Protein AF-D4LD02-F1 (afdb_monomer_lite)

Foldseek 3Di:
DLQAAEEEADFLDPPLCLLVCLVCVQLVVVVLVWAEEEEELAQVQVNVVVLPNVCLVPQPAAVLNLLVCLQVVNPDDLCPCFDAGPSNYTYRTHHNCSVVVLVVLVPGDVSLASLLVSCVNPSSVGNYYYYRHDSRPTSSNSNSLLNGLEYEYRGELQDDPLVRVLVVVVSNVVCCVPRNVNYYYQAYEYEAADPVDPSSVVSVVCCCVVPVVPGPHDPDHHYNDDPVVSVCVVDDDDDFPVVDDDDDPDDDLALCPVDDLVNAAAAQCVVQPADFDDLVVLLVLQLQLLVLLVVCVVVSHFDDRVNLSSLSSNQAQAQPLLLCDCPNVVNVVSVVSLVVSDDPVLSVVSNVCNHWRFDADLLVLVLLVVLCVQQPDQEWEEEELAQQLNPNRNSHDPSYVNHAYEAEHQNQSRQSSNCNNGVNHRYYNRHSLPDPQDFQHTQEYEYEFTDDPDDDDHSVCVVLVDHRQLVCLLVVLRRHHALGKYKYKAALCQQQPQDLSSVQSQVQFWDFLDKAKDAQCSRCRSRNGRTIMMTTMITTHPGGHRDDDQQSHWDAAPVRDIGGVRCNVCVLRQQADWDFDQDPVGTDTGGHHDPPDDPSVSSVSNSVSRDHHRPDPDPPPPDDPPQPKDFDDPPADAQAWDADPNFIWGHHPGITGTDDDPPLLSVLNVLVVQLLVLVVVLVVCLASVHDPVVNLVSLVVNVVSLVVSCVVPNQCPDPSNCVSGVSHPCSVVSNQQFDADPVRHGPDGDPSSPDRPHHDDDQQQADAALLLLQQSCCVPVVFRDQVSSCRRHVDDSVVSCVRCPLQKAQQLCVPPPPDPDDRIDGNLVLLFFQLLVQLVSLVVVCVVVVVRRVSVNVSSVVSAFDFDALVRDDDFQLDLLDDQVLLLVLVCVQQVQDPVQSVQWGWDADSSSSAIDIGSLCSRVVRCSQPPVLHDVQGTNSVLSRCRSVVHQDWDWDWDADPVRDTDTDTPPVNSVVNNVSSVVSRVSCVVPQCPDPVSSVVVSVSCCSVPVRGGHGFFFQPSHDDPPDDPVDDDDRLLRRQLRCVSNVPDGDDPDDPPNCVVVSVD

Secondary structure (DSSP, 8-state):
----EEEEE--SSTTSSHHHHHHHHHHHHHHTT--EEEEEESTT-HHHHHTT---GGG-SS-HHHHHHHHHHT----TTTTPEEPTTSEEEE---TTHHHHHHHHHHSTTTTSHHHHHHHHHGGG-SEEEEEE-SS-SHHHHHHHHH-SEEEEEEETT---HHHHHHHHHHHHHHHHHT-TT-EEEEEEEEEE-TT-HHHHHHHHHHHHHHTTTSPEEEEEEESS--HHHHHTT------GGGSPPPPSS--S-S-TTS-GGG--B--STTS------HHHHHHHHHHHHHHHHHHHHTTSPPPHHHHHHHHT---STT-GGGG-TT-GGGHHHHHHHHHHS-HHHHHHHHHGGGT--PPPHHHHHHHHHHHHHHT--SSEEEETT-TTTHHHHT--GGGTTSEEEEEES-HHHHHHHHHHBTTSEEEES-TTT--PPTT-EEEEEEEPPP-S-----TTTGGGT--HHHHHHHHHHHHEEEEEEEEEEEETHHHH-S-THHHHHHHHHEEEEEEEEEPTTTTHHHH-----EEEEEEEE-SS------GGGSEEE-TTS-EEEHHHHH-GGGB-EEEEEEEETTEEEEEEEEPTT--HHHHHHHHHHT---------------S---PEEPPGGG-SSEEEEETTEEEEEETTEEEE----HHHHHHHHHHHHHHHHHHHHHHHHHTT--HHHHHHHHHHHHHHHHHHHHHH--TTSHHHHHHHTTSTTHHHHHTTEEE-TTS-EEEE-GGGTS------------SSHHHHHHHHHHHHSS--HHHHHHHH---HHHHHHHTBTTEEE-TTTTSSS----SEEEHHHHTSEEHHHHHHHHHHHHHH-HHHHHHHHHHHHHTPPPPPPGGG----TT-TTS-HHHHHHHHHHHHT--HHHHTT-EEEE-TTT--EEEETTTS-TT-HIIIIISS-SSS-HHHHHHHHHTTPPP--EEEEE-TTS-EEEEE-HHHHHHHHHHHHHHHHHHHHHHTTSHHHHHHHHHHHHHHHS-EE------TT---TTS-TT----HHHHHHHHHHHHHSS----PPTTSSHHHHH-

InterPro domains:
  IPR003356 DNA methylase, adenine-specific [PF02384] (346-542)
  IPR025669 AAA domain [PF13614] (5-185)
  IPR027417 P-loop containing nucleoside triphosphate hydrolase [G3DSA:3.40.50.300] (2-255)
  IPR027417 P-loop containing nucleoside triphosphate hydrolase [SSF52540] (4-216)
  IPR027417 P-loop containing nucleoside triphosphate hydrolase [SSF52540] (951-1065)
  IPR029063 S-adenosyl-L-methionine-dependent methyltransferase superfamily [G3DSA:3.40.50.150] (352-550)
  IPR029063 S-adenosyl-L-methionine-dependent methyltransferase superfamily [SSF53335] (345-543)
  IPR052933 DNA Protection and Modification [PTHR41313] (292-597)
  IPR059481 Domain of unknown function DUF8437 [PF28554] (876-1014)
  IPR060541 Probable helicase, winged helix domain [PF28553] (766-815)

Radius of gyration: 38.38 Å; chains: 1; bounding box: 103×77×100 Å

Sequence (1068 aa):
MPNCKTIAICNQKGGTGKTTTTVNLGVGLARLGKKVLLVDADPQGDLTTCLGWRDNDSLTTTITDKLSGVIREDHTDPRSGILHHEENVDLLPANIELSAMEMMLVTAMSRETILRSYLSKVKDNYDYVLIDCMPSLGMVTLNALAAADSVIIPVQAQYLPAKGMTQLMQTIGKVRQYINPSLRIDGILLNIVDNRTNLAKSTADALRKNFGSVIKIYRSSIPIYLSEEELAQVEAPLTPVWEHPKKSRVQTFDIHPEIPMADRHTFDLASHEVEEVNKKERFHRNYAAITVLKKCQEENRFATPDEQIILSKYVGWGGIPEAFDERAGSWQTEFGMLKNILTPEEYASARESTLTAFYTPPTVINAVYKVMKQLGFREGNILEPSCGIGHFIGMLPEEMKESKIYGVELDTISAGIAQQLYQKSSIAAQGFEETNLPDSFFDAVVGNVPFGDFKVPDKRYDKHKFLIHDYFFAKSLDKLRPGGVMVLITSKGTMDKENSAVRKYIAQRADLLGAIRLPNNTFKGNAGTEVVSDILILQKRDRIVDIEPDWVQLGTDENGILMNRYFVEHPEMILGEMKMVSGRFGPEATCVPYEGADLAEQLSEAVSNIHGELTAYEVEDELAEEDNSIPADPTVRNFSYTVLDDKIYFRENSRMAPVEVSATAENRIKGMIRIRDSVRKLIELQTEDYPDSEIKAEQERLNALYDTFSKQYGLINSRANISAFSQDSSFSLLSALEVLGDEGQLERKADIFYKRTIKPHTPVTSVDTASEALAVSMGEKARVDMDYMCELTGKTEEEIFADLKGVIFLNPMHGYGNSTQAKYLMADEYLSGNVREKLVLARKSAELYPEDYTVNVEALERVQPKDLTASEIAVRLGATWLPTEIVEQFMFEFLGTPRYAQWNIKVHFSAYTGEWNIEGKSYDRSNVKAYSTYGTGRINAYKIIEETLNLKDVRIFDYVEDADGKKKAILNKKETAIAQAKQELIKQGFQDWVWSDPERRERLCRLYNDKFNSLRPREYDGSHIVFSGMNPEIELREHQRNAVAHILYGGNTLLAHAVGAGKSATRS

pLDDT: mean 82.48, std 13.87, range [26.94, 98.06]

Organism: Ruminococcus champanellensis (strain DSM 18848 / JCM 17042 / KCTC 15320 / 18P13) (NCBI:txid213810)

Structure (mmCIF, N/CA/C/O backbone):
data_AF-D4LD02-F1
#
_entry.id   AF-D4LD02-F1
#
loop_
_atom_site.group_PDB
_atom_site.id
_atom_site.type_symbol
_atom_site.label_atom_id
_atom_site.label_alt_id
_atom_site.label_comp_id
_atom_site.label_asym_id
_atom_site.label_entity_id
_atom_site.label_seq_id
_atom_site.pdbx_PDB_ins_code
_atom_site.Cartn_x
_atom_site.Cartn_y
_atom_site.Cartn_z
_atom_site.occupancy
_atom_site.B_iso_or_equiv
_atom_site.auth_seq_id
_atom_site.auth_comp_id
_atom_site.auth_asym_id
_atom_site.auth_atom_id
_atom_site.pdbx_PDB_model_num
ATOM 1 N N . MET A 1 1 ? -9.783 -20.993 -14.037 1.00 33.03 1 MET A N 1
ATOM 2 C CA . MET A 1 1 ? -8.491 -21.458 -13.483 1.00 33.03 1 MET A CA 1
ATOM 3 C C . MET A 1 1 ? -8.027 -20.406 -12.491 1.00 33.03 1 MET A C 1
ATOM 5 O O . MET A 1 1 ? -8.109 -19.235 -12.861 1.00 33.03 1 MET A O 1
ATOM 9 N N . PRO A 1 2 ? -7.641 -20.755 -11.254 1.00 44.22 2 PRO A N 1
ATOM 10 C CA . PRO A 1 2 ? -7.188 -19.750 -10.303 1.00 44.22 2 PRO A CA 1
ATOM 11 C C . PRO A 1 2 ? -5.862 -19.188 -10.824 1.00 44.22 2 PRO A C 1
ATOM 13 O O . PRO A 1 2 ? -4.896 -19.913 -11.042 1.00 44.22 2 PRO A O 1
ATOM 16 N N . ASN A 1 3 ? -5.867 -17.899 -11.152 1.00 71.19 3 ASN A N 1
ATOM 17 C CA . ASN A 1 3 ? -4.782 -17.227 -11.862 1.00 71.19 3 ASN A CA 1
ATOM 18 C C . ASN A 1 3 ? -3.792 -16.658 -10.829 1.00 71.19 3 ASN A C 1
ATOM 20 O O . ASN A 1 3 ? -3.597 -15.445 -10.766 1.00 71.19 3 ASN A O 1
ATOM 24 N N . CYS A 1 4 ? -3.247 -17.528 -9.966 1.00 90.88 4 CYS A N 1
ATOM 25 C CA . CYS A 1 4 ? -2.247 -17.140 -8.972 1.00 90.88 4 CYS A CA 1
ATOM 26 C C . CYS A 1 4 ? -1.053 -16.506 -9.687 1.00 90.88 4 CYS A C 1
ATOM 28 O O . CYS A 1 4 ? -0.433 -17.163 -10.525 1.00 90.88 4 CYS A O 1
ATOM 30 N N . LYS A 1 5 ? -0.724 -15.254 -9.352 1.00 94.62 5 LYS A N 1
ATOM 31 C CA . LYS A 1 5 ? 0.419 -14.545 -9.933 1.00 94.62 5 LYS A CA 1
ATOM 32 C C . LYS A 1 5 ? 1.631 -14.662 -9.014 1.00 94.62 5 LYS A C 1
ATOM 34 O O . LYS A 1 5 ? 1.637 -14.114 -7.912 1.00 94.62 5 LYS A O 1
ATOM 39 N N . THR A 1 6 ? 2.682 -15.326 -9.478 1.00 97.06 6 THR A N 1
ATOM 40 C CA . THR A 1 6 ? 3.950 -15.420 -8.749 1.00 97.06 6 THR A CA 1
ATOM 41 C C . THR A 1 6 ? 4.875 -14.271 -9.151 1.00 97.06 6 THR A C 1
ATOM 43 O O . THR A 1 6 ? 5.182 -14.089 -10.328 1.00 97.06 6 THR A O 1
ATOM 46 N N . ILE A 1 7 ? 5.333 -13.485 -8.181 1.00 97.56 7 ILE A N 1
ATOM 47 C CA . ILE A 1 7 ? 6.193 -12.319 -8.390 1.00 97.56 7 ILE A CA 1
ATOM 48 C C . ILE A 1 7 ? 7.491 -12.530 -7.616 1.00 97.56 7 ILE A C 1
ATOM 50 O O . ILE A 1 7 ? 7.470 -12.709 -6.402 1.00 97.56 7 ILE A O 1
ATOM 54 N N . ALA A 1 8 ? 8.628 -12.482 -8.307 1.00 96.94 8 ALA A N 1
ATOM 55 C CA . ALA A 1 8 ? 9.936 -12.480 -7.659 1.00 96.94 8 ALA A CA 1
ATOM 56 C C . ALA A 1 8 ? 10.405 -11.041 -7.410 1.00 96.94 8 ALA A C 1
ATOM 58 O O . ALA A 1 8 ? 10.409 -10.210 -8.326 1.00 96.94 8 ALA A O 1
ATOM 59 N N . ILE A 1 9 ? 10.833 -10.754 -6.182 1.00 95.94 9 ILE A N 1
ATOM 60 C CA . ILE A 1 9 ? 11.437 -9.478 -5.808 1.00 95.94 9 ILE A CA 1
ATOM 61 C C . ILE A 1 9 ? 12.947 -9.692 -5.825 1.00 95.94 9 ILE A C 1
ATOM 63 O O . ILE A 1 9 ? 13.521 -10.291 -4.919 1.00 95.94 9 ILE A O 1
ATOM 67 N N . CYS A 1 10 ? 13.598 -9.251 -6.902 1.00 91.50 10 CYS A N 1
ATOM 68 C CA . CYS A 1 10 ? 14.973 -9.643 -7.186 1.00 91.50 10 CYS A CA 1
ATOM 69 C C . CYS A 1 10 ? 15.865 -8.440 -7.483 1.00 91.50 10 CYS A C 1
ATOM 71 O O . CYS A 1 10 ? 15.564 -7.590 -8.322 1.00 91.50 10 CYS A O 1
ATOM 73 N N . ASN A 1 11 ? 17.013 -8.413 -6.814 1.00 86.38 11 ASN A N 1
ATOM 74 C CA . ASN A 1 11 ? 18.141 -7.557 -7.133 1.00 86.38 11 ASN A CA 1
ATOM 75 C C . ASN A 1 11 ? 19.421 -8.193 -6.575 1.00 86.38 11 ASN A C 1
ATOM 77 O O . ASN A 1 11 ? 19.474 -8.581 -5.408 1.00 86.38 11 ASN A O 1
ATOM 81 N N . GLN A 1 12 ? 20.459 -8.249 -7.409 1.00 77.25 12 GLN A N 1
ATOM 82 C CA . GLN A 1 12 ? 21.772 -8.799 -7.075 1.00 77.25 12 GLN A CA 1
ATOM 83 C C . GLN A 1 12 ? 22.472 -8.032 -5.939 1.00 77.25 12 GLN A C 1
ATOM 85 O O . GLN A 1 12 ? 23.359 -8.576 -5.295 1.00 77.25 12 GLN A O 1
ATOM 90 N N . LYS A 1 13 ? 22.104 -6.770 -5.679 1.00 75.44 13 LYS A N 1
ATOM 91 C CA . LYS A 1 13 ? 22.668 -5.991 -4.568 1.00 75.44 13 LYS A CA 1
ATOM 92 C C . LYS A 1 13 ? 21.853 -6.194 -3.281 1.00 75.44 13 LYS A C 1
ATOM 94 O O . LYS A 1 13 ? 20.620 -6.077 -3.278 1.00 75.44 13 LYS A O 1
ATOM 99 N N . GLY A 1 14 ? 22.553 -6.446 -2.174 1.00 74.12 14 GLY A N 1
ATOM 100 C CA . GLY A 1 14 ? 22.005 -6.372 -0.813 1.00 74.12 14 GLY A CA 1
ATOM 101 C C . GLY A 1 14 ? 21.532 -4.959 -0.451 1.00 74.12 14 GLY A C 1
ATOM 102 O O . GLY A 1 14 ? 21.944 -3.983 -1.078 1.00 74.12 14 GLY A O 1
ATOM 103 N N . GLY A 1 15 ? 20.619 -4.844 0.516 1.00 71.81 15 GLY A N 1
ATOM 104 C CA . GLY A 1 15 ? 20.139 -3.546 1.019 1.00 71.81 15 GLY A CA 1
ATOM 105 C C . GLY A 1 15 ? 19.261 -2.734 0.058 1.00 71.81 15 GLY A C 1
ATOM 106 O O . GLY A 1 15 ? 18.916 -1.598 0.343 1.00 71.81 15 GLY A O 1
ATOM 107 N N . THR A 1 16 ? 18.850 -3.289 -1.083 1.00 78.94 16 THR A N 1
ATOM 108 C CA . THR A 1 16 ? 18.005 -2.596 -2.078 1.00 78.94 16 THR A CA 1
ATOM 109 C C . THR A 1 16 ? 16.527 -2.483 -1.686 1.00 78.94 16 THR A C 1
ATOM 111 O O . THR A 1 16 ? 15.759 -1.826 -2.387 1.00 78.94 16 THR A O 1
ATOM 114 N N . GLY A 1 17 ? 16.139 -3.078 -0.552 1.00 84.75 17 GLY A N 1
ATOM 115 C CA . GLY A 1 17 ? 14.768 -3.138 -0.037 1.00 84.75 17 GLY A CA 1
ATOM 116 C C . GLY A 1 17 ? 13.920 -4.253 -0.634 1.00 84.75 17 GLY A C 1
ATOM 117 O O . GLY A 1 17 ? 12.726 -4.051 -0.819 1.00 84.75 17 GLY A O 1
ATOM 118 N N . LYS A 1 18 ? 14.519 -5.408 -0.960 1.00 91.31 18 LYS A N 1
ATOM 119 C CA . LYS A 1 18 ? 13.785 -6.593 -1.441 1.00 91.31 18 LYS A CA 1
ATOM 120 C C . LYS A 1 18 ? 12.797 -7.078 -0.387 1.00 91.31 18 LYS A C 1
ATOM 122 O O . LYS A 1 18 ? 11.604 -6.926 -0.604 1.00 91.31 18 LYS A O 1
ATOM 127 N N . THR A 1 19 ? 13.288 -7.451 0.790 1.00 91.12 19 THR A N 1
ATOM 128 C CA . THR A 1 19 ? 12.473 -7.880 1.931 1.00 91.12 19 THR A CA 1
ATOM 129 C C . THR A 1 19 ? 11.442 -6.834 2.333 1.00 91.12 19 THR A C 1
ATOM 131 O O . THR A 1 19 ? 10.260 -7.146 2.427 1.00 91.12 19 THR A O 1
ATOM 134 N N . THR A 1 20 ? 11.840 -5.562 2.453 1.00 88.50 20 THR A N 1
ATOM 135 C CA . THR A 1 20 ? 10.910 -4.455 2.734 1.00 88.50 20 THR A CA 1
ATOM 136 C C . THR A 1 20 ? 9.800 -4.368 1.689 1.00 88.50 20 THR A C 1
ATOM 138 O O . THR A 1 20 ? 8.635 -4.208 2.045 1.00 88.50 20 THR A O 1
ATOM 141 N N . THR A 1 21 ? 10.137 -4.504 0.403 1.00 90.56 21 THR A N 1
ATOM 142 C CA . THR A 1 21 ? 9.146 -4.524 -0.678 1.00 90.56 21 THR A CA 1
ATOM 143 C C . THR A 1 21 ? 8.267 -5.766 -0.574 1.00 90.56 21 THR A C 1
ATOM 145 O O . THR A 1 21 ? 7.059 -5.632 -0.695 1.00 90.56 21 THR A O 1
ATOM 148 N N . THR A 1 22 ? 8.827 -6.948 -0.315 1.00 95.31 22 THR A N 1
ATOM 149 C CA . THR A 1 22 ? 8.087 -8.213 -0.196 1.00 95.31 22 THR A CA 1
ATOM 150 C C . THR A 1 22 ? 7.081 -8.164 0.957 1.00 95.31 22 THR A C 1
ATOM 152 O O . THR A 1 22 ? 5.912 -8.468 0.735 1.00 95.31 22 THR A O 1
ATOM 155 N N . VAL A 1 23 ? 7.489 -7.709 2.149 1.00 90.75 23 VAL A N 1
ATOM 156 C CA . VAL A 1 23 ? 6.604 -7.559 3.318 1.00 90.75 23 VAL A CA 1
ATOM 157 C C . VAL A 1 23 ? 5.512 -6.539 3.032 1.00 90.75 23 VAL A C 1
ATOM 159 O O . VAL A 1 23 ? 4.335 -6.863 3.128 1.00 90.75 23 VAL A O 1
ATOM 162 N N . ASN A 1 24 ? 5.874 -5.316 2.637 1.00 90.94 24 ASN A N 1
ATOM 163 C CA . ASN A 1 24 ? 4.893 -4.238 2.490 1.00 90.94 24 ASN A CA 1
ATOM 164 C C . ASN A 1 24 ? 3.968 -4.447 1.288 1.00 90.94 24 ASN A C 1
ATOM 166 O O . ASN A 1 24 ? 2.785 -4.128 1.365 1.00 90.94 24 ASN A O 1
ATOM 170 N N . LEU A 1 25 ? 4.466 -5.018 0.188 1.00 92.38 25 LEU A N 1
ATOM 171 C CA . LEU A 1 25 ? 3.620 -5.418 -0.935 1.00 92.38 25 LEU A CA 1
ATOM 172 C C . LEU A 1 25 ? 2.727 -6.594 -0.541 1.00 92.38 25 LEU A C 1
ATOM 174 O O . LEU A 1 25 ? 1.561 -6.607 -0.912 1.00 92.38 25 LEU A O 1
ATOM 178 N N . GLY A 1 26 ? 3.252 -7.554 0.218 1.00 92.50 26 GLY A N 1
ATOM 179 C CA . GLY A 1 26 ? 2.519 -8.714 0.711 1.00 92.50 26 GLY A CA 1
ATOM 180 C C . GLY A 1 26 ? 1.372 -8.333 1.629 1.00 92.50 26 GLY A C 1
ATOM 181 O O . GLY A 1 26 ? 0.221 -8.629 1.327 1.00 92.50 26 GLY A O 1
ATOM 182 N N . VAL A 1 27 ? 1.685 -7.602 2.696 1.00 89.06 27 VAL A N 1
ATOM 183 C CA . VAL A 1 27 ? 0.716 -7.041 3.641 1.00 89.06 27 VAL A CA 1
ATOM 184 C C . VAL A 1 27 ? -0.209 -6.059 2.934 1.00 89.06 27 VAL A C 1
ATOM 186 O O . VAL A 1 27 ? -1.407 -6.086 3.167 1.00 89.06 27 VAL A O 1
ATOM 189 N N . GLY A 1 28 ? 0.288 -5.239 2.006 1.00 89.25 28 GLY A N 1
ATOM 190 C CA . GLY A 1 28 ? -0.548 -4.372 1.176 1.00 89.25 28 GLY A CA 1
ATOM 191 C C . GLY A 1 28 ? -1.574 -5.163 0.358 1.00 89.25 28 GLY A C 1
ATOM 192 O O . GLY A 1 28 ? -2.757 -4.838 0.382 1.00 89.25 28 GLY A O 1
ATOM 193 N N . LEU A 1 29 ? -1.156 -6.241 -0.310 1.00 87.94 29 LEU A N 1
ATOM 194 C CA . LEU A 1 29 ? -2.032 -7.134 -1.074 1.00 87.94 29 LEU A CA 1
ATOM 195 C C . LEU A 1 29 ? -3.006 -7.904 -0.166 1.00 87.94 29 LEU A C 1
ATOM 197 O O . LEU A 1 29 ? -4.183 -8.008 -0.506 1.00 87.94 29 LEU A O 1
ATOM 201 N N . ALA A 1 30 ? -2.559 -8.382 0.996 1.00 86.00 30 ALA A N 1
ATOM 202 C CA . ALA A 1 30 ? -3.411 -9.034 1.990 1.00 86.00 30 ALA A CA 1
ATOM 203 C C . ALA A 1 30 ? -4.441 -8.071 2.580 1.00 86.00 30 ALA A C 1
ATOM 205 O O . ALA A 1 30 ? -5.626 -8.390 2.663 1.00 86.00 30 ALA A O 1
ATOM 206 N N . ARG A 1 31 ? -4.028 -6.833 2.868 1.00 77.81 31 ARG A N 1
ATOM 207 C CA . ARG A 1 31 ? -4.921 -5.738 3.241 1.00 77.81 31 ARG A CA 1
ATOM 208 C C . ARG A 1 31 ? -5.928 -5.466 2.136 1.00 77.81 31 ARG A C 1
ATOM 210 O O . ARG A 1 31 ? -7.048 -5.127 2.482 1.00 77.81 31 ARG A O 1
ATOM 217 N N . LEU A 1 32 ? -5.584 -5.631 0.855 1.00 78.44 32 LEU A N 1
ATOM 218 C CA . LEU A 1 32 ? -6.510 -5.590 -0.291 1.00 78.44 32 LEU A CA 1
ATOM 219 C C . LEU A 1 32 ? -7.344 -6.885 -0.464 1.00 78.44 32 LEU A C 1
ATOM 221 O O . LEU A 1 32 ? -7.941 -7.107 -1.519 1.00 78.44 32 LEU A O 1
ATOM 225 N N . GLY A 1 33 ? -7.381 -7.755 0.549 1.00 84.62 33 GLY A N 1
ATOM 226 C CA . GLY A 1 33 ? -8.175 -8.984 0.580 1.00 84.62 33 GLY A CA 1
ATOM 227 C C . GLY A 1 33 ? -7.633 -10.121 -0.289 1.00 84.62 33 GLY A C 1
ATOM 228 O O . GLY A 1 33 ? -8.375 -11.055 -0.591 1.00 84.62 33 GLY A O 1
ATOM 229 N N . LYS A 1 34 ? -6.376 -10.047 -0.747 1.00 91.62 34 LYS A N 1
ATOM 230 C CA . LYS A 1 34 ? -5.741 -11.123 -1.520 1.00 91.62 34 LYS A CA 1
ATOM 231 C C . LYS A 1 34 ? -5.184 -12.193 -0.600 1.00 91.62 34 LYS A C 1
ATOM 233 O O . LYS A 1 34 ? -4.574 -11.878 0.413 1.00 91.62 34 LYS A O 1
ATOM 238 N N . LYS A 1 35 ? -5.321 -13.460 -0.990 1.00 94.44 35 LYS A N 1
ATOM 239 C CA . LYS A 1 35 ? -4.586 -14.547 -0.332 1.00 94.44 35 LYS A CA 1
ATOM 240 C C . LYS A 1 35 ? -3.151 -14.522 -0.826 1.00 94.44 35 LYS A C 1
ATOM 242 O O . LYS A 1 35 ? -2.900 -14.803 -2.000 1.00 94.44 35 LYS A O 1
ATOM 247 N N . VAL A 1 36 ? -2.221 -14.155 0.046 1.00 97.25 36 VAL A N 1
ATOM 248 C CA . VAL A 1 36 ? -0.817 -13.973 -0.323 1.00 97.25 36 VAL A CA 1
ATOM 249 C C . VAL A 1 36 ? 0.041 -15.007 0.384 1.00 97.25 36 VAL A C 1
ATOM 251 O O . VAL A 1 36 ? 0.000 -15.095 1.607 1.00 97.25 36 VAL A O 1
ATOM 254 N N . LEU A 1 37 ? 0.837 -15.745 -0.389 1.00 97.75 37 LEU A N 1
ATOM 255 C CA . LEU A 1 37 ? 1.945 -16.536 0.133 1.00 97.75 37 LEU A CA 1
ATOM 256 C C . LEU A 1 37 ? 3.245 -15.758 -0.047 1.00 97.75 37 LEU A C 1
ATOM 258 O O . LEU A 1 37 ? 3.652 -15.447 -1.167 1.00 97.75 37 LEU A O 1
ATOM 262 N N . LEU A 1 38 ? 3.911 -15.474 1.055 1.00 97.94 38 LEU A N 1
ATOM 263 C CA . LEU A 1 38 ? 5.258 -14.943 1.106 1.00 97.94 38 LEU A CA 1
ATOM 264 C C . LEU A 1 38 ? 6.221 -16.123 1.168 1.00 97.94 38 LEU A C 1
ATOM 266 O O . LEU A 1 38 ? 6.040 -17.045 1.955 1.00 97.94 38 LEU A O 1
ATOM 270 N N . VAL A 1 39 ? 7.215 -16.137 0.293 1.00 97.62 39 VAL A N 1
ATOM 271 C CA . VAL A 1 39 ? 8.221 -17.195 0.228 1.00 97.62 39 VAL A CA 1
ATOM 272 C C . VAL A 1 39 ? 9.560 -16.567 0.534 1.00 97.62 39 VAL A C 1
ATOM 274 O O . VAL A 1 39 ? 10.053 -15.748 -0.244 1.00 97.62 39 VAL A O 1
ATOM 277 N N . ASP A 1 40 ? 10.135 -16.968 1.659 1.00 96.19 40 ASP A N 1
ATOM 278 C CA . ASP A 1 40 ? 11.485 -16.582 2.022 1.00 96.19 40 ASP A CA 1
ATOM 279 C C . ASP A 1 40 ? 12.458 -17.483 1.256 1.00 96.19 40 ASP A C 1
ATOM 281 O O . ASP A 1 40 ? 12.496 -18.697 1.454 1.00 96.19 40 ASP A O 1
ATOM 285 N N . ALA A 1 41 ? 13.171 -16.913 0.287 1.00 94.12 41 ALA A N 1
ATOM 286 C CA . ALA A 1 41 ? 14.181 -17.612 -0.501 1.00 94.12 41 ALA A CA 1
ATOM 287 C C . ALA A 1 41 ? 15.569 -16.993 -0.271 1.00 94.12 41 ALA A C 1
ATOM 289 O O . ALA A 1 41 ? 16.400 -16.945 -1.186 1.00 94.12 41 ALA A O 1
ATOM 290 N N . ASP A 1 42 ? 15.812 -16.527 0.956 1.00 92.44 42 ASP A N 1
ATOM 291 C CA . ASP A 1 42 ? 17.113 -16.103 1.456 1.00 92.44 42 ASP A CA 1
ATOM 292 C C . ASP A 1 42 ? 17.482 -16.938 2.700 1.00 92.44 42 ASP A C 1
ATOM 294 O O . ASP A 1 42 ? 16.732 -16.951 3.674 1.00 92.44 42 ASP A O 1
ATOM 298 N N . PRO A 1 43 ? 18.630 -17.642 2.712 1.00 86.94 43 PRO A N 1
ATOM 299 C CA . PRO A 1 43 ? 19.114 -18.343 3.899 1.00 86.94 43 PRO A CA 1
ATOM 300 C C . PRO A 1 43 ? 19.265 -17.478 5.160 1.00 86.94 43 PRO A C 1
ATOM 302 O O . PRO A 1 43 ? 19.339 -18.036 6.252 1.00 86.94 43 PRO A O 1
ATOM 305 N N . GLN A 1 44 ? 19.339 -16.145 5.035 1.00 86.69 44 GLN A N 1
ATOM 306 C CA . GLN A 1 44 ? 19.317 -15.237 6.190 1.00 86.69 44 GLN A CA 1
ATOM 307 C C . GLN A 1 44 ? 17.952 -15.198 6.888 1.00 86.69 44 GLN A C 1
ATOM 309 O O . GLN A 1 44 ? 17.883 -14.896 8.076 1.00 86.69 44 GLN A O 1
ATOM 314 N N . GLY A 1 45 ? 16.868 -15.525 6.179 1.00 88.00 45 GLY A N 1
ATOM 315 C CA . GLY A 1 45 ? 15.536 -15.581 6.765 1.00 88.00 45 GLY A CA 1
ATOM 316 C C . GLY A 1 45 ? 14.982 -14.212 7.191 1.00 88.00 45 GLY A C 1
ATOM 317 O O . GLY A 1 45 ? 14.199 -14.132 8.146 1.00 88.00 45 GLY A O 1
ATOM 318 N N . ASP A 1 46 ? 15.422 -13.126 6.542 1.00 88.94 46 ASP A N 1
ATOM 319 C CA . ASP A 1 46 ? 15.039 -11.748 6.884 1.00 88.94 46 ASP A CA 1
ATOM 320 C C . ASP A 1 46 ? 13.520 -11.546 6.750 1.00 88.94 46 ASP A C 1
ATOM 322 O O . ASP A 1 46 ? 12.899 -10.932 7.619 1.00 88.94 46 ASP A O 1
ATOM 326 N N . LEU A 1 47 ? 12.891 -12.110 5.708 1.00 91.81 47 LEU A N 1
ATOM 327 C CA . LEU A 1 47 ? 11.438 -12.038 5.509 1.00 91.81 47 LEU A CA 1
ATOM 328 C C . LEU A 1 47 ? 10.686 -12.736 6.645 1.00 91.81 47 LEU A C 1
ATOM 330 O O . LEU A 1 47 ? 9.719 -12.188 7.175 1.00 91.81 47 LEU A O 1
ATOM 334 N N . THR A 1 48 ? 11.154 -13.922 7.030 1.00 91.00 48 THR A N 1
ATOM 335 C CA . THR A 1 48 ? 10.596 -14.708 8.135 1.00 91.00 48 THR A CA 1
ATOM 336 C C . THR A 1 48 ? 10.690 -13.948 9.458 1.00 91.00 48 THR A C 1
ATOM 338 O O . THR A 1 48 ? 9.703 -13.842 10.188 1.00 91.00 48 THR A O 1
ATOM 341 N N . THR A 1 49 ? 11.841 -13.323 9.710 1.00 87.25 49 THR A N 1
ATOM 342 C CA . THR A 1 49 ? 12.097 -12.528 10.917 1.00 87.25 49 THR A CA 1
ATOM 343 C C . THR A 1 49 ? 11.238 -11.262 10.961 1.00 87.25 49 THR A C 1
ATOM 345 O O . THR A 1 49 ? 10.677 -10.931 12.010 1.00 87.25 49 THR A O 1
ATOM 348 N N . CYS A 1 50 ? 11.099 -10.558 9.830 1.00 85.25 50 CYS A N 1
ATOM 349 C CA . CYS A 1 50 ? 10.280 -9.348 9.716 1.00 85.25 50 CYS A CA 1
ATOM 350 C C . CYS A 1 50 ? 8.797 -9.591 10.028 1.00 85.25 50 CYS A C 1
ATOM 352 O O . CYS A 1 50 ? 8.126 -8.671 10.484 1.00 85.25 50 CYS A O 1
ATOM 354 N N . LEU A 1 51 ? 8.294 -10.808 9.810 1.00 84.56 51 LEU A N 1
ATOM 355 C CA . LEU A 1 51 ? 6.917 -11.207 10.119 1.00 84.56 51 LEU A CA 1
ATOM 356 C C . LEU A 1 51 ? 6.775 -11.828 11.522 1.00 84.56 51 LEU A C 1
ATOM 358 O O . LEU A 1 51 ? 5.824 -12.542 11.802 1.00 84.56 51 LEU A O 1
ATOM 362 N N . GLY A 1 52 ? 7.728 -11.599 12.427 1.00 84.25 52 GLY A N 1
ATOM 363 C CA . GLY A 1 52 ? 7.575 -11.943 13.845 1.00 84.25 52 GLY A CA 1
ATOM 364 C C . GLY A 1 52 ? 8.063 -13.337 14.253 1.00 84.25 52 GLY A C 1
ATOM 365 O O . GLY A 1 52 ? 8.245 -13.577 15.449 1.00 84.25 52 GLY A O 1
ATOM 366 N N . TRP A 1 53 ? 8.393 -14.228 13.314 1.00 87.38 53 TRP A N 1
ATOM 367 C CA . TRP A 1 53 ? 9.064 -15.496 13.624 1.00 87.38 53 TRP A CA 1
ATOM 368 C C . TRP A 1 53 ? 10.573 -15.272 13.705 1.00 87.38 53 TRP A C 1
ATOM 370 O O . TRP A 1 53 ? 11.266 -15.402 12.715 1.00 87.38 53 TRP A O 1
ATOM 380 N N . ARG A 1 54 ? 11.088 -14.888 14.881 1.00 79.50 54 ARG A N 1
ATOM 381 C CA . ARG A 1 54 ? 12.501 -14.481 15.084 1.00 79.50 54 ARG A CA 1
ATOM 382 C C . ARG A 1 54 ? 13.473 -15.625 15.424 1.00 79.50 54 ARG A C 1
ATOM 384 O O . ARG A 1 54 ? 14.616 -15.368 15.806 1.00 79.50 54 ARG A O 1
ATOM 391 N N . ASP A 1 55 ? 13.011 -16.870 15.426 1.00 80.56 55 ASP A N 1
ATOM 392 C CA . ASP A 1 55 ? 13.811 -18.061 15.756 1.00 80.56 55 ASP A CA 1
ATOM 393 C C . ASP A 1 55 ? 13.683 -19.108 14.644 1.00 80.56 55 ASP A C 1
ATOM 395 O O . ASP A 1 55 ? 13.160 -20.198 14.839 1.00 80.56 55 ASP A O 1
ATOM 399 N N . ASN A 1 56 ? 14.101 -18.737 13.434 1.00 76.69 56 ASN A N 1
ATOM 400 C CA . ASN A 1 56 ? 13.842 -19.515 12.219 1.00 76.69 56 ASN A CA 1
ATOM 401 C C . ASN A 1 56 ? 14.461 -20.918 12.264 1.00 76.69 56 ASN A C 1
ATOM 403 O O . ASN A 1 56 ? 13.915 -21.847 11.678 1.00 76.69 56 ASN A O 1
ATOM 407 N N . ASP A 1 57 ? 15.583 -21.078 12.970 1.00 77.19 57 ASP A N 1
ATOM 408 C CA . ASP A 1 57 ? 16.288 -22.357 13.095 1.00 77.19 57 ASP A CA 1
ATOM 409 C C . ASP A 1 57 ? 15.525 -23.377 13.960 1.00 77.19 57 ASP A C 1
ATOM 411 O O . ASP A 1 57 ? 15.808 -24.571 13.878 1.00 77.19 57 ASP A O 1
ATOM 415 N N . SER A 1 58 ? 14.550 -22.948 14.776 1.00 76.75 58 SER A N 1
ATOM 416 C CA . SER A 1 58 ? 13.682 -23.865 15.532 1.00 76.75 58 SER A CA 1
ATOM 417 C C . SER A 1 58 ? 12.425 -24.287 14.768 1.00 76.75 58 SER A C 1
ATOM 419 O O . SER A 1 58 ? 11.677 -25.151 15.239 1.00 76.75 58 SER A O 1
ATOM 421 N N . LEU A 1 59 ? 12.196 -23.731 13.571 1.00 83.50 59 LEU A N 1
ATOM 422 C CA . LEU A 1 59 ? 11.094 -24.139 12.709 1.00 83.50 59 LEU A CA 1
ATOM 423 C C . LEU A 1 59 ? 11.360 -25.541 12.161 1.00 83.50 59 LEU A C 1
ATOM 425 O O . LEU A 1 59 ? 12.345 -25.801 11.479 1.00 83.50 59 LEU A O 1
ATOM 429 N N . THR A 1 60 ? 10.431 -26.451 12.439 1.00 79.06 60 THR A N 1
ATOM 430 C CA . THR A 1 60 ? 10.528 -27.870 12.070 1.00 79.06 60 THR A CA 1
ATOM 431 C C . THR A 1 60 ? 10.326 -28.137 10.581 1.00 79.06 60 THR A C 1
ATOM 433 O O . THR A 1 60 ? 10.552 -29.252 10.119 1.00 79.06 60 THR A O 1
ATOM 436 N N . THR A 1 61 ? 9.827 -27.164 9.820 1.00 87.50 61 THR A N 1
ATOM 437 C CA . THR A 1 61 ? 9.628 -27.282 8.375 1.00 87.50 61 THR A CA 1
ATOM 438 C C . THR A 1 61 ? 9.816 -25.920 7.722 1.00 87.50 61 THR A C 1
ATOM 440 O O . THR A 1 61 ? 9.120 -24.964 8.056 1.00 87.50 61 THR A O 1
ATOM 443 N N . THR A 1 62 ? 10.732 -25.854 6.762 1.00 93.62 62 THR A N 1
ATOM 444 C CA . THR A 1 62 ? 11.121 -24.652 6.016 1.00 93.62 62 THR A CA 1
ATOM 445 C C . THR A 1 62 ? 11.095 -24.905 4.508 1.00 93.62 62 THR A C 1
ATOM 447 O O . THR A 1 62 ? 10.845 -26.022 4.040 1.00 93.62 62 THR A O 1
ATOM 450 N N . ILE A 1 63 ? 11.388 -23.879 3.708 1.00 93.81 63 ILE A N 1
ATOM 451 C CA . ILE A 1 63 ? 11.585 -24.026 2.262 1.00 93.81 63 ILE A CA 1
ATOM 452 C C . ILE A 1 63 ? 12.635 -25.100 1.926 1.00 93.81 63 ILE A C 1
ATOM 454 O O . ILE A 1 63 ? 12.458 -25.834 0.954 1.00 93.81 63 ILE A O 1
ATOM 458 N N . THR A 1 64 ? 13.680 -25.262 2.744 1.00 92.50 64 THR A N 1
ATOM 459 C CA . THR A 1 64 ? 14.724 -26.284 2.563 1.00 92.50 64 THR A CA 1
ATOM 460 C C . THR A 1 64 ? 14.143 -27.694 2.592 1.00 92.50 64 THR A C 1
ATOM 462 O O . THR A 1 64 ? 14.438 -28.511 1.712 1.00 92.50 64 THR A O 1
ATOM 465 N N . ASP A 1 65 ? 13.258 -27.972 3.547 1.00 91.31 65 ASP A N 1
ATOM 466 C CA . ASP A 1 65 ? 12.584 -29.265 3.676 1.00 91.31 65 ASP A CA 1
ATOM 467 C C . ASP A 1 65 ? 11.666 -29.530 2.486 1.00 91.31 65 ASP A C 1
ATOM 469 O O . ASP A 1 65 ? 11.625 -30.636 1.943 1.00 91.31 65 ASP A O 1
ATOM 473 N N . LYS A 1 66 ? 10.969 -28.490 2.015 1.00 93.00 66 LYS A N 1
ATOM 474 C CA . LYS A 1 66 ? 10.079 -28.590 0.854 1.00 93.00 66 LYS A CA 1
ATOM 475 C C . LYS A 1 66 ? 10.832 -28.860 -0.440 1.00 93.00 66 LYS A C 1
ATOM 477 O O . LYS A 1 66 ? 10.407 -29.711 -1.223 1.00 93.00 66 LYS A O 1
ATOM 482 N N . LEU A 1 67 ? 11.960 -28.189 -0.659 1.00 92.81 67 LEU A N 1
ATOM 483 C CA . LEU A 1 67 ? 12.821 -28.447 -1.813 1.00 92.81 67 LEU A CA 1
ATOM 484 C C . LEU A 1 67 ? 13.447 -29.847 -1.732 1.00 92.81 67 LEU A C 1
ATOM 486 O O . LEU A 1 67 ? 13.435 -30.572 -2.727 1.00 92.81 67 LEU A O 1
ATOM 490 N N . SER A 1 68 ? 13.906 -30.266 -0.547 1.00 90.81 68 SER A N 1
ATOM 491 C CA . SER A 1 68 ? 14.423 -31.621 -0.305 1.00 90.81 68 SER A CA 1
ATOM 492 C C . SER A 1 68 ? 13.386 -32.694 -0.624 1.00 90.81 68 SER A C 1
ATOM 494 O O . SER A 1 68 ? 13.700 -33.658 -1.320 1.00 90.81 68 SER A O 1
ATOM 496 N N . GLY A 1 69 ? 12.145 -32.509 -0.166 1.00 89.06 69 GLY A N 1
ATOM 497 C CA . GLY A 1 69 ? 11.049 -33.442 -0.416 1.00 89.06 69 GLY A CA 1
ATOM 498 C C . GLY A 1 69 ? 10.703 -33.567 -1.900 1.00 89.06 69 GLY A C 1
ATOM 499 O O . GLY A 1 69 ? 10.422 -34.663 -2.371 1.00 89.06 69 GLY A O 1
ATOM 500 N N . VAL A 1 70 ? 10.796 -32.482 -2.681 1.00 89.81 70 VAL A N 1
ATOM 501 C CA . VAL A 1 70 ? 10.635 -32.564 -4.146 1.00 89.81 70 VAL A CA 1
ATOM 502 C C . VAL A 1 70 ? 11.774 -33.353 -4.795 1.00 89.81 70 VAL A C 1
ATOM 504 O O . VAL A 1 70 ? 11.508 -34.143 -5.694 1.00 89.81 70 VAL A O 1
ATOM 507 N N . ILE A 1 71 ? 13.019 -33.172 -4.342 1.00 88.94 71 ILE A N 1
ATOM 508 C CA . ILE A 1 71 ? 14.186 -33.898 -4.876 1.00 88.94 71 ILE A CA 1
ATOM 509 C C . ILE A 1 71 ? 14.124 -35.396 -4.532 1.00 88.94 71 ILE A C 1
ATOM 511 O O . ILE A 1 71 ? 14.547 -36.222 -5.337 1.00 88.94 71 ILE A O 1
ATOM 515 N N . ARG A 1 72 ? 13.615 -35.743 -3.344 1.00 88.00 72 ARG A N 1
ATOM 516 C CA . ARG A 1 72 ? 13.489 -37.126 -2.849 1.00 88.00 72 ARG A CA 1
ATOM 517 C C . ARG A 1 72 ? 12.190 -37.826 -3.257 1.00 88.00 72 ARG A C 1
ATOM 519 O O . ARG A 1 72 ? 12.065 -39.018 -3.013 1.00 88.00 72 ARG A O 1
ATOM 526 N N . GLU A 1 73 ? 11.264 -37.099 -3.882 1.00 83.94 73 GLU A N 1
ATOM 527 C CA . GLU A 1 73 ? 9.909 -37.560 -4.222 1.00 83.94 73 GLU A CA 1
ATOM 528 C C . GLU A 1 73 ? 9.054 -37.948 -2.995 1.00 83.94 73 GLU A C 1
ATOM 530 O O . GLU A 1 73 ? 8.198 -38.828 -3.062 1.00 83.94 73 GLU A O 1
ATOM 535 N N . ASP A 1 74 ? 9.234 -37.245 -1.872 1.00 80.62 74 ASP A N 1
ATOM 536 C CA . ASP A 1 74 ? 8.483 -37.486 -0.636 1.00 80.62 74 ASP A CA 1
ATOM 537 C C . ASP A 1 74 ? 7.002 -37.059 -0.765 1.00 80.62 74 ASP A C 1
ATOM 539 O O . ASP A 1 74 ? 6.668 -35.996 -1.303 1.00 80.62 74 ASP A O 1
ATOM 543 N N . HIS A 1 75 ? 6.088 -37.867 -0.212 1.00 74.81 75 HIS A N 1
ATOM 544 C CA . HIS A 1 75 ? 4.631 -37.641 -0.237 1.00 74.81 75 HIS A CA 1
ATOM 545 C C . HIS A 1 75 ? 4.093 -36.907 1.006 1.00 74.81 75 HIS A C 1
ATOM 547 O O . HIS A 1 75 ? 3.010 -37.216 1.504 1.00 74.81 75 HIS A O 1
ATOM 553 N N . THR A 1 76 ? 4.844 -35.945 1.542 1.00 76.81 76 THR A N 1
ATOM 554 C CA . THR A 1 76 ? 4.386 -35.120 2.670 1.00 76.81 76 THR A CA 1
ATOM 555 C C . THR A 1 76 ? 3.371 -34.063 2.218 1.00 76.81 76 THR A C 1
ATOM 557 O O . THR A 1 76 ? 3.343 -33.673 1.047 1.00 76.81 76 THR A O 1
ATOM 560 N N . ASP A 1 77 ? 2.514 -33.598 3.138 1.00 84.56 77 ASP A N 1
ATOM 561 C CA . ASP A 1 77 ? 1.546 -32.534 2.839 1.00 84.56 77 ASP A CA 1
ATOM 562 C C . ASP A 1 77 ? 2.286 -31.276 2.337 1.00 84.56 77 ASP A C 1
ATOM 564 O O . ASP A 1 77 ? 3.139 -30.728 3.051 1.00 84.56 77 ASP A O 1
ATOM 568 N N . PRO A 1 78 ? 1.993 -30.787 1.115 1.00 84.56 78 PRO A N 1
ATOM 569 C CA . PRO A 1 78 ? 2.654 -29.608 0.576 1.00 84.56 78 PRO A CA 1
ATOM 570 C C . PRO A 1 78 ? 2.369 -28.338 1.391 1.00 84.56 78 PRO A C 1
ATOM 572 O O . PRO A 1 78 ? 3.156 -27.405 1.296 1.00 84.56 78 PRO A O 1
ATOM 575 N N . ARG A 1 79 ? 1.310 -28.298 2.214 1.00 87.44 79 ARG A N 1
ATOM 576 C CA . ARG A 1 79 ? 0.976 -27.140 3.064 1.00 87.44 79 ARG A CA 1
ATOM 577 C C . ARG A 1 79 ? 1.608 -27.165 4.454 1.00 87.44 79 ARG A C 1
ATOM 579 O O . ARG A 1 79 ? 1.600 -26.139 5.128 1.00 87.44 79 ARG A O 1
ATOM 586 N N . SER A 1 80 ? 2.159 -28.295 4.903 1.00 87.12 80 SER A N 1
ATOM 587 C CA . SER A 1 80 ? 2.756 -28.355 6.243 1.00 87.12 80 SER A CA 1
ATOM 588 C C . SER A 1 80 ? 3.944 -27.393 6.357 1.00 87.12 80 SER A C 1
ATOM 590 O O . SER A 1 80 ? 4.742 -27.296 5.430 1.00 87.12 80 SER A O 1
ATOM 592 N N . GLY A 1 81 ? 4.068 -26.664 7.465 1.00 84.44 81 GLY A N 1
ATOM 593 C CA . GLY A 1 81 ? 5.144 -25.681 7.655 1.00 84.44 81 GLY A CA 1
ATOM 594 C C . GLY A 1 81 ? 4.924 -24.319 6.986 1.00 84.44 81 GLY A C 1
ATOM 595 O O . GLY A 1 81 ? 5.776 -23.450 7.128 1.00 84.44 81 GLY A O 1
ATOM 596 N N . ILE A 1 82 ? 3.799 -24.103 6.292 1.00 94.81 82 ILE A N 1
ATOM 597 C CA . ILE A 1 82 ? 3.356 -22.749 5.937 1.00 94.81 82 ILE A CA 1
ATOM 598 C C . ILE A 1 82 ? 2.740 -22.107 7.187 1.00 94.81 82 ILE A C 1
ATOM 600 O O . ILE A 1 82 ? 1.850 -22.685 7.811 1.00 94.81 82 ILE A O 1
ATOM 604 N N . LEU A 1 83 ? 3.235 -20.929 7.558 1.00 94.06 83 LEU A N 1
ATOM 605 C CA . LEU A 1 83 ? 2.857 -20.195 8.764 1.00 94.06 83 LEU A CA 1
ATOM 606 C C . LEU A 1 83 ? 1.863 -19.084 8.420 1.00 94.06 83 LEU A C 1
ATOM 608 O O . LEU A 1 83 ? 2.038 -18.402 7.417 1.00 94.06 83 LEU A O 1
ATOM 612 N N . HIS A 1 84 ? 0.845 -18.875 9.253 1.00 95.62 84 HIS A N 1
ATOM 613 C CA . HIS A 1 84 ? -0.138 -17.807 9.059 1.00 95.62 84 HIS A CA 1
ATOM 614 C C . HIS A 1 84 ? 0.183 -16.601 9.948 1.00 95.62 84 HIS A C 1
ATOM 616 O O . HIS A 1 84 ? 0.380 -16.768 11.152 1.00 95.62 84 HIS A O 1
ATOM 622 N N . HIS A 1 85 ? 0.234 -15.400 9.368 1.00 92.94 85 HIS A N 1
ATOM 623 C CA . HIS A 1 85 ? 0.511 -14.142 10.068 1.00 92.94 85 HIS A CA 1
ATOM 624 C C . HIS A 1 85 ? -0.776 -13.348 10.342 1.00 92.94 85 HIS A C 1
ATOM 626 O O . HIS A 1 85 ? -1.693 -13.349 9.523 1.00 92.94 85 HIS A O 1
ATOM 632 N N . GLU A 1 86 ? -0.811 -12.580 11.435 1.00 85.94 86 GLU A N 1
ATOM 633 C CA . GLU A 1 86 ? -1.972 -11.764 11.846 1.00 85.94 86 GLU A CA 1
ATOM 634 C C . GLU A 1 86 ? -2.373 -10.669 10.836 1.00 85.94 86 GLU A C 1
ATOM 636 O O . GLU A 1 86 ? -3.540 -10.299 10.738 1.00 85.94 86 GLU A O 1
ATOM 641 N N . GLU A 1 87 ? -1.433 -10.212 10.003 1.00 83.81 87 GLU A N 1
ATOM 642 C CA . GLU A 1 87 ? -1.687 -9.291 8.875 1.00 83.81 87 GLU A CA 1
ATOM 643 C C . GLU A 1 87 ? -2.296 -9.991 7.633 1.00 83.81 87 GLU A C 1
ATOM 645 O O . GLU A 1 87 ? -2.287 -9.433 6.534 1.00 83.81 87 GLU A O 1
ATOM 650 N N . ASN A 1 88 ? -2.834 -11.209 7.788 1.00 90.06 88 ASN A N 1
ATOM 651 C CA . ASN A 1 88 ? -3.482 -12.025 6.750 1.00 90.06 88 ASN A CA 1
ATOM 652 C C . ASN A 1 88 ? -2.574 -12.434 5.571 1.00 90.06 88 ASN A C 1
ATOM 654 O O . ASN A 1 88 ? -3.038 -12.577 4.435 1.00 90.06 88 ASN A O 1
ATOM 658 N N . VAL A 1 89 ? -1.284 -12.653 5.831 1.00 94.56 89 VAL A N 1
ATOM 659 C CA . VAL A 1 89 ? -0.334 -13.252 4.878 1.00 94.56 89 VAL A CA 1
ATOM 660 C C . VAL A 1 89 ? 0.095 -14.630 5.371 1.00 94.56 89 VAL A C 1
ATOM 662 O O . VAL A 1 89 ? 0.298 -14.823 6.567 1.00 94.56 89 VAL A O 1
ATOM 665 N N . ASP A 1 90 ? 0.268 -15.575 4.452 1.00 97.19 90 ASP A N 1
ATOM 666 C CA . ASP A 1 90 ? 0.924 -16.847 4.747 1.00 97.19 90 ASP A CA 1
ATOM 667 C C . ASP A 1 90 ? 2.413 -16.746 4.413 1.00 97.19 90 ASP A C 1
ATOM 669 O O . ASP A 1 90 ? 2.801 -16.019 3.500 1.00 97.19 90 ASP A O 1
ATOM 673 N N . LEU A 1 91 ? 3.251 -17.498 5.115 1.00 96.75 91 LEU A N 1
ATOM 674 C CA . LEU A 1 91 ? 4.698 -17.495 4.964 1.00 96.75 91 LEU A CA 1
ATOM 675 C C . LEU A 1 91 ? 5.226 -18.923 4.811 1.00 96.75 91 LEU A C 1
ATOM 677 O O . LEU A 1 91 ? 4.979 -19.778 5.657 1.00 96.75 91 LEU A O 1
ATOM 681 N N . LEU A 1 92 ? 6.018 -19.165 3.767 1.00 96.62 92 LEU A N 1
ATOM 682 C CA . LEU A 1 92 ? 6.951 -20.284 3.707 1.00 96.62 92 LEU A CA 1
ATOM 683 C C . LEU A 1 92 ? 8.319 -19.799 4.217 1.00 96.62 92 LEU A C 1
ATOM 685 O O . LEU A 1 92 ? 8.976 -19.036 3.501 1.00 96.62 92 LEU A O 1
ATOM 689 N N . PRO A 1 93 ? 8.736 -20.209 5.427 1.00 95.88 93 PRO A N 1
ATOM 690 C CA . PRO A 1 93 ? 9.911 -19.652 6.080 1.00 95.88 93 PRO A CA 1
ATOM 691 C C . PRO A 1 93 ? 11.219 -20.247 5.548 1.00 95.88 93 PRO A C 1
ATOM 693 O O . PRO A 1 93 ? 11.240 -21.361 5.011 1.00 95.88 93 PRO A O 1
ATOM 696 N N . ALA A 1 94 ? 12.322 -19.532 5.764 1.00 92.62 94 ALA A N 1
ATOM 697 C CA . ALA A 1 94 ? 13.681 -19.991 5.489 1.00 92.62 94 ALA A CA 1
ATOM 698 C C . ALA A 1 94 ? 14.566 -19.920 6.734 1.00 92.62 94 ALA A C 1
ATOM 700 O O . ALA A 1 94 ? 14.357 -19.101 7.630 1.00 92.62 94 ALA A O 1
ATOM 701 N N . ASN A 1 95 ? 15.576 -20.783 6.757 1.00 89.88 95 ASN A N 1
ATOM 702 C CA . ASN A 1 95 ? 16.612 -20.850 7.778 1.00 89.88 95 ASN A CA 1
ATOM 703 C C . ASN A 1 95 ? 17.992 -21.033 7.118 1.00 89.88 95 ASN A C 1
ATOM 705 O O . ASN A 1 95 ? 18.111 -21.155 5.890 1.00 89.88 95 ASN A O 1
ATOM 709 N N . ILE A 1 96 ? 19.040 -21.109 7.942 1.00 87.31 96 ILE A N 1
ATOM 710 C CA . ILE A 1 96 ? 20.426 -21.207 7.468 1.00 87.31 96 ILE A CA 1
ATOM 711 C C . ILE A 1 96 ? 20.693 -22.445 6.593 1.00 87.31 96 ILE A C 1
ATOM 713 O O . ILE A 1 96 ? 21.577 -22.414 5.727 1.00 87.31 96 ILE A O 1
ATOM 717 N N . GLU A 1 97 ? 19.905 -23.515 6.751 1.00 88.56 97 GLU A N 1
ATOM 718 C CA . GLU A 1 97 ? 20.039 -24.764 5.991 1.00 88.56 97 GLU A CA 1
ATOM 719 C C . GLU A 1 97 ? 19.796 -24.579 4.486 1.00 88.56 97 GLU A C 1
ATOM 721 O O . GLU A 1 97 ? 20.320 -25.349 3.674 1.00 88.56 97 GLU A O 1
ATOM 726 N N . LEU A 1 98 ? 19.095 -23.512 4.082 1.00 90.38 98 LEU A N 1
ATOM 727 C CA . LEU A 1 98 ? 18.902 -23.175 2.670 1.00 90.38 98 LEU A CA 1
ATOM 728 C C . LEU A 1 98 ? 20.241 -22.911 1.953 1.00 90.38 98 LEU A C 1
ATOM 730 O O . LEU A 1 98 ? 20.368 -23.176 0.756 1.00 90.38 98 LEU A O 1
ATOM 734 N N . SER A 1 99 ? 21.279 -22.487 2.687 1.00 86.19 99 SER A N 1
ATOM 735 C CA . SER A 1 99 ? 22.645 -22.349 2.154 1.00 86.19 99 SER A CA 1
ATOM 736 C C . SER A 1 99 ? 23.230 -23.697 1.718 1.00 86.19 99 SER A C 1
ATOM 738 O O . SER A 1 99 ? 23.923 -23.790 0.706 1.00 86.19 99 SER A O 1
ATOM 740 N N . ALA A 1 100 ? 22.944 -24.771 2.463 1.00 84.62 100 ALA A N 1
ATOM 741 C CA . ALA A 1 100 ? 23.375 -26.120 2.102 1.00 84.62 100 ALA A CA 1
ATOM 742 C C . ALA A 1 100 ? 22.554 -26.671 0.923 1.00 84.62 100 ALA A C 1
ATOM 744 O O . ALA A 1 100 ? 23.106 -27.330 0.035 1.00 84.62 100 ALA A O 1
ATOM 745 N N . MET A 1 101 ? 21.259 -26.338 0.865 1.00 87.00 101 MET A N 1
ATOM 746 C CA . MET A 1 101 ? 20.388 -26.673 -0.266 1.00 87.00 101 MET A CA 1
ATOM 747 C C . MET A 1 101 ? 20.897 -26.083 -1.584 1.00 87.00 101 MET A C 1
ATOM 749 O O . MET A 1 101 ? 20.789 -26.724 -2.628 1.00 87.00 101 MET A O 1
ATOM 753 N N . GLU A 1 102 ? 21.515 -24.902 -1.558 1.00 83.38 102 GLU A N 1
ATOM 754 C CA . GLU A 1 102 ? 22.087 -24.287 -2.755 1.00 83.38 102 GLU A CA 1
ATOM 755 C C . GLU A 1 102 ? 23.145 -25.176 -3.431 1.00 83.38 102 GLU A C 1
ATOM 757 O O . GLU A 1 102 ? 23.135 -25.319 -4.656 1.00 83.38 102 GLU A O 1
ATOM 762 N N . MET A 1 103 ? 23.993 -25.853 -2.647 1.00 81.81 103 MET A N 1
ATOM 763 C CA . MET A 1 103 ? 24.944 -26.837 -3.176 1.00 81.81 103 MET A CA 1
ATOM 764 C C . MET A 1 103 ? 24.248 -28.111 -3.665 1.00 81.81 103 MET A C 1
ATOM 766 O O . MET A 1 103 ? 24.613 -28.644 -4.714 1.00 81.81 103 MET A O 1
ATOM 770 N N . MET A 1 104 ? 23.225 -28.588 -2.951 1.00 83.44 104 MET A N 1
ATOM 771 C CA . MET A 1 104 ? 22.472 -29.782 -3.351 1.00 83.44 104 MET A CA 1
ATOM 772 C C . MET A 1 104 ? 21.749 -29.586 -4.689 1.00 83.44 104 MET A C 1
ATOM 774 O O . MET A 1 104 ? 21.818 -30.460 -5.560 1.00 83.44 104 MET A O 1
ATOM 778 N N . LEU A 1 105 ? 21.131 -28.417 -4.893 1.00 87.75 105 LEU A N 1
ATOM 779 C CA . LEU A 1 105 ? 20.450 -28.056 -6.136 1.00 87.75 105 LEU A CA 1
ATOM 780 C C . LEU A 1 105 ? 21.385 -28.156 -7.343 1.00 87.75 105 LEU A C 1
ATOM 782 O O . LEU A 1 105 ? 20.942 -28.578 -8.400 1.00 87.75 105 LEU A O 1
ATOM 786 N N . VAL A 1 106 ? 22.686 -27.870 -7.222 1.00 84.25 106 VAL A N 1
ATOM 787 C CA . VAL A 1 106 ? 23.626 -27.976 -8.360 1.00 84.25 106 VAL A CA 1
ATOM 788 C C . VAL A 1 106 ? 23.629 -29.376 -8.987 1.00 84.25 106 VAL A C 1
ATOM 790 O O . VAL A 1 106 ? 23.779 -29.498 -10.207 1.00 84.25 106 VAL A O 1
ATOM 793 N N . THR A 1 107 ? 23.436 -30.413 -8.171 1.00 80.75 107 THR A N 1
ATOM 794 C CA . THR A 1 107 ? 23.467 -31.826 -8.586 1.00 80.75 107 THR A CA 1
ATOM 795 C C . THR A 1 107 ? 22.087 -32.436 -8.842 1.00 80.75 107 THR A C 1
ATOM 797 O O . THR A 1 107 ? 22.003 -33.563 -9.328 1.00 80.75 107 THR A O 1
ATOM 800 N N . ALA A 1 108 ? 21.009 -31.710 -8.541 1.00 83.38 108 ALA A N 1
ATOM 801 C CA . ALA A 1 108 ? 19.648 -32.210 -8.674 1.00 83.38 108 ALA A CA 1
ATOM 802 C C . ALA A 1 108 ? 19.196 -32.298 -10.146 1.00 83.38 108 ALA A C 1
ATOM 804 O O . ALA A 1 108 ? 19.573 -31.490 -10.999 1.00 83.38 108 ALA A O 1
ATOM 805 N N . MET A 1 109 ? 18.334 -33.269 -10.448 1.00 80.81 109 MET A N 1
ATOM 806 C CA . MET A 1 109 ? 17.642 -33.330 -11.737 1.00 80.81 109 MET A CA 1
ATOM 807 C C . MET A 1 109 ? 16.621 -32.194 -11.831 1.00 80.81 109 MET A C 1
ATOM 809 O O . MET A 1 109 ? 15.935 -31.902 -10.858 1.00 80.81 109 MET A O 1
ATOM 813 N N . SER A 1 110 ? 16.525 -31.536 -12.991 1.00 85.06 110 SER A N 1
ATOM 814 C CA . SER A 1 110 ? 15.643 -30.369 -13.191 1.00 85.06 110 SER A CA 1
ATOM 815 C C . SER A 1 110 ? 15.850 -29.256 -12.150 1.00 85.06 110 SER A C 1
ATOM 817 O O . SER A 1 110 ? 14.906 -28.551 -11.774 1.00 85.06 110 SER A O 1
ATOM 819 N N . ARG A 1 111 ? 17.104 -29.100 -11.705 1.00 88.12 111 ARG A N 1
ATOM 820 C CA . ARG A 1 111 ? 17.551 -28.219 -10.619 1.00 88.12 111 ARG A CA 1
ATOM 821 C C . ARG A 1 111 ? 17.090 -26.777 -10.703 1.00 88.12 111 ARG A C 1
ATOM 823 O O . ARG A 1 111 ? 16.989 -26.131 -9.672 1.00 88.12 111 ARG A O 1
ATOM 830 N N . GLU A 1 112 ? 16.828 -26.258 -11.894 1.00 89.56 112 GLU A N 1
ATOM 831 C CA . GLU A 1 112 ? 16.367 -24.890 -12.118 1.00 89.56 112 GLU A CA 1
ATOM 832 C C . GLU A 1 112 ? 14.870 -24.699 -11.807 1.00 89.56 112 GLU A C 1
ATOM 834 O O . GLU A 1 112 ? 14.399 -23.568 -11.754 1.00 89.56 112 GLU A O 1
ATOM 839 N N . THR A 1 113 ? 14.107 -25.785 -11.638 1.00 92.25 113 THR A N 1
ATOM 840 C CA . THR A 1 113 ? 12.632 -25.770 -11.573 1.00 92.25 113 THR A CA 1
ATOM 841 C C . THR A 1 113 ? 12.046 -26.420 -10.319 1.00 92.25 113 THR A C 1
ATOM 843 O O . THR A 1 113 ? 10.828 -26.545 -10.211 1.00 92.25 113 THR A O 1
ATOM 846 N N . ILE A 1 114 ? 12.876 -26.797 -9.346 1.00 94.19 114 ILE A N 1
ATOM 847 C CA . ILE A 1 114 ? 12.441 -27.487 -8.122 1.00 94.19 114 ILE A CA 1
ATOM 848 C C . ILE A 1 114 ? 11.438 -26.636 -7.332 1.00 94.19 114 ILE A C 1
ATOM 850 O O . ILE A 1 114 ? 10.372 -27.133 -6.961 1.00 94.19 114 ILE A O 1
ATOM 854 N N . LEU A 1 115 ? 11.708 -25.337 -7.153 1.00 94.88 115 LEU A N 1
ATOM 855 C CA . LEU A 1 115 ? 10.774 -24.438 -6.460 1.00 94.88 115 LEU A CA 1
ATOM 856 C C . LEU A 1 115 ? 9.460 -24.266 -7.236 1.00 94.88 115 LEU A C 1
ATOM 858 O O . LEU A 1 115 ? 8.391 -24.236 -6.633 1.00 94.88 115 LEU A O 1
ATOM 862 N N . ARG A 1 116 ? 9.513 -24.218 -8.574 1.00 94.81 116 ARG A N 1
ATOM 863 C CA . ARG A 1 116 ? 8.311 -24.183 -9.426 1.00 94.81 116 ARG A CA 1
ATOM 864 C C . ARG A 1 116 ? 7.466 -25.443 -9.223 1.00 94.81 116 ARG A C 1
ATOM 866 O O . ARG A 1 116 ? 6.247 -25.339 -9.098 1.00 94.81 116 ARG A O 1
ATOM 873 N N . SER A 1 117 ? 8.101 -26.612 -9.171 1.00 92.62 117 SER A N 1
ATOM 874 C CA . SER A 1 117 ? 7.429 -27.890 -8.929 1.00 92.62 117 SER A CA 1
ATOM 875 C C . SER A 1 117 ? 6.768 -27.930 -7.552 1.00 92.62 117 SER A C 1
ATOM 877 O O . SER A 1 117 ? 5.618 -28.353 -7.453 1.00 92.62 117 SER A O 1
ATOM 879 N N . TYR A 1 118 ? 7.429 -27.427 -6.505 1.00 94.44 118 TYR A N 1
ATOM 880 C CA . TYR A 1 118 ? 6.807 -27.281 -5.186 1.00 94.44 118 TYR A CA 1
ATOM 881 C C . TYR A 1 118 ? 5.621 -26.305 -5.215 1.00 94.44 118 TYR A C 1
ATOM 883 O O . TYR A 1 118 ? 4.505 -26.684 -4.863 1.00 94.44 118 TYR A O 1
ATOM 891 N N . LEU A 1 119 ? 5.832 -25.074 -5.696 1.00 94.31 119 LEU A N 1
ATOM 892 C CA . LEU A 1 119 ? 4.802 -24.033 -5.702 1.00 94.31 119 LEU A CA 1
ATOM 893 C C . LEU A 1 119 ? 3.577 -24.435 -6.524 1.00 94.31 119 LEU A C 1
ATOM 895 O O . LEU A 1 119 ? 2.463 -24.078 -6.156 1.00 94.31 119 LEU A O 1
ATOM 899 N N . SER A 1 120 ? 3.743 -25.242 -7.576 1.00 92.00 120 SER A N 1
ATOM 900 C CA . SER A 1 120 ? 2.617 -25.781 -8.347 1.00 92.00 120 SER A CA 1
ATOM 901 C C . SER A 1 120 ? 1.616 -26.591 -7.512 1.00 92.00 120 SER A C 1
ATOM 903 O O . SER A 1 120 ? 0.452 -26.652 -7.889 1.00 92.00 120 SER A O 1
ATOM 905 N N . LYS A 1 121 ? 2.041 -27.150 -6.369 1.00 91.50 121 LYS A N 1
ATOM 906 C CA . LYS A 1 121 ? 1.191 -27.924 -5.452 1.00 91.50 121 LYS A CA 1
ATOM 907 C C . LYS A 1 121 ? 0.407 -27.055 -4.461 1.00 91.50 121 LYS A C 1
ATOM 909 O O . LYS A 1 121 ? -0.576 -27.531 -3.904 1.00 91.50 121 LYS A O 1
ATOM 914 N N . VAL A 1 122 ? 0.840 -25.814 -4.209 1.00 92.50 122 VAL A N 1
ATOM 915 C CA . VAL A 1 122 ? 0.233 -24.927 -3.190 1.00 92.50 122 VAL A CA 1
ATOM 916 C C . VAL A 1 122 ? -0.391 -23.660 -3.764 1.00 92.50 122 VAL A C 1
ATOM 918 O O . VAL A 1 122 ? -1.298 -23.108 -3.142 1.00 92.50 122 VAL A O 1
ATOM 921 N N . LYS A 1 123 ? 0.052 -23.211 -4.946 1.00 90.56 123 LYS A N 1
ATOM 922 C CA . LYS A 1 123 ? -0.311 -21.910 -5.527 1.00 90.56 123 LYS A CA 1
ATOM 923 C C . LYS A 1 123 ? -1.805 -21.731 -5.787 1.00 90.56 123 LYS A C 1
ATOM 925 O O . LYS A 1 123 ? -2.274 -20.605 -5.768 1.00 90.56 123 LYS A O 1
ATOM 930 N N . ASP A 1 124 ? -2.559 -22.812 -5.971 1.00 89.38 124 ASP A N 1
ATOM 931 C CA . ASP A 1 124 ? -4.005 -22.737 -6.219 1.00 89.38 124 ASP A CA 1
ATOM 932 C C . ASP A 1 124 ? -4.794 -22.211 -5.002 1.00 89.38 124 ASP A C 1
ATOM 934 O O . ASP A 1 124 ? -5.950 -21.816 -5.143 1.00 89.38 124 ASP A O 1
ATOM 938 N N . ASN A 1 125 ? -4.168 -22.158 -3.817 1.00 90.25 125 ASN A N 1
ATOM 939 C CA . ASN A 1 125 ? -4.747 -21.570 -2.604 1.00 90.25 125 ASN A CA 1
ATOM 940 C C . ASN A 1 125 ? -4.511 -20.055 -2.479 1.00 90.25 125 ASN A C 1
ATOM 942 O O . ASN A 1 125 ? -5.067 -19.432 -1.572 1.00 90.25 125 ASN A O 1
ATOM 946 N N . TYR A 1 126 ? -3.699 -19.471 -3.364 1.00 95.31 126 TYR A N 1
ATOM 947 C CA . TYR A 1 126 ? -3.231 -18.092 -3.274 1.00 95.31 126 TYR A CA 1
ATOM 948 C C . TYR A 1 126 ? -3.590 -17.293 -4.528 1.00 95.31 126 TYR A C 1
ATOM 950 O O . TYR A 1 126 ? -3.644 -17.816 -5.637 1.00 95.31 126 TYR A O 1
ATOM 958 N N . ASP A 1 127 ? -3.824 -15.995 -4.355 1.00 94.75 127 ASP A N 1
ATOM 959 C CA . ASP A 1 127 ? -3.939 -15.044 -5.464 1.00 94.75 127 ASP A CA 1
ATOM 960 C C . ASP A 1 127 ? -2.554 -14.560 -5.908 1.00 94.75 127 ASP A C 1
ATOM 962 O O . ASP A 1 127 ? -2.313 -14.326 -7.096 1.00 94.75 127 ASP A O 1
ATOM 966 N N . TYR A 1 128 ? -1.646 -14.400 -4.942 1.00 97.31 128 TYR A N 1
ATOM 967 C CA . TYR A 1 128 ? -0.281 -13.950 -5.167 1.00 97.31 128 TYR A CA 1
ATOM 968 C C . TYR A 1 128 ? 0.706 -14.804 -4.388 1.00 97.31 128 TYR A C 1
ATOM 970 O O . TYR A 1 128 ? 0.495 -15.105 -3.215 1.00 97.31 128 TYR A O 1
ATOM 978 N N . VAL A 1 129 ? 1.824 -15.122 -5.033 1.00 98.00 129 VAL A N 1
ATOM 979 C CA . VAL A 1 129 ? 3.011 -15.638 -4.349 1.00 98.00 129 VAL A CA 1
ATOM 980 C C . VAL A 1 129 ? 4.127 -14.621 -4.529 1.00 98.00 129 VAL A C 1
ATOM 982 O O . VAL A 1 129 ? 4.507 -14.342 -5.665 1.00 98.00 129 VAL A O 1
ATOM 985 N N . LEU A 1 130 ? 4.644 -14.057 -3.441 1.00 98.06 130 LEU A N 1
ATOM 986 C CA . LEU A 1 130 ? 5.775 -13.131 -3.472 1.00 98.06 130 LEU A CA 1
ATOM 987 C C . LEU A 1 130 ? 7.028 -13.856 -2.991 1.00 98.06 130 LEU A C 1
ATOM 989 O O . LEU A 1 130 ? 7.046 -14.363 -1.875 1.00 98.06 130 LEU A O 1
ATOM 993 N N . ILE A 1 131 ? 8.062 -13.909 -3.826 1.00 97.88 131 ILE A N 1
ATOM 994 C CA . ILE A 1 131 ? 9.319 -14.589 -3.496 1.00 97.88 131 ILE A CA 1
ATOM 995 C C . ILE A 1 131 ? 10.389 -13.544 -3.188 1.00 97.88 131 ILE A C 1
ATOM 997 O O . ILE A 1 131 ? 10.803 -12.805 -4.093 1.00 97.88 131 ILE A O 1
ATOM 1001 N N . ASP A 1 132 ? 10.847 -13.501 -1.937 1.00 96.50 132 ASP A N 1
ATOM 1002 C CA . ASP A 1 132 ? 11.970 -12.660 -1.523 1.00 96.50 132 ASP A CA 1
ATOM 1003 C C . ASP A 1 132 ? 13.284 -13.349 -1.878 1.00 96.50 132 ASP A C 1
ATOM 1005 O O . ASP A 1 132 ? 13.598 -14.420 -1.366 1.00 96.50 132 ASP A O 1
ATOM 1009 N N . CYS A 1 133 ? 14.022 -12.777 -2.827 1.00 92.81 133 CYS A N 1
ATOM 1010 C CA . CYS A 1 133 ? 15.224 -13.414 -3.354 1.00 92.81 133 CYS A CA 1
ATOM 1011 C C . CYS A 1 133 ? 16.475 -12.950 -2.605 1.00 92.81 133 CYS A C 1
ATOM 1013 O O . CYS A 1 133 ? 16.671 -11.747 -2.416 1.00 92.81 133 CYS A O 1
ATOM 1015 N N . MET A 1 134 ? 17.394 -13.882 -2.345 1.00 88.81 134 MET A N 1
ATOM 1016 C CA . MET A 1 134 ? 18.742 -13.582 -1.857 1.00 88.81 134 MET A CA 1
ATOM 1017 C C . MET A 1 134 ? 19.477 -12.548 -2.741 1.00 88.81 134 MET A C 1
ATOM 1019 O O . MET A 1 134 ? 19.297 -12.539 -3.967 1.00 88.81 134 MET A O 1
ATOM 1023 N N . PRO A 1 135 ? 20.354 -11.680 -2.186 1.00 81.06 135 PRO A N 1
ATOM 1024 C CA . PRO A 1 135 ? 21.225 -10.776 -2.950 1.00 81.06 135 PRO A CA 1
ATOM 1025 C C . PRO A 1 135 ? 22.375 -11.507 -3.672 1.00 81.06 135 PRO A C 1
ATOM 1027 O O . PRO A 1 135 ? 23.535 -11.102 -3.620 1.00 81.06 135 PRO A O 1
ATOM 1030 N N . SER A 1 136 ? 22.066 -12.603 -4.356 1.00 79.94 136 SER A N 1
ATOM 1031 C CA . SER A 1 136 ? 22.997 -13.396 -5.149 1.00 79.94 136 SER A CA 1
ATOM 1032 C C . SER A 1 136 ? 22.286 -13.931 -6.397 1.00 79.94 136 SER A C 1
ATOM 1034 O O . SER A 1 136 ? 21.059 -13.979 -6.479 1.00 79.94 136 SER A O 1
ATOM 1036 N N . LEU A 1 137 ? 23.063 -14.324 -7.405 1.00 71.88 137 LEU A N 1
ATOM 1037 C CA . LEU A 1 137 ? 22.566 -14.969 -8.629 1.00 71.88 137 LEU A CA 1
ATOM 1038 C C . LEU A 1 137 ? 22.800 -16.486 -8.588 1.00 71.88 137 LEU A C 1
ATOM 1040 O O . LEU A 1 137 ? 23.173 -17.093 -9.592 1.00 71.88 137 LEU A O 1
ATOM 1044 N N . GLY A 1 138 ? 22.645 -17.074 -7.404 1.00 82.25 138 GLY A N 1
ATOM 1045 C CA . GLY A 1 138 ? 22.829 -18.498 -7.176 1.00 82.25 138 GLY A CA 1
ATOM 1046 C C . GLY A 1 138 ? 21.623 -19.356 -7.580 1.00 82.25 138 GLY A C 1
ATOM 1047 O O . GLY A 1 138 ? 20.677 -18.886 -8.227 1.00 82.25 138 GLY A O 1
ATOM 1048 N N . MET A 1 139 ? 21.664 -20.646 -7.236 1.00 87.81 139 MET A N 1
ATOM 1049 C CA . MET A 1 139 ? 20.665 -21.624 -7.692 1.00 87.81 139 MET A CA 1
ATOM 1050 C C . MET A 1 139 ? 19.280 -21.374 -7.091 1.00 87.81 139 MET A C 1
ATOM 1052 O O . MET A 1 139 ? 18.275 -21.645 -7.754 1.00 87.81 139 MET A O 1
ATOM 1056 N N . VAL A 1 140 ? 19.211 -20.822 -5.879 1.00 90.44 140 VAL A N 1
ATOM 1057 C CA . VAL A 1 140 ? 17.944 -20.489 -5.210 1.00 90.44 140 VAL A CA 1
ATOM 1058 C C . VAL A 1 140 ? 17.244 -19.327 -5.928 1.00 90.44 140 VAL A C 1
ATOM 1060 O O . VAL A 1 140 ? 16.083 -19.452 -6.320 1.00 90.44 140 VAL A O 1
ATOM 1063 N N . THR A 1 141 ? 17.967 -18.244 -6.232 1.00 91.00 141 THR A N 1
ATOM 1064 C CA . THR A 1 141 ? 17.443 -17.106 -7.013 1.00 91.00 141 THR A CA 1
ATOM 1065 C C . THR A 1 141 ? 17.010 -17.529 -8.416 1.00 91.00 141 THR A C 1
ATOM 1067 O O . THR A 1 141 ? 15.983 -17.079 -8.926 1.00 91.00 141 THR A O 1
ATOM 1070 N N . LEU A 1 142 ? 17.758 -18.429 -9.057 1.00 91.19 142 LEU A N 1
ATOM 1071 C CA . LEU A 1 142 ? 17.392 -18.950 -10.371 1.00 91.19 142 LEU A CA 1
ATOM 1072 C C . LEU A 1 142 ? 16.095 -19.777 -10.318 1.00 91.19 142 LEU A C 1
ATOM 1074 O O . LEU A 1 142 ? 15.248 -19.621 -11.197 1.00 91.19 142 LEU A O 1
ATOM 1078 N N . ASN A 1 143 ? 15.897 -20.572 -9.262 1.00 93.19 143 ASN A N 1
ATOM 1079 C CA . ASN A 1 143 ? 14.638 -21.273 -8.995 1.00 93.19 143 ASN A CA 1
ATOM 1080 C C . ASN A 1 143 ? 13.467 -20.307 -8.761 1.00 93.19 143 ASN A C 1
ATOM 1082 O O . ASN A 1 143 ? 12.375 -20.540 -9.279 1.00 93.19 143 ASN A O 1
ATOM 1086 N N . ALA A 1 144 ? 13.688 -19.207 -8.035 1.00 94.88 144 ALA A N 1
ATOM 1087 C CA . ALA A 1 144 ? 12.683 -18.163 -7.829 1.00 94.88 144 ALA A CA 1
ATOM 1088 C C . ALA A 1 144 ? 12.252 -17.512 -9.154 1.00 94.88 144 ALA A C 1
ATOM 1090 O O . ALA A 1 144 ? 11.060 -17.419 -9.449 1.00 94.88 144 ALA A O 1
ATOM 1091 N N . LEU A 1 145 ? 13.211 -17.138 -10.010 1.00 94.50 145 LEU A N 1
ATOM 1092 C CA . LEU A 1 145 ? 12.932 -16.574 -11.337 1.00 94.50 145 LEU A CA 1
ATOM 1093 C C . LEU A 1 145 ? 12.290 -17.593 -12.291 1.00 94.50 145 LEU A C 1
ATOM 1095 O O . LEU A 1 145 ? 11.469 -17.234 -13.140 1.00 94.50 145 LEU A O 1
ATOM 1099 N N . ALA A 1 146 ? 12.645 -18.871 -12.164 1.00 94.00 146 ALA A N 1
ATOM 1100 C CA . ALA A 1 146 ? 11.980 -19.937 -12.891 1.00 94.00 146 ALA A CA 1
ATOM 1101 C C . ALA A 1 146 ? 10.533 -20.105 -12.415 1.00 94.00 146 ALA A C 1
ATOM 1103 O O . ALA A 1 146 ? 9.657 -20.321 -13.239 1.00 94.00 146 ALA A O 1
ATOM 1104 N N . ALA A 1 147 ? 10.238 -19.975 -11.123 1.00 94.62 147 ALA A N 1
ATOM 1105 C CA . ALA A 1 147 ? 8.879 -20.094 -10.602 1.00 94.62 147 ALA A CA 1
ATOM 1106 C C . ALA A 1 147 ? 7.986 -18.870 -10.880 1.00 94.62 147 ALA A C 1
ATOM 1108 O O . ALA A 1 147 ? 6.772 -19.033 -10.960 1.00 94.62 147 ALA A O 1
ATOM 1109 N N . ALA A 1 148 ? 8.563 -17.679 -11.054 1.00 96.50 148 ALA A N 1
ATOM 1110 C CA . ALA A 1 148 ? 7.816 -16.429 -11.178 1.00 96.50 148 ALA A CA 1
ATOM 1111 C C . ALA A 1 148 ? 7.158 -16.188 -12.552 1.00 96.50 148 ALA A C 1
ATOM 1113 O O . ALA A 1 148 ? 7.693 -16.548 -13.598 1.00 96.50 148 ALA A O 1
ATOM 1114 N N . ASP A 1 149 ? 6.024 -15.490 -12.559 1.00 95.31 149 ASP A N 1
ATOM 1115 C CA . ASP A 1 149 ? 5.397 -14.921 -13.758 1.00 95.31 149 ASP A CA 1
ATOM 1116 C C . ASP A 1 149 ? 5.996 -13.551 -14.094 1.00 95.31 149 ASP A C 1
ATOM 1118 O O . ASP A 1 149 ? 6.179 -13.197 -15.266 1.00 95.31 149 ASP A O 1
ATOM 1122 N N . SER A 1 150 ? 6.328 -12.771 -13.061 1.00 95.31 150 SER A N 1
ATOM 1123 C CA . SER A 1 150 ? 6.955 -11.464 -13.217 1.00 95.31 150 SER A CA 1
ATOM 1124 C C . SER A 1 150 ? 8.016 -11.145 -12.165 1.00 95.31 150 SER A C 1
ATOM 1126 O O . SER A 1 150 ? 8.102 -11.777 -11.115 1.00 95.31 150 SER A O 1
ATOM 1128 N N . VAL A 1 151 ? 8.850 -10.148 -12.470 1.00 94.88 151 VAL A N 1
ATOM 1129 C CA . VAL A 1 151 ? 9.913 -9.650 -11.589 1.00 94.88 151 VAL A CA 1
ATOM 1130 C C . VAL A 1 151 ? 9.700 -8.172 -11.281 1.00 94.88 151 VAL A C 1
ATOM 1132 O O . VAL A 1 151 ? 9.503 -7.367 -12.199 1.00 94.88 151 VAL A O 1
ATOM 1135 N N . ILE A 1 152 ? 9.795 -7.815 -9.999 1.00 94.62 152 ILE A N 1
ATOM 1136 C CA . ILE A 1 152 ? 9.939 -6.433 -9.525 1.00 94.62 152 ILE A CA 1
ATOM 1137 C C . ILE A 1 152 ? 11.396 -6.220 -9.115 1.00 94.62 152 ILE A C 1
ATOM 1139 O O . ILE A 1 152 ? 11.988 -7.067 -8.444 1.00 94.62 152 ILE A O 1
ATOM 1143 N N . ILE A 1 153 ? 11.969 -5.085 -9.525 1.00 91.50 153 ILE A N 1
ATOM 1144 C CA . ILE A 1 153 ? 13.377 -4.750 -9.279 1.00 91.50 153 ILE A CA 1
ATOM 1145 C C . ILE A 1 153 ? 13.452 -3.497 -8.391 1.00 91.50 153 ILE A C 1
ATOM 1147 O O . ILE A 1 153 ? 13.342 -2.382 -8.912 1.00 91.50 153 ILE A O 1
ATOM 1151 N N . PRO A 1 154 ? 13.634 -3.641 -7.065 1.00 88.56 154 PRO A N 1
ATOM 1152 C CA . PRO A 1 154 ? 13.885 -2.512 -6.170 1.00 88.56 154 PRO A CA 1
ATOM 1153 C C . PRO A 1 154 ? 15.276 -1.921 -6.423 1.00 88.56 154 PRO A C 1
ATOM 1155 O O . PRO A 1 154 ? 16.254 -2.665 -6.483 1.00 88.56 154 PRO A O 1
ATOM 1158 N N . VAL A 1 155 ? 15.398 -0.601 -6.573 1.00 83.00 155 VAL A N 1
ATOM 1159 C CA . VAL A 1 155 ? 16.665 0.103 -6.848 1.00 83.00 155 VAL A CA 1
ATOM 1160 C C . VAL A 1 155 ? 16.795 1.315 -5.931 1.00 83.00 155 VAL A C 1
ATOM 1162 O O . VAL A 1 155 ? 15.882 2.129 -5.859 1.00 83.00 155 VAL A O 1
ATOM 1165 N N . GLN A 1 156 ? 17.943 1.471 -5.268 1.00 75.06 156 GLN A N 1
ATOM 1166 C CA . GLN A 1 156 ? 18.228 2.649 -4.443 1.00 75.06 156 GLN A CA 1
ATOM 1167 C C . GLN A 1 156 ? 18.568 3.879 -5.296 1.00 75.06 156 GLN A C 1
ATOM 1169 O O . GLN A 1 156 ? 19.420 3.798 -6.182 1.00 75.06 156 GLN A O 1
ATOM 1174 N N . ALA A 1 157 ? 17.978 5.036 -4.982 1.00 60.75 157 ALA A N 1
ATOM 1175 C CA . ALA A 1 157 ? 18.217 6.290 -5.713 1.00 60.75 157 ALA A CA 1
ATOM 1176 C C . ALA A 1 157 ? 19.588 6.949 -5.456 1.00 60.75 157 ALA A C 1
ATOM 1178 O O . ALA A 1 157 ? 19.944 7.897 -6.149 1.00 60.75 157 ALA A O 1
ATOM 1179 N N . GLN A 1 158 ? 20.372 6.446 -4.501 1.00 57.06 158 GLN A N 1
ATOM 1180 C CA . GLN A 1 158 ? 21.705 6.970 -4.170 1.00 57.06 158 GLN A CA 1
ATOM 1181 C C . GLN A 1 158 ? 22.848 6.270 -4.925 1.00 57.06 158 GLN A C 1
ATOM 1183 O O . GLN A 1 158 ? 24.010 6.643 -4.783 1.00 57.06 158 GLN A O 1
ATOM 1188 N N . TYR A 1 159 ? 22.553 5.226 -5.709 1.00 50.69 159 TYR A N 1
ATOM 1189 C CA . TYR A 1 159 ? 23.589 4.369 -6.278 1.00 50.69 159 TYR A CA 1
ATOM 1190 C C . TYR A 1 159 ? 23.206 3.851 -7.663 1.00 50.69 159 TYR A C 1
ATOM 1192 O O . TYR A 1 159 ? 22.347 2.980 -7.800 1.00 50.69 159 TYR A O 1
ATOM 1200 N N . LEU A 1 160 ? 23.911 4.328 -8.692 1.00 51.31 160 LEU A N 1
ATOM 1201 C CA . LEU A 1 160 ? 23.795 3.812 -10.053 1.00 51.31 160 LEU A CA 1
ATOM 1202 C C . LEU A 1 160 ? 25.140 3.293 -10.581 1.00 51.31 160 LEU A C 1
ATOM 1204 O O . LEU A 1 160 ? 25.874 4.025 -11.240 1.00 51.31 160 LEU A O 1
ATOM 1208 N N . PRO A 1 161 ? 25.459 2.001 -10.433 1.00 51.41 161 PRO A N 1
ATOM 1209 C CA . PRO A 1 161 ? 26.284 1.315 -11.399 1.00 51.41 161 PRO A CA 1
ATOM 1210 C C . PRO A 1 161 ? 25.314 0.685 -12.382 1.00 51.41 161 PRO A C 1
ATOM 1212 O O . PRO A 1 161 ? 24.705 -0.349 -12.097 1.00 51.41 161 PRO A O 1
ATOM 1215 N N . ALA A 1 162 ? 25.216 1.264 -13.576 1.00 53.88 162 ALA A N 1
ATOM 1216 C CA . ALA A 1 162 ? 24.557 0.647 -14.727 1.00 53.88 162 ALA A CA 1
ATOM 1217 C C . ALA A 1 162 ? 24.918 -0.853 -14.884 1.00 53.88 162 ALA A C 1
ATOM 1219 O O . ALA A 1 162 ? 24.103 -1.650 -15.344 1.00 53.88 162 ALA A O 1
ATOM 1220 N N . LYS A 1 163 ? 26.101 -1.264 -14.404 1.00 56.97 163 LYS A N 1
ATOM 1221 C CA . LYS A 1 163 ? 26.597 -2.645 -14.345 1.00 56.97 163 LYS A CA 1
ATOM 1222 C C . LYS A 1 163 ? 25.714 -3.627 -13.558 1.00 56.97 163 LYS A C 1
ATOM 1224 O O . LYS A 1 163 ? 25.460 -4.713 -14.070 1.00 56.97 163 LYS A O 1
ATOM 1229 N N . GLY A 1 164 ? 25.245 -3.279 -12.354 1.00 62.31 164 GLY A N 1
ATOM 1230 C CA . GLY A 1 164 ? 24.441 -4.192 -11.517 1.00 62.31 164 GLY A CA 1
ATOM 1231 C C . GLY A 1 164 ? 23.058 -4.452 -12.118 1.00 62.31 164 GLY A C 1
ATOM 1232 O O . GLY A 1 164 ? 22.604 -5.590 -12.205 1.00 62.31 164 GLY A O 1
ATOM 1233 N N . MET A 1 165 ? 22.444 -3.397 -12.660 1.00 71.94 165 MET A N 1
ATOM 1234 C CA . MET A 1 165 ? 21.196 -3.507 -13.414 1.00 71.94 165 MET A CA 1
ATOM 1235 C C . MET A 1 165 ? 21.391 -4.319 -14.701 1.00 71.94 165 MET A C 1
ATOM 1237 O O . MET A 1 165 ? 20.589 -5.191 -15.013 1.00 71.94 165 MET A O 1
ATOM 1241 N N . THR A 1 166 ? 22.489 -4.093 -15.427 1.00 70.31 166 THR A N 1
ATOM 1242 C CA . THR A 1 166 ? 22.792 -4.832 -16.663 1.00 70.31 166 THR A CA 1
ATOM 1243 C C . THR A 1 166 ? 22.992 -6.328 -16.400 1.00 70.31 166 THR A C 1
ATOM 1245 O O . THR A 1 166 ? 22.468 -7.146 -17.151 1.00 70.31 166 THR A O 1
ATOM 1248 N N . GLN A 1 167 ? 23.687 -6.713 -15.323 1.00 68.88 167 GLN A N 1
ATOM 1249 C CA . GLN A 1 167 ? 23.876 -8.123 -14.949 1.00 68.88 167 GLN A CA 1
ATOM 1250 C C . GLN A 1 167 ? 22.562 -8.811 -14.562 1.00 68.88 167 GLN A C 1
ATOM 1252 O O . GLN A 1 167 ? 22.296 -9.935 -15.002 1.00 68.88 167 GLN A O 1
ATOM 1257 N N . LEU A 1 168 ? 21.704 -8.124 -13.804 1.00 77.94 168 LEU A N 1
ATOM 1258 C CA . LEU A 1 168 ? 20.368 -8.617 -13.482 1.00 77.94 168 LEU A CA 1
ATOM 1259 C C . LEU A 1 168 ? 19.521 -8.793 -14.752 1.00 77.94 168 LEU A C 1
ATOM 1261 O O . LEU A 1 168 ? 18.943 -9.855 -14.966 1.00 77.94 168 LEU A O 1
ATOM 1265 N N . MET A 1 169 ? 19.521 -7.798 -15.643 1.00 82.31 169 MET A N 1
ATOM 1266 C CA . MET A 1 169 ? 18.803 -7.844 -16.921 1.00 82.31 169 MET A CA 1
ATOM 1267 C C . MET A 1 169 ? 19.296 -8.967 -17.835 1.00 82.31 169 MET A C 1
ATOM 1269 O O . MET A 1 169 ? 18.487 -9.663 -18.447 1.00 82.31 169 MET A O 1
ATOM 1273 N N . GLN A 1 170 ? 20.611 -9.187 -17.910 1.00 80.75 170 GLN A N 1
ATOM 1274 C CA . GLN A 1 170 ? 21.191 -10.309 -18.649 1.00 80.75 170 GLN A CA 1
ATOM 1275 C C . GLN A 1 170 ? 20.753 -11.652 -18.064 1.00 80.75 170 GLN A C 1
ATOM 1277 O O . GLN A 1 170 ? 20.457 -12.579 -18.817 1.00 80.75 170 GLN A O 1
ATOM 1282 N N . THR A 1 171 ? 20.681 -11.763 -16.737 1.00 79.62 171 THR A N 1
ATOM 1283 C CA . THR A 1 171 ? 20.244 -12.998 -16.078 1.00 79.62 171 THR A CA 1
ATOM 1284 C C . THR A 1 171 ? 18.762 -13.255 -16.314 1.00 79.62 171 THR A C 1
ATOM 1286 O O . THR A 1 171 ? 18.415 -14.333 -16.790 1.00 79.62 171 THR A O 1
ATOM 1289 N N . ILE A 1 172 ? 17.894 -12.264 -16.091 1.00 87.44 172 ILE A N 1
ATOM 1290 C CA . ILE A 1 172 ? 16.460 -12.368 -16.399 1.00 87.44 172 ILE A CA 1
ATOM 1291 C C . ILE A 1 172 ? 16.266 -12.705 -17.883 1.00 87.44 172 ILE A C 1
ATOM 1293 O O . ILE A 1 172 ? 15.451 -13.560 -18.218 1.00 87.44 172 ILE A O 1
ATOM 1297 N N . GLY A 1 173 ? 17.061 -12.107 -18.777 1.00 84.31 173 GLY A N 1
ATOM 1298 C CA . GLY A 1 173 ? 17.067 -12.424 -20.204 1.00 84.31 173 GLY A CA 1
ATOM 1299 C C . GLY A 1 173 ? 17.425 -13.883 -20.501 1.00 84.31 173 GLY A C 1
ATOM 1300 O O . GLY A 1 173 ? 16.732 -14.529 -21.284 1.00 84.31 173 GLY A O 1
ATOM 1301 N N . LYS A 1 174 ? 18.457 -14.435 -19.847 1.00 84.06 174 LYS A N 1
ATOM 1302 C CA . LYS A 1 174 ? 18.841 -15.853 -19.975 1.00 84.06 174 LYS A CA 1
ATOM 1303 C C . LYS A 1 174 ? 17.771 -16.788 -19.414 1.00 84.06 174 LYS A C 1
ATOM 1305 O O . LYS A 1 174 ? 17.412 -17.752 -20.083 1.00 84.06 174 LYS A O 1
ATOM 1310 N N . VAL A 1 175 ? 17.226 -16.490 -18.234 1.00 88.88 175 VAL A N 1
ATOM 1311 C CA . VAL A 1 175 ? 16.125 -17.269 -17.644 1.00 88.88 175 VAL A CA 1
ATOM 1312 C C . VAL A 1 175 ? 14.924 -17.249 -18.584 1.00 88.88 175 VAL A C 1
ATOM 1314 O O . VAL A 1 175 ? 14.397 -18.306 -18.913 1.00 88.88 175 VAL A O 1
ATOM 1317 N N . ARG A 1 176 ? 14.550 -16.079 -19.112 1.00 90.19 176 ARG A N 1
ATOM 1318 C CA . ARG A 1 176 ? 13.461 -15.949 -20.084 1.00 90.19 176 ARG A CA 1
ATOM 1319 C C . ARG A 1 176 ? 13.727 -16.733 -21.369 1.00 90.19 176 ARG A C 1
ATOM 1321 O O . ARG A 1 176 ? 12.823 -17.351 -21.908 1.00 90.19 176 ARG A O 1
ATOM 1328 N N . GLN A 1 177 ? 14.958 -16.736 -21.867 1.00 86.62 177 GLN A N 1
ATOM 1329 C CA . GLN A 1 177 ? 15.292 -17.430 -23.109 1.00 86.62 177 GLN A CA 1
ATOM 1330 C C . GLN A 1 177 ? 15.297 -18.959 -22.968 1.00 86.62 177 GLN A C 1
ATOM 1332 O O . GLN A 1 177 ? 14.872 -19.643 -23.896 1.00 86.62 177 GLN A O 1
ATOM 1337 N N . TYR A 1 178 ? 15.804 -19.489 -21.851 1.00 85.50 178 TYR A N 1
ATOM 1338 C CA . TYR A 1 178 ? 16.135 -20.914 -21.737 1.00 85.50 178 TYR A CA 1
ATOM 1339 C C . TYR A 1 178 ? 15.289 -21.694 -20.721 1.00 85.50 178 TYR A C 1
ATOM 1341 O O . TYR A 1 178 ? 15.242 -22.915 -20.817 1.00 85.50 178 TYR A O 1
ATOM 1349 N N . ILE A 1 179 ? 14.632 -21.030 -19.763 1.00 89.44 179 ILE A N 1
ATOM 1350 C CA . ILE A 1 179 ? 13.974 -21.691 -18.618 1.00 89.44 179 ILE A CA 1
ATOM 1351 C C . ILE A 1 179 ? 12.496 -21.290 -18.508 1.00 89.44 179 ILE A C 1
ATOM 1353 O O . ILE A 1 179 ? 11.621 -22.147 -18.409 1.00 89.44 179 ILE A O 1
ATOM 1357 N N . ASN A 1 180 ? 12.197 -19.989 -18.543 1.00 93.62 180 ASN A N 1
ATOM 1358 C CA . ASN A 1 180 ? 10.864 -19.441 -18.304 1.00 93.62 180 ASN A CA 1
ATOM 1359 C C . ASN A 1 180 ? 10.471 -18.358 -19.337 1.00 93.62 180 ASN A C 1
ATOM 1361 O O . ASN A 1 180 ? 10.521 -17.165 -19.028 1.00 93.62 180 ASN A O 1
ATOM 1365 N N . PRO A 1 181 ? 10.046 -18.740 -20.560 1.00 91.81 181 PRO A N 1
ATOM 1366 C CA . PRO A 1 181 ? 9.706 -17.797 -21.637 1.00 91.81 181 PRO A CA 1
ATOM 1367 C C . PRO A 1 181 ? 8.609 -16.777 -21.319 1.00 91.81 181 PRO A C 1
ATOM 1369 O O . PRO A 1 181 ? 8.583 -15.698 -21.922 1.00 91.81 181 PRO A O 1
ATOM 1372 N N . SER A 1 182 ? 7.722 -17.093 -20.373 1.00 90.38 182 SER A N 1
ATOM 1373 C CA . SER A 1 182 ? 6.640 -16.213 -19.927 1.00 90.38 182 SER A CA 1
ATOM 1374 C C . SER A 1 182 ? 7.076 -15.152 -18.917 1.00 90.38 182 SER A C 1
ATOM 1376 O O . SER A 1 182 ? 6.289 -14.239 -18.684 1.00 90.38 182 SER A O 1
ATOM 1378 N N . LEU A 1 183 ? 8.300 -15.222 -18.370 1.00 93.56 183 LEU A N 1
ATOM 1379 C CA . LEU A 1 183 ? 8.807 -14.272 -17.377 1.00 93.56 183 LEU A CA 1
ATOM 1380 C C . LEU A 1 183 ? 8.834 -12.843 -17.936 1.00 93.56 183 LEU A C 1
ATOM 1382 O O . LEU A 1 183 ? 9.441 -12.574 -18.981 1.00 93.56 183 LEU A O 1
ATOM 1386 N N . ARG A 1 184 ? 8.201 -11.909 -17.222 1.00 92.25 184 ARG A N 1
ATOM 1387 C CA . ARG A 1 184 ? 8.170 -10.480 -17.577 1.00 92.25 184 ARG A CA 1
ATOM 1388 C C . ARG A 1 184 ? 8.768 -9.618 -16.475 1.00 92.25 184 ARG A C 1
ATOM 1390 O O . ARG A 1 184 ? 8.793 -9.996 -15.313 1.00 92.25 184 ARG A O 1
ATOM 1397 N N . ILE A 1 185 ? 9.232 -8.430 -16.841 1.00 92.25 185 ILE A N 1
ATOM 1398 C CA . ILE A 1 185 ? 9.645 -7.419 -15.866 1.00 92.25 185 ILE A CA 1
ATOM 1399 C C . ILE A 1 185 ? 8.448 -6.495 -15.661 1.00 92.25 185 ILE A C 1
ATOM 1401 O O . ILE A 1 185 ? 8.044 -5.814 -16.602 1.00 92.25 185 ILE A O 1
ATOM 1405 N N . ASP A 1 186 ? 7.871 -6.502 -14.458 1.00 88.50 186 ASP A N 1
ATOM 1406 C CA . ASP A 1 186 ? 6.707 -5.669 -14.128 1.00 88.50 186 ASP A CA 1
ATOM 1407 C C . ASP A 1 186 ? 7.113 -4.201 -13.957 1.00 88.50 186 ASP A C 1
ATOM 1409 O O . ASP A 1 186 ? 6.398 -3.297 -14.397 1.00 88.50 186 ASP A O 1
ATOM 1413 N N . GLY A 1 187 ? 8.278 -3.961 -13.353 1.00 89.00 187 GLY A N 1
ATOM 1414 C CA . GLY A 1 187 ? 8.871 -2.634 -13.305 1.00 89.00 187 GLY A CA 1
ATOM 1415 C C . GLY A 1 187 ? 9.989 -2.468 -12.283 1.00 89.00 187 GLY A C 1
ATOM 1416 O O . GLY A 1 187 ? 10.263 -3.349 -11.465 1.00 89.00 187 GLY A O 1
ATOM 1417 N N . ILE A 1 188 ? 10.625 -1.302 -12.350 1.00 88.62 188 ILE A N 1
ATOM 1418 C CA . ILE A 1 188 ? 11.655 -0.843 -11.418 1.00 88.62 188 ILE A CA 1
ATOM 1419 C C . ILE A 1 188 ? 10.990 0.016 -10.346 1.00 88.62 188 ILE A C 1
ATOM 1421 O O . ILE A 1 188 ? 10.308 0.994 -10.672 1.00 88.62 188 ILE A O 1
ATOM 1425 N N . LEU A 1 189 ? 11.197 -0.343 -9.080 1.00 88.00 189 LEU A N 1
ATOM 1426 C CA . LEU A 1 189 ? 10.722 0.410 -7.922 1.00 88.00 189 LEU A CA 1
ATOM 1427 C C . LEU A 1 189 ? 11.884 1.210 -7.336 1.00 88.00 189 LEU A C 1
ATOM 1429 O O . LEU A 1 189 ? 12.881 0.630 -6.910 1.00 88.00 189 LEU A O 1
ATOM 1433 N N . LEU A 1 190 ? 11.762 2.536 -7.324 1.00 84.69 190 LEU A N 1
ATOM 1434 C CA . LEU A 1 190 ? 12.755 3.397 -6.688 1.00 84.69 190 LEU A CA 1
ATOM 1435 C C . LEU A 1 190 ? 12.558 3.359 -5.174 1.00 84.69 190 LEU A C 1
ATOM 1437 O O . LEU A 1 190 ? 11.471 3.653 -4.677 1.00 84.69 190 LEU A O 1
ATOM 1441 N N . ASN A 1 191 ? 13.616 3.000 -4.464 1.00 73.38 191 ASN A N 1
ATOM 1442 C CA . ASN A 1 191 ? 13.651 2.886 -3.018 1.00 73.38 191 ASN A CA 1
ATOM 1443 C C . ASN A 1 191 ? 14.657 3.883 -2.426 1.00 73.38 191 ASN A C 1
ATOM 1445 O O . ASN A 1 191 ? 15.648 4.218 -3.083 1.00 73.38 191 ASN A O 1
ATOM 1449 N N . ILE A 1 192 ? 14.420 4.326 -1.190 1.00 65.69 192 ILE A N 1
ATOM 1450 C CA . ILE A 1 192 ? 15.289 5.249 -0.449 1.00 65.69 192 ILE A CA 1
ATOM 1451 C C . ILE A 1 192 ? 15.524 6.525 -1.292 1.00 65.69 192 ILE A C 1
ATOM 1453 O O . ILE A 1 192 ? 16.645 6.863 -1.676 1.00 65.69 192 ILE A O 1
ATOM 1457 N N . VAL A 1 193 ? 14.431 7.201 -1.673 1.00 60.53 193 VAL A N 1
ATOM 1458 C CA . VAL A 1 193 ? 14.463 8.432 -2.483 1.00 60.53 193 VAL A CA 1
ATOM 1459 C C . VAL A 1 193 ? 14.435 9.666 -1.592 1.00 60.53 193 VAL A C 1
ATOM 1461 O O . VAL A 1 193 ? 13.432 9.956 -0.946 1.00 60.53 193 VAL A O 1
ATOM 1464 N N . ASP A 1 194 ? 15.529 10.424 -1.579 1.00 66.31 194 ASP A N 1
ATOM 1465 C CA . ASP A 1 194 ? 15.552 11.746 -0.957 1.00 66.31 194 ASP A CA 1
ATOM 1466 C C . ASP A 1 194 ? 15.225 12.821 -1.998 1.00 66.31 194 ASP A C 1
ATOM 1468 O O . ASP A 1 194 ? 16.100 13.294 -2.730 1.00 66.31 194 ASP A O 1
ATOM 1472 N N . ASN A 1 195 ? 13.956 13.231 -2.045 1.00 58.31 195 ASN A N 1
ATOM 1473 C CA . ASN A 1 195 ? 13.461 14.262 -2.962 1.00 58.31 195 ASN A CA 1
ATOM 1474 C C . ASN A 1 195 ? 14.075 15.658 -2.724 1.00 58.31 195 ASN A C 1
ATOM 1476 O O . ASN A 1 195 ? 13.848 16.566 -3.530 1.00 58.31 195 ASN A O 1
ATOM 1480 N N . ARG A 1 196 ? 14.866 15.857 -1.664 1.00 57.88 196 ARG A N 1
ATOM 1481 C CA . ARG A 1 196 ? 15.577 17.112 -1.382 1.00 57.88 196 ARG A CA 1
ATOM 1482 C C . ARG A 1 196 ? 16.952 17.152 -2.052 1.00 57.88 196 ARG A C 1
ATOM 1484 O O . ARG A 1 196 ? 17.480 18.234 -2.293 1.00 57.88 196 ARG A O 1
ATOM 1491 N N . THR A 1 197 ? 17.510 16.003 -2.446 1.00 59.03 197 THR A N 1
ATOM 1492 C CA . THR A 1 197 ? 18.843 15.942 -3.064 1.00 59.03 197 THR A CA 1
ATOM 1493 C C . THR A 1 197 ? 18.791 15.993 -4.591 1.00 59.03 197 THR A C 1
ATOM 1495 O O . THR A 1 197 ? 18.050 15.266 -5.256 1.00 59.03 197 THR A O 1
ATOM 1498 N N . ASN A 1 198 ? 19.668 16.808 -5.185 1.00 60.09 198 ASN A N 1
ATOM 1499 C CA . ASN A 1 198 ? 19.876 16.813 -6.637 1.00 60.09 198 ASN A CA 1
ATOM 1500 C C . ASN A 1 198 ? 20.402 15.456 -7.152 1.00 60.09 198 ASN A C 1
ATOM 1502 O O . ASN A 1 198 ? 20.156 15.101 -8.305 1.00 60.09 198 ASN A O 1
ATOM 1506 N N . LEU A 1 199 ? 21.094 14.674 -6.312 1.00 57.44 199 LEU A N 1
ATOM 1507 C CA . LEU A 1 199 ? 21.614 13.348 -6.666 1.00 57.44 199 LEU A CA 1
ATOM 1508 C C . LEU A 1 199 ? 20.498 12.308 -6.853 1.00 57.44 199 LEU A C 1
ATOM 1510 O O . LEU A 1 199 ? 20.511 11.585 -7.847 1.00 57.44 199 LEU A O 1
ATOM 1514 N N . ALA A 1 200 ? 19.505 12.255 -5.960 1.00 60.78 200 ALA A N 1
ATOM 1515 C CA . ALA A 1 200 ? 18.371 11.346 -6.120 1.00 60.78 200 ALA A CA 1
ATOM 1516 C C . ALA A 1 200 ? 17.500 11.735 -7.325 1.00 60.78 200 ALA A C 1
ATOM 1518 O O . ALA A 1 200 ? 17.111 10.860 -8.098 1.00 60.78 200 ALA A O 1
ATOM 1519 N N . LYS A 1 201 ? 17.267 13.042 -7.544 1.00 67.56 201 LYS A N 1
ATOM 1520 C CA . LYS A 1 201 ? 16.550 13.550 -8.730 1.00 67.56 201 LYS A CA 1
ATOM 1521 C C . LYS A 1 201 ? 17.276 13.193 -10.023 1.00 67.56 201 LYS A C 1
ATOM 1523 O O . LYS A 1 201 ? 16.698 12.547 -10.886 1.00 67.56 201 LYS A O 1
ATOM 1528 N N . SER A 1 202 ? 18.566 13.514 -10.121 1.00 65.44 202 SER A N 1
ATOM 1529 C CA . SER A 1 202 ? 19.382 13.183 -11.298 1.00 65.44 202 SER A CA 1
ATOM 1530 C C . SER A 1 202 ? 19.514 11.678 -11.537 1.00 65.44 202 SER A C 1
ATOM 1532 O O . SER A 1 202 ? 19.508 11.255 -12.690 1.00 65.44 202 SER A O 1
ATOM 1534 N N . THR A 1 203 ? 19.572 10.852 -10.488 1.00 65.00 203 THR A N 1
ATOM 1535 C CA . THR A 1 203 ? 19.618 9.386 -10.615 1.00 65.00 203 THR A CA 1
ATOM 1536 C C . THR A 1 203 ? 18.274 8.815 -11.065 1.00 65.00 203 THR A C 1
ATOM 1538 O O . THR A 1 203 ? 18.235 7.970 -11.962 1.00 65.00 203 THR A O 1
ATOM 1541 N N . ALA A 1 204 ? 17.165 9.301 -10.501 1.00 67.94 204 ALA A N 1
ATOM 1542 C CA . ALA A 1 204 ? 15.816 8.939 -10.926 1.00 67.94 204 ALA A CA 1
ATOM 1543 C C . ALA A 1 204 ? 15.547 9.380 -12.374 1.00 67.94 204 ALA A C 1
ATOM 1545 O O . ALA A 1 204 ? 15.019 8.598 -13.166 1.00 67.94 204 ALA A O 1
ATOM 1546 N N . ASP A 1 205 ? 15.976 10.584 -12.751 1.00 72.94 205 ASP A N 1
ATOM 1547 C CA . ASP A 1 205 ? 15.864 11.116 -14.109 1.00 72.94 205 ASP A CA 1
ATOM 1548 C C . ASP A 1 205 ? 16.770 10.366 -15.086 1.00 72.94 205 ASP A C 1
ATOM 1550 O O . ASP A 1 205 ? 16.344 10.052 -16.195 1.00 72.94 205 ASP A O 1
ATOM 1554 N N . ALA A 1 206 ? 17.987 9.990 -14.683 1.00 70.00 206 ALA A N 1
ATOM 1555 C CA . ALA A 1 206 ? 18.872 9.150 -15.485 1.00 70.00 206 ALA A CA 1
ATOM 1556 C C . ALA A 1 206 ? 18.285 7.746 -15.697 1.00 70.00 206 ALA A C 1
ATOM 1558 O O . ALA A 1 206 ? 18.340 7.228 -16.812 1.00 70.00 206 ALA A O 1
ATOM 1559 N N . LEU A 1 207 ? 17.678 7.136 -14.672 1.00 72.06 207 LEU A N 1
ATOM 1560 C CA . LEU A 1 207 ? 16.957 5.864 -14.802 1.00 72.06 207 LEU A CA 1
ATOM 1561 C C . LEU A 1 207 ? 15.764 5.999 -15.750 1.00 72.06 207 LEU A C 1
ATOM 1563 O O . LEU A 1 207 ? 15.619 5.193 -16.669 1.00 72.06 207 LEU A O 1
ATOM 1567 N N . ARG A 1 208 ? 14.949 7.044 -15.578 1.00 76.31 208 ARG A N 1
ATOM 1568 C CA . ARG A 1 208 ? 13.799 7.337 -16.445 1.00 76.31 208 ARG A CA 1
ATOM 1569 C C . ARG A 1 208 ? 14.220 7.592 -17.888 1.00 76.31 208 ARG A C 1
ATOM 1571 O O . ARG A 1 208 ? 13.600 7.048 -18.796 1.00 76.31 208 ARG A O 1
ATOM 1578 N N . LYS A 1 209 ? 15.308 8.328 -18.106 1.00 73.75 209 LYS A N 1
ATOM 1579 C CA . LYS A 1 209 ? 15.854 8.622 -19.435 1.00 73.75 209 LYS A CA 1
ATOM 1580 C C . LYS A 1 209 ? 16.457 7.390 -20.113 1.00 73.75 209 LYS A C 1
ATOM 1582 O O . LYS A 1 209 ? 16.229 7.190 -21.300 1.00 73.75 209 LYS A O 1
ATOM 1587 N N . ASN A 1 210 ? 17.213 6.572 -19.377 1.00 70.12 210 ASN A N 1
ATOM 1588 C CA . ASN A 1 210 ? 17.960 5.446 -19.951 1.00 70.12 210 ASN A CA 1
ATOM 1589 C C . ASN A 1 210 ? 17.119 4.169 -20.086 1.00 70.12 210 ASN A C 1
ATOM 1591 O O . ASN A 1 210 ? 17.328 3.403 -21.023 1.00 70.12 210 ASN A O 1
ATOM 1595 N N . PHE A 1 211 ? 16.182 3.928 -19.163 1.00 71.81 211 PHE A N 1
ATOM 1596 C CA . PHE A 1 211 ? 15.406 2.684 -19.105 1.00 71.81 211 PHE A CA 1
ATOM 1597 C C . PHE A 1 211 ? 13.898 2.886 -19.245 1.00 71.81 211 PHE A C 1
ATOM 1599 O O . PHE A 1 211 ? 13.219 1.930 -19.603 1.00 71.81 211 PHE A O 1
ATOM 1606 N N . GLY A 1 212 ? 13.360 4.092 -19.024 1.00 71.00 212 GLY A N 1
ATOM 1607 C CA . GLY A 1 212 ? 11.911 4.344 -19.026 1.00 71.00 212 GLY A CA 1
ATOM 1608 C C . GLY A 1 212 ? 11.207 4.096 -20.365 1.00 71.00 212 GLY A C 1
ATOM 1609 O O . GLY A 1 212 ? 9.990 3.934 -20.384 1.00 71.00 212 GLY A O 1
ATOM 1610 N N . SER A 1 213 ? 11.952 4.020 -21.473 1.00 73.00 213 SER A N 1
ATOM 1611 C CA . SER A 1 213 ? 11.434 3.634 -22.795 1.00 73.00 213 SER A CA 1
ATOM 1612 C C . SER A 1 213 ? 11.321 2.117 -22.999 1.00 73.00 213 SER A C 1
ATOM 1614 O O . SER A 1 213 ? 10.584 1.678 -23.879 1.00 73.00 213 SER A O 1
ATOM 1616 N N . VAL A 1 214 ? 12.037 1.312 -22.205 1.00 69.31 214 VAL A N 1
ATOM 1617 C CA . VAL A 1 214 ? 12.142 -0.153 -22.363 1.00 69.31 214 VAL A CA 1
ATOM 1618 C C . VAL A 1 214 ? 11.524 -0.899 -21.179 1.00 69.31 214 VAL A C 1
ATOM 1620 O O . VAL A 1 214 ? 10.962 -1.980 -21.346 1.00 69.31 214 VAL A O 1
ATOM 1623 N N . ILE A 1 215 ? 11.625 -0.334 -19.976 1.00 80.62 215 ILE A N 1
ATOM 1624 C CA . ILE A 1 215 ? 11.177 -0.924 -18.717 1.00 80.62 215 ILE A CA 1
ATOM 1625 C C . ILE A 1 215 ? 10.352 0.115 -17.967 1.00 80.62 215 ILE A C 1
ATOM 1627 O O . ILE A 1 215 ? 10.772 1.257 -17.778 1.00 80.62 215 ILE A O 1
ATOM 1631 N N . LYS A 1 216 ? 9.178 -0.298 -17.488 1.00 85.00 216 LYS A N 1
ATOM 1632 C CA . LYS A 1 216 ? 8.330 0.542 -16.646 1.00 85.00 216 LYS A CA 1
ATOM 1633 C C . LYS A 1 216 ? 9.069 0.892 -15.352 1.00 85.00 216 LYS A C 1
ATOM 1635 O O . LYS A 1 216 ? 9.498 0.006 -14.621 1.00 85.00 216 LYS A O 1
ATOM 1640 N N . ILE A 1 217 ? 9.169 2.178 -15.044 1.00 85.38 217 ILE A N 1
ATOM 1641 C CA . ILE A 1 217 ? 9.584 2.664 -13.724 1.00 85.38 217 ILE A CA 1
ATOM 1642 C C . ILE A 1 217 ? 8.314 3.107 -13.004 1.00 85.38 217 ILE A C 1
ATOM 1644 O O . ILE A 1 217 ? 7.508 3.847 -13.575 1.00 85.38 217 ILE A O 1
ATOM 1648 N N . TYR A 1 218 ? 8.093 2.611 -11.787 1.00 83.69 218 TYR A N 1
ATOM 1649 C CA . TYR A 1 218 ? 6.920 2.998 -11.008 1.00 83.69 218 TYR A CA 1
ATOM 1650 C C . TYR A 1 218 ? 6.944 4.508 -10.725 1.00 83.69 218 TYR A C 1
ATOM 1652 O O . TYR A 1 218 ? 8.002 5.100 -10.512 1.00 83.69 218 TYR A O 1
ATOM 1660 N N . ARG A 1 219 ? 5.766 5.148 -10.786 1.00 74.62 219 ARG A N 1
ATOM 1661 C CA . ARG A 1 219 ? 5.629 6.581 -10.472 1.00 74.62 219 ARG A CA 1
ATOM 1662 C C . ARG A 1 219 ? 5.915 6.834 -8.995 1.00 74.62 219 ARG A C 1
ATOM 1664 O O . ARG A 1 219 ? 6.617 7.787 -8.678 1.00 74.62 219 ARG A O 1
ATOM 1671 N N . SER A 1 220 ? 5.397 5.954 -8.142 1.00 73.31 220 SER A N 1
ATOM 1672 C CA . SER A 1 220 ? 5.635 5.949 -6.705 1.00 73.31 220 SER A CA 1
ATOM 1673 C C . SER A 1 220 ? 7.061 5.501 -6.391 1.00 73.31 220 SER A C 1
ATOM 1675 O O . SER A 1 220 ? 7.581 4.563 -7.002 1.00 73.31 220 SER A O 1
ATOM 1677 N N . SER A 1 221 ? 7.667 6.164 -5.415 1.00 77.50 221 SER A N 1
ATOM 1678 C CA . SER A 1 221 ? 8.972 5.836 -4.850 1.00 77.50 221 SER A CA 1
ATOM 1679 C C . SER A 1 221 ? 8.864 5.713 -3.338 1.00 77.50 221 SER A C 1
ATOM 1681 O O . SER A 1 221 ? 8.058 6.417 -2.740 1.00 77.50 221 SER A O 1
ATOM 1683 N N . ILE A 1 222 ? 9.695 4.875 -2.724 1.00 77.75 222 ILE A N 1
ATOM 1684 C CA . ILE A 1 222 ? 9.785 4.781 -1.263 1.00 77.75 222 ILE A CA 1
ATOM 1685 C C . ILE A 1 222 ? 10.769 5.869 -0.783 1.00 77.75 222 ILE A C 1
ATOM 1687 O O . ILE A 1 222 ? 11.940 5.811 -1.180 1.00 77.75 222 ILE A O 1
ATOM 1691 N N . PRO A 1 223 ? 10.333 6.890 -0.018 1.00 71.19 223 PRO A N 1
ATOM 1692 C CA . PRO A 1 223 ? 11.203 7.979 0.433 1.00 71.19 223 PRO A CA 1
ATOM 1693 C C . PRO A 1 223 ? 12.143 7.555 1.580 1.00 71.19 223 PRO A C 1
ATOM 1695 O O . PRO A 1 223 ? 11.907 6.540 2.227 1.00 71.19 223 PRO A O 1
ATOM 1698 N N . ILE A 1 224 ? 13.226 8.316 1.815 1.00 58.84 224 ILE A N 1
ATOM 1699 C CA . ILE A 1 224 ? 14.141 8.103 2.969 1.00 58.84 224 ILE A CA 1
ATOM 1700 C C . ILE A 1 224 ? 13.545 8.645 4.267 1.00 58.84 224 ILE A C 1
ATOM 1702 O O . ILE A 1 224 ? 13.669 8.021 5.314 1.00 58.84 224 ILE A O 1
ATOM 1706 N N . TYR A 1 225 ? 12.915 9.814 4.174 1.00 51.31 225 TYR A N 1
ATOM 1707 C CA . TYR A 1 225 ? 12.279 10.527 5.271 1.00 51.31 225 TYR A CA 1
ATOM 1708 C C . TYR A 1 225 ? 10.895 10.960 4.805 1.00 51.31 225 TYR A C 1
ATOM 1710 O O . TYR A 1 225 ? 10.745 11.397 3.660 1.00 51.31 225 TYR A O 1
ATOM 1718 N N . LEU A 1 226 ? 9.913 10.868 5.691 1.00 47.50 226 LEU A N 1
ATOM 1719 C CA . LEU A 1 226 ? 8.672 11.625 5.562 1.00 47.50 226 LEU A CA 1
ATOM 1720 C C . LEU A 1 226 ? 8.992 13.100 5.894 1.00 47.50 226 LEU A C 1
ATOM 1722 O O . LEU A 1 226 ? 9.905 13.377 6.677 1.00 47.50 226 LEU A O 1
ATOM 1726 N N . SER A 1 227 ? 8.353 14.068 5.235 1.00 44.25 227 SER A N 1
ATOM 1727 C CA . SER A 1 227 ? 8.476 15.489 5.608 1.00 44.25 227 SER A CA 1
ATOM 1728 C C . SER A 1 227 ? 7.927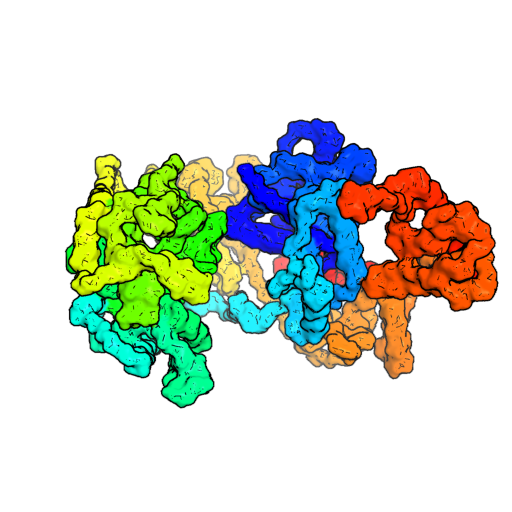 15.742 7.016 1.00 44.25 227 SER A C 1
ATOM 1730 O O . SER A 1 227 ? 7.174 14.922 7.510 1.00 44.25 227 SER A O 1
ATOM 1732 N N . GLU A 1 228 ? 8.261 16.859 7.674 1.00 40.69 228 GLU A N 1
ATOM 1733 C CA . GLU A 1 228 ? 7.615 17.222 8.953 1.00 40.69 228 GLU A CA 1
ATOM 1734 C C . GLU A 1 228 ? 6.095 17.377 8.810 1.00 40.69 228 GLU A C 1
ATOM 1736 O O . GLU A 1 228 ? 5.384 17.128 9.765 1.00 40.69 228 GLU A O 1
ATOM 1741 N N . GLU A 1 229 ? 5.577 17.714 7.625 1.00 40.81 229 GLU A N 1
ATOM 1742 C CA . GLU A 1 229 ? 4.134 17.745 7.339 1.00 40.81 229 GLU A CA 1
ATOM 1743 C C . GLU A 1 229 ? 3.549 16.330 7.168 1.00 40.81 229 GLU A C 1
ATOM 1745 O O . GLU A 1 229 ? 2.448 16.059 7.639 1.00 40.81 229 GLU A O 1
ATOM 1750 N N . GLU A 1 230 ? 4.292 15.404 6.553 1.00 40.16 230 GLU A N 1
ATOM 1751 C CA . GLU A 1 230 ? 3.922 13.984 6.428 1.00 40.16 230 GLU A CA 1
ATOM 1752 C C . GLU A 1 230 ? 4.122 13.217 7.751 1.00 40.16 230 GLU A C 1
ATOM 1754 O O . GLU A 1 230 ? 3.393 12.269 8.023 1.00 40.16 230 GLU A O 1
ATOM 1759 N N . LEU A 1 231 ? 5.071 13.639 8.593 1.00 36.56 231 LEU A N 1
ATOM 1760 C CA . LEU A 1 231 ? 5.276 13.190 9.971 1.00 36.56 231 LEU A CA 1
ATOM 1761 C C . LEU A 1 231 ? 4.250 13.821 10.902 1.00 36.56 231 LEU A C 1
ATOM 1763 O O . LEU A 1 231 ? 3.743 13.106 11.735 1.00 36.56 231 LEU A O 1
ATOM 1767 N N . ALA A 1 232 ? 3.853 15.084 10.744 1.00 38.06 232 ALA A N 1
ATOM 1768 C CA . ALA A 1 232 ? 2.790 15.708 11.542 1.00 38.06 232 ALA A CA 1
ATOM 1769 C C . ALA A 1 232 ? 1.400 15.137 11.220 1.00 38.06 232 ALA A C 1
ATOM 1771 O O . ALA A 1 232 ? 0.515 15.132 12.073 1.00 38.06 232 ALA A O 1
ATOM 1772 N N . GLN A 1 233 ? 1.210 14.596 10.011 1.00 41.59 233 GLN A N 1
ATOM 1773 C CA . GLN A 1 233 ? 0.053 13.755 9.687 1.00 41.59 233 GLN A CA 1
ATOM 1774 C C . GLN A 1 233 ? 0.097 12.375 10.375 1.00 41.59 233 GLN A C 1
ATOM 1776 O O . GLN A 1 233 ? -0.923 11.688 10.412 1.00 41.59 233 GLN A O 1
ATOM 1781 N N . VAL A 1 234 ? 1.243 11.971 10.937 1.00 42.31 234 VAL A N 1
ATOM 1782 C CA . VAL A 1 234 ? 1.475 10.666 11.587 1.00 42.31 234 VAL A CA 1
ATOM 1783 C C . VAL A 1 234 ? 1.767 10.792 13.100 1.00 42.31 234 VAL A C 1
ATOM 1785 O O . VAL A 1 234 ? 1.464 9.877 13.859 1.00 42.31 234 VAL A O 1
ATOM 1788 N N . GLU A 1 235 ? 2.269 11.931 13.568 1.00 38.09 235 GLU A N 1
ATOM 1789 C CA . GLU A 1 235 ? 2.753 12.217 14.918 1.00 38.09 235 GLU A CA 1
ATOM 1790 C C . GLU A 1 235 ? 2.283 13.621 15.333 1.00 38.09 235 GLU A C 1
ATOM 1792 O O . GLU A 1 235 ? 2.942 14.632 15.093 1.00 38.09 235 GLU A O 1
ATOM 1797 N N . ALA A 1 236 ? 1.117 13.694 15.976 1.00 30.30 236 ALA A N 1
ATOM 1798 C CA . ALA A 1 236 ? 0.757 14.860 16.780 1.00 30.30 236 ALA A CA 1
ATOM 1799 C C . ALA A 1 236 ? 1.406 14.744 18.181 1.00 30.30 236 ALA A C 1
ATOM 1801 O O . ALA A 1 236 ? 1.525 13.625 18.692 1.00 30.30 236 ALA A O 1
ATOM 1802 N N . PRO A 1 237 ? 1.800 15.858 18.835 1.00 37.00 237 PRO A N 1
ATOM 1803 C CA . PRO A 1 237 ? 2.477 15.825 20.132 1.00 37.00 237 PRO A CA 1
ATOM 1804 C C . PRO A 1 237 ? 1.580 15.234 21.227 1.00 37.00 237 PRO A C 1
ATOM 1806 O O . PRO A 1 237 ? 0.433 15.648 21.393 1.00 37.00 237 PRO A O 1
ATOM 1809 N N . LEU A 1 238 ? 2.123 14.293 22.003 1.00 34.94 238 LEU A N 1
ATOM 1810 C CA . LEU A 1 238 ? 1.468 13.718 23.177 1.00 34.94 238 LEU A CA 1
ATOM 1811 C C . LEU A 1 238 ? 1.526 14.710 24.348 1.00 34.94 238 LEU A C 1
ATOM 1813 O O . LEU A 1 238 ? 2.517 14.778 25.072 1.00 34.94 238 LEU A O 1
ATOM 1817 N N . THR A 1 239 ? 0.447 15.459 24.560 1.00 38.41 239 THR A N 1
ATOM 1818 C CA . THR A 1 239 ? 0.084 15.936 25.900 1.00 38.41 239 THR A CA 1
ATOM 1819 C C . THR A 1 239 ? -0.475 14.767 26.726 1.00 38.41 239 THR A C 1
ATOM 1821 O O . THR A 1 239 ? -1.097 13.866 26.153 1.00 38.41 239 THR A O 1
ATOM 1824 N N . PRO A 1 240 ? -0.256 14.729 28.056 1.00 38.34 240 PRO A N 1
ATOM 1825 C CA . PRO A 1 240 ? -0.669 13.602 28.886 1.00 38.34 240 PRO A CA 1
ATOM 1826 C C . PRO A 1 240 ? -2.171 13.305 28.786 1.00 38.34 240 PRO A C 1
ATOM 1828 O O . PRO A 1 240 ? -3.016 14.194 28.893 1.00 38.34 240 PRO A O 1
ATOM 1831 N N . VAL A 1 241 ? -2.495 12.024 28.591 1.00 38.41 241 VAL A N 1
ATOM 1832 C CA . VAL A 1 241 ? -3.827 11.510 28.218 1.00 38.41 241 VAL A CA 1
ATOM 1833 C C . VAL A 1 241 ? -4.933 11.881 29.220 1.00 38.41 241 VAL A C 1
ATOM 1835 O O . VAL A 1 241 ? -6.101 11.970 28.839 1.00 38.41 241 VAL A O 1
ATOM 1838 N N . TRP A 1 242 ? -4.592 12.171 30.478 1.00 43.47 242 TRP A N 1
ATOM 1839 C CA . TRP A 1 242 ? -5.559 12.522 31.522 1.00 43.47 242 TRP A CA 1
ATOM 1840 C C . TRP A 1 242 ? -6.154 13.938 31.402 1.00 43.47 242 TRP A C 1
ATOM 1842 O O . TRP A 1 242 ? -7.162 14.216 32.051 1.00 43.47 242 TRP A O 1
ATOM 1852 N N . GLU A 1 243 ? -5.584 14.833 30.584 1.00 44.22 243 GLU A N 1
ATOM 1853 C CA . GLU A 1 243 ? -6.098 16.206 30.403 1.00 44.22 243 GLU A CA 1
ATOM 1854 C C . GLU A 1 243 ? -7.193 16.337 29.326 1.00 44.22 243 GLU A C 1
ATOM 1856 O O . GLU A 1 243 ? -7.782 17.408 29.167 1.00 44.22 243 GLU A O 1
ATOM 1861 N N . HIS A 1 244 ? -7.546 15.255 28.622 1.00 40.62 244 HIS A N 1
ATOM 1862 C CA . HIS A 1 244 ? -8.623 15.267 27.631 1.00 40.62 244 HIS A CA 1
ATOM 1863 C C . HIS A 1 244 ? -9.827 14.411 28.064 1.00 40.62 244 HIS A C 1
ATOM 1865 O O . HIS A 1 244 ? -9.693 13.198 28.239 1.00 40.62 244 HIS A O 1
ATOM 1871 N N . PRO A 1 245 ? -11.051 14.974 28.143 1.00 33.94 245 PRO A N 1
ATOM 1872 C CA . PRO A 1 245 ? -12.251 14.149 28.133 1.00 33.94 245 PRO A CA 1
ATOM 1873 C C . PRO A 1 245 ? -12.320 13.403 26.789 1.00 33.94 245 PRO A C 1
ATOM 1875 O O . PRO A 1 245 ? -12.339 14.023 25.724 1.00 33.94 245 PRO A O 1
ATOM 1878 N N . LYS A 1 246 ? -12.308 12.062 26.833 1.00 35.88 246 LYS A N 1
ATOM 1879 C CA . LYS A 1 246 ? -12.283 11.184 25.647 1.00 35.88 246 LYS A CA 1
ATOM 1880 C C . LYS A 1 246 ? -13.424 11.543 24.672 1.00 35.88 246 LYS A C 1
ATOM 1882 O O . LYS A 1 246 ? -14.595 11.367 25.001 1.00 35.88 246 LYS A O 1
ATOM 1887 N N . LYS A 1 247 ? -13.087 11.976 23.446 1.00 30.84 247 LYS A N 1
ATOM 1888 C CA . LYS A 1 247 ? -14.025 12.007 22.305 1.00 30.84 247 LYS A CA 1
ATOM 1889 C C . LYS A 1 247 ? -14.292 10.572 21.835 1.00 30.84 247 LYS A C 1
ATOM 1891 O O . LYS A 1 247 ? -13.357 9.794 21.646 1.00 30.84 247 LYS A O 1
ATOM 1896 N N . SER A 1 248 ? -15.564 10.216 21.661 1.00 26.94 248 SER A N 1
ATOM 1897 C CA . SER A 1 248 ? -15.983 8.882 21.215 1.00 26.94 248 SER A CA 1
ATOM 1898 C C . SER A 1 248 ? -15.477 8.582 19.792 1.00 26.94 248 SER A C 1
ATOM 1900 O O . SER A 1 248 ? -15.500 9.457 18.929 1.00 26.94 248 SER A O 1
ATOM 1902 N N . ARG A 1 249 ? -15.028 7.346 19.526 1.00 30.91 249 ARG A N 1
ATOM 1903 C CA . ARG A 1 249 ? -14.550 6.879 18.203 1.00 30.91 249 ARG A CA 1
ATOM 1904 C C . ARG A 1 249 ? -15.684 6.502 17.228 1.00 30.91 249 ARG A C 1
ATOM 1906 O O . ARG A 1 249 ? -15.507 5.650 16.364 1.00 30.91 249 ARG A O 1
ATOM 1913 N N . VAL A 1 250 ? -16.835 7.156 17.345 1.00 31.84 250 VAL A N 1
ATOM 1914 C CA . VAL A 1 250 ? -17.896 7.169 16.332 1.00 31.84 250 VAL A CA 1
ATOM 1915 C C . VAL A 1 250 ? -18.232 8.642 16.116 1.00 31.84 250 VAL A C 1
ATOM 1917 O O . VAL A 1 250 ? -18.684 9.297 17.053 1.00 31.84 250 VAL A O 1
ATOM 1920 N N . GLN A 1 251 ? -17.974 9.195 14.924 1.00 35.28 251 GLN A N 1
ATOM 1921 C CA . GLN A 1 251 ? -18.602 10.468 14.570 1.00 35.28 251 GLN A CA 1
ATOM 1922 C C . GLN A 1 251 ? -20.104 10.203 14.541 1.00 35.28 251 GLN A C 1
ATOM 1924 O O . GLN A 1 251 ? -20.595 9.413 13.736 1.00 35.28 251 GLN A O 1
ATOM 1929 N N . THR A 1 252 ? -20.821 10.797 15.486 1.00 38.19 252 THR A N 1
ATOM 1930 C CA . THR A 1 252 ? -22.273 10.862 15.446 1.00 38.19 252 THR A CA 1
ATOM 1931 C C . THR A 1 252 ? -22.665 11.523 14.127 1.00 38.19 252 THR A C 1
ATOM 1933 O O . THR A 1 252 ? -22.135 12.579 13.796 1.00 38.19 252 THR A O 1
ATOM 1936 N N . PHE A 1 253 ? -23.613 10.936 13.389 1.00 51.91 253 PHE A N 1
ATOM 1937 C CA . PHE A 1 253 ? -24.238 11.529 12.189 1.00 51.91 253 PHE A CA 1
ATOM 1938 C C . PHE A 1 253 ? -25.016 12.826 12.485 1.00 51.91 253 PHE A C 1
ATOM 1940 O O . PHE A 1 253 ? -25.755 13.326 11.642 1.00 51.91 253 PHE A O 1
ATOM 1947 N N . ASP A 1 254 ? -24.884 13.335 13.705 1.00 55.44 254 ASP A N 1
ATOM 1948 C CA . ASP A 1 254 ? -25.627 14.441 14.253 1.00 55.44 254 ASP A CA 1
ATOM 1949 C C . ASP A 1 254 ? -24.654 15.581 14.547 1.00 55.44 254 ASP A C 1
ATOM 1951 O O . ASP A 1 254 ? -23.742 15.439 15.363 1.00 55.44 254 ASP A O 1
ATOM 1955 N N . ILE A 1 255 ? -24.824 16.676 13.812 1.00 52.69 255 ILE A N 1
ATOM 1956 C CA . ILE A 1 255 ? -23.922 17.836 13.784 1.00 52.69 255 ILE A CA 1
ATOM 1957 C C . ILE A 1 255 ? -24.190 18.739 14.993 1.00 52.69 255 ILE A C 1
ATOM 1959 O O . ILE A 1 255 ? -23.295 19.451 15.434 1.00 52.69 255 ILE A O 1
ATOM 1963 N N . HIS A 1 256 ? -25.405 18.645 15.549 1.00 62.38 256 HIS A N 1
ATOM 1964 C CA . HIS A 1 256 ? -25.866 19.367 16.732 1.00 62.38 256 HIS A CA 1
ATOM 1965 C C . HIS A 1 256 ? -26.769 18.464 17.593 1.00 62.38 256 HIS A C 1
ATOM 1967 O O . HIS A 1 256 ? -27.985 18.691 17.665 1.00 62.38 256 HIS A O 1
ATOM 1973 N N . PRO A 1 257 ? -26.220 17.417 18.241 1.00 59.81 257 PRO A N 1
ATOM 1974 C CA . PRO A 1 257 ? -26.996 16.514 19.096 1.00 59.81 257 PRO A CA 1
ATOM 1975 C C . PRO A 1 257 ? -27.666 17.228 20.280 1.00 59.81 257 PRO A C 1
ATOM 1977 O O . PRO A 1 257 ? -28.623 16.715 20.857 1.00 59.81 257 PRO A O 1
ATOM 1980 N N . GLU A 1 258 ? -27.189 18.422 20.631 1.00 61.81 258 GLU A N 1
ATOM 1981 C CA . GLU A 1 258 ? -27.772 19.310 21.631 1.00 61.81 258 GLU A CA 1
ATOM 1982 C C . GLU A 1 258 ? -29.111 19.938 21.213 1.00 61.81 258 GLU A C 1
ATOM 1984 O O . GLU A 1 258 ? -29.872 20.353 22.087 1.00 61.81 258 GLU A O 1
ATOM 1989 N N . ILE A 1 259 ? -29.418 20.007 19.910 1.00 68.44 259 ILE A N 1
ATOM 1990 C CA . ILE A 1 259 ? -30.671 20.577 19.399 1.00 68.44 259 ILE A CA 1
ATOM 1991 C C . ILE A 1 259 ? -31.714 19.455 19.265 1.00 68.44 259 ILE A C 1
ATOM 1993 O O . ILE A 1 259 ? -31.518 18.536 18.454 1.00 68.44 259 ILE A O 1
ATOM 1997 N N . PRO A 1 260 ? -32.839 19.515 20.008 1.00 74.38 260 PRO A N 1
ATOM 1998 C CA . PRO A 1 260 ? -33.889 18.506 19.944 1.00 74.38 260 PRO A CA 1
ATOM 1999 C C . PRO A 1 260 ? -34.425 18.311 18.525 1.00 74.38 260 PRO A C 1
ATOM 2001 O O . PRO A 1 260 ? -34.615 19.264 17.776 1.00 74.38 260 PRO A O 1
ATOM 2004 N N . MET A 1 261 ? -34.759 17.069 18.167 1.00 75.19 261 MET A N 1
ATOM 2005 C CA . MET A 1 261 ? -35.261 16.717 16.830 1.00 75.19 261 MET A CA 1
ATOM 2006 C C . MET A 1 261 ? -36.561 17.454 16.438 1.00 75.19 261 MET A C 1
ATOM 2008 O O . MET A 1 261 ? -36.848 17.612 15.251 1.00 75.19 261 MET A O 1
ATOM 2012 N N . ALA A 1 262 ? -37.326 17.931 17.427 1.00 74.25 262 ALA A N 1
ATOM 2013 C CA . ALA A 1 262 ? -38.530 18.740 17.234 1.00 74.25 262 ALA A CA 1
ATOM 2014 C C . ALA A 1 262 ? -38.237 20.154 16.695 1.00 74.25 262 ALA A C 1
ATOM 2016 O O . ALA A 1 262 ? -39.058 20.692 15.957 1.00 74.25 262 ALA A O 1
ATOM 2017 N N . ASP A 1 263 ? -37.063 20.711 17.009 1.00 76.81 263 ASP A N 1
ATOM 2018 C CA . ASP A 1 263 ? -36.660 22.079 16.651 1.00 76.81 263 ASP A CA 1
ATOM 2019 C C . ASP A 1 263 ? -35.869 22.135 15.331 1.00 76.81 263 ASP A C 1
ATOM 2021 O O . ASP A 1 263 ? -35.384 23.188 14.923 1.00 76.81 263 ASP A O 1
ATOM 2025 N N . ARG A 1 264 ? -35.719 20.990 14.654 1.00 85.88 264 ARG A N 1
ATOM 2026 C CA . ARG A 1 264 ? -34.983 20.862 13.392 1.00 85.88 264 ARG A CA 1
ATOM 2027 C C . ARG A 1 264 ? -35.899 21.043 12.190 1.00 85.88 264 ARG A C 1
ATOM 2029 O O . ARG A 1 264 ? -37.039 20.570 12.182 1.00 85.88 264 ARG A O 1
ATOM 2036 N N . HIS A 1 265 ? -35.364 21.642 11.132 1.00 86.00 265 HIS A N 1
ATOM 2037 C CA . HIS A 1 265 ? -36.085 21.908 9.891 1.00 86.00 265 HIS A CA 1
ATOM 2038 C C . HIS A 1 265 ? -35.593 21.020 8.745 1.00 86.00 265 HIS A C 1
ATOM 2040 O O . HIS A 1 265 ? -34.415 20.687 8.629 1.00 86.00 265 HIS A O 1
ATOM 2046 N N . THR A 1 266 ? -36.516 20.613 7.882 1.00 86.81 266 THR A N 1
ATOM 2047 C CA . THR A 1 266 ? -36.228 19.869 6.652 1.00 86.81 266 THR A CA 1
ATOM 2048 C C . THR A 1 266 ? -36.779 20.699 5.510 1.00 86.81 266 THR A C 1
ATOM 2050 O O . THR A 1 266 ? -37.960 21.041 5.526 1.00 86.81 266 THR A O 1
ATOM 2053 N N . PHE A 1 267 ? -35.906 21.096 4.590 1.00 88.69 267 PHE A N 1
ATOM 2054 C CA . PHE A 1 267 ? -36.267 21.930 3.457 1.00 88.69 267 PHE A CA 1
ATOM 2055 C C . PHE A 1 267 ? -37.158 21.147 2.491 1.00 88.69 267 PHE A C 1
ATOM 2057 O O . PHE A 1 267 ? -36.862 20.001 2.164 1.00 88.69 267 PHE A O 1
ATOM 2064 N N . ASP A 1 268 ? -38.240 21.767 2.034 1.00 83.19 268 ASP A N 1
ATOM 2065 C CA . ASP A 1 268 ? -39.127 21.191 1.029 1.00 83.19 268 ASP A CA 1
ATOM 2066 C C . ASP A 1 268 ? -38.746 21.746 -0.346 1.00 83.19 268 ASP A C 1
ATOM 2068 O O . ASP A 1 268 ? -39.063 22.891 -0.688 1.00 83.19 268 ASP A O 1
ATOM 2072 N N . LEU A 1 269 ? -38.027 20.930 -1.121 1.00 83.56 269 LEU A N 1
ATOM 2073 C CA . LEU A 1 269 ? -37.576 21.311 -2.457 1.00 83.56 269 LEU A CA 1
ATOM 2074 C C . LEU A 1 269 ? -38.742 21.341 -3.454 1.00 83.56 269 LEU A C 1
ATOM 2076 O O . LEU A 1 269 ? -38.706 22.130 -4.397 1.00 83.56 269 LEU A O 1
ATOM 2080 N N . ALA A 1 270 ? -39.792 20.543 -3.235 1.00 74.62 270 ALA A N 1
ATOM 2081 C CA . ALA A 1 270 ? -40.931 20.455 -4.146 1.00 74.62 270 ALA A CA 1
ATOM 2082 C C . ALA A 1 270 ? -41.736 21.765 -4.203 1.00 74.62 270 ALA A C 1
ATOM 2084 O O . ALA A 1 270 ? -42.326 22.085 -5.234 1.00 74.62 270 ALA A O 1
ATOM 2085 N N . SER A 1 271 ? -41.739 22.547 -3.120 1.00 75.19 271 SER A N 1
ATOM 2086 C CA . SER A 1 271 ? -42.384 23.866 -3.066 1.00 75.19 271 SER A CA 1
ATOM 2087 C C . SER A 1 271 ? -41.467 25.038 -3.443 1.00 75.19 271 SER A C 1
ATOM 2089 O O . SER A 1 271 ? -41.948 26.168 -3.552 1.00 75.19 271 SER A O 1
ATOM 2091 N N . HIS A 1 272 ? -40.173 24.791 -3.677 1.00 76.50 272 HIS A N 1
ATOM 2092 C CA . HIS A 1 272 ? -39.153 25.819 -3.915 1.00 76.50 272 HIS A CA 1
ATOM 2093 C C . HIS A 1 272 ? -38.207 25.437 -5.068 1.00 76.50 272 HIS A C 1
ATOM 2095 O O . HIS A 1 272 ? -36.987 25.389 -4.898 1.00 76.50 272 HIS A O 1
ATOM 2101 N N . GLU A 1 273 ? -38.762 25.174 -6.255 1.00 68.31 273 GLU A N 1
ATOM 2102 C CA . GLU A 1 273 ? -37.957 24.829 -7.433 1.00 68.31 273 GLU A CA 1
ATOM 2103 C C . GLU A 1 273 ? -36.943 25.929 -7.797 1.00 68.31 273 GLU A C 1
ATOM 2105 O O . GLU A 1 273 ? -37.234 27.130 -7.800 1.00 68.31 273 GLU A O 1
ATOM 2110 N N . VAL A 1 274 ? -35.720 25.508 -8.128 1.00 73.56 274 VAL A N 1
ATOM 2111 C CA . VAL A 1 274 ? -34.623 26.412 -8.484 1.00 73.56 274 VAL A CA 1
ATOM 2112 C C . VAL A 1 274 ? -34.718 26.791 -9.962 1.00 73.56 274 VAL A C 1
ATOM 2114 O O . VAL A 1 274 ? -34.527 25.955 -10.839 1.00 73.56 274 VAL A O 1
ATOM 2117 N N . GLU A 1 275 ? -34.956 28.073 -10.243 1.00 73.44 275 GLU A N 1
ATOM 2118 C CA . GLU A 1 275 ? -35.003 28.599 -11.614 1.00 73.44 275 GLU A CA 1
ATOM 2119 C C . GLU A 1 275 ? -33.638 28.554 -12.322 1.00 73.44 275 GLU A C 1
ATOM 2121 O O . GLU A 1 275 ? -32.606 28.907 -11.730 1.00 73.44 275 GLU A O 1
ATOM 2126 N N . GLU A 1 276 ? -33.651 28.240 -13.622 1.00 71.44 276 GLU A N 1
ATOM 2127 C CA . GLU A 1 276 ? -32.487 28.350 -14.504 1.00 71.44 276 GLU A CA 1
ATOM 2128 C C . GLU A 1 276 ? -32.029 29.804 -14.666 1.00 71.44 276 GLU A C 1
ATOM 2130 O O . GLU A 1 276 ? -32.808 30.714 -14.952 1.00 71.44 276 GLU A O 1
ATOM 2135 N N . VAL A 1 277 ? -30.721 30.026 -14.530 1.00 80.81 277 VAL A N 1
ATOM 2136 C CA . VAL A 1 277 ? -30.112 31.357 -14.624 1.00 80.81 277 VAL A CA 1
ATOM 2137 C C . VAL A 1 277 ? -28.832 31.354 -15.447 1.00 80.81 277 VAL A C 1
ATOM 2139 O O . VAL A 1 277 ? -28.198 30.324 -15.678 1.00 80.81 277 VAL A O 1
ATOM 2142 N N . ASN A 1 278 ? -28.416 32.544 -15.886 1.00 83.88 278 ASN A N 1
ATOM 2143 C CA . ASN A 1 278 ? -27.163 32.712 -16.617 1.00 83.88 278 ASN A CA 1
ATOM 2144 C C . ASN A 1 278 ? -25.934 32.334 -15.758 1.00 83.88 278 ASN A C 1
ATOM 2146 O O . ASN A 1 278 ? -25.988 32.304 -14.527 1.00 83.88 278 ASN A O 1
ATOM 2150 N N . LYS A 1 279 ? -24.786 32.097 -16.413 1.00 84.94 279 LYS A N 1
ATOM 2151 C CA . LYS A 1 279 ? -23.551 31.639 -15.749 1.00 84.94 279 LYS A CA 1
ATOM 2152 C C . LYS A 1 279 ? -23.102 32.525 -14.576 1.00 84.94 279 LYS A C 1
ATOM 2154 O O . LYS A 1 279 ? -22.642 31.985 -13.575 1.00 84.94 279 LYS A O 1
ATOM 2159 N N . LYS A 1 280 ? -23.202 33.855 -14.692 1.00 85.44 280 LYS A N 1
ATOM 2160 C CA . LYS A 1 280 ? -22.758 34.777 -13.631 1.00 85.44 280 LYS A CA 1
ATOM 2161 C C . LYS A 1 280 ? -23.714 34.770 -12.448 1.00 85.44 280 LYS A C 1
ATOM 2163 O O . LYS A 1 280 ? -23.263 34.717 -11.313 1.00 85.44 280 LYS A O 1
ATOM 2168 N N . GLU A 1 281 ? -25.015 34.770 -12.694 1.00 87.69 281 GLU A N 1
ATOM 2169 C CA . GLU A 1 281 ? -26.012 34.667 -11.626 1.00 87.69 281 GLU A CA 1
ATOM 2170 C C . GLU A 1 281 ? -25.887 33.328 -10.882 1.00 87.69 281 GLU A C 1
ATOM 2172 O O . GLU A 1 281 ? -25.888 33.293 -9.654 1.00 87.69 281 GLU A O 1
ATOM 2177 N N . ARG A 1 282 ? -25.645 32.231 -11.611 1.00 85.81 282 ARG A N 1
ATOM 2178 C CA . ARG A 1 282 ? -25.356 30.915 -11.022 1.00 85.81 282 ARG A CA 1
ATOM 2179 C C . ARG A 1 282 ? -24.134 30.939 -10.099 1.00 85.81 282 ARG A C 1
ATOM 2181 O O . ARG A 1 282 ? -24.186 30.390 -9.003 1.00 85.81 282 ARG A O 1
ATOM 2188 N N . PHE A 1 283 ? -23.057 31.613 -10.511 1.00 90.31 283 PHE A N 1
ATOM 2189 C CA . PHE A 1 283 ? -21.877 31.813 -9.666 1.00 90.31 283 PHE A CA 1
ATOM 2190 C C . PHE A 1 283 ? -22.230 32.535 -8.357 1.00 90.31 283 PHE A C 1
ATOM 2192 O O . PHE A 1 283 ? -21.845 32.078 -7.283 1.00 90.31 283 PHE A O 1
ATOM 2199 N N . HIS A 1 284 ? -22.989 33.633 -8.433 1.00 90.81 284 HIS A N 1
ATOM 2200 C CA . HIS A 1 284 ? -23.358 34.416 -7.250 1.00 90.81 284 HIS A CA 1
ATOM 2201 C C . HIS A 1 284 ? -24.272 33.629 -6.301 1.00 90.81 284 HIS A C 1
ATOM 2203 O O . HIS A 1 284 ? -24.091 33.716 -5.087 1.00 90.81 284 HIS A O 1
ATOM 2209 N N . ARG A 1 285 ? -25.191 32.808 -6.831 1.00 91.44 285 ARG A N 1
ATOM 2210 C CA . ARG A 1 285 ? -26.017 31.885 -6.032 1.00 91.44 285 ARG A CA 1
ATOM 2211 C C . ARG A 1 285 ? -25.167 30.850 -5.291 1.00 91.44 285 ARG A C 1
ATOM 2213 O O . ARG A 1 285 ? -25.323 30.706 -4.081 1.00 91.44 285 ARG A O 1
ATOM 2220 N N . ASN A 1 286 ? -24.220 30.203 -5.976 1.00 91.62 286 ASN A N 1
ATOM 2221 C CA . ASN A 1 286 ? -23.313 29.246 -5.334 1.00 91.62 286 ASN A CA 1
ATOM 2222 C C . ASN A 1 286 ? -22.446 29.910 -4.255 1.00 91.62 286 ASN A C 1
ATOM 2224 O O . ASN A 1 286 ? -22.294 29.374 -3.160 1.00 91.62 286 ASN A O 1
ATOM 2228 N N . TYR A 1 287 ? -21.900 31.092 -4.552 1.00 93.25 287 TYR A N 1
ATOM 2229 C CA . TYR A 1 287 ? -21.082 31.849 -3.609 1.00 93.25 287 TYR A CA 1
ATOM 2230 C C . TYR A 1 287 ? -21.877 32.261 -2.360 1.00 93.25 287 TYR A C 1
ATOM 2232 O O . TYR A 1 287 ? -21.382 32.131 -1.238 1.00 93.25 287 TYR A O 1
ATOM 2240 N N . ALA A 1 288 ? -23.124 32.712 -2.532 1.00 94.50 288 ALA A N 1
ATOM 2241 C CA . ALA A 1 288 ? -24.013 33.044 -1.421 1.00 94.50 288 ALA A CA 1
ATOM 2242 C C . ALA A 1 288 ? -24.316 31.821 -0.541 1.00 94.50 288 ALA A C 1
ATOM 2244 O O . ALA A 1 288 ? -24.225 31.926 0.681 1.00 94.50 288 ALA A O 1
ATOM 2245 N N . ALA A 1 289 ? -24.599 30.660 -1.141 1.00 94.38 289 ALA A N 1
ATOM 2246 C CA . ALA A 1 289 ? -24.827 29.416 -0.404 1.00 94.38 289 ALA A CA 1
ATOM 2247 C C . ALA A 1 289 ? -23.595 28.996 0.418 1.00 94.38 289 ALA A C 1
ATOM 2249 O O . ALA A 1 289 ? -23.723 28.701 1.603 1.00 94.38 289 ALA A O 1
ATOM 2250 N N . ILE A 1 290 ? -22.392 29.056 -0.164 1.00 94.75 290 ILE A N 1
ATOM 2251 C CA . ILE A 1 290 ? -21.140 28.752 0.553 1.00 94.75 290 ILE A CA 1
ATOM 2252 C C . ILE A 1 290 ? -20.907 29.738 1.697 1.00 94.75 290 ILE A C 1
ATOM 2254 O O . ILE A 1 290 ? -20.507 29.337 2.785 1.00 94.75 290 ILE A O 1
ATOM 2258 N N . THR A 1 291 ? -21.194 31.022 1.479 1.00 95.31 291 THR A N 1
ATOM 2259 C CA . THR A 1 291 ? -21.060 32.053 2.518 1.00 95.31 291 THR A CA 1
ATOM 2260 C C . THR A 1 291 ? -21.981 31.765 3.702 1.00 95.31 291 THR A C 1
ATOM 2262 O O . THR A 1 291 ? -21.547 31.842 4.850 1.00 95.31 291 THR A O 1
ATOM 2265 N N . VAL A 1 292 ? -23.235 31.389 3.435 1.00 95.81 292 VAL A N 1
ATOM 2266 C CA . VAL A 1 292 ? -24.190 30.988 4.477 1.00 95.81 292 VAL A CA 1
ATOM 2267 C C . VAL A 1 292 ? -23.724 29.716 5.185 1.00 95.81 292 VAL A C 1
ATOM 2269 O O . VAL A 1 292 ? -23.721 29.691 6.411 1.00 95.81 292 VAL A O 1
ATOM 2272 N N . LEU A 1 293 ? -23.259 28.698 4.451 1.00 94.94 293 LEU A N 1
ATOM 2273 C CA . LEU A 1 293 ? -22.735 27.464 5.043 1.00 94.94 293 LEU A CA 1
ATOM 2274 C C . LEU A 1 293 ? -21.571 27.750 5.999 1.00 94.94 293 LEU A C 1
ATOM 2276 O O . LEU A 1 293 ? -21.603 27.310 7.147 1.00 94.94 293 LEU A O 1
ATOM 2280 N N . LYS A 1 294 ? -20.565 28.508 5.543 1.00 93.19 294 LYS A N 1
ATOM 2281 C CA . LYS A 1 294 ? -19.391 28.873 6.349 1.00 93.19 294 LYS A CA 1
ATOM 2282 C C . LYS A 1 294 ? -19.799 29.650 7.596 1.00 93.19 294 LYS A C 1
ATOM 2284 O O . LYS A 1 294 ? -19.293 29.363 8.674 1.00 93.19 294 LYS A O 1
ATOM 2289 N N . LYS A 1 295 ? -20.764 30.566 7.469 1.00 93.25 295 LYS A N 1
ATOM 2290 C CA . LYS A 1 295 ? -21.323 31.304 8.605 1.00 93.25 295 LYS A CA 1
ATOM 2291 C C . LYS A 1 295 ? -22.007 30.373 9.613 1.00 93.25 295 LYS A C 1
ATOM 2293 O O . LYS A 1 295 ? -21.739 30.480 10.802 1.00 93.25 295 LYS A O 1
ATOM 2298 N N . CYS A 1 296 ? -22.852 29.443 9.166 1.00 90.88 296 CYS A N 1
ATOM 2299 C CA . CYS A 1 296 ? -23.502 28.468 10.052 1.00 90.88 296 CYS A CA 1
ATOM 2300 C C . CYS A 1 296 ? -22.485 27.556 10.759 1.00 90.88 296 CYS A C 1
ATOM 2302 O O . CYS A 1 296 ? -22.658 27.254 11.938 1.00 90.88 296 CYS A O 1
ATOM 2304 N N . GLN A 1 297 ? -21.418 27.151 10.061 1.00 87.94 297 GLN A N 1
ATOM 2305 C CA . GLN A 1 297 ? -20.321 26.357 10.625 1.00 87.94 297 GLN A CA 1
ATOM 2306 C C . GLN A 1 297 ? -19.510 27.147 11.664 1.00 87.94 297 GLN A C 1
ATOM 2308 O O . GLN A 1 297 ? -19.213 26.617 12.730 1.00 87.94 297 GLN A O 1
ATOM 2313 N N . GLU A 1 298 ? -19.185 28.413 11.385 1.00 88.44 298 GLU A N 1
ATOM 2314 C CA . GLU A 1 298 ? -18.473 29.302 12.315 1.00 88.44 298 GLU A CA 1
ATOM 2315 C C . GLU A 1 298 ? -19.310 29.606 13.567 1.00 88.44 298 GLU A C 1
ATOM 2317 O O . GLU A 1 298 ? -18.802 29.580 14.685 1.00 88.44 298 GLU A O 1
ATOM 2322 N N . GLU A 1 299 ? -20.612 29.838 13.389 1.00 88.12 299 GLU A N 1
ATOM 2323 C CA . GLU A 1 299 ? -21.565 30.088 14.475 1.00 88.12 299 GLU A CA 1
ATOM 2324 C C . GLU A 1 299 ? -22.011 28.796 15.193 1.00 88.12 299 GLU A C 1
ATOM 2326 O O . GLU A 1 299 ? -22.761 28.876 16.166 1.00 88.12 299 GLU A O 1
ATOM 2331 N N . ASN A 1 300 ? -21.557 27.623 14.728 1.00 84.69 300 ASN A N 1
ATOM 2332 C CA . ASN A 1 300 ? -21.910 26.292 15.227 1.00 84.69 300 ASN A CA 1
ATOM 2333 C C . ASN A 1 300 ? -23.425 26.125 15.460 1.00 84.69 300 ASN A C 1
ATOM 2335 O O . ASN A 1 300 ? -23.863 25.780 16.561 1.00 84.69 300 ASN A O 1
ATOM 2339 N N . ARG A 1 301 ? -24.228 26.395 14.423 1.00 89.88 301 ARG A N 1
ATOM 2340 C CA . ARG A 1 301 ? -25.694 26.280 14.467 1.00 89.88 301 ARG A CA 1
ATOM 2341 C C . ARG A 1 301 ? -26.291 25.749 13.166 1.00 89.88 301 ARG A C 1
ATOM 2343 O O . ARG A 1 301 ? -25.686 25.827 12.096 1.00 89.88 301 ARG A O 1
ATOM 2350 N N . PHE A 1 302 ? -27.553 25.338 13.247 1.00 90.12 302 PHE A N 1
ATOM 2351 C CA . PHE A 1 302 ? -28.376 25.066 12.075 1.00 90.12 302 PHE A CA 1
ATOM 2352 C C . PHE A 1 302 ? -28.791 26.344 11.322 1.00 90.12 302 PHE A C 1
ATOM 2354 O O . PHE A 1 302 ? -28.984 27.418 11.908 1.00 90.12 302 PHE A O 1
ATOM 2361 N N . ALA A 1 303 ? -28.942 26.213 10.005 1.00 92.25 303 ALA A N 1
ATOM 2362 C CA . ALA A 1 303 ? -29.496 27.233 9.128 1.00 92.25 303 ALA A CA 1
ATOM 2363 C C . ALA A 1 303 ? -30.978 27.477 9.445 1.00 92.25 303 ALA A C 1
ATOM 2365 O O . ALA A 1 303 ? -31.754 26.545 9.673 1.00 92.25 303 ALA A O 1
ATOM 2366 N N . THR A 1 304 ? -31.372 28.747 9.435 1.00 92.19 304 THR A N 1
ATOM 2367 C CA . THR A 1 304 ? -32.780 29.158 9.535 1.00 92.19 304 THR A CA 1
ATOM 2368 C C . THR A 1 304 ? -33.541 28.841 8.239 1.00 92.19 304 T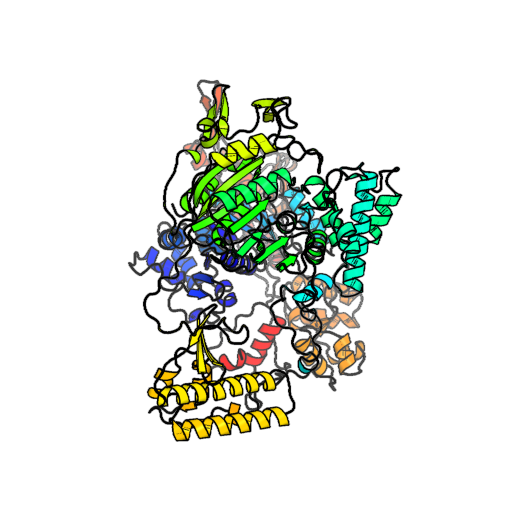HR A C 1
ATOM 2370 O O . THR A 1 304 ? -32.904 28.687 7.195 1.00 92.19 304 THR A O 1
ATOM 2373 N N . PRO A 1 305 ? -34.889 28.795 8.242 1.00 90.69 305 PRO A N 1
ATOM 2374 C CA . PRO A 1 305 ? -35.666 28.562 7.019 1.00 90.69 305 PRO A CA 1
ATOM 2375 C C . PRO A 1 305 ? -35.329 29.525 5.864 1.00 90.69 305 PRO A C 1
ATOM 2377 O O . PRO A 1 305 ? -35.219 29.099 4.717 1.00 90.69 305 PRO A O 1
ATOM 2380 N N . ASP A 1 306 ? -35.069 30.803 6.157 1.00 91.00 306 ASP A N 1
ATOM 2381 C CA . ASP A 1 306 ? -34.663 31.789 5.142 1.00 91.00 306 ASP A CA 1
ATOM 2382 C C . ASP A 1 306 ? -33.259 31.501 4.579 1.00 91.00 306 ASP A C 1
ATOM 2384 O O . ASP A 1 306 ? -33.004 31.653 3.382 1.00 91.00 306 ASP A O 1
ATOM 2388 N N . GLU A 1 307 ? -32.332 31.048 5.427 1.00 93.88 307 GLU A N 1
ATOM 2389 C CA . GLU A 1 307 ? -30.992 30.624 5.011 1.00 93.88 307 GLU A CA 1
ATOM 2390 C C . GLU A 1 307 ? -31.033 29.313 4.209 1.00 93.88 307 GLU A C 1
ATOM 2392 O O . GLU A 1 307 ? -30.272 29.172 3.250 1.00 93.88 307 GLU A O 1
ATOM 2397 N N . GLN A 1 308 ? -31.957 28.392 4.516 1.00 93.88 308 GLN A N 1
ATOM 2398 C CA . GLN A 1 308 ? -32.187 27.176 3.726 1.00 93.88 308 GLN A CA 1
ATOM 2399 C C . GLN A 1 308 ? -32.608 27.507 2.285 1.00 93.88 308 GLN A C 1
ATOM 2401 O O . GLN A 1 308 ? -32.119 26.877 1.348 1.00 93.88 308 GLN A O 1
ATOM 2406 N N . ILE A 1 309 ? -33.406 28.561 2.068 1.00 91.31 309 ILE A N 1
ATOM 2407 C CA . ILE A 1 309 ? -33.744 29.034 0.712 1.00 91.31 309 ILE A CA 1
ATOM 2408 C C . ILE A 1 309 ? -32.485 29.476 -0.049 1.00 91.31 309 ILE A C 1
ATOM 2410 O O . ILE A 1 309 ? -32.370 29.226 -1.249 1.00 91.31 309 ILE A O 1
ATOM 2414 N N . ILE A 1 310 ? -31.519 30.120 0.612 1.00 93.00 310 ILE A N 1
ATOM 2415 C CA . ILE A 1 310 ? -30.254 30.522 -0.028 1.00 93.00 310 ILE A CA 1
ATOM 2416 C C . ILE A 1 310 ? -29.401 29.289 -0.348 1.00 93.00 310 ILE A C 1
ATOM 2418 O O . ILE A 1 310 ? -28.884 29.179 -1.458 1.00 93.00 310 ILE A O 1
ATOM 2422 N N . LEU A 1 311 ? -29.292 28.357 0.600 1.00 93.00 311 LEU A N 1
ATOM 2423 C CA . LEU A 1 311 ? -28.531 27.114 0.463 1.00 93.00 311 LEU A CA 1
ATOM 2424 C C . LEU A 1 311 ? -29.065 26.221 -0.670 1.00 93.00 311 LEU A C 1
ATOM 2426 O O . LEU A 1 311 ? -28.276 25.693 -1.449 1.00 93.00 311 LEU A O 1
ATOM 2430 N N . SER A 1 312 ? -30.391 26.130 -0.823 1.00 90.44 312 SER A N 1
ATOM 2431 C CA . SER A 1 312 ? -31.055 25.328 -1.866 1.00 90.44 312 SER A CA 1
ATOM 2432 C C . SER A 1 312 ? -30.711 25.759 -3.296 1.00 90.44 312 SER A C 1
ATOM 2434 O O . SER A 1 312 ? -30.816 24.970 -4.228 1.00 90.44 312 SER A O 1
ATOM 2436 N N . LYS A 1 313 ? -30.255 27.005 -3.486 1.00 88.81 313 LYS A N 1
ATOM 2437 C CA . LYS A 1 313 ? -29.888 27.557 -4.800 1.00 88.81 313 LYS A CA 1
ATOM 2438 C C . LYS A 1 313 ? -28.493 27.140 -5.268 1.00 88.81 313 LYS A C 1
ATOM 2440 O O . LYS A 1 313 ? -28.087 27.551 -6.359 1.00 88.81 313 LYS A O 1
ATOM 2445 N N . TYR A 1 314 ? -27.747 26.381 -4.464 1.00 89.31 314 TYR A N 1
ATOM 2446 C CA . TYR A 1 314 ? -26.459 25.830 -4.867 1.00 89.31 314 TYR A CA 1
ATOM 2447 C C . TYR A 1 314 ? -26.653 24.728 -5.910 1.00 89.31 314 TYR A C 1
ATOM 2449 O O . TYR A 1 314 ? -27.243 23.692 -5.636 1.00 89.31 314 TYR A O 1
ATOM 2457 N N . VAL A 1 315 ? -26.110 24.933 -7.107 1.00 81.94 315 VAL A N 1
ATOM 2458 C CA . VAL A 1 315 ? -26.234 23.983 -8.231 1.00 81.94 315 VAL A CA 1
ATOM 2459 C C . VAL A 1 315 ? -24.873 23.491 -8.727 1.00 81.94 315 VAL A C 1
ATOM 2461 O O . VAL A 1 315 ? -24.758 22.934 -9.819 1.00 81.94 315 VAL A O 1
ATOM 2464 N N . GLY A 1 316 ? -23.824 23.670 -7.917 1.00 83.94 316 GLY A N 1
ATOM 2465 C CA . GLY A 1 316 ? -22.461 23.241 -8.234 1.00 83.94 316 GLY A CA 1
ATOM 2466 C C . GLY A 1 316 ? -21.812 24.023 -9.382 1.00 83.94 316 GLY A C 1
ATOM 2467 O O . GLY A 1 316 ? -22.362 24.987 -9.918 1.00 83.94 316 GLY A O 1
ATOM 2468 N N . TRP A 1 317 ? -20.596 23.627 -9.758 1.00 84.00 317 TRP A N 1
ATOM 2469 C CA . TRP A 1 317 ? -19.724 24.414 -10.646 1.00 84.00 317 TRP A CA 1
ATOM 2470 C C . TRP A 1 317 ? -19.781 24.011 -12.128 1.00 84.00 317 TRP A C 1
ATOM 2472 O O . TRP A 1 317 ? -19.035 24.550 -12.954 1.00 84.00 317 TRP A O 1
ATOM 2482 N N . GLY A 1 318 ? -20.673 23.080 -12.481 1.00 74.69 318 GLY A N 1
ATOM 2483 C CA . GLY A 1 318 ? -20.808 22.519 -13.825 1.00 74.69 318 GLY A CA 1
ATOM 2484 C C . GLY A 1 318 ? -20.957 23.592 -14.909 1.00 74.69 318 GLY A C 1
ATOM 2485 O O . GLY A 1 318 ? -21.863 24.425 -14.874 1.00 74.69 318 GLY A O 1
ATOM 2486 N N . GLY A 1 319 ? -20.060 23.612 -15.899 1.00 71.12 319 GLY A N 1
ATOM 2487 C CA . GLY A 1 319 ? -20.134 24.557 -17.023 1.00 71.12 319 GLY A CA 1
ATOM 2488 C C . GLY A 1 319 ? -19.769 26.020 -16.701 1.00 71.12 319 GLY A C 1
ATOM 2489 O O . GLY A 1 319 ? -20.065 26.900 -17.519 1.00 71.12 319 GLY A O 1
ATOM 2490 N N . ILE A 1 320 ? -19.129 26.290 -15.551 1.00 81.88 320 ILE A N 1
ATOM 2491 C CA . ILE A 1 320 ? -18.445 27.566 -15.243 1.00 81.88 320 ILE A CA 1
ATOM 2492 C C . ILE A 1 320 ? -16.926 27.370 -14.999 1.00 81.88 320 ILE A C 1
ATOM 2494 O O . ILE A 1 320 ? -16.406 27.818 -13.974 1.00 81.88 320 ILE A O 1
ATOM 2498 N N . PRO A 1 321 ? -16.161 26.708 -15.894 1.00 81.44 321 PRO A N 1
ATOM 2499 C CA . PRO A 1 321 ? -14.707 26.605 -15.723 1.00 81.44 321 PRO A CA 1
ATOM 2500 C C . PRO A 1 321 ? -14.017 27.980 -15.694 1.00 81.44 321 PRO A C 1
ATOM 2502 O O . PRO A 1 321 ? -12.943 28.114 -15.114 1.00 81.44 321 PRO A O 1
ATOM 2505 N N . GLU A 1 322 ? -14.642 29.010 -16.278 1.00 85.06 322 GLU A N 1
ATOM 2506 C CA . GLU A 1 322 ? -14.121 30.377 -16.327 1.00 85.06 322 GLU A CA 1
ATOM 2507 C C . GLU A 1 322 ? -13.949 31.003 -14.931 1.00 85.06 322 GLU A C 1
ATOM 2509 O O . GLU A 1 322 ? -13.057 31.825 -14.746 1.00 85.06 322 GLU A O 1
ATOM 2514 N N . ALA A 1 323 ? -14.738 30.579 -13.935 1.00 84.50 323 ALA A N 1
ATOM 2515 C CA . ALA A 1 323 ? -14.613 31.048 -12.551 1.00 84.50 323 ALA A CA 1
ATOM 2516 C C . ALA A 1 323 ? -13.325 30.561 -11.851 1.00 84.50 323 ALA A C 1
ATOM 2518 O O . ALA A 1 323 ? -12.945 31.104 -10.816 1.00 84.50 323 ALA A O 1
ATOM 2519 N N . PHE A 1 324 ? -12.638 29.563 -12.421 1.00 87.25 324 PHE A N 1
ATOM 2520 C CA . PHE A 1 324 ? -11.400 28.974 -11.895 1.00 87.25 324 PHE A CA 1
ATOM 2521 C C . PHE A 1 324 ? -10.165 29.316 -12.748 1.00 87.25 324 PHE A C 1
ATOM 2523 O O . PHE A 1 324 ? -9.073 28.811 -12.477 1.00 87.25 324 PHE A O 1
ATOM 2530 N N . ASP A 1 325 ? -10.312 30.154 -13.781 1.00 83.19 325 ASP A N 1
ATOM 2531 C CA . ASP A 1 325 ? -9.222 30.558 -14.673 1.00 83.19 325 ASP A CA 1
ATOM 2532 C C . ASP A 1 325 ? -8.790 32.009 -14.414 1.00 83.19 325 ASP A C 1
ATOM 2534 O O . ASP A 1 325 ? -9.481 32.963 -14.766 1.00 83.19 325 ASP A O 1
ATOM 2538 N N . GLU A 1 326 ? -7.587 32.184 -13.864 1.00 79.62 326 GLU A N 1
ATOM 2539 C CA . GLU A 1 326 ? -6.970 33.494 -13.602 1.00 79.62 326 GLU A CA 1
ATOM 2540 C C . GLU A 1 326 ? -6.802 34.347 -14.879 1.00 79.62 326 GLU A C 1
ATOM 2542 O O . GLU A 1 326 ? -6.737 35.579 -14.824 1.00 79.62 326 GLU A O 1
ATOM 2547 N N . ARG A 1 327 ? -6.746 33.705 -16.055 1.00 79.62 327 ARG A N 1
ATOM 2548 C CA . ARG A 1 327 ? -6.563 34.368 -17.355 1.00 79.62 327 ARG A CA 1
ATOM 2549 C C . ARG A 1 327 ? -7.882 34.818 -17.986 1.00 79.62 327 ARG A C 1
ATOM 2551 O O . ARG A 1 327 ? -7.854 35.557 -18.973 1.00 79.62 327 ARG A O 1
ATOM 2558 N N . ALA A 1 328 ? -9.028 34.416 -17.435 1.00 81.56 328 ALA A N 1
ATOM 2559 C CA . ALA A 1 328 ? -10.340 34.816 -17.925 1.00 81.56 328 ALA A CA 1
ATOM 2560 C C . ALA A 1 328 ? -10.665 36.254 -17.479 1.00 81.56 328 ALA A C 1
ATOM 2562 O O . ALA A 1 328 ? -11.286 36.490 -16.447 1.00 81.56 328 ALA A O 1
ATOM 2563 N N . GLY A 1 329 ? -10.253 37.242 -18.283 1.00 76.19 329 GLY A N 1
ATOM 2564 C CA . GLY A 1 329 ? -10.346 38.669 -17.937 1.00 76.19 329 GLY A CA 1
ATOM 2565 C C . GLY A 1 329 ? -11.737 39.162 -17.498 1.00 76.19 329 GLY A C 1
ATOM 2566 O O . GLY A 1 329 ? -11.825 40.043 -16.651 1.00 76.19 329 GLY A O 1
ATOM 2567 N N . SER A 1 330 ? -12.830 38.584 -18.011 1.00 83.88 330 SER A N 1
ATOM 2568 C CA . SER A 1 330 ? -14.214 38.940 -17.638 1.00 83.88 330 SER A CA 1
ATOM 2569 C C . SER A 1 330 ? -14.745 38.258 -16.361 1.00 83.88 330 SER A C 1
ATOM 2571 O O . SER A 1 330 ? -15.890 38.524 -15.978 1.00 83.88 330 SER A O 1
ATOM 2573 N N . TRP A 1 331 ? -13.925 37.412 -15.722 1.00 88.81 331 TRP A N 1
ATOM 2574 C CA . TRP A 1 331 ? -14.223 36.601 -14.528 1.00 88.81 331 TRP A CA 1
ATOM 2575 C C . TRP A 1 331 ? -13.210 36.798 -13.382 1.00 88.81 331 TRP A C 1
ATOM 2577 O O . TRP A 1 331 ? -13.237 36.069 -12.393 1.00 88.81 331 TRP A O 1
ATOM 2587 N N . GLN A 1 332 ? -12.301 37.779 -13.483 1.00 85.62 332 GLN A N 1
ATOM 2588 C CA . GLN A 1 332 ? -11.254 38.000 -12.472 1.00 85.62 332 GLN A CA 1
ATOM 2589 C C . GLN A 1 332 ? -11.807 38.304 -11.073 1.00 85.62 332 GLN A C 1
ATOM 2591 O O . GLN A 1 332 ? -11.217 37.889 -10.075 1.00 85.62 332 GLN A O 1
ATOM 2596 N N . THR A 1 333 ? -12.934 39.017 -10.988 1.00 86.19 333 THR A N 1
ATOM 2597 C CA . THR A 1 333 ? -13.594 39.315 -9.711 1.00 86.19 333 THR A CA 1
ATOM 2598 C C . THR A 1 333 ? -14.119 38.034 -9.068 1.00 86.19 333 THR A C 1
ATOM 2600 O O . THR A 1 333 ? -13.805 37.755 -7.914 1.00 86.19 333 THR A O 1
ATOM 2603 N N . GLU A 1 334 ? -14.851 37.225 -9.832 1.00 90.06 334 GLU A N 1
ATOM 2604 C CA . GLU A 1 334 ? -15.408 35.941 -9.410 1.00 90.06 334 GLU A CA 1
ATOM 2605 C C . GLU A 1 334 ? -14.306 34.939 -9.005 1.00 90.06 334 GLU A C 1
ATOM 2607 O O . GLU A 1 334 ? -14.403 34.292 -7.961 1.00 90.06 334 GLU A O 1
ATOM 2612 N N . PHE A 1 335 ? -13.200 34.881 -9.754 1.00 88.25 335 PHE A N 1
ATOM 2613 C CA . PHE A 1 335 ? -12.025 34.077 -9.400 1.00 88.25 335 PHE A CA 1
ATOM 2614 C C . PHE A 1 335 ? -11.438 34.473 -8.035 1.00 88.25 335 PHE A C 1
ATOM 2616 O O . PHE A 1 335 ? -11.157 33.612 -7.196 1.00 88.25 335 PHE A O 1
ATOM 2623 N N . GLY A 1 336 ? -11.278 35.779 -7.789 1.00 85.56 336 GLY A N 1
ATOM 2624 C CA . GLY A 1 336 ? -10.776 36.297 -6.514 1.00 85.56 336 GLY A CA 1
ATOM 2625 C C . GLY A 1 336 ? -11.706 35.985 -5.339 1.00 85.56 336 GLY A C 1
ATOM 2626 O O . GLY A 1 336 ? -11.233 35.618 -4.266 1.00 85.56 336 GLY A O 1
ATOM 2627 N N . MET A 1 337 ? -13.023 36.071 -5.548 1.00 89.12 337 MET A N 1
ATOM 2628 C CA . MET A 1 337 ? -14.026 35.711 -4.540 1.00 89.12 337 MET A CA 1
ATOM 2629 C C . MET A 1 337 ? -13.908 34.238 -4.127 1.00 89.12 337 MET A C 1
ATOM 2631 O O . MET A 1 337 ? -13.844 33.947 -2.933 1.00 89.12 337 MET A O 1
ATOM 2635 N N . LEU A 1 338 ? -13.805 33.313 -5.090 1.00 87.88 338 LEU A N 1
ATOM 2636 C CA . LEU A 1 338 ? -13.677 31.881 -4.797 1.00 87.88 338 LEU A CA 1
ATOM 2637 C C . LEU A 1 338 ? -12.399 31.532 -4.041 1.00 87.88 338 LEU A C 1
ATOM 2639 O O . LEU A 1 338 ? -12.440 30.773 -3.076 1.00 87.88 338 LEU A O 1
ATOM 2643 N N . LYS A 1 339 ? -11.267 32.096 -4.472 1.00 85.94 339 LYS A N 1
ATOM 2644 C CA . LYS A 1 339 ? -9.962 31.822 -3.860 1.00 85.94 339 LYS A CA 1
ATOM 2645 C C . LYS A 1 339 ? -9.891 32.282 -2.399 1.00 85.94 339 LYS A C 1
ATOM 2647 O O . LYS A 1 339 ? -9.101 31.743 -1.635 1.00 85.94 339 LYS A O 1
ATOM 2652 N N . ASN A 1 340 ? -10.690 33.283 -2.028 1.00 88.50 340 ASN A N 1
ATOM 2653 C CA . ASN A 1 340 ? -10.711 33.824 -0.673 1.00 88.50 340 ASN A CA 1
ATOM 2654 C C . ASN A 1 340 ? -11.634 33.048 0.278 1.00 88.50 340 ASN A C 1
ATOM 2656 O O . ASN A 1 340 ? -11.358 33.026 1.473 1.00 88.50 340 ASN A O 1
ATOM 2660 N N . ILE A 1 341 ? -12.732 32.464 -0.220 1.00 89.44 341 ILE A N 1
ATOM 2661 C CA . ILE A 1 341 ? -13.738 31.800 0.629 1.00 89.44 341 ILE A CA 1
ATOM 2662 C C . ILE A 1 341 ? -13.498 30.292 0.807 1.00 89.44 341 ILE A C 1
ATOM 2664 O O . ILE A 1 341 ? -13.912 29.727 1.818 1.00 89.44 341 ILE A O 1
ATOM 2668 N N . LEU A 1 342 ? -12.853 29.640 -0.165 1.00 90.50 342 LEU A N 1
ATOM 2669 C CA . LEU A 1 342 ? -12.595 28.198 -0.152 1.00 90.50 342 LEU A CA 1
ATOM 2670 C C . LEU A 1 342 ? -11.192 27.884 0.369 1.00 90.50 342 LEU A C 1
ATOM 2672 O O . LEU A 1 342 ? -10.232 28.589 0.047 1.00 90.50 342 LEU A O 1
ATOM 2676 N N . THR A 1 343 ? -11.052 26.785 1.114 1.00 88.06 343 THR A N 1
ATOM 2677 C CA . THR A 1 343 ? -9.722 26.232 1.424 1.00 88.06 343 THR A CA 1
ATOM 2678 C C . THR A 1 343 ? -9.060 25.665 0.157 1.00 88.06 343 THR A C 1
ATOM 2680 O O . THR A 1 343 ? -9.743 25.445 -0.847 1.00 88.06 343 THR A O 1
ATOM 2683 N N . PRO A 1 344 ? -7.738 25.401 0.152 1.00 85.38 344 PRO A N 1
ATOM 2684 C CA . PRO A 1 344 ? -7.069 24.783 -0.995 1.00 85.38 344 PRO A CA 1
ATOM 2685 C C . PRO A 1 344 ? -7.705 23.457 -1.449 1.00 85.38 344 PRO A C 1
ATOM 2687 O O . PRO A 1 344 ? -7.814 23.215 -2.652 1.00 85.38 344 PRO A O 1
ATOM 2690 N N . GLU A 1 345 ? -8.161 22.629 -0.508 1.00 82.06 345 GLU A N 1
ATOM 2691 C CA . GLU A 1 345 ? -8.813 21.339 -0.762 1.00 82.06 345 GLU A CA 1
ATOM 2692 C C . GLU A 1 345 ? -10.216 21.528 -1.350 1.00 82.06 345 GLU A C 1
ATOM 2694 O O . GLU A 1 345 ? -10.541 20.939 -2.381 1.00 82.06 345 GLU A O 1
ATOM 2699 N N . GLU A 1 346 ? -11.028 22.405 -0.750 1.00 85.81 346 GLU A N 1
ATOM 2700 C CA . GLU A 1 346 ? -12.366 22.744 -1.254 1.00 85.81 346 GLU A CA 1
ATOM 2701 C C . GLU A 1 346 ? -12.289 23.384 -2.644 1.00 85.81 346 GLU A C 1
ATOM 2703 O O . GLU A 1 346 ? -13.107 23.098 -3.515 1.00 85.81 346 GLU A O 1
ATOM 2708 N N . TYR A 1 347 ? -11.276 24.220 -2.883 1.00 87.31 347 TYR A N 1
ATOM 2709 C CA . TYR A 1 347 ? -11.027 24.836 -4.180 1.00 87.31 347 TYR A CA 1
ATOM 2710 C C . TYR A 1 347 ? -10.655 23.792 -5.241 1.00 87.31 347 TYR A C 1
ATOM 2712 O O . TYR A 1 347 ? -11.126 23.875 -6.378 1.00 87.31 347 TYR A O 1
ATOM 2720 N N . ALA A 1 348 ? -9.826 22.803 -4.889 1.00 83.12 348 ALA A N 1
ATOM 2721 C CA . ALA A 1 348 ? -9.485 21.699 -5.782 1.00 83.12 348 ALA A CA 1
ATOM 2722 C C . ALA A 1 348 ? -10.723 20.851 -6.125 1.00 83.12 348 ALA A C 1
ATOM 2724 O O . ALA A 1 348 ? -10.984 20.642 -7.312 1.00 83.12 348 ALA A O 1
ATOM 2725 N N . SER A 1 349 ? -11.526 20.468 -5.122 1.00 82.56 349 SER A N 1
ATOM 2726 C CA . SER A 1 349 ? -12.795 19.738 -5.310 1.00 82.56 349 SER A CA 1
ATOM 2727 C C . SER A 1 349 ? -13.769 20.515 -6.203 1.00 82.56 349 SER A C 1
ATOM 2729 O O . SER A 1 349 ? -14.237 20.022 -7.234 1.00 82.56 349 SER A O 1
ATOM 2731 N N . ALA A 1 350 ? -13.996 21.794 -5.885 1.00 83.81 350 ALA A N 1
ATOM 2732 C CA . ALA A 1 350 ? -14.861 22.683 -6.651 1.00 83.81 350 ALA A CA 1
ATOM 2733 C C . ALA A 1 350 ? -14.409 22.799 -8.116 1.00 83.81 350 ALA A C 1
ATOM 2735 O O . ALA A 1 350 ? -15.235 22.722 -9.031 1.00 83.81 350 ALA A O 1
ATOM 2736 N N . ARG A 1 351 ? -13.098 22.908 -8.361 1.00 83.44 351 ARG A N 1
ATOM 2737 C CA . ARG A 1 351 ? -12.530 22.969 -9.712 1.00 83.44 351 ARG A CA 1
ATOM 2738 C C . ARG A 1 351 ? -12.710 21.659 -10.479 1.00 83.44 351 ARG A C 1
ATOM 2740 O O . ARG A 1 351 ? -13.060 21.706 -11.658 1.00 83.44 351 ARG A O 1
ATOM 2747 N N . GLU A 1 352 ? -12.483 20.508 -9.850 1.00 78.38 352 GLU A N 1
ATOM 2748 C CA . GLU A 1 352 ? -12.689 19.195 -10.479 1.00 78.38 352 GLU A CA 1
ATOM 2749 C C . GLU A 1 352 ? -14.166 18.959 -10.828 1.00 78.38 352 GLU A C 1
ATOM 2751 O O . GLU A 1 352 ? -14.476 18.474 -11.920 1.00 78.38 352 GLU A O 1
ATOM 2756 N N . SER A 1 353 ? -15.082 19.424 -9.974 1.00 74.31 353 SER A N 1
ATOM 2757 C CA . SER A 1 353 ? -16.532 19.303 -10.173 1.00 74.31 353 SER A CA 1
ATOM 2758 C C . SER A 1 353 ? -17.085 20.105 -11.367 1.00 74.31 353 SER A C 1
ATOM 2760 O O . SER A 1 353 ? -18.208 19.858 -11.812 1.00 74.31 353 SER A O 1
ATOM 2762 N N . THR A 1 354 ? -16.304 21.027 -11.955 1.00 68.75 354 THR A N 1
ATOM 2763 C CA . THR A 1 354 ? -16.717 21.816 -13.139 1.00 68.75 354 THR A CA 1
ATOM 2764 C C . THR A 1 354 ? -17.059 20.957 -14.359 1.00 68.75 354 THR A C 1
ATOM 2766 O O . THR A 1 354 ? -17.803 21.407 -15.239 1.00 68.75 354 THR A O 1
ATOM 2769 N N . LEU A 1 355 ? -16.526 19.731 -14.412 1.00 59.06 355 LEU A N 1
ATOM 2770 C CA . LEU A 1 355 ? -16.730 18.767 -15.492 1.00 59.06 355 LEU A CA 1
ATOM 2771 C C . LEU A 1 355 ? -17.826 17.730 -15.192 1.00 59.06 355 LEU A C 1
ATOM 2773 O O . LEU A 1 355 ? -18.271 17.066 -16.128 1.00 59.06 355 LEU A O 1
ATOM 2777 N N . THR A 1 356 ? -18.239 17.567 -13.929 1.00 56.59 356 THR A N 1
ATOM 2778 C CA . THR A 1 356 ? -18.985 16.379 -13.463 1.00 56.59 356 THR A CA 1
ATOM 2779 C C . THR A 1 356 ? -20.187 16.658 -12.551 1.00 56.59 356 THR A C 1
ATOM 2781 O O . THR A 1 356 ? -20.951 15.732 -12.289 1.00 56.59 356 THR A O 1
ATOM 2784 N N . ALA A 1 357 ? -20.397 17.889 -12.068 1.00 56.16 357 ALA A N 1
ATOM 2785 C CA . ALA A 1 357 ? -21.528 18.214 -11.195 1.00 56.16 357 ALA A CA 1
ATOM 2786 C C . ALA A 1 357 ? -22.850 18.302 -11.984 1.00 56.16 357 ALA A C 1
ATOM 2788 O O . ALA A 1 357 ? -23.100 19.290 -12.680 1.00 56.16 357 ALA A O 1
ATOM 2789 N N . PHE A 1 358 ? -23.702 17.277 -11.857 1.00 65.69 358 PHE A N 1
ATOM 2790 C CA . PHE A 1 358 ? -25.017 17.194 -12.501 1.00 65.69 358 PHE A CA 1
ATOM 2791 C C . PHE A 1 358 ? -26.099 16.858 -11.470 1.00 65.69 358 PHE A C 1
ATOM 2793 O O . PHE A 1 358 ? -26.068 15.790 -10.864 1.00 65.69 358 PHE A O 1
ATOM 2800 N N . TYR A 1 359 ? -27.082 17.744 -11.301 1.00 73.81 359 TYR A N 1
ATOM 2801 C CA . TYR A 1 359 ? -28.227 17.497 -10.424 1.00 73.81 359 TYR A CA 1
ATOM 2802 C C . TYR A 1 359 ? -29.399 16.890 -11.191 1.00 73.81 359 TYR A C 1
ATOM 2804 O O . TYR A 1 359 ? -29.710 17.302 -12.311 1.00 73.81 359 TYR A O 1
ATOM 2812 N N . THR A 1 360 ? -30.067 15.923 -10.567 1.00 84.81 360 THR A N 1
ATOM 2813 C CA . THR A 1 360 ? -31.229 15.245 -11.146 1.00 84.81 360 THR A CA 1
ATOM 2814 C C . THR A 1 360 ? -32.441 16.183 -11.194 1.00 84.81 360 THR A C 1
ATOM 2816 O O . THR A 1 360 ? -32.760 16.792 -10.168 1.00 84.81 360 THR A O 1
ATOM 2819 N N . PRO A 1 361 ? -33.134 16.310 -12.344 1.00 83.69 361 PRO A N 1
ATOM 2820 C CA . PRO A 1 361 ? -34.356 17.104 -12.447 1.00 83.69 361 PRO A CA 1
ATOM 2821 C C . PRO A 1 361 ? -35.486 16.571 -11.544 1.00 83.69 361 PRO A C 1
ATOM 2823 O O . PRO A 1 361 ? -35.640 15.348 -11.442 1.00 83.69 361 PRO A O 1
ATOM 2826 N N . PRO A 1 362 ? -36.337 17.446 -10.967 1.00 86.69 362 PRO A N 1
ATOM 2827 C CA . PRO A 1 362 ? -37.481 17.038 -10.142 1.00 86.69 362 PRO A CA 1
ATOM 2828 C C . PRO A 1 362 ? -38.414 16.030 -10.824 1.00 86.69 362 PRO A C 1
ATOM 2830 O O . PRO A 1 362 ? -38.876 15.083 -10.192 1.00 86.69 362 PRO A O 1
ATOM 2833 N N . THR A 1 363 ? -38.637 16.171 -12.135 1.00 88.62 363 THR A N 1
ATOM 2834 C CA . THR A 1 363 ? -39.463 15.251 -12.938 1.00 88.62 363 THR A CA 1
ATOM 2835 C C . THR A 1 363 ? -38.950 13.810 -12.905 1.00 88.62 363 THR A C 1
ATOM 2837 O O . THR A 1 363 ? -39.743 12.875 -12.794 1.00 88.62 363 THR A O 1
ATOM 2840 N N . VAL A 1 364 ? -37.629 13.620 -12.929 1.00 91.12 364 VAL A N 1
ATOM 2841 C CA . VAL A 1 364 ? -36.991 12.299 -12.857 1.00 91.12 364 VAL A CA 1
ATOM 2842 C C . VAL A 1 364 ? -37.057 11.740 -11.432 1.00 91.12 364 VAL A C 1
ATOM 2844 O O . VAL A 1 364 ? -37.371 10.565 -11.256 1.00 91.12 364 VAL A O 1
ATOM 2847 N N . ILE A 1 365 ? -36.828 12.571 -10.408 1.00 92.25 365 ILE A N 1
ATOM 2848 C CA . ILE A 1 365 ? -36.923 12.156 -8.995 1.00 92.25 365 ILE A CA 1
ATOM 2849 C C . ILE A 1 365 ? -38.354 11.712 -8.652 1.00 92.25 365 ILE A C 1
ATOM 2851 O O . ILE A 1 365 ? -38.553 10.661 -8.043 1.00 92.25 365 ILE A O 1
ATOM 2855 N N . ASN A 1 366 ? -39.358 12.455 -9.120 1.00 91.62 366 ASN A N 1
ATOM 2856 C CA . ASN A 1 366 ? -40.766 12.094 -8.962 1.00 91.62 366 ASN A CA 1
ATOM 2857 C C . ASN A 1 366 ? -41.087 10.741 -9.608 1.00 91.62 366 ASN A C 1
ATOM 2859 O O . ASN A 1 366 ? -41.824 9.946 -9.026 1.00 91.62 366 ASN A O 1
ATOM 2863 N N . ALA A 1 367 ? -40.512 10.440 -10.777 1.00 92.38 367 ALA A N 1
ATOM 2864 C CA . ALA A 1 367 ? -40.665 9.130 -11.405 1.00 92.38 367 ALA A CA 1
ATOM 2865 C C . ALA A 1 367 ? -40.036 8.008 -10.560 1.00 92.38 367 ALA A C 1
ATOM 2867 O O . ALA A 1 367 ? -40.662 6.963 -10.392 1.00 92.38 367 ALA A O 1
ATOM 2868 N N . VAL A 1 368 ? -38.861 8.234 -9.957 1.00 94.75 368 VAL A N 1
ATOM 2869 C CA . VAL A 1 368 ? -38.219 7.275 -9.036 1.00 94.75 368 VAL A CA 1
ATOM 2870 C C . VAL A 1 368 ? -39.111 6.973 -7.828 1.00 94.75 368 VAL A C 1
ATOM 2872 O O . VAL A 1 368 ? -39.374 5.806 -7.533 1.00 94.75 368 VAL A O 1
ATOM 2875 N N . TYR A 1 369 ? -39.658 7.993 -7.166 1.00 93.81 369 TYR A N 1
ATOM 2876 C CA . TYR A 1 369 ? -40.572 7.765 -6.042 1.00 93.81 369 TYR A CA 1
ATOM 2877 C C . TYR A 1 369 ? -41.919 7.169 -6.470 1.00 93.81 369 TYR A C 1
ATOM 2879 O O . TYR A 1 369 ? -42.514 6.388 -5.723 1.00 93.81 369 TYR A O 1
ATOM 2887 N N . LYS A 1 370 ? -42.386 7.456 -7.692 1.00 92.50 370 LYS A N 1
ATOM 2888 C CA . LYS A 1 370 ? -43.568 6.803 -8.272 1.00 92.50 370 LYS A CA 1
ATOM 2889 C C . LYS A 1 370 ? -43.344 5.299 -8.457 1.00 92.50 370 LYS A C 1
ATOM 2891 O O . LYS A 1 370 ? -44.237 4.528 -8.113 1.00 92.50 370 LYS A O 1
ATOM 2896 N N . VAL A 1 371 ? -42.156 4.881 -8.911 1.00 92.38 371 VAL A N 1
ATOM 2897 C CA . VAL A 1 371 ? -41.758 3.461 -8.958 1.00 92.38 371 VAL A CA 1
ATOM 2898 C C . VAL A 1 371 ? -41.808 2.853 -7.561 1.00 92.38 371 VAL A C 1
ATOM 2900 O O . VAL A 1 371 ? -42.461 1.833 -7.367 1.00 92.38 371 VAL A O 1
ATOM 2903 N N . MET A 1 372 ? -41.169 3.483 -6.571 1.00 91.75 372 MET A N 1
ATOM 2904 C CA . MET A 1 372 ? -41.153 2.965 -5.197 1.00 91.75 372 MET A CA 1
ATOM 2905 C C . MET A 1 372 ? -42.566 2.777 -4.636 1.00 91.75 372 MET A C 1
ATOM 2907 O O . MET A 1 372 ? -42.871 1.738 -4.049 1.00 91.75 372 MET A O 1
ATOM 2911 N N . LYS A 1 373 ? -43.450 3.751 -4.877 1.00 90.31 373 LYS A N 1
ATOM 2912 C CA . LYS A 1 373 ? -44.862 3.683 -4.489 1.00 90.31 373 LYS A CA 1
ATOM 2913 C C . LYS A 1 373 ? -45.594 2.536 -5.186 1.00 90.31 373 LYS A C 1
ATOM 2915 O O . LYS A 1 373 ? -46.356 1.830 -4.533 1.00 90.31 373 LYS A O 1
ATOM 2920 N N . GLN A 1 374 ? -45.378 2.353 -6.489 1.00 88.94 374 GLN A N 1
ATOM 2921 C CA . GLN A 1 374 ? -45.999 1.282 -7.274 1.00 88.94 374 GLN A CA 1
ATOM 2922 C C . GLN A 1 374 ? -45.548 -0.108 -6.817 1.00 88.94 374 GLN A C 1
ATOM 2924 O O . GLN A 1 374 ? -46.358 -1.027 -6.801 1.00 88.94 374 GLN A O 1
ATOM 2929 N N . LEU A 1 375 ? -44.292 -0.238 -6.387 1.00 89.44 375 LEU A N 1
ATOM 2930 C CA . LEU A 1 375 ? -43.761 -1.476 -5.817 1.00 89.44 375 LEU A CA 1
ATOM 2931 C C . LEU A 1 375 ? -44.276 -1.747 -4.395 1.00 89.44 375 LEU A C 1
ATOM 2933 O O . LEU A 1 375 ? -44.161 -2.871 -3.925 1.00 89.44 375 LEU A O 1
ATOM 2937 N N . GLY A 1 376 ? -44.873 -0.759 -3.720 1.00 87.12 376 GLY A N 1
ATOM 2938 C CA . GLY A 1 376 ? -45.470 -0.914 -2.389 1.00 87.12 376 GLY A CA 1
ATOM 2939 C C . GLY A 1 376 ? -44.634 -0.357 -1.234 1.00 87.12 376 GLY A C 1
ATOM 2940 O O . GLY A 1 376 ? -44.995 -0.567 -0.078 1.00 87.12 376 GLY A O 1
ATOM 2941 N N . PHE A 1 377 ? -43.551 0.380 -1.504 1.00 88.31 377 PHE A N 1
ATOM 2942 C CA . PHE A 1 377 ? -42.767 1.031 -0.451 1.00 88.31 377 PHE A CA 1
ATOM 2943 C C . PHE A 1 377 ? -43.576 2.147 0.229 1.00 88.31 377 PHE A C 1
ATOM 2945 O O . PHE A 1 377 ? -44.178 2.989 -0.445 1.00 88.31 377 PHE A O 1
ATOM 2952 N N . ARG A 1 378 ? -43.580 2.166 1.566 1.00 83.69 378 ARG A N 1
ATOM 2953 C CA . ARG A 1 378 ? -44.291 3.165 2.386 1.00 83.69 378 ARG A CA 1
ATOM 2954 C C . ARG A 1 378 ? -43.386 3.801 3.433 1.00 83.69 378 ARG A C 1
ATOM 2956 O O . ARG A 1 378 ? -43.372 5.016 3.546 1.00 83.69 378 ARG A O 1
ATOM 2963 N N . GLU A 1 379 ? -42.608 2.997 4.144 1.00 84.88 379 GLU A N 1
ATOM 2964 C CA . GLU A 1 379 ? -41.662 3.442 5.168 1.00 84.88 379 GLU A CA 1
ATOM 2965 C C . GLU A 1 379 ? -40.442 2.510 5.214 1.00 84.88 379 GLU A C 1
ATOM 2967 O O . GLU A 1 379 ? -40.504 1.378 4.726 1.00 84.88 379 GLU A O 1
ATOM 2972 N N . GLY A 1 380 ? -39.332 2.985 5.783 1.00 83.81 380 GLY A N 1
ATOM 2973 C CA . GLY A 1 380 ? -38.108 2.200 5.965 1.00 83.81 380 GLY A CA 1
ATOM 2974 C C . GLY A 1 380 ? -36.832 3.042 5.960 1.00 83.81 380 GLY A C 1
ATOM 2975 O O . GLY A 1 380 ? -36.871 4.273 6.000 1.00 83.81 380 GLY A O 1
ATOM 2976 N N . ASN A 1 381 ? -35.684 2.372 5.902 1.00 86.69 381 ASN A N 1
ATOM 2977 C CA . ASN A 1 381 ? -34.369 2.988 5.760 1.00 86.69 381 ASN A CA 1
ATOM 2978 C C . ASN A 1 381 ? -34.019 3.153 4.273 1.00 86.69 381 ASN A C 1
ATOM 2980 O O . ASN A 1 381 ? -33.913 2.163 3.541 1.00 86.69 381 ASN A O 1
ATOM 2984 N N . ILE A 1 382 ? -33.781 4.392 3.844 1.00 92.44 382 ILE A N 1
ATOM 2985 C CA . ILE A 1 382 ? -33.417 4.748 2.467 1.00 92.44 382 ILE A CA 1
ATOM 2986 C C . ILE A 1 382 ? -31.958 5.210 2.430 1.00 92.44 382 ILE A C 1
ATOM 2988 O O . ILE A 1 382 ? -31.568 6.096 3.189 1.00 92.44 382 ILE A O 1
ATOM 2992 N N . LEU A 1 383 ? -31.158 4.633 1.533 1.00 93.75 383 LEU A N 1
ATOM 2993 C CA . LEU A 1 383 ? -29.787 5.073 1.259 1.00 93.75 383 LEU A CA 1
ATOM 2994 C C . LEU A 1 383 ? -29.717 5.882 -0.040 1.00 93.75 383 LEU A C 1
ATOM 2996 O O . LEU A 1 383 ? -30.143 5.400 -1.090 1.00 93.75 383 LEU A O 1
ATOM 3000 N N . GLU A 1 384 ? -29.085 7.051 0.024 1.00 94.44 384 GLU A N 1
ATOM 3001 C CA . GLU A 1 384 ? -28.658 7.844 -1.129 1.00 94.44 384 GLU A CA 1
ATOM 3002 C C . GLU A 1 384 ? -27.116 7.929 -1.157 1.00 94.44 384 GLU A C 1
ATOM 3004 O O . GLU A 1 384 ? -26.522 8.688 -0.390 1.00 94.44 384 GLU A O 1
ATOM 3009 N N . PRO A 1 385 ? -26.427 7.128 -1.996 1.00 91.12 385 PRO A N 1
ATOM 3010 C CA . PRO A 1 385 ? -24.974 6.934 -1.906 1.00 91.12 385 PRO A CA 1
ATOM 3011 C C . PRO A 1 385 ? -24.123 8.086 -2.482 1.00 91.12 385 PRO A C 1
ATOM 3013 O O . PRO A 1 385 ? -22.913 8.088 -2.273 1.00 91.12 385 PRO A O 1
ATOM 3016 N N . SER A 1 386 ? -24.730 9.018 -3.226 1.00 90.94 386 SER A N 1
ATOM 3017 C CA . SER A 1 386 ? -24.113 10.251 -3.750 1.00 90.94 386 SER A CA 1
ATOM 3018 C C . SER A 1 386 ? -25.172 11.352 -3.745 1.00 90.94 386 SER A C 1
ATOM 3020 O O . SER A 1 386 ? -25.805 11.620 -4.766 1.00 90.94 386 SER A O 1
ATOM 3022 N N . CYS A 1 387 ? -25.460 11.909 -2.570 1.00 89.75 387 CYS A N 1
ATOM 3023 C CA . CYS A 1 387 ? -26.645 12.747 -2.403 1.00 89.75 387 CYS A CA 1
ATOM 3024 C C . CYS A 1 387 ? -26.495 14.177 -2.939 1.00 89.75 387 CYS A C 1
ATOM 3026 O O . CYS A 1 387 ? -27.496 14.869 -3.129 1.00 89.75 387 CYS A O 1
ATOM 3028 N N . GLY A 1 388 ? -25.276 14.659 -3.199 1.00 89.12 388 GLY A N 1
ATOM 3029 C CA . GLY A 1 388 ? -25.025 16.071 -3.479 1.00 89.12 388 GLY A CA 1
ATOM 3030 C C . GLY A 1 388 ? -25.586 16.939 -2.352 1.00 89.12 388 GLY A C 1
ATOM 3031 O O . GLY A 1 388 ? -25.427 16.614 -1.176 1.00 89.12 388 GLY A O 1
ATOM 3032 N N . ILE A 1 389 ? -26.323 17.997 -2.705 1.00 90.50 389 ILE A N 1
ATOM 3033 C CA . ILE A 1 389 ? -27.090 18.794 -1.736 1.00 90.50 389 ILE A CA 1
ATOM 3034 C C . ILE A 1 389 ? -28.411 18.147 -1.285 1.00 90.50 389 ILE A C 1
ATOM 3036 O O . ILE A 1 389 ? -29.170 18.812 -0.596 1.00 90.50 389 ILE A O 1
ATOM 3040 N N . GLY A 1 390 ? -28.695 16.896 -1.675 1.00 90.25 390 GLY A N 1
ATOM 3041 C CA . GLY A 1 390 ? -29.800 16.038 -1.221 1.00 90.25 390 GLY A CA 1
ATOM 3042 C C . GLY A 1 390 ? -31.145 16.237 -1.932 1.00 90.25 390 GLY A C 1
ATOM 3043 O O . GLY A 1 390 ? -32.185 16.253 -1.284 1.00 90.25 390 GLY A O 1
ATOM 3044 N N . HIS A 1 391 ? -31.174 16.396 -3.261 1.00 90.12 391 HIS A N 1
ATOM 3045 C CA . HIS A 1 391 ? -32.439 16.593 -3.995 1.00 90.12 391 HIS A CA 1
ATOM 3046 C C . HIS A 1 391 ? -33.441 15.439 -3.820 1.00 90.12 391 HIS A C 1
ATOM 3048 O O . HIS A 1 391 ? -34.641 15.696 -3.759 1.00 90.12 391 HIS A O 1
ATOM 3054 N N . PHE A 1 392 ? -32.988 14.181 -3.726 1.00 91.44 392 PHE A N 1
ATOM 3055 C CA . PHE A 1 392 ? -33.904 13.067 -3.457 1.00 91.44 392 PHE A CA 1
ATOM 3056 C C . PHE A 1 392 ? -34.508 13.180 -2.056 1.00 91.44 392 PHE A C 1
ATOM 3058 O O . PHE A 1 392 ? -35.699 12.924 -1.899 1.00 91.44 392 PHE A O 1
ATOM 3065 N N . ILE A 1 393 ? -33.730 13.625 -1.066 1.00 91.00 393 ILE A N 1
ATOM 3066 C CA . ILE A 1 393 ? -34.196 13.864 0.307 1.00 91.00 393 ILE A CA 1
ATOM 3067 C C . ILE A 1 393 ? -35.293 14.937 0.332 1.00 91.00 393 ILE A C 1
ATOM 3069 O O . ILE A 1 393 ? -36.350 14.723 0.917 1.00 91.00 393 ILE A O 1
ATOM 3073 N N . GLY A 1 394 ? -35.074 16.065 -0.350 1.00 88.88 394 GLY A N 1
ATOM 3074 C CA . GLY A 1 394 ? -36.021 17.189 -0.374 1.00 88.88 394 GLY A CA 1
ATOM 3075 C C . GLY A 1 394 ? -37.264 16.989 -1.234 1.00 88.88 394 GLY A C 1
ATOM 3076 O O . GLY A 1 394 ? -38.194 17.781 -1.130 1.00 88.88 394 GLY A O 1
ATOM 3077 N N . MET A 1 395 ? -37.284 15.955 -2.076 1.00 89.88 395 MET A N 1
ATOM 3078 C CA . MET A 1 395 ? -38.420 15.579 -2.928 1.00 89.88 395 MET A CA 1
ATOM 3079 C C . MET A 1 395 ? -39.150 14.332 -2.409 1.00 89.88 395 MET A C 1
ATOM 3081 O O . MET A 1 395 ? -39.957 13.743 -3.132 1.00 89.88 395 MET A O 1
ATOM 3085 N N . LEU A 1 396 ? -38.846 13.888 -1.185 1.00 90.00 396 LEU A N 1
ATOM 3086 C CA . LEU A 1 396 ? -39.499 12.738 -0.572 1.00 90.00 396 LEU A CA 1
ATOM 3087 C C . LEU A 1 396 ? -41.014 13.004 -0.435 1.00 90.00 396 LEU A C 1
ATOM 3089 O O . LEU A 1 396 ? -41.402 13.984 0.203 1.00 90.00 396 LEU A O 1
ATOM 3093 N N . PRO A 1 397 ? -41.894 12.149 -0.990 1.00 89.44 397 PRO A N 1
ATOM 3094 C CA . PRO A 1 397 ? -43.335 12.360 -0.892 1.00 89.44 397 PRO A CA 1
ATOM 3095 C C . PRO A 1 397 ? -43.845 12.276 0.553 1.00 89.44 397 PRO A C 1
ATOM 3097 O O . PRO A 1 397 ? -43.366 11.459 1.336 1.00 89.44 397 PRO A O 1
ATOM 3100 N N . GLU A 1 398 ? -44.912 13.016 0.872 1.00 84.56 398 GLU A N 1
ATOM 3101 C CA . GLU A 1 398 ? -45.578 12.987 2.192 1.00 84.56 398 GLU A CA 1
ATOM 3102 C C . GLU A 1 398 ? -45.950 11.573 2.669 1.00 84.56 398 GLU A C 1
ATOM 3104 O O . GLU A 1 398 ? -45.900 11.278 3.859 1.00 84.56 398 GLU A O 1
ATOM 3109 N N . GLU A 1 399 ? -46.295 10.678 1.741 1.00 85.56 399 GLU A N 1
ATOM 3110 C CA . GLU A 1 399 ? -46.636 9.280 2.034 1.00 85.56 399 GLU A CA 1
ATOM 3111 C C . GLU A 1 399 ? -45.445 8.454 2.550 1.00 85.56 399 GLU A C 1
ATOM 3113 O O . GLU A 1 399 ? -45.667 7.384 3.105 1.00 85.56 399 GLU A O 1
ATOM 3118 N N . MET A 1 400 ? -44.209 8.928 2.344 1.00 88.69 400 MET A N 1
ATOM 3119 C CA . MET A 1 400 ? -42.958 8.253 2.707 1.00 88.69 400 MET A CA 1
ATOM 3120 C C . MET A 1 400 ? -42.143 9.013 3.761 1.00 88.69 400 MET A C 1
ATOM 3122 O O . MET A 1 400 ? -41.032 8.593 4.083 1.00 88.69 400 MET A O 1
ATOM 3126 N N . LYS A 1 401 ? -42.668 10.109 4.321 1.00 83.69 401 LYS A N 1
ATOM 3127 C CA . LYS A 1 401 ? -41.926 11.016 5.217 1.00 83.69 401 LYS A CA 1
ATOM 3128 C C . LYS A 1 401 ? -41.424 10.401 6.524 1.00 83.69 401 LYS A C 1
ATOM 3130 O O . LYS A 1 401 ? -40.494 10.932 7.119 1.00 83.69 401 LYS A O 1
ATOM 3135 N N . GLU A 1 402 ? -42.037 9.303 6.965 1.00 81.88 402 GLU A N 1
ATOM 3136 C CA . GLU A 1 402 ? -41.616 8.560 8.162 1.00 81.88 402 GLU A CA 1
ATOM 3137 C C . GLU A 1 402 ? -40.370 7.690 7.894 1.00 81.88 402 GLU A C 1
ATOM 3139 O O . GLU A 1 402 ? -39.812 7.077 8.806 1.00 81.88 402 GLU A O 1
ATOM 3144 N N . SER A 1 403 ? -39.897 7.646 6.643 1.00 85.44 403 SER A N 1
ATOM 3145 C CA . SER A 1 403 ? -38.667 6.950 6.268 1.00 85.44 403 SER A CA 1
ATOM 3146 C C . SER A 1 403 ? -37.428 7.647 6.828 1.00 85.44 403 SER A C 1
ATOM 3148 O O . SER A 1 403 ? -37.325 8.874 6.847 1.00 85.44 403 SER A O 1
ATOM 3150 N N . LYS A 1 404 ? -36.428 6.855 7.219 1.00 84.88 404 LYS A N 1
ATOM 3151 C CA . LYS A 1 404 ? -35.122 7.364 7.649 1.00 84.88 404 LYS A CA 1
ATOM 3152 C C . LYS A 1 404 ? -34.178 7.414 6.461 1.00 84.88 404 LYS A C 1
ATOM 3154 O O . LYS A 1 404 ? -33.869 6.377 5.876 1.00 84.88 404 LYS A O 1
ATOM 3159 N N . ILE A 1 405 ? -33.703 8.610 6.126 1.00 87.62 405 ILE A N 1
ATOM 3160 C CA . ILE A 1 405 ? -32.805 8.817 4.989 1.00 87.62 405 ILE A CA 1
ATOM 3161 C C . ILE A 1 405 ? -31.356 8.946 5.454 1.00 87.62 405 ILE A C 1
ATOM 3163 O O . ILE A 1 405 ? -31.033 9.698 6.381 1.00 87.62 405 ILE A O 1
ATOM 3167 N N . TYR A 1 406 ? -30.492 8.217 4.755 1.00 89.31 406 TYR A N 1
ATOM 3168 C CA . TYR A 1 406 ? -29.053 8.202 4.937 1.00 89.31 406 TYR A CA 1
ATOM 3169 C C . TYR A 1 406 ? -28.384 8.672 3.647 1.00 89.31 406 TYR A C 1
ATOM 3171 O O . TYR A 1 406 ? -28.457 7.989 2.627 1.00 89.31 406 TYR A O 1
ATOM 3179 N N . GLY A 1 407 ? -27.745 9.838 3.692 1.00 89.69 407 GLY A N 1
ATOM 3180 C CA . GLY A 1 407 ? -27.013 10.420 2.571 1.00 89.69 407 GLY A CA 1
ATOM 3181 C C . GLY A 1 407 ? -25.507 10.221 2.716 1.00 89.69 407 GLY A C 1
ATOM 3182 O O . GLY A 1 407 ? -24.961 10.291 3.819 1.00 89.69 407 GLY A O 1
ATOM 3183 N N . VAL A 1 408 ? -24.824 9.996 1.602 1.00 90.62 408 VAL A N 1
ATOM 3184 C CA . VAL A 1 408 ? -23.361 10.004 1.521 1.00 90.62 408 VAL A CA 1
ATOM 3185 C C . VAL A 1 408 ? -22.958 10.947 0.401 1.00 90.62 408 VAL A C 1
ATOM 3187 O O . VAL A 1 408 ? -23.496 10.853 -0.699 1.00 90.62 408 VAL A O 1
ATOM 3190 N N . GLU A 1 409 ? -22.014 11.843 0.667 1.00 89.81 409 GLU A N 1
ATOM 3191 C CA . GLU A 1 409 ? -21.460 12.733 -0.347 1.00 89.81 409 GLU A CA 1
ATOM 3192 C C . GLU A 1 409 ? -19.973 12.994 -0.083 1.00 89.81 409 GLU A C 1
ATOM 3194 O O . GLU A 1 409 ? -19.564 13.228 1.055 1.00 89.81 409 GLU A O 1
ATOM 3199 N N . LEU A 1 410 ? -19.167 12.934 -1.147 1.00 87.56 410 LEU A N 1
ATOM 3200 C CA . LEU A 1 410 ? -17.717 13.115 -1.092 1.00 87.56 410 LEU A CA 1
ATOM 3201 C C . LEU A 1 410 ? -17.348 14.599 -0.982 1.00 87.56 410 LEU A C 1
ATOM 3203 O O . LEU A 1 410 ? -16.413 14.947 -0.262 1.00 87.56 410 LEU A O 1
ATOM 3207 N N . ASP A 1 411 ? -18.065 15.475 -1.693 1.00 87.69 411 ASP A N 1
ATOM 3208 C CA . ASP A 1 411 ? -17.804 16.914 -1.661 1.00 87.69 411 ASP A CA 1
ATOM 3209 C C . ASP A 1 411 ? -18.296 17.532 -0.344 1.00 87.69 411 ASP A C 1
ATOM 3211 O O . ASP A 1 411 ? -19.496 17.601 -0.073 1.00 87.69 411 ASP A O 1
ATOM 3215 N N . THR A 1 412 ? -17.364 18.019 0.477 1.00 88.94 412 THR A N 1
ATOM 3216 C CA . THR A 1 412 ? -17.652 18.531 1.828 1.00 88.94 412 THR A CA 1
ATOM 3217 C C . THR A 1 412 ? -18.583 19.742 1.829 1.00 88.94 412 THR A C 1
ATOM 3219 O O . THR A 1 412 ? -19.386 19.891 2.751 1.00 88.94 412 THR A O 1
ATOM 3222 N N . ILE A 1 413 ? -18.524 20.591 0.796 1.00 91.25 413 ILE A N 1
ATOM 3223 C CA . ILE A 1 413 ? -19.431 21.733 0.636 1.00 91.25 413 ILE A CA 1
ATOM 3224 C C . ILE A 1 413 ? -20.851 21.238 0.357 1.00 91.25 413 ILE A C 1
ATOM 3226 O O . ILE A 1 413 ? -21.782 21.637 1.053 1.00 91.25 413 ILE A O 1
ATOM 3230 N N . SER A 1 414 ? -21.023 20.349 -0.621 1.00 90.50 414 SER A N 1
ATOM 3231 C CA . SER A 1 414 ? -22.332 19.800 -0.988 1.00 90.50 414 SER A CA 1
ATOM 3232 C C . SER A 1 414 ? -22.949 19.001 0.164 1.00 90.50 414 SER A C 1
ATOM 3234 O O . SER A 1 414 ? -24.113 19.220 0.500 1.00 90.50 414 SER A O 1
ATOM 3236 N N . ALA A 1 415 ? -22.151 18.168 0.840 1.00 90.06 415 ALA A N 1
ATOM 3237 C CA . ALA A 1 415 ? -22.561 17.432 2.033 1.00 90.06 415 ALA A CA 1
ATOM 3238 C C . ALA A 1 415 ? -22.975 18.376 3.175 1.00 90.06 415 ALA A C 1
ATOM 3240 O O . ALA A 1 415 ? -24.027 18.187 3.782 1.00 90.06 415 ALA A O 1
ATOM 3241 N N . GLY A 1 416 ? -22.189 19.427 3.436 1.00 90.56 416 GLY A N 1
ATOM 3242 C CA . GLY A 1 416 ? -22.501 20.439 4.445 1.00 90.56 416 GLY A CA 1
ATOM 3243 C C . GLY A 1 416 ? -23.783 21.215 4.133 1.00 90.56 416 GLY A C 1
ATOM 3244 O O . GLY A 1 416 ? -24.580 21.483 5.030 1.00 90.56 416 GLY A O 1
ATOM 3245 N N . ILE A 1 417 ? -24.035 21.536 2.862 1.00 93.50 417 ILE A N 1
ATOM 3246 C CA . ILE A 1 417 ? -25.300 22.146 2.431 1.00 93.50 417 ILE A CA 1
ATOM 3247 C C . ILE A 1 417 ? -26.464 21.173 2.656 1.00 93.50 417 ILE A C 1
ATOM 3249 O O . ILE A 1 417 ? -27.466 21.568 3.252 1.00 93.50 417 ILE A O 1
ATOM 3253 N N . ALA A 1 418 ? -26.332 19.905 2.253 1.00 92.25 418 ALA A N 1
ATOM 3254 C CA . ALA A 1 418 ? -27.367 18.887 2.453 1.00 92.25 418 ALA A CA 1
ATOM 3255 C C . ALA A 1 418 ? -27.716 18.713 3.939 1.00 92.25 418 ALA A C 1
ATOM 3257 O O . ALA A 1 418 ? -28.885 18.660 4.313 1.00 92.25 418 ALA A O 1
ATOM 3258 N N . GLN A 1 419 ? -26.699 18.691 4.798 1.00 91.81 419 GLN A N 1
ATOM 3259 C CA . GLN A 1 419 ? -26.833 18.639 6.251 1.00 91.81 419 GLN A CA 1
ATOM 3260 C C . GLN A 1 419 ? -27.635 19.819 6.828 1.00 91.81 419 GLN A C 1
ATOM 3262 O O . GLN A 1 419 ? -28.437 19.643 7.745 1.00 91.81 419 GLN A O 1
ATOM 3267 N N . GLN A 1 420 ? -27.445 21.020 6.278 1.00 93.06 420 GLN A N 1
ATOM 3268 C CA . GLN A 1 420 ? -28.165 22.223 6.700 1.00 93.06 420 GLN A CA 1
ATOM 3269 C C . GLN A 1 420 ? -29.593 22.295 6.137 1.00 93.06 420 GLN A C 1
ATOM 3271 O O . GLN A 1 420 ? -30.490 22.821 6.803 1.00 93.06 420 GLN A O 1
ATOM 3276 N N . LEU A 1 421 ? -29.823 21.755 4.937 1.00 92.69 421 LEU A N 1
ATOM 3277 C CA . LEU A 1 421 ? -31.148 21.650 4.320 1.00 92.69 421 LEU A CA 1
ATOM 3278 C C . LEU A 1 421 ? -32.008 20.572 4.995 1.00 92.69 421 LEU A C 1
ATOM 3280 O O . LEU A 1 421 ? -33.187 20.802 5.257 1.00 92.69 421 LEU A O 1
ATOM 3284 N N . TYR A 1 422 ? -31.430 19.420 5.336 1.00 91.44 422 TYR A N 1
ATOM 3285 C CA . TYR A 1 422 ? -32.158 18.252 5.839 1.00 91.44 422 TYR A CA 1
ATOM 3286 C C . TYR A 1 422 ? -31.687 17.851 7.234 1.00 91.44 422 TYR A C 1
ATOM 3288 O O . TYR A 1 422 ? -31.187 16.752 7.456 1.00 91.44 422 TYR A O 1
ATOM 3296 N N . GLN A 1 423 ? -31.920 18.728 8.209 1.00 89.56 423 GLN A N 1
ATOM 3297 C CA . GLN A 1 423 ? -31.380 18.633 9.577 1.00 89.56 423 GLN A CA 1
ATOM 3298 C C . GLN A 1 423 ? -31.882 17.410 10.375 1.00 89.56 423 GLN A C 1
ATOM 3300 O O . GLN A 1 423 ? -31.371 17.105 11.454 1.00 89.56 423 GLN A O 1
ATOM 3305 N N . LYS A 1 424 ? -32.906 16.713 9.863 1.00 84.81 424 LYS A N 1
ATOM 3306 C CA . LYS A 1 424 ? -33.455 15.464 10.421 1.00 84.81 424 LYS A CA 1
ATOM 3307 C C . LYS A 1 424 ? -32.878 14.195 9.775 1.00 84.81 424 LYS A C 1
ATOM 3309 O O . LYS A 1 424 ? -33.163 13.101 10.252 1.00 84.81 424 LYS A O 1
ATOM 3314 N N . SER A 1 425 ? -32.102 14.325 8.698 1.00 84.25 425 SER A N 1
ATOM 3315 C CA . SER A 1 425 ? -31.500 13.205 7.963 1.00 84.25 425 SER A CA 1
ATOM 3316 C C . SER A 1 425 ? -30.059 12.956 8.405 1.00 84.25 425 SER A C 1
ATOM 3318 O O . SER A 1 425 ? -29.382 13.858 8.892 1.00 84.25 425 SER A O 1
ATOM 3320 N N . SER A 1 426 ? -29.571 11.727 8.220 1.00 83.81 426 SER A N 1
ATOM 3321 C CA . SER A 1 426 ? -28.183 11.361 8.537 1.00 83.81 426 SER A CA 1
ATOM 3322 C C . SER A 1 426 ? -27.317 11.477 7.286 1.00 83.81 426 SER A C 1
ATOM 3324 O O . SER A 1 426 ? -27.414 10.633 6.403 1.00 83.81 426 SER A O 1
ATOM 3326 N N . ILE A 1 427 ? -26.474 12.507 7.189 1.00 84.69 427 ILE A N 1
ATOM 3327 C CA . ILE A 1 427 ? -25.661 12.764 5.987 1.00 84.69 427 ILE A CA 1
ATOM 3328 C C . ILE A 1 427 ? -24.173 12.728 6.339 1.00 84.69 427 ILE A C 1
ATOM 3330 O O . ILE A 1 427 ? -23.721 13.464 7.216 1.00 84.69 427 ILE A O 1
ATOM 3334 N N . ALA A 1 428 ? -23.411 11.883 5.644 1.00 82.69 428 ALA A N 1
ATOM 3335 C CA . ALA A 1 428 ? -21.972 11.722 5.827 1.00 82.69 428 ALA A CA 1
ATOM 3336 C C . ALA A 1 428 ? -21.178 12.467 4.740 1.00 82.69 428 ALA A C 1
ATOM 3338 O O . ALA A 1 428 ? -21.377 12.218 3.553 1.00 82.69 428 ALA A O 1
ATOM 3339 N N . ALA A 1 429 ? -20.250 13.331 5.161 1.00 83.81 429 ALA A N 1
ATOM 3340 C CA . ALA A 1 429 ? -19.325 14.063 4.291 1.00 83.81 429 ALA A CA 1
ATOM 3341 C C . ALA A 1 429 ? -18.023 13.263 4.082 1.00 83.81 429 ALA A C 1
ATOM 3343 O O . ALA A 1 429 ? -16.992 13.577 4.676 1.00 83.81 429 ALA A O 1
ATOM 3344 N N . GLN A 1 430 ? -18.097 12.171 3.319 1.00 83.81 430 GLN A N 1
ATOM 3345 C CA . GLN A 1 430 ? -16.974 11.272 3.029 1.00 83.81 430 GLN A CA 1
ATOM 3346 C C . GLN A 1 430 ? -17.236 10.446 1.760 1.00 83.81 430 GLN A C 1
ATOM 3348 O O . GLN A 1 430 ? -18.383 10.282 1.341 1.00 83.81 430 GLN A O 1
ATOM 3353 N N . GLY A 1 431 ? -16.184 9.867 1.174 1.00 84.19 431 GLY A N 1
ATOM 3354 C CA . GLY A 1 431 ? -16.311 8.987 0.008 1.00 84.19 431 GLY A CA 1
ATOM 3355 C C . GLY A 1 431 ? -17.125 7.728 0.308 1.00 84.19 431 GLY A C 1
ATOM 3356 O O . GLY A 1 431 ? -16.997 7.130 1.381 1.00 84.19 431 GLY A O 1
ATOM 3357 N N . PHE A 1 432 ? -17.958 7.284 -0.642 1.00 87.69 432 PHE A N 1
ATOM 3358 C CA . PHE A 1 432 ? -18.792 6.091 -0.455 1.00 87.69 432 PHE A CA 1
ATOM 3359 C C . PHE A 1 432 ? -17.949 4.842 -0.172 1.00 87.69 432 PHE A C 1
ATOM 3361 O O . PHE A 1 432 ? -18.385 3.970 0.579 1.00 87.69 432 PHE A O 1
ATOM 3368 N N . GLU A 1 433 ? -16.717 4.772 -0.676 1.00 83.69 433 GLU A N 1
ATOM 3369 C CA . GLU A 1 433 ? -15.707 3.750 -0.393 1.00 83.69 433 GLU A CA 1
ATOM 3370 C C . GLU A 1 433 ? -15.261 3.676 1.063 1.00 83.69 433 GLU A C 1
ATOM 3372 O O . GLU A 1 433 ? -15.069 2.570 1.569 1.00 83.69 433 GLU A O 1
ATOM 3377 N N . GLU A 1 434 ? -15.229 4.803 1.766 1.00 79.50 434 GLU A N 1
ATOM 3378 C CA . GLU A 1 434 ? -14.806 4.890 3.167 1.00 79.50 434 GLU A CA 1
ATOM 3379 C C . GLU A 1 434 ? -15.971 4.693 4.146 1.00 79.50 434 GLU A C 1
ATOM 3381 O O . GLU A 1 434 ? -15.767 4.496 5.345 1.00 79.50 434 GLU A O 1
ATOM 3386 N N . THR A 1 435 ? -17.212 4.678 3.644 1.00 72.94 435 THR A N 1
ATOM 3387 C CA . THR A 1 435 ? -18.386 4.488 4.498 1.00 72.94 435 THR A CA 1
ATOM 3388 C C . THR A 1 435 ? -18.431 3.096 5.127 1.00 72.94 435 THR A C 1
ATOM 3390 O O . THR A 1 435 ? -18.453 2.063 4.448 1.00 72.94 435 THR A O 1
ATOM 3393 N N . ASN A 1 436 ? -18.543 3.069 6.456 1.00 64.44 436 ASN A N 1
ATOM 3394 C CA . ASN A 1 436 ? -18.768 1.850 7.228 1.00 64.44 436 ASN A CA 1
ATOM 3395 C C . ASN A 1 436 ? -20.263 1.630 7.517 1.00 64.44 436 ASN A C 1
ATOM 3397 O O . ASN A 1 436 ? -20.677 1.496 8.667 1.00 64.44 436 ASN A O 1
ATOM 3401 N N . LEU A 1 437 ? -21.090 1.650 6.468 1.00 70.88 437 LEU A N 1
ATOM 3402 C CA . LEU A 1 437 ? -22.516 1.336 6.587 1.00 70.88 437 LEU A CA 1
ATOM 3403 C C . LEU A 1 437 ? -22.723 -0.185 6.709 1.00 70.88 437 LEU A C 1
ATOM 3405 O O . LEU A 1 437 ? -22.048 -0.936 5.993 1.00 70.88 437 LEU A O 1
ATOM 3409 N N . PRO A 1 438 ? -23.651 -0.661 7.556 1.00 61.88 438 PRO A N 1
ATOM 3410 C CA . PRO A 1 438 ? -23.951 -2.086 7.679 1.00 61.88 438 PRO A CA 1
ATOM 3411 C C . PRO A 1 438 ? -24.509 -2.667 6.370 1.00 61.88 438 PRO A C 1
ATOM 3413 O O . PRO A 1 438 ? -25.230 -2.002 5.626 1.00 61.88 438 PRO A O 1
ATOM 3416 N N . ASP A 1 439 ? -24.156 -3.917 6.078 1.00 75.75 439 ASP A N 1
ATOM 3417 C CA . ASP A 1 439 ? -24.748 -4.662 4.964 1.00 75.75 439 ASP A CA 1
ATOM 3418 C C . ASP A 1 439 ? -26.171 -5.111 5.307 1.00 75.75 439 ASP A C 1
ATOM 3420 O O . ASP A 1 439 ? -26.472 -5.399 6.463 1.00 75.75 439 ASP A O 1
ATOM 3424 N N . SER A 1 440 ? -27.021 -5.246 4.286 1.00 78.06 440 SER A N 1
ATOM 3425 C CA . SER A 1 440 ? -28.413 -5.709 4.427 1.00 78.06 440 SER A CA 1
ATOM 3426 C C . SER A 1 440 ? -29.255 -4.923 5.442 1.00 78.06 440 SER A C 1
ATOM 3428 O O . SER A 1 440 ? -30.107 -5.491 6.118 1.00 78.06 440 SER A O 1
ATOM 3430 N N . PHE A 1 441 ? -29.010 -3.618 5.543 1.00 77.75 441 PHE A N 1
ATOM 3431 C CA . PHE A 1 441 ? -29.673 -2.725 6.497 1.00 77.75 441 PHE A CA 1
ATOM 3432 C C . PHE A 1 441 ? -30.754 -1.844 5.861 1.00 77.75 441 PHE A C 1
ATOM 3434 O O . PHE A 1 441 ? -31.704 -1.452 6.535 1.00 77.75 441 PHE A O 1
ATOM 3441 N N . PHE A 1 442 ? -30.610 -1.519 4.575 1.00 86.50 442 PHE A N 1
ATOM 3442 C CA . PHE A 1 442 ? -31.502 -0.583 3.893 1.00 86.50 442 PHE A CA 1
ATOM 3443 C C . PHE A 1 442 ? -32.638 -1.306 3.180 1.00 86.50 442 PHE A C 1
ATOM 3445 O O . PHE A 1 442 ? -32.421 -2.337 2.540 1.00 86.50 442 PHE A O 1
ATOM 3452 N N . ASP A 1 443 ? -33.834 -0.733 3.261 1.00 88.38 443 ASP A N 1
ATOM 3453 C CA . ASP A 1 443 ? -35.041 -1.210 2.586 1.00 88.38 443 ASP A CA 1
ATOM 3454 C C . ASP A 1 443 ? -35.099 -0.728 1.137 1.00 88.38 443 ASP A C 1
ATOM 3456 O O . ASP A 1 443 ? -35.575 -1.450 0.255 1.00 88.38 443 ASP A O 1
ATOM 3460 N N . ALA A 1 444 ? -34.575 0.478 0.899 1.00 93.50 444 ALA A N 1
ATOM 3461 C CA . ALA A 1 444 ? -34.470 1.064 -0.421 1.00 93.50 444 ALA A CA 1
ATOM 3462 C C . ALA A 1 444 ? -33.135 1.785 -0.642 1.00 93.50 444 ALA A C 1
ATOM 3464 O O . ALA A 1 444 ? -32.537 2.344 0.278 1.00 93.50 444 ALA A O 1
ATOM 3465 N N . VAL A 1 445 ? -32.687 1.806 -1.894 1.00 96.31 445 VAL A N 1
ATOM 3466 C CA . VAL A 1 445 ? -31.592 2.665 -2.356 1.00 96.31 445 VAL A CA 1
ATOM 3467 C C . VAL A 1 445 ? -32.117 3.518 -3.504 1.00 96.31 445 VAL A C 1
ATOM 3469 O O . VAL A 1 445 ? -32.623 2.974 -4.487 1.00 96.31 445 VAL A O 1
ATOM 3472 N N . VAL A 1 446 ? -31.948 4.834 -3.412 1.00 96.12 446 VAL A N 1
ATOM 3473 C CA . VAL A 1 446 ? -32.290 5.784 -4.480 1.00 96.12 446 VAL A CA 1
ATOM 3474 C C . VAL A 1 446 ? -31.125 6.712 -4.770 1.00 96.12 446 VAL A C 1
ATOM 3476 O O . VAL A 1 446 ? -30.223 6.853 -3.951 1.00 96.12 446 VAL A O 1
ATOM 3479 N N . GLY A 1 447 ? -31.122 7.343 -5.939 1.00 93.56 447 GLY A N 1
ATOM 3480 C CA . GLY A 1 447 ? -30.154 8.392 -6.239 1.00 93.56 447 GLY A CA 1
ATOM 3481 C C . GLY A 1 447 ? -29.629 8.370 -7.664 1.00 93.56 447 GLY A C 1
ATOM 3482 O O . GLY A 1 447 ? -29.976 7.522 -8.491 1.00 93.56 447 GLY A O 1
ATOM 3483 N N . ASN A 1 448 ? -28.748 9.325 -7.937 1.00 91.19 448 ASN A N 1
ATOM 3484 C CA . ASN A 1 448 ? -27.982 9.399 -9.171 1.00 91.19 448 ASN A CA 1
ATOM 3485 C C . ASN A 1 448 ? -26.531 9.023 -8.881 1.00 91.19 448 ASN A C 1
ATOM 3487 O O . ASN A 1 448 ? -25.904 9.630 -8.019 1.00 91.19 448 ASN A O 1
ATOM 3491 N N . VAL A 1 449 ? -26.001 8.008 -9.565 1.00 90.12 449 VAL A N 1
ATOM 3492 C CA . VAL A 1 449 ? -24.610 7.597 -9.339 1.00 90.12 449 VAL A CA 1
ATOM 3493 C C . VAL A 1 449 ? -23.657 8.459 -10.171 1.00 90.12 449 VAL A C 1
ATOM 3495 O O . VAL A 1 449 ? -23.998 8.833 -11.292 1.00 90.12 449 VAL A O 1
ATOM 3498 N N . PRO A 1 450 ? -22.437 8.741 -9.692 1.00 86.19 450 PRO A N 1
ATOM 3499 C CA . PRO A 1 450 ? -21.472 9.525 -10.454 1.00 86.19 450 PRO A CA 1
ATOM 3500 C C . PRO A 1 450 ? -21.092 8.858 -11.788 1.00 86.19 450 PRO A C 1
ATOM 3502 O O . PRO A 1 450 ? -20.856 7.647 -11.866 1.00 86.19 450 PRO A O 1
ATOM 3505 N N . PHE A 1 451 ? -21.008 9.659 -12.858 1.00 82.75 451 PHE A N 1
ATOM 3506 C CA . PHE A 1 451 ? -20.639 9.197 -14.202 1.00 82.75 451 PHE A CA 1
ATOM 3507 C C . PHE A 1 451 ? -19.140 9.395 -14.448 1.00 82.75 451 PHE A C 1
ATOM 3509 O O . PHE A 1 451 ? -18.591 10.467 -14.206 1.00 82.75 451 PHE A O 1
ATOM 3516 N N . GLY A 1 452 ? -18.468 8.371 -14.974 1.00 75.44 452 GLY A N 1
ATOM 3517 C CA . GLY A 1 452 ? -17.053 8.466 -15.320 1.00 75.44 452 GLY A CA 1
ATOM 3518 C C . GLY A 1 452 ? -16.415 7.140 -15.722 1.00 75.44 452 GLY A C 1
ATOM 3519 O O . GLY A 1 452 ? -16.909 6.061 -15.392 1.00 75.44 452 GLY A O 1
ATOM 3520 N N . ASP A 1 453 ? -15.272 7.245 -16.399 1.00 77.81 453 ASP A N 1
ATOM 3521 C CA . ASP A 1 453 ? -14.438 6.114 -16.830 1.00 77.81 453 ASP A CA 1
ATOM 3522 C C . ASP A 1 453 ? -13.219 5.920 -15.915 1.00 77.81 453 ASP A C 1
ATOM 3524 O O . ASP A 1 453 ? -12.109 5.599 -16.347 1.00 77.81 453 ASP A O 1
ATOM 3528 N N . PHE A 1 454 ? -13.419 6.128 -14.617 1.00 82.00 454 PHE A N 1
ATOM 3529 C CA . PHE A 1 454 ? -12.418 5.892 -13.582 1.00 82.00 454 PHE A CA 1
ATOM 3530 C C . PHE A 1 454 ? -12.941 4.887 -12.555 1.00 82.00 454 PHE A C 1
ATOM 3532 O O . PHE A 1 454 ? -14.111 4.507 -12.572 1.00 82.00 454 PHE A O 1
ATOM 3539 N N . LYS A 1 455 ? -12.046 4.393 -11.702 1.00 84.62 455 LYS A N 1
ATOM 3540 C CA . LYS A 1 455 ? -12.344 3.352 -10.713 1.00 84.62 455 LYS A CA 1
ATOM 3541 C C . LYS A 1 455 ? -12.144 3.905 -9.320 1.00 84.62 455 LYS A C 1
ATOM 3543 O O . LYS A 1 455 ? -11.214 4.681 -9.113 1.00 84.62 455 LYS A O 1
ATOM 3548 N N . VAL A 1 456 ? -12.971 3.441 -8.396 1.00 82.50 456 VAL A N 1
ATOM 3549 C CA . VAL A 1 456 ? -12.829 3.736 -6.972 1.00 82.50 456 VAL A CA 1
ATOM 3550 C C . VAL A 1 456 ? -12.068 2.591 -6.312 1.00 82.50 456 VAL A C 1
ATOM 3552 O O . VAL A 1 456 ? -12.419 1.434 -6.562 1.00 82.50 456 VAL A O 1
ATOM 3555 N N . PRO A 1 457 ? -11.018 2.875 -5.525 1.00 77.44 457 PRO A N 1
ATOM 3556 C CA . PRO A 1 457 ? -10.317 1.854 -4.764 1.00 77.44 457 PRO A CA 1
ATOM 3557 C C . PRO A 1 457 ? -11.177 1.408 -3.573 1.00 77.44 457 PRO A C 1
ATOM 3559 O O . PRO A 1 457 ? -11.203 2.055 -2.533 1.00 77.44 457 PRO A O 1
ATOM 3562 N N . ASP A 1 458 ? -11.858 0.272 -3.713 1.00 81.00 458 ASP A N 1
ATOM 3563 C CA . ASP A 1 458 ? -12.576 -0.387 -2.619 1.00 81.00 458 ASP A CA 1
ATOM 3564 C C . ASP A 1 458 ? -12.276 -1.886 -2.674 1.00 81.00 458 ASP A C 1
ATOM 3566 O O . ASP A 1 458 ? -12.716 -2.620 -3.566 1.00 81.00 458 ASP A O 1
ATOM 3570 N N . LYS A 1 459 ? -11.534 -2.347 -1.667 1.00 77.31 459 LYS A N 1
ATOM 3571 C CA . LYS A 1 459 ? -10.964 -3.697 -1.554 1.00 77.31 459 LYS A CA 1
ATOM 3572 C C . LYS A 1 459 ? -11.977 -4.810 -1.805 1.00 77.31 459 LYS A C 1
ATOM 3574 O O . LYS A 1 459 ? -11.636 -5.844 -2.383 1.00 77.31 459 LYS A O 1
ATOM 3579 N N . ARG A 1 460 ? -13.231 -4.607 -1.389 1.00 78.19 460 ARG A N 1
ATOM 3580 C CA . ARG A 1 460 ? -14.309 -5.593 -1.547 1.00 78.19 460 ARG A CA 1
ATOM 3581 C C . ARG A 1 460 ? -14.713 -5.780 -3.015 1.00 78.19 460 ARG A C 1
ATOM 3583 O O . ARG A 1 460 ? -15.067 -6.895 -3.410 1.00 78.19 460 ARG A O 1
ATOM 3590 N N . TYR A 1 461 ? -14.597 -4.732 -3.831 1.00 82.44 461 TYR A N 1
ATOM 3591 C CA . TYR A 1 461 ? -15.074 -4.691 -5.217 1.00 82.44 461 TYR A CA 1
ATOM 3592 C C . TYR A 1 461 ? -13.947 -4.610 -6.264 1.00 82.44 461 TYR A C 1
ATOM 3594 O O . TYR A 1 461 ? -14.186 -4.933 -7.430 1.00 82.44 461 TYR A O 1
ATOM 3602 N N . ASP A 1 462 ? -12.704 -4.302 -5.869 1.00 80.88 462 ASP A N 1
ATOM 3603 C CA . ASP A 1 462 ? -11.528 -4.148 -6.747 1.00 80.88 462 ASP A CA 1
ATOM 3604 C C . ASP A 1 462 ? -11.312 -5.324 -7.714 1.00 80.88 462 ASP A C 1
ATOM 3606 O O . ASP A 1 462 ? -10.899 -5.150 -8.868 1.00 80.88 462 ASP A O 1
ATOM 3610 N N . LYS A 1 463 ? -11.632 -6.550 -7.274 1.00 81.81 463 LYS A N 1
ATOM 3611 C CA . LYS A 1 463 ? -11.530 -7.771 -8.095 1.00 81.81 463 LYS A CA 1
ATOM 3612 C C . LYS A 1 463 ? -12.391 -7.718 -9.362 1.00 81.81 463 LYS A C 1
ATOM 3614 O O . LYS A 1 463 ? -12.020 -8.325 -10.366 1.00 81.81 463 LYS A O 1
ATOM 3619 N N . HIS A 1 464 ? -13.501 -6.983 -9.329 1.00 80.00 464 HIS A N 1
ATOM 3620 C CA . HIS A 1 464 ? -14.420 -6.835 -10.452 1.00 80.00 464 HIS A CA 1
ATOM 3621 C C . HIS A 1 464 ? -14.006 -5.727 -11.420 1.00 80.00 464 HIS A C 1
ATOM 3623 O O . HIS A 1 464 ? -14.488 -5.700 -12.551 1.00 80.00 464 HIS A O 1
ATOM 3629 N N . LYS A 1 465 ? -13.068 -4.853 -11.016 1.00 83.94 465 LYS A N 1
ATOM 3630 C CA . LYS A 1 465 ? -12.569 -3.736 -11.833 1.00 83.94 465 LYS A CA 1
ATOM 3631 C C . LYS A 1 465 ? -13.690 -2.809 -12.326 1.00 83.94 465 LYS A C 1
ATOM 3633 O O . LYS A 1 465 ? -13.572 -2.273 -13.432 1.00 83.94 465 LYS A O 1
ATOM 3638 N N . PHE A 1 466 ? -14.735 -2.645 -11.519 1.00 86.56 466 PHE A N 1
ATOM 3639 C CA . PHE A 1 466 ? -15.876 -1.783 -11.806 1.00 86.56 466 PHE A CA 1
ATOM 3640 C C . PHE A 1 466 ? -15.437 -0.342 -12.070 1.00 86.56 466 PHE A C 1
ATOM 3642 O O . PHE A 1 466 ? -14.498 0.152 -11.443 1.00 86.56 466 PHE A O 1
ATOM 3649 N N . LEU A 1 467 ? -16.091 0.306 -13.036 1.00 88.56 467 LEU A N 1
ATOM 3650 C CA . LEU A 1 467 ? -16.040 1.763 -13.153 1.00 88.56 467 LEU A CA 1
ATOM 3651 C C . LEU A 1 467 ? -16.864 2.386 -12.018 1.00 88.56 467 LEU A C 1
ATOM 3653 O O . LEU A 1 467 ? -17.634 1.685 -11.368 1.00 88.56 467 LEU A O 1
ATOM 3657 N N . ILE A 1 468 ? -16.710 3.686 -11.784 1.00 88.56 468 ILE A N 1
ATOM 3658 C CA . ILE A 1 468 ? -17.389 4.430 -10.713 1.00 88.56 468 ILE A CA 1
ATOM 3659 C C . ILE A 1 468 ? -18.894 4.115 -10.626 1.00 88.56 468 ILE A C 1
ATOM 3661 O O . ILE A 1 468 ? -19.368 3.702 -9.574 1.00 88.56 468 ILE A O 1
ATOM 3665 N N . HIS A 1 469 ? -19.632 4.182 -11.734 1.00 87.00 469 HIS A N 1
ATOM 3666 C CA . HIS A 1 469 ? -21.065 3.877 -11.748 1.00 87.00 469 HIS A CA 1
ATOM 3667 C C . HIS A 1 469 ? -21.354 2.398 -11.438 1.00 87.00 469 HIS A C 1
ATOM 3669 O O . HIS A 1 469 ? -22.205 2.107 -10.605 1.00 87.00 469 HIS A O 1
ATOM 3675 N N . ASP A 1 470 ? -20.603 1.461 -12.030 1.00 90.69 470 ASP A N 1
ATOM 3676 C CA . ASP A 1 470 ? -20.736 0.018 -11.769 1.00 90.69 470 ASP A CA 1
ATOM 3677 C C . ASP A 1 470 ? -20.479 -0.313 -10.280 1.00 90.69 470 ASP A C 1
ATOM 3679 O O . ASP A 1 470 ? -21.133 -1.174 -9.686 1.00 90.69 470 ASP A O 1
ATOM 3683 N N . TYR A 1 471 ? -19.516 0.384 -9.669 1.00 93.56 471 TYR A N 1
ATOM 3684 C CA . TYR A 1 471 ? -19.122 0.222 -8.273 1.00 93.56 471 TYR A CA 1
ATOM 3685 C C . TYR A 1 471 ? -20.241 0.655 -7.320 1.00 93.56 471 TYR A C 1
ATOM 3687 O O . TYR A 1 471 ? -20.555 -0.082 -6.383 1.00 93.56 471 TYR A O 1
ATOM 3695 N N . PHE A 1 472 ? -20.888 1.791 -7.592 1.00 93.19 472 PHE A N 1
ATOM 3696 C CA . PHE A 1 472 ? -22.011 2.274 -6.786 1.00 93.19 472 PHE A CA 1
ATOM 3697 C C . PHE A 1 472 ? -23.181 1.286 -6.803 1.00 93.19 472 PHE A C 1
ATOM 3699 O O . PHE A 1 472 ? -23.748 1.013 -5.750 1.00 93.19 472 PHE A O 1
ATOM 3706 N N . PHE A 1 473 ? -23.489 0.662 -7.946 1.00 92.31 473 PHE A N 1
ATOM 3707 C CA . PHE A 1 473 ? -24.492 -0.411 -8.009 1.00 92.31 473 PHE A CA 1
ATOM 3708 C C . PHE A 1 473 ? -24.089 -1.618 -7.165 1.00 92.31 473 PHE A C 1
ATOM 3710 O O . PHE A 1 473 ? -24.886 -2.126 -6.376 1.00 92.31 473 PHE A O 1
ATOM 3717 N N . ALA A 1 474 ? -22.847 -2.081 -7.315 1.00 91.56 474 ALA A N 1
ATOM 3718 C CA . ALA A 1 474 ? -22.374 -3.257 -6.602 1.00 91.56 474 ALA A CA 1
ATOM 3719 C C . ALA A 1 474 ? -22.380 -3.056 -5.082 1.00 91.56 474 ALA A C 1
ATOM 3721 O O . ALA A 1 474 ? -22.826 -3.946 -4.357 1.00 91.56 474 ALA A O 1
ATOM 3722 N N . LYS A 1 475 ? -21.923 -1.891 -4.606 1.00 93.44 475 LYS A N 1
ATOM 3723 C CA . LYS A 1 475 ? -21.888 -1.585 -3.176 1.00 93.44 475 LYS A CA 1
ATOM 3724 C C . LYS A 1 475 ? -23.270 -1.331 -2.604 1.00 93.44 475 LYS A C 1
ATOM 3726 O O . LYS A 1 475 ? -23.583 -1.892 -1.559 1.00 93.44 475 LYS A O 1
ATOM 3731 N N . SER A 1 476 ? -24.120 -0.584 -3.299 1.00 94.44 476 SER A N 1
ATOM 3732 C CA . SER A 1 476 ? -25.499 -0.351 -2.866 1.00 94.44 476 SER A CA 1
ATOM 3733 C C . SER A 1 476 ? -26.320 -1.638 -2.764 1.00 94.44 476 SER A C 1
ATOM 3735 O O . SER A 1 476 ? -27.048 -1.812 -1.789 1.00 94.44 476 SER A O 1
ATOM 3737 N N . LEU A 1 477 ? -26.144 -2.592 -3.688 1.00 92.94 477 LEU A N 1
ATOM 3738 C CA . LEU A 1 477 ? -26.776 -3.915 -3.588 1.00 92.94 477 LEU A CA 1
ATOM 3739 C C . LEU A 1 477 ? -26.345 -4.682 -2.334 1.00 92.94 477 LEU A C 1
ATOM 3741 O O . LEU A 1 477 ? -27.152 -5.385 -1.730 1.00 92.94 477 LEU A O 1
ATOM 3745 N N . ASP A 1 478 ? -25.092 -4.557 -1.905 1.00 88.69 478 ASP A N 1
ATOM 3746 C CA . ASP A 1 478 ? -24.623 -5.210 -0.681 1.00 88.69 478 ASP A CA 1
ATOM 3747 C C . ASP A 1 478 ? -25.229 -4.556 0.582 1.00 88.69 478 ASP A C 1
ATOM 3749 O O . ASP A 1 478 ? -25.486 -5.249 1.571 1.00 88.69 478 ASP A O 1
ATOM 3753 N N . LYS A 1 479 ? -25.539 -3.252 0.529 1.00 88.44 479 LYS A N 1
ATOM 3754 C CA . LYS A 1 479 ? -26.191 -2.499 1.620 1.00 88.44 479 LYS A CA 1
ATOM 3755 C C . LYS A 1 479 ? -27.697 -2.741 1.722 1.00 88.44 479 LYS A C 1
ATOM 3757 O O . LYS A 1 479 ? -28.244 -2.719 2.823 1.00 88.44 479 LYS A O 1
ATOM 3762 N N . LEU A 1 480 ? -28.347 -3.016 0.600 1.00 89.56 480 LEU A N 1
ATOM 3763 C CA . LEU A 1 480 ? -29.772 -3.322 0.530 1.00 89.56 480 LEU A CA 1
ATOM 3764 C C . LEU A 1 480 ? -30.077 -4.674 1.193 1.00 89.56 480 LEU A C 1
ATOM 3766 O O . LEU A 1 480 ? -29.279 -5.602 1.084 1.00 89.56 480 LEU A O 1
ATOM 3770 N N . ARG A 1 481 ? -31.202 -4.829 1.887 1.00 86.19 481 ARG A N 1
ATOM 3771 C CA . ARG A 1 481 ? -31.638 -6.133 2.422 1.00 86.19 481 ARG A CA 1
ATOM 3772 C C . ARG A 1 481 ? -32.239 -7.030 1.324 1.00 86.19 481 ARG A C 1
ATOM 3774 O O . ARG A 1 481 ? -32.690 -6.500 0.307 1.00 86.19 481 ARG A O 1
ATOM 3781 N N . PRO A 1 482 ? -32.271 -8.366 1.490 1.00 86.75 482 PRO A N 1
ATOM 3782 C CA . PRO A 1 482 ? -33.096 -9.245 0.656 1.00 86.75 482 PRO A CA 1
ATOM 3783 C C . PRO A 1 482 ? -34.527 -8.727 0.471 1.00 86.75 482 PRO A C 1
ATOM 3785 O O . PRO A 1 482 ? -35.148 -8.290 1.434 1.00 86.75 482 PRO A O 1
ATOM 3788 N N . GLY A 1 483 ? -35.035 -8.741 -0.760 1.00 86.12 483 GLY A N 1
ATOM 3789 C CA . GLY A 1 483 ? -36.350 -8.200 -1.123 1.00 86.12 483 GLY A CA 1
ATOM 3790 C C . GLY A 1 483 ? -36.415 -6.671 -1.229 1.00 86.12 483 GLY A C 1
ATOM 3791 O O . GLY A 1 483 ? -37.371 -6.148 -1.802 1.00 86.12 483 GLY A O 1
ATOM 3792 N N . GLY A 1 484 ? -35.399 -5.953 -0.734 1.00 90.38 484 GLY A N 1
ATOM 3793 C CA . GLY A 1 484 ? -35.290 -4.503 -0.863 1.00 90.38 484 GLY A CA 1
ATOM 3794 C C . GLY A 1 484 ? -35.118 -4.059 -2.316 1.00 90.38 484 GLY A C 1
ATOM 3795 O O . GLY A 1 484 ? -34.664 -4.827 -3.174 1.00 90.38 484 GLY A O 1
ATOM 3796 N N . VAL A 1 485 ? -35.463 -2.799 -2.586 1.00 93.62 485 VAL A N 1
ATOM 3797 C CA . VAL A 1 485 ? -35.506 -2.236 -3.944 1.00 93.62 485 VAL A CA 1
ATOM 3798 C C . VAL A 1 485 ? -34.451 -1.151 -4.138 1.00 93.62 485 VAL A C 1
ATOM 3800 O O . VAL A 1 485 ? -34.261 -0.274 -3.304 1.00 93.62 485 VAL A O 1
ATOM 3803 N N . MET A 1 486 ? -33.772 -1.186 -5.277 1.00 95.62 486 MET A N 1
ATOM 3804 C CA . MET A 1 486 ? -32.810 -0.178 -5.698 1.00 95.62 486 MET A CA 1
ATOM 3805 C C . MET A 1 486 ? -33.298 0.496 -6.978 1.00 95.62 486 MET A C 1
ATOM 3807 O O . MET A 1 486 ? -33.519 -0.180 -7.981 1.00 95.62 486 MET A O 1
ATOM 3811 N N . VAL A 1 487 ? -33.434 1.821 -6.944 1.00 96.56 487 VAL A N 1
ATOM 3812 C CA . VAL A 1 487 ? -33.791 2.654 -8.097 1.00 96.56 487 VAL A CA 1
ATOM 3813 C C . VAL A 1 487 ? -32.702 3.701 -8.304 1.00 96.56 487 VAL A C 1
ATOM 3815 O O . VAL A 1 487 ? -32.694 4.747 -7.659 1.00 96.56 487 VAL A O 1
ATOM 3818 N N . LEU A 1 488 ? -31.753 3.407 -9.192 1.00 95.75 488 LEU A N 1
ATOM 3819 C CA . LEU A 1 488 ? -30.579 4.252 -9.421 1.00 95.75 488 LEU A CA 1
ATOM 3820 C C . LEU A 1 488 ? -30.510 4.746 -10.862 1.00 95.75 488 LEU A C 1
ATOM 3822 O O . LEU A 1 488 ? -30.744 3.992 -11.807 1.00 95.75 488 LEU A O 1
ATOM 3826 N N . ILE A 1 489 ? -30.125 6.009 -11.020 1.00 94.19 489 ILE A N 1
ATOM 3827 C CA . ILE A 1 489 ? -29.856 6.630 -12.319 1.00 94.19 489 ILE A CA 1
ATOM 3828 C C . ILE A 1 489 ? -28.382 6.431 -12.652 1.00 94.19 489 ILE A C 1
ATOM 3830 O O . ILE A 1 489 ? -27.516 6.676 -11.815 1.00 94.19 489 ILE A O 1
ATOM 3834 N N . THR A 1 490 ? -28.091 5.979 -13.869 1.00 91.31 490 THR A N 1
ATOM 3835 C CA . THR A 1 490 ? -26.739 5.692 -14.353 1.00 91.31 490 THR A CA 1
ATOM 3836 C C . THR A 1 490 ? -26.568 6.103 -15.812 1.00 91.31 490 THR A C 1
ATOM 3838 O O . THR A 1 490 ? -27.544 6.358 -16.508 1.00 91.31 490 THR A O 1
ATOM 3841 N N . SER A 1 491 ? -25.337 6.172 -16.316 1.00 87.88 491 SER A N 1
ATOM 3842 C CA . SER A 1 491 ? -25.112 6.384 -17.753 1.00 87.88 491 SER A CA 1
ATOM 3843 C C . SER A 1 491 ? -25.545 5.153 -18.562 1.00 87.88 491 SER A C 1
ATOM 3845 O O . SER A 1 491 ? -25.455 4.031 -18.051 1.00 87.88 491 SER A O 1
ATOM 3847 N N . LYS A 1 492 ? -25.869 5.313 -19.857 1.00 87.69 492 LYS A N 1
ATOM 3848 C CA . LYS A 1 492 ? -26.120 4.159 -20.756 1.00 87.69 492 LYS A CA 1
ATOM 3849 C C . LYS A 1 492 ? -24.999 3.107 -20.745 1.00 87.69 492 LYS A C 1
ATOM 3851 O O . LYS A 1 492 ? -25.219 1.947 -21.083 1.00 87.69 492 LYS A O 1
ATOM 3856 N N . GLY A 1 493 ? -23.784 3.503 -20.344 1.00 85.38 493 GLY A N 1
ATOM 3857 C CA . GLY A 1 493 ? -22.594 2.657 -20.284 1.00 85.38 493 GLY A CA 1
ATOM 3858 C C . GLY A 1 493 ? -22.717 1.445 -19.359 1.00 85.38 493 GLY A C 1
ATOM 3859 O O . GLY A 1 493 ? -22.020 0.462 -19.595 1.00 85.38 493 GLY A O 1
ATOM 3860 N N . THR A 1 494 ? -23.615 1.459 -18.370 1.00 88.62 494 THR A N 1
ATOM 3861 C CA . THR A 1 494 ? -23.878 0.295 -17.501 1.00 88.62 494 THR A CA 1
ATOM 3862 C C . THR A 1 494 ? -24.599 -0.816 -18.277 1.00 88.62 494 THR A C 1
ATOM 3864 O O . THR A 1 494 ? -24.193 -1.985 -18.257 1.00 88.62 494 THR A O 1
ATOM 3867 N N . MET A 1 495 ? -25.642 -0.453 -19.032 1.00 92.62 495 MET A N 1
ATOM 3868 C CA . MET A 1 495 ? -26.475 -1.403 -19.777 1.00 92.62 495 MET A CA 1
ATOM 3869 C C . MET A 1 495 ? -25.895 -1.762 -21.148 1.00 92.62 495 MET A C 1
ATOM 3871 O O . MET A 1 495 ? -25.911 -2.936 -21.519 1.00 92.62 495 MET A O 1
ATOM 3875 N N . ASP A 1 496 ? -25.308 -0.799 -21.862 1.00 91.56 496 ASP A N 1
ATOM 3876 C CA . ASP A 1 496 ? -24.851 -0.970 -23.251 1.00 91.56 496 ASP A CA 1
ATOM 3877 C C . ASP A 1 496 ? -23.385 -1.409 -23.377 1.00 91.56 496 ASP A C 1
ATOM 3879 O O . ASP A 1 496 ? -22.882 -1.612 -24.481 1.00 91.56 496 ASP A O 1
ATOM 3883 N N . LYS A 1 497 ? -22.669 -1.588 -22.259 1.00 88.94 497 LYS A N 1
ATOM 3884 C CA . LYS A 1 497 ? -21.270 -2.049 -22.272 1.00 88.94 497 LYS A CA 1
ATOM 3885 C C . LYS A 1 497 ? -21.116 -3.353 -23.054 1.00 88.94 497 LYS A C 1
ATOM 3887 O O . LYS A 1 497 ? -21.812 -4.321 -22.747 1.00 88.94 497 LYS A O 1
ATOM 3892 N N . GLU A 1 498 ? -20.125 -3.444 -23.942 1.00 86.06 498 GLU A N 1
ATOM 3893 C CA . GLU A 1 498 ? -19.792 -4.712 -24.620 1.00 86.06 498 GLU A CA 1
ATOM 3894 C C . GLU A 1 498 ? -19.471 -5.829 -23.617 1.00 86.06 498 GLU A C 1
ATOM 3896 O O . GLU A 1 498 ? -19.893 -6.974 -23.771 1.00 86.06 498 GLU A O 1
ATOM 3901 N N . ASN A 1 499 ? -18.755 -5.489 -22.543 1.00 88.00 499 ASN A N 1
ATOM 3902 C CA . ASN A 1 499 ? -18.447 -6.433 -21.480 1.00 88.00 499 ASN A CA 1
ATOM 3903 C C . ASN A 1 499 ? -19.642 -6.598 -20.528 1.00 88.00 499 ASN A C 1
ATOM 3905 O O . ASN A 1 499 ? -19.962 -5.694 -19.757 1.00 88.00 499 ASN A O 1
ATOM 3909 N N . SER A 1 500 ? -20.235 -7.791 -20.515 1.00 90.19 500 SER A N 1
ATOM 3910 C CA . SER A 1 500 ? -21.395 -8.125 -19.686 1.00 90.19 500 SER A CA 1
ATOM 3911 C C . SER A 1 500 ? -21.083 -8.377 -18.203 1.00 90.19 500 SER A C 1
ATOM 3913 O O . SER A 1 500 ? -21.984 -8.752 -17.462 1.00 90.19 500 SER A O 1
ATOM 3915 N N . ALA A 1 501 ? -19.832 -8.251 -17.741 1.00 89.00 501 ALA A N 1
ATOM 3916 C CA . ALA A 1 501 ? -19.424 -8.672 -16.395 1.00 89.00 501 ALA A CA 1
ATOM 3917 C C . ALA A 1 501 ? -20.202 -7.982 -15.262 1.00 89.00 501 ALA A C 1
ATOM 3919 O O . ALA A 1 501 ? -20.584 -8.649 -14.302 1.00 89.00 501 ALA A O 1
ATOM 3920 N N . VAL A 1 502 ? -20.465 -6.674 -15.373 1.00 89.00 502 VAL A N 1
ATOM 3921 C CA . VAL A 1 502 ? -21.273 -5.950 -14.375 1.00 89.00 502 VAL A CA 1
ATOM 3922 C C . VAL A 1 502 ? -22.737 -6.380 -14.423 1.00 89.00 502 VAL A C 1
ATOM 3924 O O . VAL A 1 502 ? -23.326 -6.650 -13.381 1.00 89.00 502 VAL A O 1
ATOM 3927 N N . ARG A 1 503 ? -23.301 -6.561 -15.624 1.00 93.44 503 ARG A N 1
ATOM 3928 C CA . ARG A 1 503 ? -24.677 -7.044 -15.785 1.00 93.44 503 ARG A CA 1
ATOM 3929 C C . ARG A 1 503 ? -24.843 -8.447 -15.220 1.00 93.44 503 ARG A C 1
ATOM 3931 O O . ARG A 1 503 ? -25.795 -8.674 -14.495 1.00 93.44 503 ARG A O 1
ATOM 3938 N N . LYS A 1 504 ? -23.875 -9.346 -15.435 1.00 91.62 504 LYS A N 1
ATOM 3939 C CA . LYS A 1 504 ? -23.827 -10.663 -14.775 1.00 91.62 504 LYS A CA 1
ATOM 3940 C C . LYS A 1 504 ? -23.761 -10.528 -13.256 1.00 91.62 504 LYS A C 1
ATOM 3942 O O . LYS A 1 504 ? -24.507 -11.192 -12.551 1.00 91.62 504 LYS A O 1
ATOM 3947 N N . TYR A 1 505 ? -22.904 -9.647 -12.742 1.00 92.19 505 TYR A N 1
ATOM 3948 C CA . TYR A 1 505 ? -22.774 -9.431 -11.300 1.00 92.19 505 TYR A CA 1
ATOM 3949 C C . TYR A 1 505 ? -24.092 -8.985 -10.649 1.00 92.19 505 TYR A C 1
ATOM 3951 O O . TYR A 1 505 ? -24.457 -9.517 -9.596 1.00 92.19 505 TYR A O 1
ATOM 3959 N N . ILE A 1 506 ? -24.789 -8.036 -11.284 1.00 93.25 506 ILE A N 1
ATOM 3960 C CA . ILE A 1 506 ? -26.104 -7.543 -10.861 1.00 93.25 506 ILE A CA 1
ATOM 3961 C C . ILE A 1 506 ? -27.142 -8.658 -11.011 1.00 93.25 506 ILE A C 1
ATOM 3963 O O . ILE A 1 506 ? -27.803 -8.999 -10.037 1.00 93.25 506 ILE A O 1
ATOM 3967 N N . ALA A 1 507 ? -27.215 -9.293 -12.183 1.00 92.81 507 ALA A N 1
ATOM 3968 C CA . ALA A 1 507 ? -28.177 -10.343 -12.502 1.00 92.81 507 ALA A CA 1
ATOM 3969 C C . ALA A 1 507 ? -28.065 -11.575 -11.610 1.00 92.81 507 ALA A C 1
ATOM 3971 O O . ALA A 1 507 ? -29.033 -12.314 -11.522 1.00 92.81 507 ALA A O 1
ATOM 3972 N N . GLN A 1 508 ? -26.925 -11.816 -10.958 1.00 91.56 508 GLN A N 1
ATOM 3973 C CA . GLN A 1 508 ? -26.766 -12.892 -9.978 1.00 91.56 508 GLN A CA 1
ATOM 3974 C C . GLN A 1 508 ? -27.332 -12.537 -8.592 1.00 91.56 508 GLN A C 1
ATOM 3976 O O . GLN A 1 508 ? -27.655 -13.433 -7.814 1.00 91.56 508 GLN A O 1
ATOM 3981 N N . ARG A 1 509 ? -27.445 -11.245 -8.264 1.00 93.75 509 ARG A N 1
ATOM 3982 C CA . ARG A 1 509 ? -27.816 -10.727 -6.931 1.00 93.75 509 ARG A CA 1
ATOM 3983 C C . ARG A 1 509 ? -29.183 -10.064 -6.882 1.00 93.75 509 ARG A C 1
ATOM 3985 O O . ARG A 1 509 ? -29.742 -9.945 -5.798 1.00 93.75 509 ARG A O 1
ATOM 3992 N N . ALA A 1 510 ? -29.686 -9.604 -8.015 1.00 94.25 510 ALA A N 1
ATOM 3993 C CA . ALA A 1 510 ? -30.928 -8.867 -8.103 1.00 94.25 510 ALA A CA 1
ATOM 3994 C C . ALA A 1 510 ? -31.695 -9.227 -9.374 1.00 94.25 510 ALA A C 1
ATOM 3996 O O . ALA A 1 510 ? -31.104 -9.547 -10.411 1.00 94.25 510 ALA A O 1
ATOM 3997 N N . ASP A 1 511 ? -33.014 -9.145 -9.272 1.00 93.12 511 ASP A N 1
ATOM 3998 C CA . ASP A 1 511 ? -33.932 -9.184 -10.399 1.00 93.12 511 ASP A CA 1
ATOM 3999 C C . ASP A 1 511 ? -34.066 -7.787 -11.004 1.00 93.12 511 ASP A C 1
ATOM 4001 O O . ASP A 1 511 ? -34.218 -6.801 -10.281 1.00 93.12 511 ASP A O 1
ATOM 4005 N N . LEU A 1 512 ? -33.985 -7.701 -12.334 1.00 94.62 512 LEU A N 1
ATOM 4006 C CA . LEU A 1 512 ? -34.283 -6.477 -13.075 1.00 94.62 512 LEU A CA 1
ATOM 4007 C C . LEU A 1 512 ? -35.798 -6.380 -13.236 1.00 94.62 512 LEU A C 1
ATOM 4009 O O . LEU A 1 512 ? -36.369 -7.098 -14.049 1.00 94.62 512 LEU A O 1
ATOM 4013 N N . LEU A 1 513 ? -36.426 -5.503 -12.451 1.00 94.25 513 LEU A N 1
ATOM 4014 C CA . LEU A 1 513 ? -37.863 -5.229 -12.547 1.00 94.25 513 LEU A CA 1
ATOM 4015 C C . LEU A 1 513 ? -38.182 -4.329 -13.746 1.00 94.25 513 LEU A C 1
ATOM 4017 O O . LEU A 1 513 ? -39.271 -4.392 -14.305 1.00 94.25 513 LEU A O 1
ATOM 4021 N N . GLY A 1 514 ? -37.224 -3.486 -14.132 1.00 94.50 514 GLY A N 1
ATOM 4022 C CA . GLY A 1 514 ? -37.301 -2.668 -15.331 1.00 94.50 514 GLY A CA 1
ATOM 4023 C C . GLY A 1 514 ? -36.103 -1.734 -15.479 1.00 94.50 514 GLY A C 1
ATOM 4024 O O . GLY A 1 514 ? -35.355 -1.485 -14.530 1.00 94.50 514 GLY A O 1
ATOM 4025 N N . ALA A 1 515 ? -35.928 -1.202 -16.682 1.00 96.12 515 ALA A N 1
ATOM 4026 C CA . ALA A 1 515 ? -34.979 -0.139 -16.987 1.00 96.12 515 ALA A CA 1
ATOM 4027 C C . ALA A 1 515 ? -35.644 0.903 -17.895 1.00 96.12 515 ALA A C 1
ATOM 4029 O O . ALA A 1 515 ? -36.355 0.523 -18.815 1.00 96.12 515 ALA A O 1
ATOM 4030 N N . ILE A 1 516 ? -35.422 2.197 -17.662 1.00 96.81 516 ILE A N 1
ATOM 4031 C CA . ILE A 1 516 ? -35.971 3.289 -18.489 1.00 96.81 516 ILE A CA 1
ATOM 4032 C C . ILE A 1 516 ? -34.812 4.075 -19.095 1.00 96.81 516 ILE A C 1
ATOM 4034 O O . ILE A 1 516 ? -33.966 4.562 -18.349 1.00 96.81 516 ILE A O 1
ATOM 4038 N N . ARG A 1 517 ? -34.784 4.245 -20.419 1.00 96.06 517 ARG A N 1
ATOM 4039 C CA . ARG A 1 517 ? -33.759 5.034 -21.116 1.00 96.06 517 ARG A CA 1
ATOM 4040 C C . ARG A 1 517 ? -34.228 6.463 -21.357 1.00 96.06 517 ARG A C 1
ATOM 4042 O O . ARG A 1 517 ? -35.219 6.696 -22.048 1.00 96.06 517 ARG A O 1
ATOM 4049 N N . LEU A 1 518 ? -33.480 7.419 -20.816 1.00 93.75 518 LEU A N 1
ATOM 4050 C CA . LEU A 1 518 ? -33.775 8.849 -20.863 1.00 93.75 518 LEU A CA 1
ATOM 4051 C C . LEU A 1 518 ? -33.154 9.527 -22.099 1.00 93.75 518 LEU A C 1
ATOM 4053 O O . LEU A 1 518 ? -32.055 9.148 -22.525 1.00 93.75 518 LEU A O 1
ATOM 4057 N N . PRO A 1 519 ? -33.796 10.574 -22.651 1.00 92.00 519 PRO A N 1
ATOM 4058 C CA . PRO A 1 519 ? -33.229 11.379 -23.727 1.00 92.00 519 PRO A CA 1
ATOM 4059 C C . PRO A 1 519 ? -31.945 12.093 -23.312 1.00 92.00 519 PRO A C 1
ATOM 4061 O O . PRO A 1 519 ? -31.769 12.475 -22.151 1.00 92.00 519 PRO A O 1
ATOM 4064 N N . ASN A 1 520 ? -31.067 12.357 -24.278 1.00 87.06 520 ASN A N 1
ATOM 4065 C CA . ASN A 1 520 ? -29.775 12.993 -24.025 1.00 87.06 520 ASN A CA 1
ATOM 4066 C C . ASN A 1 520 ? -29.879 14.410 -23.439 1.00 87.06 520 ASN A C 1
ATOM 4068 O O . ASN A 1 520 ? -28.957 14.858 -22.767 1.00 87.06 520 ASN A O 1
ATOM 4072 N N . ASN A 1 521 ? -30.982 15.122 -23.668 1.00 85.75 521 ASN A N 1
ATOM 4073 C CA . ASN A 1 521 ? -31.200 16.481 -23.175 1.00 85.75 521 ASN A CA 1
ATOM 4074 C C . ASN A 1 521 ? -31.820 16.546 -21.768 1.00 85.75 521 ASN A C 1
ATOM 4076 O O . ASN A 1 521 ? -32.034 17.652 -21.276 1.00 85.75 521 ASN A O 1
ATOM 4080 N N . THR A 1 522 ? -32.076 15.409 -21.109 1.00 83.75 522 THR A N 1
ATOM 4081 C CA . THR A 1 522 ? -32.742 15.360 -19.791 1.00 83.75 522 THR A CA 1
ATOM 4082 C C . THR A 1 522 ? -32.035 16.218 -18.734 1.00 83.75 522 THR A C 1
ATOM 4084 O O . THR A 1 522 ? -32.687 16.862 -17.921 1.00 83.75 522 THR A O 1
ATOM 4087 N N . PHE A 1 523 ? -30.700 16.295 -18.776 1.00 78.06 523 PHE A N 1
ATOM 4088 C CA . PHE A 1 523 ? -29.886 17.058 -17.817 1.00 78.06 523 PHE A CA 1
ATOM 4089 C C . PHE A 1 523 ? -29.400 18.418 -18.367 1.00 78.06 523 PHE A C 1
ATOM 4091 O O . PHE A 1 523 ? -28.607 19.111 -17.723 1.00 78.06 523 PHE A O 1
ATOM 4098 N N . LYS A 1 524 ? -29.874 18.833 -19.554 1.00 68.00 524 LYS A N 1
ATOM 4099 C CA . LYS A 1 524 ? -29.388 20.029 -20.264 1.00 68.00 524 LYS A CA 1
ATOM 4100 C C . LYS A 1 524 ? -29.777 21.339 -19.574 1.00 68.00 524 LYS A C 1
ATOM 4102 O O . LYS A 1 524 ? -28.954 22.250 -19.552 1.00 68.00 524 LYS A O 1
ATOM 4107 N N . GLY A 1 525 ? -30.982 21.416 -19.009 1.00 55.75 525 GLY A N 1
ATOM 4108 C CA . GLY A 1 525 ? -31.527 22.626 -18.384 1.00 55.75 525 GLY A CA 1
ATOM 4109 C C . GLY A 1 525 ? -30.772 23.084 -17.130 1.00 55.75 525 GLY A C 1
ATOM 4110 O O . GLY A 1 525 ? -30.259 24.199 -17.061 1.00 55.75 525 GLY A O 1
ATOM 4111 N N . ASN A 1 526 ? -30.556 22.169 -16.181 1.00 50.91 526 ASN A N 1
ATOM 4112 C CA . ASN A 1 526 ? -29.879 22.495 -14.919 1.00 50.91 526 ASN A CA 1
ATOM 4113 C C . ASN A 1 526 ? -28.342 22.535 -15.030 1.00 50.91 526 ASN A C 1
ATOM 4115 O O . ASN A 1 526 ? -27.687 23.240 -14.260 1.00 50.91 526 ASN A O 1
ATOM 4119 N N . ALA A 1 527 ? -27.745 21.782 -15.966 1.00 48.25 527 ALA A N 1
ATOM 4120 C CA . ALA A 1 527 ? -26.303 21.515 -15.946 1.00 48.25 527 ALA A CA 1
ATOM 4121 C C . ALA A 1 527 ? -25.578 21.565 -17.309 1.00 48.25 527 ALA A C 1
ATOM 4123 O O . ALA A 1 527 ? -24.350 21.464 -17.356 1.00 48.25 527 ALA A O 1
ATOM 4124 N N . GLY A 1 528 ? -26.290 21.802 -18.417 1.00 52.59 528 GLY A N 1
ATOM 4125 C CA . GLY A 1 528 ? -25.684 22.125 -19.714 1.00 52.59 528 GLY A CA 1
ATOM 4126 C C . GLY A 1 528 ? -24.992 20.971 -20.452 1.00 52.59 528 GLY A C 1
ATOM 4127 O O . GLY A 1 528 ? -24.161 21.242 -21.322 1.00 52.59 528 GLY A O 1
ATOM 4128 N N . THR A 1 529 ? -25.304 19.707 -20.142 1.00 57.00 529 THR A N 1
ATOM 4129 C CA . THR A 1 529 ? -24.716 18.523 -20.798 1.00 57.00 529 THR A CA 1
ATOM 4130 C C . THR A 1 529 ? -25.745 17.664 -21.526 1.00 57.00 529 THR A C 1
ATOM 4132 O O . THR A 1 529 ? -26.910 17.590 -21.141 1.00 57.00 529 THR A O 1
ATOM 4135 N N . GLU A 1 530 ? -25.297 17.027 -22.611 1.00 71.62 530 GLU A N 1
ATOM 4136 C CA . GLU A 1 530 ? -26.094 16.098 -23.413 1.00 71.62 530 GLU A CA 1
ATOM 4137 C C . GLU A 1 530 ? -25.561 14.672 -23.208 1.00 71.62 530 GLU A C 1
ATOM 4139 O O . GLU A 1 530 ? -24.549 14.300 -23.801 1.00 71.62 530 GLU A O 1
ATOM 4144 N N . VAL A 1 531 ? -26.200 13.891 -22.332 1.00 79.38 531 VAL A N 1
ATOM 4145 C CA . VAL A 1 531 ? -25.795 12.517 -21.979 1.00 79.38 531 VAL A CA 1
ATOM 4146 C C . VAL A 1 531 ? -27.030 11.626 -21.900 1.00 79.38 531 VAL A C 1
ATOM 4148 O O . VAL A 1 531 ? -28.020 11.988 -21.272 1.00 79.38 531 VAL A O 1
ATOM 4151 N N . VAL A 1 532 ? -26.964 10.454 -22.535 1.00 87.88 532 VAL A N 1
ATOM 4152 C CA . VAL A 1 532 ? -27.998 9.415 -22.417 1.00 87.88 532 VAL A CA 1
ATOM 4153 C C . VAL A 1 532 ? -27.797 8.649 -21.113 1.00 87.88 532 VAL A C 1
ATOM 4155 O O . VAL A 1 532 ? -26.714 8.100 -20.868 1.00 87.88 532 VAL A O 1
ATOM 4158 N N . SER A 1 533 ? -28.857 8.572 -20.318 1.00 91.12 533 SER A N 1
ATOM 4159 C CA . SER A 1 533 ? -28.856 7.938 -19.001 1.00 91.12 533 SER A CA 1
ATOM 4160 C C . SER A 1 533 ? -29.989 6.928 -18.892 1.00 91.12 533 SER A C 1
ATOM 4162 O O . SER A 1 533 ? -31.023 7.086 -19.533 1.00 91.12 533 SER A O 1
ATOM 4164 N N . ASP A 1 534 ? -29.805 5.926 -18.045 1.00 94.56 534 ASP A N 1
ATOM 4165 C CA . ASP A 1 534 ? -30.782 4.883 -17.766 1.00 94.56 534 ASP A CA 1
ATOM 4166 C C . ASP A 1 534 ? -31.188 4.940 -16.279 1.00 94.56 534 ASP A C 1
ATOM 4168 O O . ASP A 1 534 ? -30.344 5.136 -15.401 1.00 94.56 534 ASP A O 1
ATOM 4172 N N . ILE A 1 535 ? -32.475 4.753 -15.981 1.00 96.12 535 ILE A N 1
ATOM 4173 C CA . ILE A 1 535 ? -32.988 4.473 -14.632 1.00 96.12 535 ILE A CA 1
ATOM 4174 C C . ILE A 1 535 ? -33.086 2.958 -14.502 1.00 96.12 535 ILE A C 1
ATOM 4176 O O . ILE A 1 535 ? -33.809 2.336 -15.276 1.00 96.12 535 ILE A O 1
ATOM 4180 N N . LEU A 1 536 ? -32.380 2.360 -13.544 1.00 96.00 536 LEU A N 1
ATOM 4181 C CA . LEU A 1 536 ? -32.405 0.916 -13.305 1.00 96.00 536 LEU A CA 1
ATOM 4182 C C . LEU A 1 536 ? -33.178 0.596 -12.029 1.00 96.00 536 LEU A C 1
ATOM 4184 O O . LEU A 1 536 ? -32.858 1.130 -10.966 1.00 96.00 536 LEU A O 1
ATOM 4188 N N . ILE A 1 537 ? -34.161 -0.298 -12.149 1.00 96.56 537 ILE A N 1
ATOM 4189 C CA . ILE A 1 537 ? -35.032 -0.750 -11.067 1.00 96.56 537 ILE A CA 1
ATOM 4190 C C . ILE A 1 537 ? -34.713 -2.215 -10.778 1.00 96.56 537 ILE A C 1
ATOM 4192 O O . ILE A 1 537 ? -34.967 -3.103 -11.595 1.00 96.56 537 ILE A O 1
ATOM 4196 N N . LEU A 1 538 ? -34.131 -2.462 -9.609 1.00 95.56 538 LEU A N 1
ATOM 4197 C CA . LEU A 1 538 ? -33.596 -3.758 -9.210 1.00 95.56 538 LEU A CA 1
ATOM 4198 C C . LEU A 1 538 ? -34.180 -4.187 -7.863 1.00 95.56 538 LEU A C 1
ATOM 4200 O O . LEU A 1 538 ? -34.255 -3.376 -6.943 1.00 95.56 538 LEU A O 1
ATOM 4204 N N . GLN A 1 539 ? -34.529 -5.463 -7.718 1.00 94.06 539 GLN A N 1
ATOM 4205 C CA . GLN A 1 539 ? -34.936 -6.049 -6.438 1.00 94.06 539 GLN A CA 1
ATOM 4206 C C . GLN A 1 539 ? -33.901 -7.071 -5.985 1.00 94.06 539 GLN A C 1
ATOM 4208 O O . GLN A 1 539 ? -33.559 -7.987 -6.733 1.00 94.06 539 GLN A O 1
ATOM 4213 N N . LYS A 1 540 ? -33.360 -6.915 -4.773 1.00 93.06 540 LYS A N 1
ATOM 4214 C CA . LYS A 1 540 ? -32.315 -7.814 -4.270 1.00 93.06 540 LYS A CA 1
ATOM 4215 C C . LYS A 1 540 ? -32.888 -9.187 -3.942 1.00 93.06 540 LYS A C 1
ATOM 4217 O O . LYS A 1 540 ? -33.898 -9.303 -3.256 1.00 93.06 540 LYS A O 1
ATOM 4222 N N . ARG A 1 541 ? -32.177 -10.232 -4.358 1.00 88.44 541 ARG A N 1
ATOM 4223 C CA . ARG A 1 541 ? -32.499 -11.615 -4.008 1.00 88.44 541 ARG A CA 1
ATOM 4224 C C . ARG A 1 541 ? -32.020 -11.970 -2.605 1.00 88.44 541 ARG A C 1
ATOM 4226 O O . ARG A 1 541 ? -31.058 -11.402 -2.087 1.00 88.44 541 ARG A O 1
ATOM 4233 N N . ASP A 1 542 ? -32.670 -12.965 -2.024 1.00 81.19 542 ASP A N 1
ATOM 4234 C CA . ASP A 1 542 ? -32.281 -13.636 -0.780 1.00 81.19 542 ASP A CA 1
ATOM 4235 C C . ASP A 1 542 ? -30.895 -14.285 -0.859 1.00 81.19 542 ASP A C 1
ATOM 4237 O O . ASP A 1 542 ? -30.127 -14.266 0.103 1.00 81.19 542 ASP A O 1
ATOM 4241 N N . ARG A 1 543 ? -30.548 -14.816 -2.031 1.00 81.69 543 ARG A N 1
ATOM 4242 C CA . ARG A 1 543 ? -29.273 -15.479 -2.289 1.00 81.69 543 ARG A CA 1
ATOM 4243 C C . ARG A 1 543 ? -28.733 -15.156 -3.670 1.00 81.69 543 ARG A C 1
ATOM 4245 O O . ARG A 1 543 ? -29.453 -14.783 -4.593 1.00 81.69 543 ARG A O 1
ATOM 4252 N N . ILE A 1 544 ? -27.431 -15.365 -3.819 1.00 84.81 544 ILE A N 1
ATOM 4253 C CA . ILE A 1 544 ? -26.762 -15.275 -5.114 1.00 84.81 544 ILE A CA 1
ATOM 4254 C C . ILE A 1 544 ? -27.157 -16.501 -5.939 1.00 84.81 544 ILE A C 1
ATOM 4256 O O . ILE A 1 544 ? -26.977 -17.634 -5.490 1.00 84.81 544 ILE A O 1
ATOM 4260 N N . VAL A 1 545 ? -27.665 -16.276 -7.146 1.00 82.88 545 VAL A N 1
ATOM 4261 C CA . VAL A 1 545 ? -28.045 -17.336 -8.085 1.00 82.88 545 VAL A CA 1
ATOM 4262 C C . VAL A 1 545 ? -27.226 -17.176 -9.353 1.00 82.88 545 VAL A C 1
ATOM 4264 O O . VAL A 1 545 ? -27.079 -16.068 -9.858 1.00 82.88 545 VAL A O 1
ATOM 4267 N N . ASP A 1 546 ? -26.688 -18.272 -9.878 1.00 83.25 546 ASP A N 1
ATOM 4268 C CA . ASP A 1 546 ? -25.949 -18.249 -11.138 1.00 83.25 546 ASP A CA 1
ATOM 4269 C C . ASP A 1 546 ? -26.921 -18.337 -12.323 1.00 83.25 546 ASP A C 1
ATOM 4271 O O . ASP A 1 546 ? -27.222 -19.419 -12.826 1.00 83.25 546 ASP A O 1
ATOM 4275 N N . ILE A 1 547 ? -27.477 -17.186 -12.709 1.00 82.12 547 ILE A N 1
ATOM 4276 C CA . ILE A 1 547 ? -28.347 -17.042 -13.878 1.00 82.12 547 ILE A CA 1
ATOM 4277 C C . ILE A 1 547 ? -27.797 -15.995 -14.843 1.00 82.12 547 ILE A C 1
ATOM 4279 O O . ILE A 1 547 ? -27.198 -14.997 -14.440 1.00 82.12 547 ILE A O 1
ATOM 4283 N N . GLU A 1 548 ? -28.058 -16.203 -16.129 1.00 86.56 548 GLU A N 1
ATOM 4284 C CA . GLU A 1 548 ? -27.752 -15.246 -17.192 1.00 86.56 548 GLU A CA 1
ATOM 4285 C C . GLU A 1 548 ? -29.024 -14.959 -18.001 1.00 86.56 548 GLU A C 1
ATOM 4287 O O . GLU A 1 548 ? -29.213 -15.545 -19.066 1.00 86.56 548 GLU A O 1
ATOM 4292 N N . PRO A 1 549 ? -29.929 -14.106 -17.488 1.00 90.38 549 PRO A N 1
ATOM 4293 C CA . PRO A 1 549 ? -31.108 -13.677 -18.233 1.00 90.38 549 PRO A CA 1
ATOM 4294 C C . PRO A 1 549 ? -30.715 -12.884 -19.489 1.00 90.38 549 PRO A C 1
ATOM 4296 O O . PRO A 1 549 ? -29.627 -12.309 -19.562 1.00 90.38 549 PRO A O 1
ATOM 4299 N N . ASP A 1 550 ? -31.618 -12.819 -20.467 1.00 89.38 550 ASP A N 1
ATOM 4300 C CA . ASP A 1 550 ? -31.341 -12.266 -21.799 1.00 89.38 550 ASP A CA 1
ATOM 4301 C C . ASP A 1 550 ? -30.825 -10.817 -21.786 1.00 89.38 550 ASP A C 1
ATOM 4303 O O . ASP A 1 550 ? -29.909 -10.482 -22.543 1.00 89.38 550 ASP A O 1
ATOM 4307 N N . TRP A 1 551 ? -31.300 -9.983 -20.852 1.00 93.62 551 TRP A N 1
ATOM 4308 C CA . TRP A 1 551 ? -30.850 -8.594 -20.680 1.00 93.62 551 TRP A CA 1
ATOM 4309 C C . TRP A 1 551 ? -29.364 -8.447 -20.305 1.00 93.62 551 TRP A C 1
ATOM 4311 O O . TRP A 1 551 ? -28.781 -7.369 -20.418 1.00 93.62 551 TRP A O 1
ATOM 4321 N N . VAL A 1 552 ? -28.688 -9.520 -19.884 1.00 93.69 552 VAL A N 1
ATOM 4322 C CA . VAL A 1 552 ? -27.231 -9.504 -19.674 1.00 93.69 552 VAL A CA 1
ATOM 4323 C C . VAL A 1 552 ? -26.482 -9.294 -20.998 1.00 93.69 552 VAL A C 1
ATOM 4325 O O . VAL A 1 552 ? -25.362 -8.766 -21.007 1.00 93.69 552 VAL A O 1
ATOM 4328 N N . GLN A 1 553 ? -27.087 -9.676 -22.120 1.00 94.19 553 GLN A N 1
ATOM 4329 C CA . GLN A 1 553 ? -26.492 -9.607 -23.448 1.00 94.19 553 GLN A CA 1
ATOM 4330 C C . GLN A 1 553 ? -26.885 -8.324 -24.190 1.00 94.19 553 GLN A C 1
ATOM 4332 O O . GLN A 1 553 ? -27.838 -7.630 -23.841 1.00 94.19 553 GLN A O 1
ATOM 4337 N N . LEU A 1 554 ? -26.124 -8.007 -25.239 1.00 94.38 554 LEU A N 1
ATOM 4338 C CA . LEU A 1 554 ? -26.496 -6.962 -26.189 1.00 94.38 554 LEU A CA 1
ATOM 4339 C C . LEU A 1 554 ? -27.359 -7.545 -27.320 1.00 94.38 554 LEU A C 1
ATOM 4341 O O . LEU A 1 554 ? -27.319 -8.747 -27.621 1.00 94.38 554 LEU A O 1
ATOM 4345 N N . GLY A 1 555 ? -28.143 -6.675 -27.939 1.00 91.31 555 GLY A N 1
ATOM 4346 C CA . GLY A 1 555 ? -28.931 -6.925 -29.137 1.00 91.31 555 GLY A CA 1
ATOM 4347 C C . GLY A 1 555 ? -28.798 -5.759 -30.112 1.00 91.31 555 GLY A C 1
ATOM 4348 O O . GLY A 1 555 ? -28.176 -4.740 -29.810 1.00 91.31 555 GLY A O 1
ATOM 4349 N N . THR A 1 556 ? -29.370 -5.917 -31.296 1.00 91.50 556 THR A N 1
ATOM 4350 C CA . THR A 1 556 ? -29.401 -4.872 -32.319 1.00 91.50 556 THR A CA 1
ATOM 4351 C C . THR A 1 556 ? -30.853 -4.567 -32.637 1.00 91.50 556 THR A C 1
ATOM 4353 O O . THR A 1 556 ? -31.627 -5.502 -32.843 1.00 91.50 556 THR A O 1
ATOM 4356 N N . ASP A 1 557 ? -31.215 -3.287 -32.640 1.00 88.56 557 ASP A N 1
ATOM 4357 C CA . ASP A 1 557 ? -32.560 -2.855 -33.017 1.00 88.56 557 ASP A CA 1
ATOM 4358 C C . ASP A 1 557 ? -32.809 -2.991 -34.534 1.00 88.56 557 ASP A C 1
ATOM 4360 O O . ASP A 1 557 ? -31.935 -3.384 -35.314 1.00 88.56 557 ASP A O 1
ATOM 4364 N N . GLU A 1 558 ? -34.018 -2.640 -34.968 1.00 83.81 558 GLU A N 1
ATOM 4365 C CA . GLU A 1 558 ? -34.423 -2.652 -36.380 1.00 83.81 558 GLU A CA 1
ATOM 4366 C C . GLU A 1 558 ? -33.593 -1.719 -37.286 1.00 83.81 558 GLU A C 1
ATOM 4368 O O . GLU A 1 558 ? -33.520 -1.940 -38.497 1.00 83.81 558 GLU A O 1
ATOM 4373 N N . ASN A 1 559 ? -32.912 -0.724 -36.708 1.00 83.00 559 ASN A N 1
ATOM 4374 C CA . ASN A 1 559 ? -32.091 0.266 -37.405 1.00 83.00 559 ASN A CA 1
ATOM 4375 C C . ASN A 1 559 ? -30.591 -0.081 -37.406 1.00 83.00 559 ASN A C 1
ATOM 4377 O O . ASN A 1 559 ? -29.779 0.680 -37.940 1.00 83.00 559 ASN A O 1
ATOM 4381 N N . GLY A 1 560 ? -30.197 -1.226 -36.840 1.00 84.31 560 GLY A N 1
ATOM 4382 C CA . GLY A 1 560 ? -28.799 -1.649 -36.781 1.00 84.31 560 GLY A CA 1
ATOM 4383 C C . GLY A 1 560 ? -28.004 -1.062 -35.605 1.00 84.31 560 GLY A C 1
ATOM 4384 O O . GLY A 1 560 ? -26.776 -1.170 -35.593 1.00 84.31 560 GLY A O 1
ATOM 4385 N N . ILE A 1 561 ? -28.660 -0.442 -34.620 1.00 89.38 561 ILE A N 1
ATOM 4386 C CA . ILE A 1 561 ? -28.027 0.153 -33.439 1.00 89.38 561 ILE A CA 1
ATOM 4387 C C . ILE A 1 561 ? -27.852 -0.920 -32.360 1.00 89.38 561 ILE A C 1
ATOM 4389 O O . ILE A 1 561 ? -28.807 -1.555 -31.916 1.00 89.38 561 ILE A O 1
ATOM 4393 N N . LEU A 1 562 ? -26.606 -1.122 -31.926 1.00 91.06 562 LEU A N 1
ATOM 4394 C CA . LEU A 1 562 ? -26.260 -2.051 -30.851 1.00 91.06 562 LEU A CA 1
ATOM 4395 C C . LEU A 1 562 ? -26.586 -1.431 -29.482 1.00 91.06 562 LEU A C 1
ATOM 4397 O O . LEU A 1 562 ? -26.059 -0.368 -29.155 1.00 91.06 562 LEU A O 1
ATOM 4401 N N . MET A 1 563 ? -27.409 -2.104 -28.677 1.00 93.19 563 MET A N 1
ATOM 4402 C CA . MET A 1 563 ? -27.765 -1.691 -27.311 1.00 93.19 563 MET A CA 1
ATOM 4403 C C . MET A 1 563 ? -28.117 -2.899 -26.432 1.00 93.19 563 MET A C 1
ATOM 4405 O O . MET A 1 563 ? -28.090 -4.043 -26.894 1.00 93.19 563 MET A O 1
ATOM 4409 N N . ASN A 1 564 ? -28.403 -2.685 -25.146 1.00 95.50 564 ASN A N 1
ATOM 4410 C CA . ASN A 1 564 ? -28.821 -3.771 -24.261 1.00 95.50 564 ASN A CA 1
ATOM 4411 C C . ASN A 1 564 ? -30.074 -4.495 -24.778 1.00 95.50 564 ASN A C 1
ATOM 4413 O O . ASN A 1 564 ? -31.024 -3.849 -25.217 1.00 95.50 564 ASN A O 1
ATOM 4417 N N . ARG A 1 565 ? -30.097 -5.831 -24.686 1.00 94.44 565 ARG A N 1
ATOM 4418 C CA . ARG A 1 565 ? -31.213 -6.642 -25.188 1.00 94.44 565 ARG A CA 1
ATOM 4419 C C . ARG A 1 565 ? -32.555 -6.298 -24.537 1.00 94.44 565 ARG A C 1
ATOM 4421 O O . ARG A 1 565 ? -33.555 -6.320 -25.239 1.00 94.44 565 ARG A O 1
ATOM 4428 N N . TYR A 1 566 ? -32.562 -5.876 -23.270 1.00 95.38 566 TYR A N 1
ATOM 4429 C CA . TYR A 1 566 ? -33.775 -5.383 -22.611 1.00 95.38 566 TYR A CA 1
ATOM 4430 C C . TYR A 1 566 ? -34.429 -4.241 -23.399 1.00 95.38 566 TYR A C 1
ATOM 4432 O O . TYR A 1 566 ? -35.624 -4.278 -23.642 1.00 95.38 566 TYR A O 1
ATOM 4440 N N . PHE A 1 567 ? -33.655 -3.252 -23.855 1.00 95.25 567 PHE A N 1
ATOM 4441 C CA . PHE A 1 567 ? -34.198 -2.111 -24.603 1.00 95.25 567 PHE A CA 1
ATOM 4442 C C . PHE A 1 567 ? -34.613 -2.472 -26.035 1.00 95.25 567 PHE A C 1
ATOM 4444 O O . PHE A 1 567 ? -35.482 -1.819 -26.599 1.00 95.25 567 PHE A O 1
ATOM 4451 N N . VAL A 1 568 ? -34.020 -3.519 -26.616 1.00 93.69 568 VAL A N 1
ATOM 4452 C CA . VAL A 1 568 ? -34.453 -4.058 -27.917 1.00 93.69 568 VAL A CA 1
ATOM 4453 C C . VAL A 1 568 ? -35.801 -4.776 -27.791 1.00 93.69 568 VAL A C 1
ATOM 4455 O O . VAL A 1 568 ? -36.628 -4.687 -28.693 1.00 93.69 568 VAL A O 1
ATOM 4458 N N . GLU A 1 569 ? -36.021 -5.485 -26.683 1.00 93.25 569 GLU A N 1
ATOM 4459 C CA . GLU A 1 569 ? -37.260 -6.223 -26.402 1.00 93.25 569 GLU A CA 1
ATOM 4460 C C . GLU A 1 569 ? -38.377 -5.324 -25.849 1.00 93.25 569 GLU A C 1
ATOM 4462 O O . GLU A 1 569 ? -39.550 -5.624 -26.063 1.00 93.25 569 GLU A O 1
ATOM 4467 N N . HIS A 1 570 ? -38.008 -4.212 -25.206 1.00 93.88 570 HIS A N 1
ATOM 4468 C CA . HIS A 1 570 ? -38.904 -3.229 -24.595 1.00 93.88 570 HIS A CA 1
ATOM 4469 C C . HIS A 1 570 ? -38.685 -1.813 -25.164 1.00 93.88 570 HIS A C 1
ATOM 4471 O O . HIS A 1 570 ? -38.224 -0.918 -24.441 1.00 93.88 570 HIS A O 1
ATOM 4477 N N . PRO A 1 571 ? -38.979 -1.571 -26.458 1.00 92.31 571 PRO A N 1
ATOM 4478 C CA . PRO A 1 571 ? -38.821 -0.251 -27.071 1.00 92.31 571 PRO A CA 1
ATOM 4479 C C . PRO A 1 571 ? -39.692 0.828 -26.404 1.00 92.31 571 PRO A C 1
ATOM 4481 O O . PRO A 1 571 ? -39.314 1.998 -26.405 1.00 92.31 571 PRO A O 1
ATOM 4484 N N . GLU A 1 572 ? -40.809 0.454 -25.770 1.00 92.56 572 GLU A N 1
ATOM 4485 C CA . GLU A 1 572 ? -41.664 1.340 -24.967 1.00 92.56 572 GLU A CA 1
ATOM 4486 C C . GLU A 1 572 ? -40.950 1.948 -23.748 1.00 92.56 572 GLU A C 1
ATOM 4488 O O . GLU A 1 572 ? -41.391 2.961 -23.208 1.00 92.56 572 GLU A O 1
ATOM 4493 N N . MET A 1 573 ? -39.824 1.365 -23.327 1.00 95.25 573 MET A N 1
ATOM 4494 C CA . MET A 1 573 ? -39.011 1.854 -22.212 1.00 95.25 573 MET A CA 1
ATOM 4495 C C . MET A 1 573 ? -37.905 2.830 -22.653 1.00 95.25 573 MET A C 1
ATOM 4497 O O . MET A 1 573 ? -37.105 3.276 -21.824 1.00 95.25 573 MET A O 1
ATOM 4501 N N . ILE A 1 574 ? -37.849 3.184 -23.944 1.00 95.06 574 ILE A N 1
ATOM 4502 C CA . ILE A 1 574 ? -36.947 4.196 -24.507 1.00 95.06 574 ILE A CA 1
ATOM 4503 C C . ILE A 1 574 ? -37.733 5.488 -24.752 1.00 95.06 574 ILE A C 1
ATOM 4505 O O . ILE A 1 574 ? -38.559 5.575 -25.658 1.00 95.06 574 ILE A O 1
ATOM 4509 N N . LEU A 1 575 ? -37.449 6.539 -23.978 1.00 94.38 575 LEU A N 1
ATOM 4510 C CA . LEU A 1 575 ? -38.232 7.783 -24.008 1.00 94.38 575 LEU A CA 1
ATOM 4511 C C . LEU A 1 575 ? -37.829 8.753 -25.135 1.00 94.38 575 LEU A C 1
ATOM 4513 O O . LEU A 1 575 ? -37.965 9.969 -25.002 1.00 94.38 575 LEU A O 1
ATOM 4517 N N . GLY A 1 576 ? -37.342 8.235 -26.257 1.00 92.06 576 GLY A N 1
ATOM 4518 C CA . GLY A 1 576 ? -36.902 9.015 -27.409 1.00 92.06 576 GLY A CA 1
ATOM 4519 C C . GLY A 1 576 ? -36.522 8.130 -28.593 1.00 92.06 576 GLY A C 1
ATOM 4520 O O . GLY A 1 576 ? -36.610 6.907 -28.532 1.00 92.06 576 GLY A O 1
ATOM 4521 N N . GLU A 1 577 ? -36.080 8.753 -29.679 1.00 90.69 577 GLU A N 1
ATOM 4522 C CA . GLU A 1 577 ? -35.664 8.069 -30.900 1.00 90.69 577 GLU A CA 1
ATOM 4523 C C . GLU A 1 577 ? -34.156 7.776 -30.867 1.00 90.69 577 GLU A C 1
ATOM 4525 O O . GLU A 1 577 ? -33.328 8.687 -30.749 1.00 90.69 577 GLU A O 1
ATOM 4530 N N . MET A 1 578 ? -33.778 6.502 -31.000 1.00 92.25 578 MET A N 1
ATOM 4531 C CA . MET A 1 578 ? -32.373 6.098 -31.073 1.00 92.25 578 MET A CA 1
ATOM 4532 C C . MET A 1 578 ? -31.775 6.456 -32.438 1.00 92.25 578 MET A C 1
ATOM 4534 O O . MET A 1 578 ? -32.240 6.001 -33.480 1.00 92.25 578 MET A O 1
ATOM 4538 N N . LYS A 1 579 ? -30.711 7.268 -32.443 1.00 90.44 579 LYS A N 1
ATOM 4539 C CA . LYS A 1 579 ? -29.999 7.703 -33.656 1.00 90.44 579 LYS A CA 1
ATOM 4540 C C . LYS A 1 579 ? -28.492 7.594 -33.500 1.00 90.44 579 LYS A C 1
ATOM 4542 O O . LYS A 1 579 ? -27.944 7.844 -32.430 1.00 90.44 579 LYS A O 1
ATOM 4547 N N . MET A 1 580 ? -27.806 7.313 -34.604 1.00 87.38 580 MET A N 1
ATOM 4548 C CA . MET A 1 580 ? -26.360 7.506 -34.697 1.00 87.38 580 MET A CA 1
ATOM 4549 C C . MET A 1 580 ? -26.060 8.975 -34.998 1.00 87.38 580 MET A C 1
ATOM 4551 O O . MET A 1 580 ? -26.400 9.480 -36.069 1.00 87.38 580 MET A O 1
ATOM 4555 N N . VAL A 1 581 ? -25.411 9.661 -34.061 1.00 83.75 581 VAL A N 1
ATOM 4556 C CA . VAL A 1 581 ? -24.987 11.061 -34.200 1.00 83.75 581 VAL A CA 1
ATOM 4557 C C . VAL A 1 581 ? -23.463 11.154 -34.207 1.00 83.75 581 VAL A C 1
ATOM 4559 O O . VAL A 1 581 ? -22.774 10.316 -33.635 1.00 83.75 581 VAL A O 1
ATOM 4562 N N . SER A 1 582 ? -22.904 12.169 -34.866 1.00 74.75 582 SER A N 1
ATOM 4563 C CA . SER A 1 582 ? -21.453 12.389 -34.856 1.00 74.75 582 SER A CA 1
ATOM 4564 C C . SER A 1 582 ? -21.031 13.053 -33.542 1.00 74.75 582 SER A C 1
ATOM 4566 O O . SER A 1 582 ? -21.207 14.259 -33.378 1.00 74.75 582 SER A O 1
ATOM 4568 N N . GLY A 1 583 ? -20.460 12.279 -32.619 1.00 64.19 583 GLY A N 1
ATOM 4569 C CA . GLY A 1 583 ? -19.896 12.757 -31.357 1.00 64.19 583 GLY A CA 1
ATOM 4570 C C . GLY A 1 583 ? -18.440 13.229 -31.477 1.00 64.19 583 GLY A C 1
ATOM 4571 O O . GLY A 1 583 ? -17.797 13.108 -32.522 1.00 64.19 583 GLY A O 1
ATOM 4572 N N . ARG A 1 584 ? -17.880 13.747 -30.372 1.00 54.47 584 ARG A N 1
ATOM 4573 C CA . ARG A 1 584 ? -16.487 14.251 -30.294 1.00 54.47 584 ARG A CA 1
ATOM 4574 C C . ARG A 1 584 ? -15.413 13.179 -30.537 1.00 54.47 584 ARG A C 1
ATOM 4576 O O . ARG A 1 584 ? -14.276 13.531 -30.838 1.00 54.47 584 ARG A O 1
ATOM 4583 N N . PHE A 1 585 ? -15.769 11.900 -30.422 1.00 54.59 585 PHE A N 1
ATOM 4584 C CA . PHE A 1 585 ? -14.864 10.754 -30.567 1.00 54.59 585 PHE A CA 1
ATOM 4585 C C . PHE A 1 585 ? -15.268 9.789 -31.697 1.00 54.59 585 PHE A C 1
ATOM 4587 O O . PHE A 1 585 ? -14.667 8.726 -31.829 1.00 54.59 585 PHE A O 1
ATOM 4594 N N . GLY A 1 586 ? -16.256 10.153 -32.524 1.00 70.94 586 GLY A N 1
ATOM 4595 C CA . GLY A 1 586 ? -16.787 9.305 -33.595 1.00 70.94 586 GLY A CA 1
ATOM 4596 C C . GLY A 1 586 ? -18.316 9.180 -33.561 1.00 70.94 586 GLY A C 1
ATOM 4597 O O . GLY A 1 586 ? -18.965 9.879 -32.782 1.00 70.94 586 GLY A O 1
ATOM 4598 N N . PRO A 1 587 ? -18.905 8.330 -34.422 1.00 77.06 587 PRO A N 1
ATOM 4599 C CA . PRO A 1 587 ? -20.338 8.053 -34.405 1.00 77.06 587 PRO A CA 1
ATOM 4600 C C . PRO A 1 587 ? -20.750 7.412 -33.073 1.00 77.06 587 PRO A C 1
ATOM 4602 O O . PRO A 1 587 ? -20.146 6.436 -32.634 1.00 77.06 587 PRO A O 1
ATOM 4605 N N . GLU A 1 588 ? -21.776 7.969 -32.439 1.00 82.25 588 GLU A N 1
ATOM 4606 C CA . GLU A 1 588 ? -22.279 7.562 -31.132 1.00 82.25 588 GLU A CA 1
ATOM 4607 C C . GLU A 1 588 ? -23.798 7.352 -31.189 1.00 82.25 588 GLU A C 1
ATOM 4609 O O . GLU A 1 588 ? -24.531 8.190 -31.717 1.00 82.25 588 GLU A O 1
ATOM 4614 N N . ALA A 1 589 ? -24.274 6.239 -30.627 1.00 85.88 589 ALA A N 1
ATOM 4615 C CA . ALA A 1 589 ? -25.700 5.959 -30.487 1.00 85.88 589 ALA A CA 1
ATOM 4616 C C . ALA A 1 589 ? -26.309 6.821 -29.373 1.00 85.88 589 ALA A C 1
ATOM 4618 O O . ALA A 1 589 ? -25.875 6.745 -28.222 1.00 85.88 589 ALA A O 1
ATOM 4619 N N . THR A 1 590 ? -27.322 7.617 -29.695 1.00 89.38 590 THR A N 1
ATOM 4620 C CA . THR A 1 590 ? -27.919 8.602 -28.789 1.00 89.38 590 THR A CA 1
ATOM 4621 C C . THR A 1 590 ? -29.440 8.512 -28.821 1.00 89.38 590 THR A C 1
ATOM 4623 O O . THR A 1 590 ? -30.019 8.352 -29.891 1.00 89.38 590 THR A O 1
ATOM 4626 N N . CYS A 1 591 ? -30.081 8.643 -27.657 1.00 91.12 591 CYS A N 1
ATOM 4627 C CA . CYS A 1 591 ? -31.531 8.776 -27.524 1.00 91.12 591 CYS A CA 1
ATOM 4628 C C . CYS A 1 591 ? -31.907 10.256 -27.671 1.00 91.12 591 CYS A C 1
ATOM 4630 O O . CYS A 1 591 ? -31.608 11.061 -26.786 1.00 91.12 591 CYS A O 1
ATOM 4632 N N . VAL A 1 592 ? -32.488 10.627 -28.810 1.00 90.50 592 VAL A N 1
ATOM 4633 C CA . VAL A 1 592 ? -32.932 11.996 -29.106 1.00 90.50 592 VAL A CA 1
ATOM 4634 C C . VAL A 1 592 ? -34.383 12.144 -28.635 1.00 90.50 592 VAL A C 1
ATOM 4636 O O . VAL A 1 592 ? -35.187 11.265 -28.933 1.00 90.50 592 VAL A O 1
ATOM 4639 N N . PRO A 1 593 ? -34.756 13.216 -27.917 1.00 90.31 593 PRO A N 1
ATOM 4640 C CA . PRO A 1 593 ? -36.138 13.406 -27.468 1.00 90.31 593 PRO A CA 1
ATOM 4641 C C . PRO A 1 593 ? -37.114 13.435 -28.652 1.00 90.31 593 PRO A C 1
ATOM 4643 O O . PRO A 1 593 ? -36.794 13.987 -29.710 1.00 90.31 593 PRO A O 1
ATOM 4646 N N . TYR A 1 594 ? -38.319 12.890 -28.465 1.00 89.12 594 TYR A N 1
ATOM 4647 C CA . TYR A 1 594 ? -39.396 13.070 -29.438 1.00 89.12 594 TYR A CA 1
ATOM 4648 C C . TYR A 1 594 ? -39.810 14.543 -29.495 1.00 89.12 594 TYR A C 1
ATOM 4650 O O . TYR A 1 594 ? -39.947 15.217 -28.472 1.00 89.12 594 TYR A O 1
ATOM 4658 N N . GLU A 1 595 ? -39.997 15.060 -30.706 1.00 84.38 595 GLU A N 1
ATOM 4659 C CA . GLU A 1 595 ? -40.340 16.463 -30.913 1.00 84.38 595 GLU A CA 1
ATOM 4660 C C . GLU A 1 595 ? -41.719 16.778 -30.302 1.00 84.38 595 GLU A C 1
ATOM 4662 O O . GLU A 1 595 ? -42.730 16.207 -30.703 1.00 84.38 595 GLU A O 1
ATOM 4667 N N . GLY A 1 596 ? -41.754 17.676 -29.310 1.00 79.94 596 GLY A N 1
ATOM 4668 C CA . GLY A 1 596 ? -42.985 18.107 -28.634 1.00 79.94 596 GLY A CA 1
ATOM 4669 C C . GLY A 1 596 ? -43.539 17.155 -27.564 1.00 79.94 596 GLY A C 1
ATOM 4670 O O . GLY A 1 596 ? -44.622 17.430 -27.053 1.00 79.94 596 GLY A O 1
ATOM 4671 N N . ALA A 1 597 ? -42.835 16.071 -27.218 1.00 84.31 597 ALA A N 1
ATOM 4672 C CA . ALA A 1 597 ? -43.259 15.145 -26.164 1.00 84.31 597 ALA A CA 1
ATOM 4673 C C . ALA A 1 597 ? -42.948 15.678 -24.753 1.00 84.31 597 ALA A C 1
ATOM 4675 O O . ALA A 1 597 ? -41.893 16.276 -24.525 1.00 84.31 597 ALA A O 1
ATOM 4676 N N . ASP A 1 598 ? -43.859 15.436 -23.805 1.00 88.38 598 ASP A N 1
ATOM 4677 C CA . ASP A 1 598 ? -43.667 15.765 -22.392 1.00 88.38 598 ASP A CA 1
ATOM 4678 C C . ASP A 1 598 ? -42.965 14.619 -21.645 1.00 88.38 598 ASP A C 1
ATOM 4680 O O . ASP A 1 598 ? -43.457 13.490 -21.583 1.00 88.38 598 ASP A O 1
ATOM 4684 N N . LEU A 1 599 ? -41.807 14.913 -21.044 1.00 88.19 599 LEU A N 1
ATOM 4685 C CA . LEU A 1 599 ? -40.990 13.904 -20.365 1.00 88.19 599 LEU A CA 1
ATOM 4686 C C . LEU A 1 599 ? -41.696 13.297 -19.138 1.00 88.19 599 LEU A C 1
ATOM 4688 O O . LEU A 1 599 ? -41.463 12.130 -18.825 1.00 88.19 599 LEU A O 1
ATOM 4692 N N . ALA A 1 600 ? -42.536 14.055 -18.425 1.00 88.25 600 ALA A N 1
ATOM 4693 C CA . ALA A 1 600 ? -43.221 13.561 -17.232 1.00 88.25 600 ALA A CA 1
ATOM 4694 C C . ALA A 1 600 ? -44.365 12.593 -17.587 1.00 88.25 600 ALA A C 1
ATOM 4696 O O . ALA A 1 600 ? -44.564 11.598 -16.878 1.00 88.25 600 ALA A O 1
ATOM 4697 N N . GLU A 1 601 ? -45.074 12.838 -18.693 1.00 89.94 601 GLU A N 1
ATOM 4698 C CA . GLU A 1 601 ? -46.045 11.898 -19.270 1.00 89.94 601 GLU A CA 1
ATOM 4699 C C . GLU A 1 601 ? -45.357 10.607 -19.728 1.00 89.94 601 GLU A C 1
ATOM 4701 O O . GLU A 1 601 ? -45.755 9.518 -19.308 1.00 89.94 601 GLU A O 1
ATOM 4706 N N . GLN A 1 602 ? -44.260 10.722 -20.483 1.00 92.81 602 GLN A N 1
ATOM 4707 C CA . GLN A 1 602 ? -43.475 9.576 -20.951 1.00 92.81 602 GLN A CA 1
ATOM 4708 C C . GLN A 1 602 ? -42.917 8.725 -19.798 1.00 92.81 602 GLN A C 1
ATOM 4710 O O . GLN A 1 602 ? -43.022 7.498 -19.809 1.00 92.81 602 GLN A O 1
ATOM 4715 N N . LEU A 1 603 ? -42.355 9.366 -18.766 1.00 92.50 603 LEU A N 1
ATOM 4716 C CA . LEU A 1 603 ? -41.903 8.679 -17.554 1.00 92.50 603 LEU A CA 1
ATOM 4717 C C . LEU A 1 603 ? -43.066 7.991 -16.841 1.00 92.50 603 LEU A C 1
ATOM 4719 O O . LEU A 1 603 ? -42.920 6.872 -16.359 1.00 92.50 603 LEU A O 1
ATOM 4723 N N . SER A 1 604 ? -44.229 8.638 -16.772 1.00 90.44 604 SER A N 1
ATOM 4724 C CA . SER A 1 604 ? -45.409 8.056 -16.137 1.00 90.44 604 SER A CA 1
ATOM 4725 C C . SER A 1 604 ? -45.910 6.800 -16.841 1.00 90.44 604 SER A C 1
ATOM 4727 O O . SER A 1 604 ? -46.333 5.879 -16.139 1.00 90.44 604 SER A O 1
ATOM 4729 N N . GLU A 1 605 ? -45.859 6.767 -18.172 1.00 91.00 605 GLU A N 1
ATOM 4730 C CA . GLU A 1 605 ? -46.204 5.599 -18.985 1.00 91.00 605 GLU A CA 1
ATOM 4731 C C . GLU A 1 605 ? -45.174 4.476 -18.802 1.00 91.00 605 GLU A C 1
ATOM 4733 O O . GLU A 1 605 ? -45.551 3.363 -18.436 1.00 91.00 605 GLU A O 1
ATOM 4738 N N . ALA A 1 606 ? -43.875 4.772 -18.911 1.00 92.50 606 ALA A N 1
ATOM 4739 C CA . ALA A 1 606 ? -42.823 3.774 -18.707 1.00 92.50 606 ALA A CA 1
ATOM 4740 C C . ALA A 1 606 ? -42.839 3.169 -17.290 1.00 92.50 606 ALA A C 1
ATOM 4742 O O . ALA A 1 606 ? -42.689 1.961 -17.127 1.00 92.50 606 ALA A O 1
ATOM 4743 N N . VAL A 1 607 ? -43.095 3.978 -16.254 1.00 92.50 607 VAL A N 1
ATOM 4744 C CA . VAL A 1 607 ? -43.245 3.487 -14.872 1.00 92.50 607 VAL A CA 1
ATOM 4745 C C . VAL A 1 607 ? -44.434 2.529 -14.731 1.00 92.50 607 VAL A C 1
ATOM 4747 O O . VAL A 1 607 ? -44.353 1.567 -13.970 1.00 92.50 607 VAL A O 1
ATOM 4750 N N . SER A 1 608 ? -45.518 2.724 -15.490 1.00 90.75 608 SER A N 1
ATOM 4751 C CA . SER A 1 608 ? -46.688 1.835 -15.434 1.00 90.75 608 SER A CA 1
ATOM 4752 C C . SER A 1 608 ? -46.409 0.414 -15.948 1.00 90.75 608 SER A C 1
ATOM 4754 O O . SER A 1 608 ? -47.076 -0.525 -15.514 1.00 90.75 608 SER A O 1
ATOM 4756 N N . ASN A 1 609 ? -45.371 0.246 -16.775 1.00 89.94 609 ASN A N 1
ATOM 4757 C CA . ASN A 1 609 ? -44.909 -1.048 -17.286 1.00 89.94 609 ASN A CA 1
ATOM 4758 C C . ASN A 1 609 ? -43.964 -1.789 -16.318 1.00 89.94 609 ASN A C 1
ATOM 4760 O O . ASN A 1 609 ? -43.536 -2.904 -16.606 1.00 89.94 609 ASN A O 1
ATOM 4764 N N . ILE A 1 610 ? -43.616 -1.193 -15.171 1.00 89.69 610 ILE A N 1
ATOM 4765 C CA . ILE A 1 610 ? -42.753 -1.824 -14.163 1.00 89.69 610 ILE A CA 1
ATOM 4766 C C . ILE A 1 610 ? -43.615 -2.648 -13.207 1.00 89.69 610 ILE A C 1
ATOM 4768 O O . ILE A 1 610 ? -44.472 -2.121 -12.495 1.00 89.69 610 ILE A O 1
ATOM 4772 N N . HIS A 1 611 ? -43.367 -3.952 -13.151 1.00 82.06 611 HIS A N 1
ATOM 4773 C CA . HIS A 1 611 ? -44.118 -4.874 -12.304 1.00 82.06 611 HIS A CA 1
ATOM 4774 C C . HIS A 1 611 ? -43.207 -5.507 -11.250 1.00 82.06 611 HIS A C 1
ATOM 4776 O O . HIS A 1 611 ? -42.114 -5.977 -11.553 1.00 82.06 611 HIS A O 1
ATOM 4782 N N . GLY A 1 612 ? -43.671 -5.523 -10.005 1.00 76.44 612 GLY A N 1
ATOM 4783 C CA . GLY A 1 612 ? -42.981 -6.116 -8.866 1.00 76.44 612 GLY A CA 1
ATOM 4784 C C . GLY A 1 612 ? -43.768 -5.856 -7.586 1.00 76.44 612 GLY A C 1
ATOM 4785 O O . GLY A 1 612 ? -44.600 -4.951 -7.546 1.00 76.44 612 GLY A O 1
ATOM 4786 N N . GLU A 1 613 ? -43.515 -6.652 -6.554 1.00 74.12 613 GLU A N 1
ATOM 4787 C CA . GLU A 1 613 ? -44.148 -6.500 -5.245 1.00 74.12 613 GLU A CA 1
ATOM 4788 C C . GLU A 1 613 ? -43.057 -6.478 -4.173 1.00 74.12 613 GLU A C 1
ATOM 4790 O O . GLU A 1 613 ? -42.198 -7.363 -4.105 1.00 74.12 613 GLU A O 1
ATOM 4795 N N . LEU A 1 614 ? -43.059 -5.430 -3.355 1.00 70.94 614 LEU A N 1
ATOM 4796 C CA . LEU A 1 614 ? -42.234 -5.348 -2.161 1.00 70.94 614 LEU A CA 1
ATOM 4797 C C . LEU A 1 614 ? -42.977 -6.125 -1.075 1.00 70.94 614 LEU A C 1
ATOM 4799 O O . LEU A 1 614 ? -43.913 -5.616 -0.461 1.00 70.94 614 LEU A O 1
ATOM 4803 N N . THR A 1 615 ? -42.595 -7.385 -0.865 1.00 58.62 615 THR A N 1
ATOM 4804 C CA . THR A 1 615 ? -43.107 -8.159 0.267 1.00 58.62 615 THR A CA 1
ATOM 4805 C C . THR A 1 615 ? -42.740 -7.429 1.550 1.00 58.62 615 THR A C 1
ATOM 4807 O O . THR A 1 615 ? -41.553 -7.234 1.837 1.00 58.62 615 THR A O 1
ATOM 4810 N N . ALA A 1 616 ? -43.751 -7.013 2.316 1.00 53.47 616 ALA A N 1
ATOM 4811 C CA . ALA A 1 616 ? -43.539 -6.577 3.685 1.00 53.47 616 ALA A CA 1
ATOM 4812 C C . ALA A 1 616 ? -42.796 -7.705 4.405 1.00 53.47 616 ALA A C 1
ATOM 4814 O O . ALA A 1 616 ? -43.190 -8.867 4.329 1.00 53.47 616 ALA A O 1
ATOM 4815 N N . TYR A 1 617 ? -41.675 -7.375 5.032 1.00 45.81 617 TYR A N 1
ATOM 4816 C CA . TYR A 1 617 ? -40.956 -8.336 5.850 1.00 45.81 617 TYR A CA 1
ATOM 4817 C C . TYR A 1 617 ? -41.813 -8.594 7.085 1.00 45.81 617 TYR A C 1
ATOM 4819 O O . TYR A 1 617 ? -41.781 -7.816 8.037 1.00 45.81 617 TYR A O 1
ATOM 4827 N N . GLU A 1 618 ? -42.631 -9.642 7.029 1.00 36.59 618 GLU A N 1
ATOM 4828 C CA . GLU A 1 618 ? -43.183 -10.255 8.224 1.00 36.59 618 GLU A CA 1
ATOM 4829 C C . GLU A 1 618 ? -41.981 -10.769 9.012 1.00 36.59 618 GLU A C 1
ATOM 4831 O O . GLU A 1 618 ? -41.277 -11.688 8.594 1.00 36.59 618 GLU A O 1
ATOM 4836 N N . VAL A 1 619 ? -41.687 -10.104 10.128 1.00 38.31 619 VAL A N 1
ATOM 4837 C CA . VAL A 1 619 ? -40.908 -10.732 11.188 1.00 38.31 619 VAL A CA 1
ATOM 4838 C C . VAL A 1 619 ? -41.727 -11.962 11.561 1.00 38.31 619 VAL A C 1
ATOM 4840 O O . VAL A 1 619 ? -42.811 -11.811 12.117 1.00 38.31 619 VAL A O 1
ATOM 4843 N N . GLU A 1 620 ? -41.288 -13.150 11.145 1.00 30.77 620 GLU A N 1
ATOM 4844 C CA . GLU A 1 620 ? -41.944 -14.396 11.531 1.00 30.77 620 GLU A CA 1
ATOM 4845 C C . GLU A 1 620 ? -42.015 -14.436 13.061 1.00 30.77 620 GLU A C 1
ATOM 4847 O O . GLU A 1 620 ? -40.998 -14.549 13.747 1.00 30.77 620 GLU A O 1
ATOM 4852 N N . ASP A 1 621 ? -43.240 -14.311 13.576 1.00 34.34 621 ASP A N 1
ATOM 4853 C CA . ASP A 1 621 ? -43.640 -14.645 14.938 1.00 34.34 621 ASP A CA 1
ATOM 4854 C C . ASP A 1 621 ? -43.449 -16.163 15.157 1.00 34.34 621 ASP A C 1
ATOM 4856 O O . ASP A 1 621 ? -44.410 -16.920 15.306 1.00 34.34 621 ASP A O 1
ATOM 4860 N N . GLU A 1 622 ? -42.208 -16.650 15.180 1.00 30.25 622 GLU A N 1
ATOM 4861 C CA . GLU A 1 622 ? -41.889 -17.948 15.773 1.00 30.25 622 GLU A CA 1
ATOM 4862 C C . GLU A 1 622 ? -41.465 -17.746 17.227 1.00 30.25 622 GLU A C 1
ATOM 4864 O O . GLU A 1 622 ? -40.298 -17.572 17.558 1.00 30.25 622 GLU A O 1
ATOM 4869 N N . LEU A 1 623 ? -42.491 -17.830 18.079 1.00 32.22 623 LEU A N 1
ATOM 4870 C CA . LEU A 1 623 ? -42.457 -17.953 19.535 1.00 32.22 623 LEU A CA 1
ATOM 4871 C C . LEU A 1 623 ? -41.894 -16.733 20.270 1.00 32.22 623 LEU A C 1
ATOM 4873 O O . LEU A 1 623 ? -40.698 -16.488 20.328 1.00 32.22 623 LEU A O 1
ATOM 4877 N N . ALA A 1 624 ? -42.809 -16.039 20.946 1.00 35.28 624 ALA A N 1
ATOM 4878 C CA . ALA A 1 624 ? -42.529 -15.111 22.026 1.00 35.28 624 ALA A CA 1
ATOM 4879 C C . ALA A 1 624 ? -41.656 -15.754 23.125 1.00 35.28 624 ALA A C 1
ATOM 4881 O O . ALA A 1 624 ? -42.156 -16.215 24.148 1.00 35.28 624 ALA A O 1
ATOM 4882 N N . GLU A 1 625 ? -40.345 -15.737 22.939 1.00 35.56 625 GLU A N 1
ATOM 4883 C CA . GLU A 1 625 ? -39.470 -15.137 23.932 1.00 35.56 625 GLU A CA 1
ATOM 4884 C C . GLU A 1 625 ? -39.111 -13.766 23.370 1.00 35.56 625 GLU A C 1
ATOM 4886 O O . GLU A 1 625 ? -38.616 -13.657 22.253 1.00 35.56 625 GLU A O 1
ATOM 4891 N N . GLU A 1 626 ? -39.477 -12.711 24.097 1.00 37.72 626 GLU A N 1
ATOM 4892 C CA . GLU A 1 626 ? -39.122 -11.332 23.768 1.00 37.72 626 GLU A CA 1
ATOM 4893 C C . GLU A 1 626 ? -37.666 -11.287 23.272 1.00 37.72 626 GLU A C 1
ATOM 4895 O O . GLU A 1 626 ? -36.762 -11.645 24.033 1.00 37.72 626 GLU A O 1
ATOM 4900 N N . ASP A 1 627 ? -37.422 -10.864 22.020 1.00 43.38 627 ASP A N 1
ATOM 4901 C CA . ASP A 1 627 ? -36.078 -10.510 21.551 1.00 43.38 627 ASP A CA 1
ATOM 4902 C C . ASP A 1 627 ? -35.614 -9.286 22.350 1.00 43.38 627 ASP A C 1
ATOM 4904 O O . ASP A 1 627 ? -35.669 -8.138 21.919 1.00 43.38 627 ASP A O 1
ATOM 4908 N N . ASN A 1 628 ? -35.184 -9.561 23.576 1.00 54.44 628 ASN A N 1
ATOM 4909 C CA . ASN A 1 628 ? -34.666 -8.622 24.548 1.00 54.44 628 ASN A CA 1
ATOM 4910 C C . ASN A 1 628 ? -33.213 -8.249 24.208 1.00 54.44 628 ASN A C 1
ATOM 4912 O O . ASN A 1 628 ? -32.520 -7.659 25.038 1.00 54.44 628 ASN A O 1
ATOM 4916 N N . SER A 1 629 ? -32.710 -8.615 23.019 1.00 60.12 629 SER A N 1
ATOM 4917 C CA . SER A 1 629 ? -31.370 -8.236 22.595 1.00 60.12 629 SER A CA 1
ATOM 4918 C C . SER A 1 629 ? -31.334 -6.777 22.156 1.00 60.12 629 SER A C 1
ATOM 4920 O O . SER A 1 629 ? -32.094 -6.324 21.302 1.00 60.12 629 SER A O 1
ATOM 4922 N N . ILE A 1 630 ? -30.425 -6.027 22.765 1.00 67.88 630 ILE A N 1
ATOM 4923 C CA . ILE A 1 630 ? -30.294 -4.583 22.582 1.00 67.88 630 ILE A CA 1
ATOM 4924 C C . ILE A 1 630 ? -29.179 -4.265 21.575 1.00 67.88 630 ILE A C 1
ATOM 4926 O O . ILE A 1 630 ? -28.263 -5.080 21.387 1.00 67.88 630 ILE A O 1
ATOM 4930 N N . PRO A 1 631 ? -29.214 -3.090 20.915 1.00 56.38 631 PRO A N 1
ATOM 4931 C CA . PRO A 1 631 ? -28.102 -2.623 20.095 1.00 56.38 631 PRO A CA 1
ATOM 4932 C C . PRO A 1 631 ? -26.790 -2.670 20.881 1.00 56.38 631 PRO A C 1
ATOM 4934 O O . PRO A 1 631 ? -26.740 -2.255 22.040 1.00 56.38 631 PRO A O 1
ATOM 4937 N N . ALA A 1 632 ? -25.732 -3.205 20.267 1.00 56.91 632 ALA A N 1
ATOM 4938 C CA . ALA A 1 632 ? -24.467 -3.383 20.964 1.00 56.91 632 ALA A CA 1
ATOM 4939 C C . ALA A 1 632 ? -23.857 -2.039 21.381 1.00 56.91 632 ALA A C 1
ATOM 4941 O O . ALA A 1 632 ? -23.624 -1.167 20.544 1.00 56.91 632 ALA A O 1
ATOM 4942 N N . ASP A 1 633 ? -23.527 -1.912 22.667 1.00 64.12 633 ASP A N 1
ATOM 4943 C CA . ASP A 1 633 ? -22.789 -0.764 23.175 1.00 64.12 633 ASP A CA 1
ATOM 4944 C C . ASP A 1 633 ? -21.384 -0.742 22.523 1.00 64.12 633 ASP A C 1
ATOM 4946 O O . ASP A 1 633 ? -20.626 -1.726 22.625 1.00 64.12 633 ASP A O 1
ATOM 4950 N N . PRO A 1 634 ? -21.010 0.357 21.832 1.00 51.66 634 PRO A N 1
ATOM 4951 C CA . PRO A 1 634 ? -19.721 0.483 21.158 1.00 51.66 634 PRO A CA 1
ATOM 4952 C C . PRO A 1 634 ? -18.526 0.256 22.088 1.00 51.66 634 PRO A C 1
ATOM 4954 O O . PRO A 1 634 ? -17.490 -0.240 21.639 1.00 51.66 634 PRO A O 1
ATOM 4957 N N . THR A 1 635 ? -18.673 0.565 23.377 1.00 57.25 635 THR A N 1
ATOM 4958 C CA . THR A 1 635 ? -17.609 0.483 24.381 1.00 57.25 635 THR A CA 1
ATOM 4959 C C . THR A 1 635 ? -17.246 -0.953 24.773 1.00 57.25 635 THR A C 1
ATOM 4961 O O . THR A 1 635 ? -16.136 -1.175 25.262 1.00 57.25 635 THR A O 1
ATOM 4964 N N . VAL A 1 636 ? -18.105 -1.955 24.520 1.00 68.94 636 VAL A N 1
ATOM 4965 C CA . VAL A 1 636 ? -17.955 -3.260 25.201 1.00 68.94 636 VAL A CA 1
ATOM 4966 C C . VAL A 1 636 ? -17.126 -4.348 24.516 1.00 68.94 636 VAL A C 1
ATOM 4968 O O . VAL A 1 636 ? -17.130 -5.433 25.041 1.00 68.94 636 VAL A O 1
ATOM 4971 N N . ARG A 1 637 ? -16.352 -4.161 23.444 1.00 69.62 637 ARG A N 1
ATOM 4972 C CA . ARG A 1 637 ? -15.639 -5.259 22.713 1.00 69.62 637 ARG A CA 1
ATOM 4973 C C . ARG A 1 637 ? -16.518 -6.450 22.257 1.00 69.62 637 ARG A C 1
ATOM 4975 O O . ARG A 1 637 ? -17.364 -6.989 22.958 1.00 69.62 637 ARG A O 1
ATOM 4982 N N . ASN A 1 638 ? -16.276 -6.913 21.035 1.00 62.38 638 ASN A N 1
ATOM 4983 C CA . ASN A 1 638 ? -16.979 -8.088 20.519 1.00 62.38 638 ASN A CA 1
ATOM 4984 C C . ASN A 1 638 ? -16.616 -9.355 21.326 1.00 62.38 638 ASN A C 1
ATOM 4986 O O . ASN A 1 638 ? -15.497 -9.440 21.838 1.00 62.38 638 ASN A O 1
ATOM 4990 N N . PHE A 1 639 ? -17.539 -10.315 21.441 1.00 77.81 639 PHE A N 1
ATOM 4991 C CA . PHE A 1 639 ? -17.371 -11.566 22.199 1.00 77.81 639 PHE A CA 1
ATOM 4992 C C . PHE A 1 639 ? -17.008 -11.342 23.674 1.00 77.81 639 PHE A C 1
ATOM 4994 O O . PHE A 1 639 ? -16.022 -11.870 24.190 1.00 77.81 639 PHE A O 1
ATOM 5001 N N . SER A 1 640 ? -17.744 -10.463 24.351 1.00 84.56 640 SER A N 1
ATOM 5002 C CA . SER A 1 640 ? -17.509 -10.131 25.761 1.00 84.56 640 SER A CA 1
ATOM 5003 C C . SER A 1 640 ? -18.834 -10.009 26.504 1.00 84.56 640 SER A C 1
ATOM 5005 O O . SER A 1 640 ? -19.833 -9.564 25.933 1.00 84.56 640 SER A O 1
ATOM 5007 N N . TYR A 1 641 ? -18.835 -10.378 27.786 1.00 88.81 641 TYR A N 1
ATOM 5008 C CA . TYR A 1 641 ? -19.992 -10.169 28.654 1.00 88.81 641 TYR A CA 1
ATOM 5009 C C . TYR A 1 641 ? -20.019 -8.736 29.199 1.00 88.81 641 TYR A C 1
ATOM 5011 O O . TYR A 1 641 ? -18.979 -8.163 29.540 1.00 88.81 641 TYR A O 1
ATOM 5019 N N . THR A 1 642 ? -21.207 -8.164 29.347 1.00 88.62 642 THR A N 1
ATOM 5020 C CA . THR A 1 642 ? -21.429 -6.878 30.019 1.00 88.62 642 THR A CA 1
ATOM 5021 C C . THR A 1 642 ? -22.679 -6.935 30.893 1.00 88.62 642 THR A C 1
ATOM 5023 O O . THR A 1 642 ? -23.497 -7.843 30.754 1.00 88.62 642 THR A O 1
ATOM 5026 N N . VAL A 1 643 ? -22.816 -5.987 31.819 1.00 86.88 643 VAL A N 1
ATOM 5027 C CA . VAL A 1 643 ? -24.004 -5.845 32.670 1.00 86.88 643 VAL A CA 1
ATOM 5028 C C . VAL A 1 643 ? -24.672 -4.517 32.345 1.00 86.88 643 VAL A C 1
ATOM 5030 O O . VAL A 1 643 ? -24.030 -3.476 32.454 1.00 86.88 643 VAL A O 1
ATOM 5033 N N . LEU A 1 644 ? -25.953 -4.556 31.980 1.00 77.94 644 LEU A N 1
ATOM 5034 C CA . LEU A 1 644 ? -26.770 -3.373 31.708 1.00 77.94 644 LEU A CA 1
ATOM 5035 C C . LEU A 1 644 ? -28.124 -3.539 32.409 1.00 77.94 644 LEU A C 1
ATOM 5037 O O . LEU A 1 644 ? -28.748 -4.591 32.291 1.00 77.94 644 LEU A O 1
ATOM 5041 N N . ASP A 1 645 ? -28.524 -2.549 33.212 1.00 77.50 645 ASP A N 1
ATOM 5042 C CA . ASP A 1 645 ? -29.727 -2.587 34.066 1.00 77.50 645 ASP A CA 1
ATOM 5043 C C . ASP A 1 645 ? -29.863 -3.876 34.904 1.00 77.50 645 ASP A C 1
ATOM 5045 O O . ASP A 1 645 ? -30.925 -4.485 35.003 1.00 77.50 645 ASP A O 1
ATOM 5049 N N . ASP A 1 646 ? -28.743 -4.312 35.492 1.00 78.88 646 ASP A N 1
ATOM 5050 C CA . ASP A 1 646 ? -28.605 -5.541 36.292 1.00 78.88 646 ASP A CA 1
ATOM 5051 C C . ASP A 1 646 ? -28.882 -6.860 35.534 1.00 78.88 646 ASP A C 1
ATOM 5053 O O . ASP A 1 646 ? -28.905 -7.932 36.137 1.00 78.88 646 ASP A O 1
ATOM 5057 N N . LYS A 1 647 ? -28.991 -6.824 34.201 1.00 81.12 647 LYS A N 1
ATOM 5058 C CA . LYS A 1 647 ? -29.043 -8.008 33.329 1.00 81.12 647 LYS A CA 1
ATOM 5059 C C . LYS A 1 647 ? -27.700 -8.240 32.641 1.00 81.12 647 LYS A C 1
ATOM 5061 O O . LYS A 1 647 ? -26.975 -7.295 32.329 1.00 81.12 647 LYS A O 1
ATOM 5066 N N . ILE A 1 648 ? -27.349 -9.507 32.419 1.00 87.81 648 ILE A N 1
ATOM 5067 C CA . ILE A 1 648 ? -26.130 -9.878 31.693 1.00 87.81 648 ILE A CA 1
ATOM 5068 C C . ILE A 1 648 ? -26.441 -9.912 30.206 1.00 87.81 648 ILE A C 1
ATOM 5070 O O . ILE A 1 648 ? -27.397 -10.560 29.790 1.00 87.81 648 ILE A O 1
ATOM 5074 N N . TYR A 1 649 ? -25.582 -9.280 29.421 1.00 87.81 649 TYR A N 1
ATOM 5075 C CA . TYR A 1 649 ? -25.601 -9.376 27.974 1.00 87.81 649 TYR A CA 1
ATOM 5076 C C . TYR A 1 649 ? -24.283 -9.942 27.461 1.00 87.81 649 TYR A C 1
ATOM 5078 O O . TYR A 1 649 ? -23.218 -9.660 28.015 1.00 87.81 649 TYR A O 1
ATOM 5086 N N . PHE A 1 650 ? -24.346 -10.709 26.381 1.00 85.12 650 PHE A N 1
ATOM 5087 C CA . PHE A 1 650 ? -23.185 -11.140 25.620 1.00 85.12 650 PHE A CA 1
ATOM 5088 C C . PHE A 1 650 ? -23.208 -10.462 24.259 1.00 85.12 650 PHE A C 1
ATOM 5090 O O . PHE A 1 650 ? -24.214 -10.495 23.545 1.00 85.12 650 PHE A O 1
ATOM 5097 N N . ARG A 1 651 ? -22.109 -9.791 23.915 1.00 78.38 651 ARG A N 1
ATOM 5098 C CA . ARG A 1 651 ? -21.999 -9.100 22.634 1.00 78.38 651 ARG A CA 1
ATOM 5099 C C . ARG A 1 651 ? -21.550 -10.060 21.543 1.00 78.38 651 ARG A C 1
ATOM 5101 O O . ARG A 1 651 ? -20.416 -10.533 21.574 1.00 78.38 651 ARG A O 1
ATOM 5108 N N . GLU A 1 652 ? -22.388 -10.203 20.524 1.00 63.09 652 GLU A N 1
ATOM 5109 C CA . GLU A 1 652 ? -22.033 -10.812 19.247 1.00 63.09 652 GLU A CA 1
ATOM 5110 C C . GLU A 1 652 ? -22.314 -9.828 18.111 1.00 63.09 652 GLU A C 1
ATOM 5112 O O . GLU A 1 652 ? -23.449 -9.498 17.764 1.00 63.09 652 GLU A O 1
ATOM 5117 N N . ASN A 1 653 ? -21.234 -9.339 17.513 1.00 61.97 653 ASN A N 1
ATOM 5118 C CA . ASN A 1 653 ? -21.234 -8.356 16.441 1.00 61.97 653 ASN A CA 1
ATOM 5119 C C . ASN A 1 653 ? -21.964 -7.063 16.850 1.00 61.97 653 ASN A C 1
ATOM 5121 O O . ASN A 1 653 ? -21.463 -6.303 17.692 1.00 61.97 653 ASN A O 1
ATOM 5125 N N . SER A 1 654 ? -23.120 -6.811 16.234 1.00 51.03 654 SER A N 1
ATOM 5126 C CA . SER A 1 654 ? -23.916 -5.588 16.381 1.00 51.03 654 SER A CA 1
ATOM 5127 C C . SER A 1 654 ? -25.067 -5.725 17.381 1.00 51.03 654 SER A C 1
ATOM 5129 O O . SER A 1 654 ? -25.790 -4.753 17.597 1.00 51.03 654 SER A O 1
ATOM 5131 N N . ARG A 1 655 ? -25.244 -6.903 17.996 1.00 61.25 655 ARG A N 1
ATOM 5132 C CA . ARG A 1 655 ? -26.286 -7.153 18.999 1.00 61.25 655 ARG A CA 1
ATOM 5133 C C . ARG A 1 655 ? -25.676 -7.617 20.316 1.00 61.25 655 ARG A C 1
ATOM 5135 O O . ARG A 1 655 ? -24.658 -8.305 20.355 1.00 61.25 655 ARG A O 1
ATOM 5142 N N . MET A 1 656 ? -26.306 -7.209 21.406 1.00 72.69 656 MET A N 1
ATOM 5143 C CA . MET A 1 656 ? -26.042 -7.711 22.745 1.00 72.69 656 MET A CA 1
ATOM 5144 C C . MET A 1 656 ? -27.230 -8.570 23.148 1.00 72.69 656 MET A C 1
ATOM 5146 O O . MET A 1 656 ? -28.306 -8.043 23.419 1.00 72.69 656 MET A O 1
ATOM 5150 N N . ALA A 1 657 ? -27.044 -9.888 23.135 1.00 77.62 657 ALA A N 1
ATOM 5151 C CA . ALA A 1 657 ? -28.082 -10.840 23.506 1.00 77.62 657 ALA A CA 1
ATOM 5152 C C . ALA A 1 657 ? -28.125 -10.997 25.032 1.00 77.62 657 ALA A C 1
ATOM 5154 O O . ALA A 1 657 ? -27.057 -11.111 25.645 1.00 77.62 657 ALA A O 1
ATOM 5155 N N . PRO A 1 658 ? -29.309 -10.979 25.669 1.00 83.44 658 PRO A N 1
ATOM 5156 C CA . PRO A 1 658 ? -29.417 -11.281 27.087 1.00 83.44 658 PRO A CA 1
ATOM 5157 C C . PRO A 1 658 ? -28.953 -12.720 27.335 1.00 83.44 658 PRO A C 1
ATOM 5159 O O . PRO A 1 658 ? -29.238 -13.628 26.558 1.00 83.44 658 PRO A O 1
ATOM 5162 N N . VAL A 1 659 ? -28.207 -12.921 28.415 1.00 83.94 659 VAL A N 1
ATOM 5163 C CA . VAL A 1 659 ? -27.670 -14.228 28.797 1.00 83.94 659 VAL A CA 1
ATOM 5164 C C . VAL A 1 659 ? -28.502 -14.770 29.945 1.00 83.94 659 VAL A C 1
ATOM 5166 O O . VAL A 1 659 ? -28.348 -14.338 31.090 1.00 83.94 659 VAL A O 1
ATOM 5169 N N . GLU A 1 660 ? -29.361 -15.741 29.646 1.00 80.50 660 GLU A N 1
ATOM 5170 C CA . GLU A 1 660 ? -30.112 -16.465 30.666 1.00 80.50 660 GLU A CA 1
ATOM 5171 C C . GLU A 1 660 ? -29.309 -17.659 31.178 1.00 80.50 660 GLU A C 1
ATOM 5173 O O . GLU A 1 660 ? -29.048 -18.639 30.480 1.00 80.50 660 GLU A O 1
ATOM 5178 N N . VAL A 1 661 ? -28.887 -17.575 32.435 1.00 82.56 661 VAL A N 1
ATOM 5179 C CA . VAL A 1 661 ? -28.134 -18.626 33.118 1.00 82.56 661 VAL A CA 1
ATOM 5180 C C . VAL A 1 661 ? -28.679 -18.812 34.528 1.00 82.56 661 VAL A C 1
ATOM 5182 O O . VAL A 1 661 ? -29.341 -17.938 35.080 1.00 82.56 661 VAL A O 1
ATOM 5185 N N . SER A 1 662 ? -28.386 -19.956 35.152 1.00 85.50 662 SER A N 1
ATOM 5186 C CA . SER A 1 662 ? -28.759 -20.181 36.557 1.00 85.50 662 SER A CA 1
ATOM 5187 C C . SER A 1 662 ? -28.257 -19.045 37.460 1.00 85.50 662 SER A C 1
ATOM 5189 O O . SER A 1 662 ? -27.158 -18.535 37.244 1.00 85.50 662 SER A O 1
ATOM 5191 N N . ALA A 1 663 ? -28.984 -18.722 38.535 1.00 81.75 663 ALA A N 1
ATOM 5192 C CA . ALA A 1 663 ? -28.594 -17.662 39.475 1.00 81.75 663 ALA A CA 1
ATOM 5193 C C . ALA A 1 663 ? -27.150 -17.818 40.002 1.00 81.75 663 ALA A C 1
ATOM 5195 O O . ALA A 1 663 ? -26.449 -16.840 40.258 1.00 81.75 663 ALA A O 1
ATOM 5196 N N . THR A 1 664 ? -26.657 -19.053 40.151 1.00 83.31 664 THR A N 1
ATOM 5197 C CA . THR A 1 664 ? -25.262 -19.306 40.544 1.00 83.31 664 THR A CA 1
ATOM 5198 C C . THR A 1 664 ? -24.266 -18.959 39.433 1.00 83.31 664 THR A C 1
ATOM 5200 O O . THR A 1 664 ? -23.200 -18.427 39.728 1.00 83.31 664 THR A O 1
ATOM 5203 N N . ALA A 1 665 ? -24.584 -19.247 38.169 1.00 84.00 665 ALA A N 1
ATOM 5204 C CA . ALA A 1 665 ? -23.749 -18.894 37.021 1.00 84.00 665 ALA A CA 1
ATOM 5205 C C . ALA A 1 665 ? -23.801 -17.388 36.714 1.00 84.00 665 ALA A C 1
ATOM 5207 O O . ALA A 1 665 ? -22.761 -16.791 36.455 1.00 84.00 665 ALA A O 1
ATOM 5208 N N . GLU A 1 666 ? -24.966 -16.756 36.852 1.00 87.38 666 GLU A N 1
ATOM 5209 C CA . GLU A 1 666 ? -25.143 -15.309 36.693 1.00 87.38 666 GLU A CA 1
ATOM 5210 C C . GLU A 1 666 ? -24.218 -14.532 37.641 1.00 87.38 666 GLU A C 1
ATOM 5212 O O . GLU A 1 666 ? -23.442 -13.670 37.227 1.00 87.38 666 GLU A O 1
ATOM 5217 N N . ASN A 1 667 ? -24.219 -14.903 38.924 1.00 88.50 667 ASN A N 1
ATOM 5218 C CA . ASN A 1 667 ? -23.357 -14.259 39.909 1.00 88.50 667 ASN A CA 1
ATOM 5219 C C . ASN A 1 667 ? -21.859 -14.535 39.674 1.00 88.50 667 ASN A C 1
ATOM 5221 O O . ASN A 1 667 ? -21.032 -13.667 39.963 1.00 88.50 667 ASN A O 1
ATOM 5225 N N . ARG A 1 668 ? -21.496 -15.703 39.116 1.00 91.69 668 ARG A N 1
ATOM 5226 C CA . ARG A 1 668 ? -20.112 -15.993 38.692 1.00 91.69 668 ARG A CA 1
ATOM 5227 C C . ARG A 1 668 ? -19.679 -15.054 37.565 1.00 91.69 668 ARG A C 1
ATOM 5229 O O . ARG A 1 668 ? -18.616 -14.446 37.658 1.00 91.69 668 ARG A O 1
ATOM 5236 N N . ILE A 1 669 ? -20.514 -14.893 36.539 1.00 90.62 669 ILE A N 1
ATOM 5237 C CA . ILE A 1 669 ? -20.244 -14.009 35.398 1.00 90.62 669 ILE A CA 1
ATOM 5238 C C . ILE A 1 669 ? -20.135 -12.551 35.867 1.00 90.62 669 ILE A C 1
ATOM 5240 O O . ILE A 1 669 ? -19.122 -11.907 35.604 1.00 90.62 669 ILE A O 1
ATOM 5244 N N . LYS A 1 670 ? -21.101 -12.048 36.654 1.00 90.94 670 LYS A N 1
ATOM 5245 C CA . LYS A 1 670 ? -21.053 -10.689 37.237 1.00 90.94 670 LYS A CA 1
ATOM 5246 C C . LYS A 1 670 ? -19.782 -10.460 38.065 1.00 90.94 670 LYS A C 1
ATOM 5248 O O . LYS A 1 670 ? -19.179 -9.389 37.992 1.00 90.94 670 LYS A O 1
ATOM 5253 N N . GLY A 1 671 ? -19.353 -11.459 38.838 1.00 89.75 671 GLY A N 1
ATOM 5254 C CA . GLY A 1 671 ? -18.112 -11.409 39.611 1.00 89.75 671 GLY A CA 1
ATOM 5255 C C . GLY A 1 671 ? -16.859 -11.301 38.736 1.00 89.75 671 GLY A C 1
ATOM 5256 O O . GLY A 1 671 ? -16.021 -10.434 38.977 1.00 89.75 671 GLY A O 1
ATOM 5257 N N . MET A 1 672 ? -16.759 -12.121 37.686 1.00 92.94 672 MET A N 1
ATOM 5258 C CA . MET A 1 672 ? -15.620 -12.103 36.759 1.00 92.94 672 MET A CA 1
ATOM 5259 C C . MET A 1 672 ? -15.572 -10.838 35.893 1.00 92.94 672 MET A C 1
ATOM 5261 O O . MET A 1 672 ? -14.480 -10.321 35.673 1.00 92.94 672 MET A O 1
ATOM 5265 N N . ILE A 1 673 ? -16.721 -10.274 35.494 1.00 91.81 673 ILE A N 1
ATOM 5266 C CA . ILE A 1 673 ? -16.799 -8.961 34.822 1.00 91.81 673 ILE A CA 1
ATOM 5267 C C . ILE A 1 673 ? -16.168 -7.871 35.695 1.00 91.81 673 ILE A C 1
ATOM 5269 O O . ILE A 1 673 ? -15.314 -7.123 35.229 1.00 91.81 673 ILE A O 1
ATOM 5273 N N . ARG A 1 674 ? -16.513 -7.819 36.989 1.00 92.12 674 ARG A N 1
ATOM 5274 C CA . ARG A 1 674 ? -15.957 -6.812 37.912 1.00 92.12 674 ARG A CA 1
ATOM 5275 C C . ARG A 1 674 ? -14.442 -6.936 38.065 1.00 92.12 674 ARG A C 1
ATOM 5277 O O . ARG A 1 674 ? -13.753 -5.919 38.088 1.00 92.12 674 ARG A O 1
ATOM 5284 N N . ILE A 1 675 ? -13.923 -8.163 38.161 1.00 93.75 675 ILE A N 1
ATOM 5285 C CA . ILE A 1 675 ? -12.474 -8.408 38.230 1.00 93.75 675 ILE A CA 1
ATOM 5286 C C . ILE A 1 675 ? -11.815 -7.984 36.912 1.00 93.75 675 ILE A C 1
ATOM 5288 O O . ILE A 1 675 ? -10.826 -7.260 36.938 1.00 93.75 675 ILE A O 1
ATOM 5292 N N . ARG A 1 676 ? -12.384 -8.368 35.763 1.00 93.50 676 ARG A N 1
ATOM 5293 C CA . ARG A 1 676 ? -11.883 -8.015 34.425 1.00 93.50 676 ARG A CA 1
ATOM 5294 C C . ARG A 1 676 ? -11.747 -6.509 34.258 1.00 93.50 676 ARG A C 1
ATOM 5296 O O . ARG A 1 676 ? -10.710 -6.032 33.801 1.00 93.50 676 ARG A O 1
ATOM 5303 N N . ASP A 1 677 ? -12.797 -5.779 34.608 1.00 89.88 677 ASP A N 1
ATOM 5304 C CA . ASP A 1 677 ? -12.862 -4.336 34.414 1.00 89.88 677 ASP A CA 1
ATOM 5305 C C . ASP A 1 677 ? -11.870 -3.622 35.345 1.00 89.88 677 ASP A C 1
ATOM 5307 O O . ASP A 1 677 ? -11.188 -2.694 34.911 1.00 89.88 677 ASP A O 1
ATOM 5311 N N . SER A 1 678 ? -11.691 -4.125 36.573 1.00 92.62 678 SER A N 1
ATOM 5312 C CA . SER A 1 678 ? -10.671 -3.638 37.511 1.00 92.62 678 SER A CA 1
ATOM 5313 C C . SER A 1 678 ? -9.243 -3.917 37.024 1.00 92.62 678 SER A C 1
ATOM 5315 O O . SER A 1 678 ? -8.401 -3.024 37.039 1.00 92.62 678 SER A O 1
ATOM 5317 N N . VAL A 1 679 ? -8.961 -5.110 36.483 1.00 91.31 679 VAL A N 1
ATOM 5318 C CA . VAL A 1 679 ? -7.648 -5.426 35.885 1.00 91.31 679 VAL A CA 1
ATOM 5319 C C . VAL A 1 679 ? -7.359 -4.536 34.681 1.00 91.31 679 VAL A C 1
ATOM 5321 O O . VAL A 1 679 ? -6.258 -4.003 34.564 1.00 91.31 679 VAL A O 1
ATOM 5324 N N . ARG A 1 680 ? -8.337 -4.346 33.787 1.00 87.69 680 ARG A N 1
ATOM 5325 C CA . ARG A 1 680 ? -8.189 -3.452 32.630 1.00 87.69 680 ARG A CA 1
ATOM 5326 C C . ARG A 1 680 ? -7.915 -2.017 33.077 1.00 87.69 680 ARG A C 1
ATOM 5328 O O . ARG A 1 680 ? -7.019 -1.385 32.524 1.00 87.69 680 ARG A O 1
ATOM 5335 N N . LYS A 1 681 ? -8.629 -1.532 34.099 1.00 87.31 681 LYS A N 1
ATOM 5336 C CA . LYS A 1 681 ? -8.394 -0.201 34.663 1.00 87.31 681 LYS A CA 1
ATOM 5337 C C . LYS A 1 681 ? -7.005 -0.089 35.282 1.00 87.31 681 LYS A C 1
ATOM 5339 O O . LYS A 1 681 ? -6.317 0.895 35.051 1.00 87.31 681 LYS A O 1
ATOM 5344 N N . LEU A 1 682 ? -6.564 -1.106 36.012 1.00 88.44 682 LEU A N 1
ATOM 5345 C CA . LEU A 1 682 ? -5.245 -1.128 36.629 1.00 88.44 682 LEU A CA 1
ATOM 5346 C C . LEU A 1 682 ? -4.113 -1.138 35.589 1.00 88.44 682 LEU A C 1
ATOM 5348 O O . LEU A 1 682 ? -3.102 -0.470 35.787 1.00 88.44 682 LEU A O 1
ATOM 5352 N N . ILE A 1 683 ? -4.287 -1.848 34.470 1.00 83.44 683 ILE A N 1
ATOM 5353 C CA . ILE A 1 683 ? -3.347 -1.808 33.338 1.00 83.44 683 ILE A CA 1
ATOM 5354 C C . ILE A 1 683 ? -3.305 -0.404 32.723 1.00 83.44 683 ILE A C 1
ATOM 5356 O O . ILE A 1 683 ? -2.213 0.101 32.471 1.00 83.44 683 ILE A O 1
ATOM 5360 N N . GLU A 1 684 ? -4.460 0.243 32.525 1.00 82.12 684 GLU A N 1
ATOM 5361 C CA . GLU A 1 684 ? -4.542 1.630 32.035 1.00 82.12 684 GLU A CA 1
ATOM 5362 C C . GLU A 1 684 ? -3.785 2.585 32.977 1.00 82.12 684 GLU A C 1
ATOM 5364 O O . GLU A 1 684 ? -2.867 3.272 32.538 1.00 82.12 684 GLU A O 1
ATOM 5369 N N . LEU A 1 685 ? -4.065 2.536 34.287 1.00 83.12 685 LEU A N 1
ATOM 5370 C CA . LEU A 1 685 ? -3.413 3.383 35.298 1.00 83.12 685 LEU A CA 1
ATOM 5371 C C . LEU A 1 685 ? -1.887 3.197 35.343 1.00 83.12 685 LEU A C 1
ATOM 5373 O O . LEU A 1 685 ? -1.148 4.170 35.475 1.00 83.12 685 LEU A O 1
ATOM 5377 N N . GLN A 1 686 ? -1.398 1.957 35.230 1.00 81.38 686 GLN A N 1
ATOM 5378 C CA . GLN A 1 686 ? 0.044 1.686 35.246 1.00 81.38 686 GLN A CA 1
ATOM 5379 C C . GLN A 1 686 ? 0.751 2.128 33.958 1.00 81.38 686 GLN A C 1
ATOM 5381 O O . GLN A 1 686 ? 1.926 2.503 34.015 1.00 81.38 686 GLN A O 1
ATOM 5386 N N . THR A 1 687 ? 0.048 2.076 32.822 1.00 72.38 687 THR A N 1
ATOM 5387 C CA . THR A 1 687 ? 0.575 2.448 31.499 1.00 72.38 687 THR A CA 1
ATOM 5388 C C . THR A 1 687 ? 0.631 3.964 31.324 1.00 72.38 687 THR A C 1
ATOM 5390 O O . THR A 1 687 ? 1.607 4.478 30.789 1.00 72.38 687 THR A O 1
ATOM 5393 N N . GLU A 1 688 ? -0.377 4.685 31.814 1.00 70.00 688 GLU A N 1
ATOM 5394 C CA . GLU A 1 688 ? -0.529 6.137 31.636 1.00 70.00 688 GLU A CA 1
ATOM 5395 C C . GLU A 1 688 ? 0.114 6.971 32.767 1.00 70.00 688 GLU A C 1
ATOM 5397 O O . GLU A 1 688 ? -0.235 8.126 32.952 1.00 70.00 688 GLU A O 1
ATOM 5402 N N . ASP A 1 689 ? 1.046 6.388 33.528 1.00 65.12 689 ASP A N 1
ATOM 5403 C CA . ASP A 1 689 ? 1.798 7.023 34.630 1.00 65.12 689 ASP A CA 1
ATOM 5404 C C . ASP A 1 689 ? 0.966 7.784 35.680 1.00 65.12 689 ASP A C 1
ATOM 5406 O O . ASP A 1 689 ? 1.364 8.834 36.185 1.00 65.12 689 ASP A O 1
ATOM 5410 N N . TYR A 1 690 ? -0.188 7.226 36.053 1.00 75.31 690 TYR A N 1
ATOM 5411 C CA . TYR A 1 690 ? -0.995 7.762 37.149 1.00 75.31 690 TYR A CA 1
ATOM 5412 C C . TYR A 1 690 ? -0.243 7.702 38.495 1.00 75.31 690 TYR A C 1
ATOM 5414 O O . TYR A 1 690 ? 0.604 6.824 38.691 1.00 75.31 690 TYR A O 1
ATOM 5422 N N . PRO A 1 691 ? -0.577 8.579 39.468 1.00 80.50 691 PRO A N 1
ATOM 5423 C CA . PRO A 1 691 ? 0.044 8.567 40.789 1.00 80.50 691 PRO A CA 1
ATOM 5424 C C . PRO A 1 691 ? -0.039 7.194 41.468 1.00 80.50 691 PRO A C 1
ATOM 5426 O O . PRO A 1 691 ? -1.087 6.542 41.453 1.00 80.50 691 PRO A O 1
ATOM 5429 N N . ASP A 1 692 ? 1.031 6.798 42.166 1.00 76.56 692 ASP A N 1
ATOM 5430 C CA . ASP A 1 692 ? 1.106 5.512 42.881 1.00 76.56 692 ASP A CA 1
ATOM 5431 C C . ASP A 1 692 ? -0.060 5.303 43.869 1.00 76.56 692 ASP A C 1
ATOM 5433 O O . ASP A 1 692 ? -0.450 4.169 44.144 1.00 76.56 692 ASP A O 1
ATOM 5437 N N . SER A 1 693 ? -0.661 6.381 44.385 1.00 82.19 693 SER A N 1
ATOM 5438 C CA . SER A 1 693 ? -1.855 6.318 45.236 1.00 82.19 693 SER A CA 1
ATOM 5439 C C . SER A 1 693 ? -3.098 5.792 44.511 1.00 82.19 693 SER A C 1
ATOM 5441 O O . SER A 1 693 ? -3.868 5.047 45.113 1.00 82.19 693 SER A O 1
ATOM 5443 N N . GLU A 1 694 ? -3.301 6.144 43.237 1.00 84.44 694 GLU A N 1
ATOM 5444 C CA . GLU A 1 694 ? -4.442 5.667 42.440 1.00 84.44 694 GLU A CA 1
ATOM 5445 C C . GLU A 1 694 ? -4.243 4.222 41.987 1.00 84.44 694 GLU A C 1
ATOM 5447 O O . GLU A 1 694 ? -5.164 3.408 42.072 1.00 84.44 694 GLU A O 1
ATOM 5452 N N . ILE A 1 695 ? -3.012 3.873 41.598 1.00 86.06 695 ILE A N 1
ATOM 5453 C CA . ILE A 1 695 ? -2.634 2.491 41.283 1.00 86.06 695 ILE A CA 1
ATOM 5454 C C . ILE A 1 695 ? -2.870 1.605 42.508 1.00 86.06 695 ILE A C 1
ATOM 5456 O O . ILE A 1 695 ? -3.492 0.549 42.395 1.00 86.06 695 ILE A O 1
ATOM 5460 N N . LYS A 1 696 ? -2.433 2.047 43.693 1.00 89.69 696 LYS A N 1
ATOM 5461 C CA . LYS A 1 696 ? -2.624 1.300 44.938 1.00 89.69 696 LYS A CA 1
ATOM 5462 C C . LYS A 1 696 ? -4.102 1.151 45.309 1.00 89.69 696 LYS A C 1
ATOM 5464 O O . LYS A 1 696 ? -4.509 0.064 45.709 1.00 89.69 696 LYS A O 1
ATOM 5469 N N . ALA A 1 697 ? -4.912 2.194 45.131 1.00 88.69 697 ALA A N 1
ATOM 5470 C CA . ALA A 1 697 ? -6.352 2.122 45.377 1.00 88.69 697 ALA A CA 1
ATOM 5471 C C . ALA A 1 697 ? -7.042 1.091 44.462 1.00 88.69 697 ALA A C 1
ATOM 5473 O O . ALA A 1 697 ? -7.857 0.291 44.928 1.00 88.69 697 ALA A O 1
ATOM 5474 N N . GLU A 1 698 ? -6.682 1.051 43.176 1.00 92.81 698 GLU A N 1
ATOM 5475 C CA . GLU A 1 698 ? -7.235 0.064 42.243 1.00 92.81 698 GLU A CA 1
ATOM 5476 C C . GLU A 1 698 ? -6.671 -1.351 42.491 1.00 92.81 698 GLU A C 1
ATOM 5478 O O . GLU A 1 698 ? -7.399 -2.329 42.345 1.00 92.81 698 GLU A O 1
ATOM 5483 N N . GLN A 1 699 ? -5.427 -1.495 42.968 1.00 92.75 699 GLN A N 1
ATOM 5484 C CA . GLN A 1 699 ? -4.882 -2.779 43.444 1.00 92.75 699 GLN A CA 1
ATOM 5485 C C . GLN A 1 699 ? -5.616 -3.311 44.677 1.00 92.75 699 GLN A C 1
ATOM 5487 O O . GLN A 1 699 ? -5.907 -4.507 44.761 1.00 92.75 699 GLN A O 1
ATOM 5492 N N . GLU A 1 700 ? -5.927 -2.447 45.643 1.00 93.38 700 GLU A N 1
ATOM 5493 C CA . GLU A 1 700 ? -6.719 -2.799 46.825 1.00 93.38 700 GLU A CA 1
ATOM 5494 C C . GLU A 1 700 ? -8.138 -3.220 46.419 1.00 93.38 700 GLU A C 1
ATOM 5496 O O . GLU A 1 700 ? -8.646 -4.240 46.896 1.00 93.38 700 GLU A O 1
ATOM 5501 N N . ARG A 1 701 ? -8.744 -2.508 45.460 1.00 93.56 701 ARG A N 1
ATOM 5502 C CA . ARG A 1 701 ? -10.036 -2.871 44.868 1.00 93.56 701 ARG A CA 1
ATOM 5503 C C . ARG A 1 701 ? -9.986 -4.220 44.153 1.00 93.56 701 ARG A C 1
ATOM 5505 O O . ARG A 1 701 ? -10.852 -5.061 44.399 1.00 93.56 701 ARG A O 1
ATOM 5512 N N . LEU A 1 702 ? -8.977 -4.451 43.316 1.00 95.00 702 LEU A N 1
ATOM 5513 C CA . LEU A 1 702 ? -8.779 -5.716 42.612 1.00 95.00 702 LEU A CA 1
ATOM 5514 C C . LEU A 1 702 ? -8.601 -6.875 43.603 1.00 95.00 702 LEU A C 1
ATOM 5516 O O . LEU A 1 702 ? -9.222 -7.926 43.433 1.00 95.00 702 LEU A O 1
ATOM 5520 N N . ASN A 1 703 ? -7.819 -6.679 44.672 1.00 95.50 703 ASN A N 1
ATOM 5521 C CA . ASN A 1 703 ? -7.671 -7.663 45.747 1.00 95.50 703 ASN A CA 1
ATOM 5522 C C . ASN A 1 703 ? -9.013 -7.980 46.410 1.00 95.50 703 ASN A C 1
ATOM 5524 O O . ASN A 1 703 ? -9.366 -9.152 46.518 1.00 95.50 703 ASN A O 1
ATOM 5528 N N . ALA A 1 704 ? -9.777 -6.960 46.806 1.00 93.62 704 ALA A N 1
ATOM 5529 C CA . ALA A 1 704 ? -11.068 -7.147 47.462 1.00 93.62 704 ALA A CA 1
ATOM 5530 C C . ALA A 1 704 ? -12.079 -7.879 46.562 1.00 93.62 704 ALA A C 1
ATOM 5532 O O . ALA A 1 704 ? -12.786 -8.779 47.029 1.00 93.62 704 ALA A O 1
ATOM 5533 N N . LEU A 1 705 ? -12.131 -7.531 45.270 1.00 94.06 705 LEU A N 1
ATOM 5534 C CA . LEU A 1 705 ? -12.987 -8.190 44.281 1.00 94.06 705 LEU A CA 1
ATOM 5535 C C . LEU A 1 705 ? -12.589 -9.656 44.080 1.00 94.06 705 LEU A C 1
ATOM 5537 O O . LEU A 1 705 ? -13.453 -10.533 44.132 1.00 94.06 705 LEU A O 1
ATOM 5541 N N . TYR A 1 706 ? -11.292 -9.927 43.910 1.00 95.38 706 TYR A N 1
ATOM 5542 C CA . TYR A 1 706 ? -10.768 -11.281 43.749 1.00 95.38 706 TYR A CA 1
ATOM 5543 C C . TYR A 1 706 ? -11.003 -12.145 44.995 1.00 95.38 706 TYR A C 1
ATOM 5545 O O . TYR A 1 706 ? -11.504 -13.259 44.872 1.00 95.38 706 TYR A O 1
ATOM 5553 N N . ASP A 1 707 ? -10.701 -11.646 46.197 1.00 93.44 707 ASP A N 1
ATOM 5554 C CA . ASP A 1 707 ? -10.837 -12.420 47.439 1.00 93.44 707 ASP A CA 1
ATOM 5555 C C . ASP A 1 707 ? -12.300 -12.742 47.750 1.00 93.44 707 ASP A C 1
ATOM 5557 O O . ASP A 1 707 ? -12.628 -13.861 48.154 1.00 93.44 707 ASP A O 1
ATOM 5561 N N . THR A 1 708 ? -13.198 -11.786 47.502 1.00 92.75 708 THR A N 1
ATOM 5562 C CA . THR A 1 708 ? -14.644 -11.996 47.645 1.00 92.75 708 THR A CA 1
ATOM 5563 C C . THR A 1 708 ? -15.140 -13.053 46.659 1.00 92.75 708 THR A C 1
ATOM 5565 O O . THR A 1 708 ? -15.849 -13.980 47.053 1.00 92.75 708 THR A O 1
ATOM 5568 N N . PHE A 1 709 ? -14.732 -12.950 45.391 1.00 94.38 709 PHE A N 1
ATOM 5569 C CA . PHE A 1 709 ? -15.104 -13.905 44.352 1.00 94.38 709 PHE A CA 1
ATOM 5570 C C . PHE A 1 709 ? -14.570 -15.312 44.645 1.00 94.38 709 PHE A C 1
ATOM 5572 O O . PHE A 1 709 ? -15.338 -16.274 44.642 1.00 94.38 709 PHE A O 1
ATOM 5579 N N . SER A 1 710 ? -13.278 -15.428 44.960 1.00 91.88 710 SER A N 1
ATOM 5580 C CA . SER A 1 710 ? -12.598 -16.702 45.199 1.00 91.88 710 SER A CA 1
ATOM 5581 C C . SER A 1 710 ? -13.170 -17.436 46.415 1.00 91.88 710 SER A C 1
ATOM 5583 O O . SER A 1 710 ? -13.434 -18.638 46.353 1.00 91.88 710 SER A O 1
ATOM 5585 N N . LYS A 1 711 ? -13.491 -16.710 47.498 1.00 91.31 711 LYS A N 1
ATOM 5586 C CA . LYS A 1 711 ? -14.133 -17.281 48.694 1.00 91.31 711 LYS A CA 1
ATOM 5587 C C . LYS A 1 711 ? -15.524 -17.856 48.409 1.00 91.31 711 LYS A C 1
ATOM 5589 O O . LYS A 1 711 ? -15.919 -18.831 49.044 1.00 91.31 711 LYS A O 1
ATOM 5594 N N . GLN A 1 712 ? -16.275 -17.240 47.498 1.00 90.06 712 GLN A N 1
ATOM 5595 C CA . GLN A 1 712 ? -17.660 -17.614 47.212 1.00 90.06 712 GLN A CA 1
ATOM 5596 C C . GLN A 1 712 ? -17.788 -18.646 46.079 1.00 90.06 712 GLN A C 1
ATOM 5598 O O . GLN A 1 712 ? -18.663 -19.509 46.138 1.00 90.06 712 GLN A O 1
ATOM 5603 N N . TYR A 1 713 ? -16.926 -18.579 45.061 1.00 90.94 713 TYR A N 1
ATOM 5604 C CA . TYR A 1 713 ? -17.059 -19.351 43.819 1.00 90.94 713 TYR A CA 1
ATOM 5605 C C . TYR A 1 713 ? -15.850 -20.233 43.481 1.00 90.94 713 TYR A C 1
ATOM 5607 O O . TYR A 1 713 ? -15.921 -20.989 42.506 1.00 90.94 713 TYR A O 1
ATOM 5615 N N . GLY A 1 714 ? -14.789 -20.194 44.290 1.00 90.50 714 GLY A N 1
ATOM 5616 C CA . GLY A 1 714 ? -13.517 -20.867 44.030 1.00 90.50 714 GLY A CA 1
ATOM 5617 C C . GLY A 1 714 ? -12.628 -20.095 43.051 1.00 90.50 714 GLY A C 1
ATOM 5618 O O . GLY A 1 714 ? -12.972 -18.999 42.611 1.00 90.50 714 GLY A O 1
ATOM 5619 N N . LEU A 1 715 ? -11.487 -20.691 42.696 1.00 91.56 715 LEU A N 1
ATOM 5620 C CA . LEU A 1 715 ? -10.498 -20.106 41.781 1.00 91.56 715 LEU A CA 1
ATOM 5621 C C . LEU A 1 715 ? -11.114 -19.746 40.419 1.00 91.56 715 LEU A C 1
ATOM 5623 O O . LEU A 1 715 ? -11.993 -20.461 39.924 1.00 91.56 715 LEU A O 1
ATOM 5627 N N . ILE A 1 716 ? -10.646 -18.667 39.793 1.00 91.44 716 ILE A N 1
ATOM 5628 C CA . ILE A 1 716 ? -11.015 -18.245 38.431 1.00 91.44 716 ILE A CA 1
ATOM 5629 C C . ILE A 1 716 ? -10.795 -19.406 37.455 1.00 91.44 716 ILE A C 1
ATOM 5631 O O . ILE A 1 716 ? -11.681 -19.712 36.658 1.00 91.44 716 ILE A O 1
ATOM 5635 N N . ASN A 1 717 ? -9.683 -20.128 37.595 1.00 89.19 717 ASN A N 1
ATOM 5636 C CA . ASN A 1 717 ? -9.353 -21.299 36.781 1.00 89.19 717 ASN A CA 1
ATOM 5637 C C . ASN A 1 717 ? -10.093 -22.594 37.194 1.00 89.19 717 ASN A C 1
ATOM 5639 O O . ASN A 1 717 ? -9.784 -23.679 36.701 1.00 89.19 717 ASN A O 1
ATOM 5643 N N . SER A 1 718 ? -11.085 -22.540 38.091 1.00 89.94 718 SER A N 1
ATOM 5644 C CA . SER A 1 718 ? -11.894 -23.720 38.426 1.00 89.94 718 SER A CA 1
ATOM 5645 C C . SER A 1 718 ? -12.854 -24.088 37.289 1.00 89.94 718 SER A C 1
ATOM 5647 O O . SER A 1 718 ? -13.428 -23.223 36.627 1.00 89.94 718 SER A O 1
ATOM 5649 N N . ARG A 1 719 ? -13.113 -25.389 37.098 1.00 86.50 719 ARG A N 1
ATOM 5650 C CA . ARG A 1 719 ? -13.958 -25.911 36.002 1.00 86.50 719 ARG A CA 1
ATOM 5651 C C . ARG A 1 719 ? -15.323 -25.214 35.883 1.00 86.50 719 ARG A C 1
ATOM 5653 O O . ARG A 1 719 ? -15.791 -24.979 34.773 1.00 86.50 719 ARG A O 1
ATOM 5660 N N . ALA A 1 720 ? -15.949 -24.874 37.012 1.00 85.12 720 ALA A N 1
ATOM 5661 C CA . ALA A 1 720 ? -17.242 -24.189 37.042 1.00 85.12 720 ALA A CA 1
ATOM 5662 C C . ALA A 1 720 ? -17.163 -22.719 36.582 1.00 85.12 720 ALA A C 1
ATOM 5664 O O . ALA A 1 720 ? -18.100 -22.237 35.955 1.00 85.12 720 ALA A O 1
ATOM 5665 N N . ASN A 1 721 ? -16.059 -22.017 36.860 1.00 90.50 721 ASN A N 1
ATOM 5666 C CA . ASN A 1 721 ? -15.841 -20.636 36.419 1.00 90.50 721 ASN A CA 1
ATOM 5667 C C . ASN A 1 721 ? -15.419 -20.569 34.946 1.00 90.50 721 ASN A C 1
ATOM 5669 O O . ASN A 1 721 ? -15.981 -19.770 34.200 1.00 90.50 721 ASN A O 1
ATOM 5673 N N . ILE A 1 722 ? -14.542 -21.478 34.495 1.00 86.62 722 ILE A N 1
ATOM 5674 C CA . ILE A 1 722 ? -14.196 -21.632 33.069 1.00 86.62 722 ILE A CA 1
ATOM 5675 C C . ILE A 1 722 ? -15.468 -21.862 32.247 1.00 86.62 722 ILE A C 1
ATOM 5677 O O . ILE A 1 722 ? -15.715 -21.177 31.258 1.00 86.62 722 ILE A O 1
ATOM 5681 N N . SER A 1 723 ? -16.322 -22.795 32.679 1.00 85.06 723 SER A N 1
ATOM 5682 C CA . SER A 1 723 ? -17.569 -23.091 31.968 1.00 85.06 723 SER A CA 1
ATOM 5683 C C . SER A 1 723 ? -18.527 -21.898 31.904 1.00 85.06 723 SER A C 1
ATOM 5685 O O . SER A 1 723 ? -19.332 -21.848 30.983 1.00 85.06 723 SER A O 1
ATOM 5687 N N . ALA A 1 724 ? -18.466 -20.971 32.864 1.00 85.94 724 ALA A N 1
ATOM 5688 C CA . ALA A 1 724 ? -19.356 -19.816 32.923 1.00 85.94 724 ALA A CA 1
ATOM 5689 C C . ALA A 1 724 ? -18.842 -18.604 32.124 1.00 85.94 724 ALA A C 1
ATOM 5691 O O . ALA A 1 724 ? -19.650 -17.770 31.738 1.00 85.94 724 ALA A O 1
ATOM 5692 N N . PHE A 1 725 ? -17.528 -18.475 31.892 1.00 91.00 725 PHE A N 1
ATOM 5693 C CA . PHE A 1 725 ? -16.931 -17.237 31.355 1.00 91.00 725 PHE A CA 1
ATOM 5694 C C . PHE A 1 725 ? -15.909 -17.441 30.229 1.00 91.00 725 PHE A C 1
ATOM 5696 O O . PHE A 1 725 ? -15.363 -16.471 29.714 1.00 91.00 725 PHE A O 1
ATOM 5703 N N . SER A 1 726 ? -15.651 -18.683 29.810 1.00 85.69 726 SER A N 1
ATOM 5704 C CA . SER A 1 726 ? -14.665 -19.006 28.759 1.00 85.69 726 SER A CA 1
ATOM 5705 C C . SER A 1 726 ? -14.946 -18.367 27.398 1.00 85.69 726 SER A C 1
ATOM 5707 O O . SER A 1 726 ? -14.025 -18.234 26.600 1.00 85.69 726 SER A O 1
ATOM 5709 N N . GLN A 1 727 ? -16.190 -17.962 27.133 1.00 80.31 727 GLN A N 1
ATOM 5710 C CA . GLN A 1 727 ? -16.559 -17.249 25.907 1.00 80.31 727 GLN A CA 1
ATOM 5711 C C . GLN A 1 727 ? -16.126 -15.769 25.906 1.00 80.31 727 GLN A C 1
ATOM 5713 O O . GLN A 1 727 ? -16.188 -15.132 24.860 1.00 80.31 727 GLN A O 1
ATOM 5718 N N . ASP A 1 728 ? -15.690 -15.206 27.042 1.00 89.75 728 ASP A N 1
ATOM 5719 C CA . ASP A 1 728 ? -15.231 -13.815 27.112 1.00 89.75 728 ASP A CA 1
ATOM 5720 C C . ASP A 1 728 ? -13.825 -13.656 26.518 1.00 89.75 728 ASP A C 1
ATOM 5722 O O . ASP A 1 728 ? -12.879 -14.336 26.926 1.00 89.75 728 ASP A O 1
ATOM 5726 N N . SER A 1 729 ? -13.653 -12.680 25.625 1.00 84.88 729 SER A N 1
ATOM 5727 C CA . SER A 1 729 ? -12.361 -12.356 25.004 1.00 84.88 729 SER A CA 1
ATOM 5728 C C . SER A 1 729 ? -11.220 -12.066 25.994 1.00 84.88 729 SER A C 1
ATOM 5730 O O . SER A 1 729 ? -10.047 -12.162 25.635 1.00 84.88 729 SER A O 1
ATOM 5732 N N . SER A 1 730 ? -11.522 -11.690 27.242 1.00 84.88 730 SER A N 1
ATOM 5733 C CA . SER A 1 730 ? -10.530 -11.424 28.291 1.00 84.88 730 SER A CA 1
ATOM 5734 C C . SER A 1 730 ? -10.348 -12.548 29.302 1.00 84.88 730 SER A C 1
ATOM 5736 O O . SER A 1 730 ? -9.635 -12.354 30.287 1.00 84.88 730 SER A O 1
ATOM 5738 N N . PHE A 1 731 ? -10.905 -13.734 29.063 1.00 88.31 731 PHE A N 1
ATOM 5739 C CA . PHE A 1 731 ? -10.734 -14.861 29.976 1.00 88.31 731 PHE A CA 1
ATOM 5740 C C . PHE A 1 731 ? -9.253 -15.231 30.215 1.00 88.31 731 PHE A C 1
ATOM 5742 O O . PHE A 1 731 ? -8.857 -15.459 31.359 1.00 88.31 731 PHE A O 1
ATOM 5749 N N . SER A 1 732 ? -8.395 -15.196 29.187 1.00 83.56 732 SER A N 1
ATOM 5750 C CA . SER A 1 732 ? -6.953 -15.479 29.334 1.00 83.56 732 SER A CA 1
ATOM 5751 C C . SER A 1 732 ? -6.239 -14.491 30.263 1.00 83.56 732 SER A C 1
ATOM 5753 O O . SER A 1 732 ? -5.349 -14.876 31.016 1.00 83.56 732 SER A O 1
ATOM 5755 N N . LEU A 1 733 ? -6.659 -13.221 30.251 1.00 86.50 733 LEU A N 1
ATOM 5756 C CA . LEU A 1 733 ? -6.116 -12.184 31.131 1.00 86.50 733 LEU A CA 1
ATOM 5757 C C . LEU A 1 733 ? -6.504 -12.437 32.594 1.00 86.50 733 LEU A C 1
ATOM 5759 O O . LEU A 1 733 ? -5.667 -12.323 33.483 1.00 86.50 733 LEU A O 1
ATOM 5763 N N . LEU A 1 734 ? -7.762 -12.811 32.839 1.00 90.06 734 LEU A N 1
ATOM 5764 C CA . LEU A 1 734 ? -8.242 -13.203 34.168 1.00 90.06 734 LEU A CA 1
ATOM 5765 C C . LEU A 1 734 ? -7.547 -14.472 34.670 1.00 90.06 734 LEU A C 1
ATOM 5767 O O . LEU A 1 734 ? -7.215 -14.563 35.848 1.00 90.06 734 LEU A O 1
ATOM 5771 N N . SER A 1 735 ? -7.302 -15.432 33.778 1.00 86.69 735 SER A N 1
ATOM 5772 C CA . SER A 1 735 ? -6.643 -16.699 34.113 1.00 86.69 735 SER A CA 1
ATOM 5773 C C . SER A 1 735 ? -5.215 -16.482 34.623 1.00 86.69 735 SER A C 1
ATOM 5775 O O . SER A 1 735 ? -4.793 -17.164 35.552 1.00 86.69 735 SER A O 1
ATOM 5777 N N . ALA A 1 736 ? -4.503 -15.487 34.079 1.00 88.69 736 ALA A N 1
ATOM 5778 C CA . ALA A 1 736 ? -3.138 -15.124 34.471 1.00 88.69 736 ALA A CA 1
ATOM 5779 C C . ALA A 1 736 ? -3.027 -14.441 35.851 1.00 88.69 736 ALA A C 1
ATOM 5781 O O . ALA A 1 736 ? -1.918 -14.208 36.333 1.00 88.69 736 ALA A O 1
ATOM 5782 N N . LEU A 1 737 ? -4.149 -14.113 36.503 1.00 91.31 737 LEU A N 1
ATOM 5783 C CA . LEU A 1 737 ? -4.158 -13.560 37.864 1.00 91.31 737 LEU A CA 1
ATOM 5784 C C . LEU A 1 737 ? -3.780 -14.598 38.930 1.00 91.31 737 LEU A C 1
ATOM 5786 O O . LEU A 1 737 ? -3.389 -14.226 40.041 1.00 91.31 737 LEU A O 1
ATOM 5790 N N . GLU A 1 738 ? -3.893 -15.883 38.597 1.00 93.06 738 GLU A N 1
ATOM 5791 C CA . GLU A 1 738 ? -3.640 -17.010 39.488 1.00 93.06 738 GLU A CA 1
ATOM 5792 C C . GLU A 1 738 ? -2.386 -17.760 39.035 1.00 93.06 738 GLU A C 1
ATOM 5794 O O . GLU A 1 738 ? -2.330 -18.284 37.925 1.00 93.06 738 GLU A O 1
ATOM 5799 N N . VAL A 1 739 ? -1.379 -17.845 39.906 1.00 87.44 739 VAL A N 1
ATOM 5800 C CA . VAL A 1 739 ? -0.238 -18.742 39.701 1.00 87.44 739 VAL A CA 1
ATOM 5801 C C . VAL A 1 739 ? -0.594 -20.069 40.359 1.00 87.44 739 VAL A C 1
ATOM 5803 O O . VAL A 1 739 ? -0.757 -20.132 41.581 1.00 87.44 739 VAL A O 1
ATOM 5806 N N . LEU A 1 740 ? -0.787 -21.106 39.544 1.00 87.56 740 LEU A N 1
ATOM 5807 C CA . LEU A 1 740 ? -1.190 -22.440 39.987 1.00 87.56 740 LEU A CA 1
ATOM 5808 C C . LEU A 1 740 ? 0.022 -23.379 40.027 1.00 87.56 740 LEU A C 1
ATOM 5810 O O . LEU A 1 740 ? 0.851 -23.341 39.121 1.00 87.56 740 LEU A O 1
ATOM 5814 N N . GLY A 1 741 ? 0.094 -24.232 41.049 1.00 80.94 741 GLY A N 1
ATOM 5815 C CA . GLY A 1 741 ? 1.080 -25.313 41.128 1.00 80.94 741 GLY A CA 1
ATOM 5816 C C . GLY A 1 741 ? 0.696 -26.530 40.275 1.00 80.94 741 GLY A C 1
ATOM 5817 O O . GLY A 1 741 ? -0.393 -26.585 39.703 1.00 80.94 741 GLY A O 1
ATOM 5818 N N . ASP A 1 742 ? 1.568 -27.541 40.245 1.00 74.38 742 ASP A N 1
ATOM 5819 C CA . ASP A 1 742 ? 1.446 -28.721 39.367 1.00 74.38 742 ASP A CA 1
ATOM 5820 C C . ASP A 1 742 ? 0.146 -29.542 39.544 1.00 74.38 742 ASP A C 1
ATOM 5822 O O . ASP A 1 742 ? -0.274 -30.228 38.613 1.00 74.38 742 ASP A O 1
ATOM 5826 N N . GLU A 1 743 ? -0.524 -29.467 40.703 1.00 73.75 743 GLU A N 1
ATOM 5827 C CA . GLU A 1 743 ? -1.801 -30.162 40.967 1.00 73.75 743 GLU A CA 1
ATOM 5828 C C . GLU A 1 743 ? -3.039 -29.237 40.850 1.00 73.75 743 GLU A C 1
ATOM 5830 O O . GLU A 1 743 ? -4.156 -29.637 41.182 1.00 73.75 743 GLU A O 1
ATOM 5835 N N . GLY A 1 744 ? -2.875 -28.004 40.346 1.00 73.44 744 GLY A N 1
ATOM 5836 C CA . GLY A 1 744 ? -3.970 -27.050 40.109 1.00 73.44 744 GLY A CA 1
ATOM 5837 C C . GLY A 1 744 ? -4.423 -26.241 41.335 1.00 73.44 744 GLY A C 1
ATOM 5838 O O . GLY A 1 744 ? -5.452 -25.565 41.285 1.00 73.44 744 GLY A O 1
ATOM 5839 N N . GLN A 1 745 ? -3.674 -26.291 42.438 1.00 84.25 745 GLN A N 1
ATOM 5840 C CA . GLN A 1 745 ? -3.848 -25.449 43.623 1.00 84.25 745 GLN A CA 1
ATOM 5841 C C . GLN A 1 745 ? -3.240 -24.056 43.420 1.00 84.25 745 GLN A C 1
ATOM 5843 O O . GLN A 1 745 ? -2.202 -23.913 42.778 1.00 84.25 745 GLN A O 1
ATOM 5848 N N . LEU A 1 746 ? -3.853 -23.029 44.017 1.00 88.56 746 LEU A N 1
ATOM 5849 C CA . LEU A 1 746 ? -3.311 -21.670 44.000 1.00 88.56 746 LEU A CA 1
ATOM 5850 C C . LEU A 1 746 ? -2.012 -21.611 44.813 1.00 88.56 746 LEU A C 1
ATOM 5852 O O . LEU A 1 746 ? -2.037 -21.772 46.031 1.00 88.56 746 LEU A O 1
ATOM 5856 N N . GLU A 1 747 ? -0.895 -21.349 44.140 1.00 88.88 747 GLU A N 1
ATOM 5857 C CA . GLU A 1 747 ? 0.403 -21.131 44.777 1.00 88.88 747 GLU A CA 1
ATOM 5858 C C . GLU A 1 747 ? 0.499 -19.695 45.302 1.00 88.88 747 GLU A C 1
ATOM 5860 O O . GLU A 1 747 ? 0.828 -19.467 46.467 1.00 88.88 747 GLU A O 1
ATOM 5865 N N . ARG A 1 748 ? 0.159 -18.715 44.456 1.00 89.88 748 ARG A N 1
ATOM 5866 C CA . ARG A 1 748 ? 0.111 -17.290 44.816 1.00 89.88 748 ARG A CA 1
ATOM 5867 C C . ARG A 1 748 ? -0.708 -16.470 43.817 1.00 89.88 748 ARG A C 1
ATOM 5869 O O . ARG A 1 748 ? -0.948 -16.899 42.690 1.00 89.88 748 ARG A O 1
ATOM 5876 N N . LYS A 1 749 ? -1.102 -15.255 44.213 1.00 91.31 749 LYS A N 1
ATOM 5877 C CA . LYS A 1 749 ? -1.651 -14.258 43.279 1.00 91.31 749 LYS A CA 1
ATOM 5878 C C . LYS A 1 749 ? -0.534 -13.658 42.414 1.00 91.31 749 LYS A C 1
ATOM 5880 O O . LYS A 1 749 ? 0.625 -13.606 42.837 1.00 91.31 749 LYS A O 1
ATOM 5885 N N . ALA A 1 750 ? -0.895 -13.181 41.226 1.00 89.25 750 ALA A N 1
ATOM 5886 C CA . ALA A 1 750 ? 0.017 -12.483 40.326 1.00 89.25 750 ALA A CA 1
ATOM 5887 C C . ALA A 1 750 ? 0.576 -11.176 40.928 1.00 89.25 750 ALA A C 1
ATOM 5889 O O . ALA A 1 750 ? -0.030 -10.543 41.791 1.00 89.25 750 ALA A O 1
ATOM 5890 N N . ASP A 1 751 ? 1.726 -10.728 40.427 1.00 86.75 751 ASP A N 1
ATOM 5891 C CA . ASP A 1 751 ? 2.430 -9.545 40.946 1.00 86.75 751 ASP A CA 1
ATOM 5892 C C . ASP A 1 751 ? 1.627 -8.237 40.788 1.00 86.75 751 ASP A C 1
ATOM 5894 O O . ASP A 1 751 ? 1.783 -7.317 41.595 1.00 86.75 751 ASP A O 1
ATOM 5898 N N . ILE A 1 752 ? 0.722 -8.180 39.800 1.00 88.19 752 ILE A N 1
ATOM 5899 C CA . ILE A 1 752 ? -0.133 -7.018 39.508 1.00 88.19 752 ILE A CA 1
ATOM 5900 C C . ILE A 1 752 ? -1.019 -6.614 40.701 1.00 88.19 752 ILE A C 1
ATOM 5902 O O . ILE A 1 752 ? -1.383 -5.447 40.823 1.00 88.19 752 ILE A O 1
ATOM 5906 N N . PHE A 1 753 ? -1.306 -7.545 41.620 1.00 89.69 753 PHE A N 1
ATOM 5907 C CA . PHE A 1 753 ? -2.072 -7.287 42.844 1.00 89.69 753 PHE A CA 1
ATOM 5908 C C . PHE A 1 753 ? -1.323 -6.447 43.886 1.00 89.69 753 PHE A C 1
ATOM 5910 O O . PHE A 1 753 ? -1.965 -5.934 44.800 1.00 89.69 753 PHE A O 1
ATOM 5917 N N . TYR A 1 754 ? 0.008 -6.347 43.808 1.00 86.62 754 TYR A N 1
ATOM 5918 C CA . TYR A 1 754 ? 0.820 -5.821 44.916 1.00 86.62 754 TYR A CA 1
ATOM 5919 C C . TYR A 1 754 ? 1.807 -4.736 44.510 1.00 86.62 754 TYR A C 1
ATOM 5921 O O . TYR A 1 754 ? 2.214 -3.935 45.349 1.00 86.62 754 TYR A O 1
ATOM 5929 N N . LYS A 1 755 ? 2.247 -4.733 43.251 1.00 82.62 755 LYS A N 1
ATOM 5930 C CA . LYS A 1 755 ? 3.260 -3.795 42.774 1.00 82.62 755 LYS A CA 1
ATOM 5931 C C . LYS A 1 755 ? 3.010 -3.401 41.331 1.00 82.62 755 LYS A C 1
ATOM 5933 O O . LYS A 1 755 ? 2.361 -4.121 40.575 1.00 82.62 755 LYS A O 1
ATOM 5938 N N . ARG A 1 756 ? 3.542 -2.238 40.969 1.00 77.00 756 ARG A N 1
ATOM 5939 C CA . ARG A 1 756 ? 3.556 -1.753 39.595 1.00 77.00 756 ARG A CA 1
ATOM 5940 C C . ARG A 1 756 ? 4.381 -2.717 38.742 1.00 77.00 756 ARG A C 1
ATOM 5942 O O . ARG A 1 756 ? 5.563 -2.926 39.005 1.00 77.00 756 ARG A O 1
ATOM 5949 N N . THR A 1 757 ? 3.739 -3.323 37.754 1.00 78.00 757 THR A N 1
ATOM 5950 C CA . THR A 1 757 ? 4.342 -4.279 36.817 1.00 78.00 757 THR A CA 1
ATOM 5951 C C . THR A 1 757 ? 4.757 -3.625 35.496 1.00 78.00 757 THR A C 1
ATOM 5953 O O . THR A 1 757 ? 5.459 -4.255 34.716 1.00 78.00 757 THR A O 1
ATOM 5956 N N . ILE A 1 758 ? 4.359 -2.367 35.256 1.00 71.44 758 ILE A N 1
ATOM 5957 C CA . ILE A 1 758 ? 4.674 -1.578 34.052 1.00 71.44 758 ILE A CA 1
ATOM 5958 C C . ILE A 1 758 ? 5.181 -0.191 34.491 1.00 71.44 758 ILE A C 1
ATOM 5960 O O . ILE A 1 758 ? 4.438 0.524 35.161 1.00 71.44 758 ILE A O 1
ATOM 5964 N N . LYS A 1 759 ? 6.429 0.190 34.161 1.00 58.25 759 LYS A N 1
ATOM 5965 C CA . LYS A 1 759 ? 7.006 1.529 34.435 1.00 58.25 759 LYS A CA 1
ATOM 5966 C C . LYS A 1 759 ? 7.185 2.340 33.137 1.00 58.25 759 LYS A C 1
ATOM 5968 O O . LYS A 1 759 ? 7.498 1.728 32.118 1.00 58.25 759 LYS A O 1
ATOM 5973 N N . PRO A 1 760 ? 7.055 3.679 33.167 1.00 53.50 760 PRO A N 1
ATOM 5974 C CA . PRO A 1 760 ? 7.280 4.535 32.008 1.00 53.50 760 PRO A CA 1
ATOM 5975 C C . PRO A 1 760 ? 8.768 4.872 31.838 1.00 53.50 760 PRO A C 1
ATOM 5977 O O . PRO A 1 760 ? 9.561 4.769 32.776 1.00 53.50 760 PRO A O 1
ATOM 5980 N N . HIS A 1 761 ? 9.140 5.290 30.629 1.00 53.59 761 HIS A N 1
ATOM 5981 C CA . HIS A 1 761 ? 10.486 5.757 30.300 1.00 53.59 761 HIS A CA 1
ATOM 5982 C C . HIS A 1 761 ? 10.728 7.179 30.843 1.00 53.59 761 HIS A C 1
ATOM 5984 O O . HIS A 1 761 ? 9.944 8.080 30.553 1.00 53.59 761 HIS A O 1
ATOM 5990 N N . THR A 1 762 ? 11.820 7.401 31.585 1.00 57.03 762 THR A N 1
ATOM 5991 C CA . THR A 1 762 ? 12.246 8.734 32.058 1.00 57.03 762 THR A CA 1
ATOM 5992 C C . THR A 1 762 ? 13.542 9.165 31.358 1.00 57.03 762 THR A C 1
ATOM 5994 O O . THR A 1 762 ? 14.555 8.490 31.559 1.00 57.03 762 THR A O 1
ATOM 5997 N N . PRO A 1 763 ? 13.549 10.260 30.574 1.00 61.25 763 PRO A N 1
ATOM 5998 C CA . PRO A 1 763 ? 14.740 10.712 29.852 1.00 61.25 763 PRO A CA 1
ATOM 5999 C C . PRO A 1 763 ? 15.823 11.254 30.801 1.00 61.25 763 PRO A C 1
ATOM 6001 O O . PRO A 1 763 ? 15.514 11.916 31.794 1.00 61.25 763 PRO A O 1
ATOM 6004 N N . VAL A 1 764 ? 17.097 10.989 30.491 1.00 73.94 764 VAL A N 1
ATOM 6005 C CA . VAL A 1 764 ? 18.252 11.505 31.251 1.00 73.94 764 VAL A CA 1
ATOM 6006 C C . VAL A 1 764 ? 18.487 12.977 30.907 1.00 73.94 764 VAL A C 1
ATOM 6008 O O . VAL A 1 764 ? 18.570 13.335 29.735 1.00 73.94 764 VAL A O 1
ATOM 6011 N N . THR A 1 765 ? 18.616 13.831 31.927 1.00 77.12 765 THR A N 1
ATOM 6012 C CA . THR A 1 765 ? 18.735 15.292 31.754 1.00 77.12 765 THR A CA 1
ATOM 6013 C C . THR A 1 765 ? 20.129 15.865 32.035 1.00 77.12 765 THR A C 1
ATOM 6015 O O . THR A 1 765 ? 20.353 17.029 31.726 1.00 77.12 765 THR A O 1
ATOM 6018 N N . SER A 1 766 ? 21.060 15.105 32.630 1.00 83.12 766 SER A N 1
ATOM 6019 C CA . SER A 1 766 ? 22.449 15.548 32.884 1.00 83.12 766 SER A CA 1
ATOM 6020 C C . SER A 1 766 ? 23.403 14.377 33.157 1.00 83.12 766 SER A C 1
ATOM 6022 O O . SER A 1 766 ? 22.978 13.398 33.774 1.00 83.12 766 SER A O 1
ATOM 6024 N N . VAL A 1 767 ? 24.683 14.504 32.784 1.00 83.81 767 VAL A N 1
ATOM 6025 C CA . VAL A 1 767 ? 25.771 13.533 33.058 1.00 83.81 767 VAL A CA 1
ATOM 6026 C C . VAL A 1 767 ? 27.113 14.241 33.319 1.00 83.81 767 VAL A C 1
ATOM 6028 O O . VAL A 1 767 ? 27.307 15.366 32.868 1.00 83.81 767 VAL A O 1
ATOM 6031 N N . ASP A 1 768 ? 28.056 13.589 34.011 1.00 77.06 768 ASP A N 1
ATOM 6032 C CA . ASP A 1 768 ? 29.295 14.238 34.484 1.00 77.06 768 ASP A CA 1
ATOM 6033 C C . ASP A 1 768 ? 30.484 14.077 33.516 1.00 77.06 768 ASP A C 1
ATOM 6035 O O . ASP A 1 768 ? 31.423 14.883 33.515 1.00 77.06 768 ASP A O 1
ATOM 6039 N N . THR A 1 769 ? 30.482 13.033 32.679 1.00 80.06 769 THR A N 1
ATOM 6040 C CA . THR A 1 769 ? 31.612 12.703 31.792 1.00 80.06 769 THR A CA 1
ATOM 6041 C C . THR A 1 769 ? 31.228 12.647 30.312 1.00 80.06 769 THR A C 1
ATOM 6043 O O . THR A 1 769 ? 30.104 12.311 29.948 1.00 80.06 769 THR A O 1
ATOM 6046 N N . ALA A 1 770 ? 32.196 12.917 29.424 1.00 82.94 770 ALA A N 1
ATOM 6047 C CA . ALA A 1 770 ? 31.999 12.813 27.974 1.00 82.94 770 ALA A CA 1
ATOM 6048 C C . ALA A 1 770 ? 31.643 11.379 27.534 1.00 82.94 770 ALA A C 1
ATOM 6050 O O . ALA A 1 770 ? 30.871 11.194 26.597 1.00 82.94 770 ALA A O 1
ATOM 6051 N N . SER A 1 771 ? 32.157 10.363 28.235 1.00 76.12 771 SER A N 1
ATOM 6052 C CA . SER A 1 771 ? 31.835 8.953 27.985 1.00 76.12 771 SER A CA 1
ATOM 6053 C C . SER A 1 771 ? 30.392 8.602 28.357 1.00 76.12 771 SER A C 1
ATOM 6055 O O . SER A 1 771 ? 29.734 7.880 27.612 1.00 76.12 771 SER A O 1
ATOM 6057 N N . GLU A 1 772 ? 29.875 9.125 29.473 1.00 75.31 772 GLU A N 1
ATOM 6058 C CA . GLU A 1 772 ? 28.463 8.963 29.852 1.00 75.31 772 GLU A CA 1
ATOM 6059 C C . GLU A 1 772 ? 27.544 9.715 28.889 1.00 75.31 772 GLU A C 1
ATOM 6061 O O . GLU A 1 772 ? 26.524 9.181 28.465 1.00 75.31 772 GLU A O 1
ATOM 6066 N N . ALA A 1 773 ? 27.935 10.920 28.470 1.00 83.06 773 ALA A N 1
ATOM 6067 C CA . ALA A 1 773 ? 27.202 11.681 27.462 1.00 83.06 773 ALA A CA 1
ATOM 6068 C C . ALA A 1 773 ? 27.139 10.945 26.128 1.00 83.06 773 ALA A C 1
ATOM 6070 O O . ALA A 1 773 ? 26.085 10.892 25.501 1.00 83.06 773 ALA A O 1
ATOM 6071 N N . LEU A 1 774 ? 28.252 10.333 25.718 1.00 81.50 774 LEU A N 1
ATOM 6072 C CA . LEU A 1 774 ? 28.319 9.518 24.515 1.00 81.50 774 LEU A CA 1
ATOM 6073 C C . LEU A 1 774 ? 27.391 8.307 24.635 1.00 81.50 774 LEU A C 1
ATOM 6075 O O . LEU A 1 774 ? 26.639 8.035 23.710 1.00 81.50 774 LEU A O 1
ATOM 6079 N N . ALA A 1 775 ? 27.390 7.618 25.777 1.00 72.88 775 ALA A N 1
ATOM 6080 C CA . ALA A 1 775 ? 26.486 6.500 26.035 1.00 72.88 775 ALA A CA 1
ATOM 6081 C C . ALA A 1 775 ? 25.003 6.901 25.957 1.00 72.88 775 ALA A C 1
ATOM 6083 O O . ALA A 1 775 ? 24.219 6.211 25.305 1.00 72.88 775 ALA A O 1
ATOM 6084 N N . VAL A 1 776 ? 24.627 8.026 26.573 1.00 77.31 776 VAL A N 1
ATOM 6085 C CA . VAL A 1 776 ? 23.253 8.555 26.530 1.00 77.31 776 VAL A CA 1
ATOM 6086 C C . VAL A 1 776 ? 22.890 8.995 25.110 1.00 77.31 776 VAL A C 1
ATOM 6088 O O . VAL A 1 776 ? 21.817 8.659 24.622 1.00 77.31 776 VAL A O 1
ATOM 6091 N N . SER A 1 777 ? 23.799 9.661 24.397 1.00 83.31 777 SER A N 1
ATOM 6092 C CA . SER A 1 777 ? 23.610 10.072 23.000 1.00 83.31 777 SER A CA 1
ATOM 6093 C C . SER A 1 777 ? 23.424 8.871 22.067 1.00 83.31 777 SER A C 1
ATOM 6095 O O . SER A 1 777 ? 22.494 8.835 21.262 1.00 83.31 777 SER A O 1
ATOM 6097 N N . MET A 1 778 ? 24.220 7.816 22.239 1.00 74.81 778 MET A N 1
ATOM 6098 C CA . MET A 1 778 ? 24.052 6.571 21.491 1.00 74.81 778 MET A CA 1
ATOM 6099 C C . MET A 1 778 ? 22.758 5.824 21.854 1.00 74.81 778 MET A C 1
ATOM 6101 O O . MET A 1 778 ? 22.163 5.214 20.969 1.00 74.81 778 MET A O 1
ATOM 6105 N N . GLY A 1 779 ? 22.301 5.882 23.109 1.00 65.69 779 GLY A N 1
ATOM 6106 C CA . GLY A 1 779 ? 21.043 5.266 23.550 1.00 65.69 779 GLY A CA 1
ATOM 6107 C C . GLY A 1 779 ? 19.787 5.997 23.059 1.00 65.69 779 GLY A C 1
ATOM 6108 O O . GLY A 1 779 ? 18.851 5.357 22.592 1.00 65.69 779 GLY A O 1
ATOM 6109 N N . GLU A 1 780 ? 19.783 7.330 23.120 1.00 71.56 780 GLU A N 1
ATOM 6110 C CA . GLU A 1 780 ? 18.613 8.174 22.820 1.00 71.56 780 GLU A CA 1
ATOM 6111 C C . GLU A 1 780 ? 18.563 8.632 21.352 1.00 71.56 780 GLU A C 1
ATOM 6113 O O . GLU A 1 780 ? 17.487 8.825 20.784 1.00 71.56 780 GLU A O 1
ATOM 6118 N N . LYS A 1 781 ? 19.724 8.842 20.715 1.00 76.19 781 LYS A N 1
ATOM 6119 C CA . LYS A 1 781 ? 19.841 9.397 19.351 1.00 76.19 781 LYS A CA 1
ATOM 6120 C C . LYS A 1 781 ? 20.458 8.429 18.341 1.00 76.19 781 LYS A C 1
ATOM 6122 O O . LYS A 1 781 ? 20.491 8.755 17.154 1.00 76.19 781 LYS A O 1
ATOM 6127 N N . ALA A 1 782 ? 20.951 7.267 18.784 1.00 72.12 782 ALA A N 1
ATOM 6128 C CA . ALA A 1 782 ? 21.612 6.256 17.949 1.00 72.12 782 ALA A CA 1
ATOM 6129 C C . ALA A 1 782 ? 22.792 6.788 17.103 1.00 72.12 782 ALA A C 1
ATOM 6131 O O . ALA A 1 782 ? 23.132 6.216 16.065 1.00 72.12 782 ALA A O 1
ATOM 6132 N N . ARG A 1 783 ? 23.424 7.891 17.526 1.00 80.12 783 ARG A N 1
ATOM 6133 C CA . ARG A 1 783 ? 24.558 8.537 16.843 1.00 80.12 783 ARG A CA 1
ATOM 6134 C C . ARG A 1 783 ? 25.371 9.384 17.821 1.00 80.12 783 ARG A C 1
ATOM 6136 O O . ARG A 1 783 ? 24.870 9.743 18.879 1.00 80.12 783 ARG A O 1
ATOM 6143 N N . VAL A 1 784 ? 26.586 9.772 17.425 1.00 85.81 784 VAL A N 1
ATOM 6144 C CA . VAL A 1 784 ? 27.379 10.782 18.149 1.00 85.81 784 VAL A CA 1
ATOM 6145 C C . VAL A 1 784 ? 26.772 12.163 17.893 1.00 85.81 784 VAL A C 1
ATOM 6147 O O . VAL A 1 784 ? 27.107 12.828 16.912 1.00 85.81 784 VAL A O 1
ATOM 6150 N N . ASP A 1 785 ? 25.825 12.563 18.737 1.00 88.25 785 ASP A N 1
ATOM 6151 C CA . ASP A 1 785 ? 25.170 13.871 18.682 1.00 88.25 785 ASP A CA 1
ATOM 6152 C C . ASP A 1 785 ? 25.882 14.851 19.628 1.00 88.25 785 ASP A C 1
ATOM 6154 O O . ASP A 1 785 ? 25.657 14.828 20.839 1.00 88.25 785 ASP A O 1
ATOM 6158 N N . MET A 1 786 ? 26.801 15.654 19.076 1.00 89.12 786 MET A N 1
ATOM 6159 C CA . MET A 1 786 ? 27.646 16.561 19.865 1.00 89.12 786 MET A CA 1
ATOM 6160 C C . MET A 1 786 ? 26.841 17.651 20.570 1.00 89.12 786 MET A C 1
ATOM 6162 O O . MET A 1 786 ? 27.140 17.949 21.720 1.00 89.12 786 MET A O 1
ATOM 6166 N N . ASP A 1 787 ? 25.807 18.198 19.928 1.00 88.94 787 ASP A N 1
ATOM 6167 C CA . ASP A 1 787 ? 24.970 19.240 20.531 1.00 88.94 787 ASP A CA 1
ATOM 6168 C C . ASP A 1 787 ? 24.262 18.693 21.776 1.00 88.94 787 ASP A C 1
ATOM 6170 O O . ASP A 1 787 ? 24.340 19.277 22.857 1.00 88.94 787 ASP A O 1
ATOM 6174 N N . TYR A 1 788 ? 23.679 17.498 21.658 1.00 88.69 788 TYR A N 1
ATOM 6175 C CA . TYR A 1 788 ? 23.044 16.814 22.781 1.00 88.69 788 TYR A CA 1
ATOM 6176 C C . TYR A 1 788 ? 24.038 16.455 23.902 1.00 88.69 788 TYR A C 1
ATOM 6178 O O . TYR A 1 788 ? 23.730 16.580 25.086 1.00 88.69 788 TYR A O 1
ATOM 6186 N N . MET A 1 789 ? 25.263 16.046 23.558 1.00 91.00 789 MET A N 1
ATOM 6187 C CA . MET A 1 789 ? 26.304 15.735 24.548 1.00 91.00 789 MET A CA 1
ATOM 6188 C C . MET A 1 789 ? 26.819 16.984 25.281 1.00 91.00 789 MET A C 1
ATOM 6190 O O . MET A 1 789 ? 27.089 16.922 26.486 1.00 91.00 789 MET A O 1
ATOM 6194 N N . CYS A 1 790 ? 26.931 18.115 24.580 1.00 91.56 790 CYS A N 1
ATOM 6195 C CA . CYS A 1 790 ? 27.247 19.416 25.168 1.00 91.56 790 CYS A CA 1
ATOM 6196 C C . CYS A 1 790 ? 26.146 19.855 26.142 1.00 91.56 790 CYS A C 1
ATOM 6198 O O . CYS A 1 790 ? 26.456 20.289 27.249 1.00 91.56 790 CYS A O 1
ATOM 6200 N N . GLU A 1 791 ? 24.869 19.688 25.781 1.00 89.81 791 GLU A N 1
ATOM 6201 C CA . GLU A 1 791 ? 23.737 19.996 26.668 1.00 89.81 791 GLU A CA 1
ATOM 6202 C C . GLU A 1 791 ? 23.747 19.145 27.945 1.00 89.81 791 GLU A C 1
ATOM 6204 O O . GLU A 1 791 ? 23.534 19.672 29.037 1.00 89.81 791 GLU A O 1
ATOM 6209 N N . LEU A 1 792 ? 24.043 17.846 27.830 1.00 87.56 792 LEU A N 1
ATOM 6210 C CA . LEU A 1 792 ? 24.056 16.927 28.972 1.00 87.56 792 LEU A CA 1
ATOM 6211 C C . LEU A 1 792 ? 25.218 17.167 29.948 1.00 87.56 792 LEU A C 1
ATOM 6213 O O . LEU A 1 792 ? 25.048 16.932 31.144 1.00 87.56 792 LEU A O 1
ATOM 6217 N N . THR A 1 793 ? 26.389 17.587 29.454 1.00 89.88 793 THR A N 1
ATOM 6218 C CA . THR A 1 793 ? 27.623 17.724 30.263 1.00 89.88 793 THR A CA 1
ATOM 6219 C C . THR A 1 793 ? 27.988 19.159 30.618 1.00 89.88 793 THR A C 1
ATOM 6221 O O . THR A 1 793 ? 28.773 19.385 31.538 1.00 89.88 793 THR A O 1
ATOM 6224 N N . GLY A 1 794 ? 27.495 20.135 29.855 1.00 86.38 794 GLY A N 1
ATOM 6225 C CA . GLY A 1 794 ? 27.949 21.523 29.912 1.00 86.38 794 GLY A CA 1
ATOM 6226 C C . GLY A 1 794 ? 29.375 21.762 29.388 1.00 86.38 794 GLY A C 1
ATOM 6227 O O . GLY A 1 794 ? 29.879 22.874 29.547 1.00 86.38 794 GLY A O 1
ATOM 6228 N N . LYS A 1 795 ? 30.039 20.755 28.796 1.00 91.38 795 LYS A N 1
ATOM 6229 C CA . LYS A 1 795 ? 31.369 20.885 28.167 1.00 91.38 795 LYS A CA 1
ATOM 6230 C C . LYS A 1 795 ? 31.263 21.399 26.730 1.00 91.38 795 LYS A C 1
ATOM 6232 O O . LYS A 1 795 ? 30.216 21.289 26.099 1.00 91.38 795 LYS A O 1
ATOM 6237 N N . THR A 1 796 ? 32.362 21.937 26.205 1.00 91.88 796 THR A N 1
ATOM 6238 C CA . THR A 1 796 ? 32.467 22.329 24.789 1.00 91.88 796 THR A CA 1
ATOM 6239 C C . THR A 1 796 ? 32.719 21.128 23.872 1.00 91.88 796 THR A C 1
ATOM 6241 O O . THR A 1 796 ? 33.224 20.089 24.302 1.00 91.88 796 THR A O 1
ATOM 6244 N N . GLU A 1 797 ? 32.401 21.278 22.584 1.00 90.25 797 GLU A N 1
ATOM 6245 C CA . GLU A 1 797 ? 32.610 20.243 21.563 1.00 90.25 797 GLU A CA 1
ATOM 6246 C C . GLU A 1 797 ? 34.092 19.829 21.463 1.00 90.25 797 GLU A C 1
ATOM 6248 O O . GLU A 1 797 ? 34.406 18.643 21.334 1.00 90.25 797 GLU A O 1
ATOM 6253 N N . GLU A 1 798 ? 35.018 20.786 21.585 1.00 87.50 798 GLU A N 1
ATOM 6254 C CA . GLU A 1 798 ? 36.460 20.533 21.567 1.00 87.50 798 GLU A CA 1
ATOM 6255 C C . GLU A 1 798 ? 36.932 19.728 22.784 1.00 87.50 798 GLU A C 1
ATOM 6257 O O . GLU A 1 798 ? 37.749 18.817 22.636 1.00 87.50 798 GLU A O 1
ATOM 6262 N N . GLU A 1 799 ? 36.411 20.031 23.976 1.00 87.81 799 GLU A N 1
ATOM 6263 C CA . GLU A 1 799 ? 36.721 19.293 25.207 1.00 87.81 799 GLU A CA 1
ATOM 6264 C C . GLU A 1 799 ? 36.185 17.860 25.143 1.00 87.81 799 GLU A C 1
ATOM 6266 O O . GLU A 1 799 ? 36.903 16.917 25.471 1.00 87.81 799 GLU A O 1
ATOM 6271 N N . ILE A 1 800 ? 34.955 17.680 24.653 1.00 88.62 800 ILE A N 1
ATOM 6272 C CA . ILE A 1 800 ? 34.341 16.360 24.467 1.00 88.62 800 ILE A CA 1
ATOM 6273 C C . ILE A 1 800 ? 35.129 15.532 23.443 1.00 88.62 800 ILE A C 1
ATOM 6275 O O . ILE A 1 800 ? 35.410 14.357 23.684 1.00 88.62 800 ILE A O 1
ATOM 6279 N N . PHE A 1 801 ? 35.529 16.123 22.313 1.00 88.88 801 PHE A N 1
ATOM 6280 C CA . PHE A 1 801 ? 36.329 15.420 21.309 1.00 88.88 801 PHE A CA 1
ATOM 6281 C C . PHE A 1 801 ? 37.726 15.052 21.826 1.00 88.88 801 PHE A C 1
ATOM 6283 O O . PHE A 1 801 ? 38.213 13.954 21.547 1.00 88.88 801 PHE A O 1
ATOM 6290 N N . ALA A 1 802 ? 38.362 15.935 22.600 1.00 85.06 802 ALA A N 1
ATOM 6291 C CA . ALA A 1 802 ? 39.648 15.655 23.230 1.00 85.06 802 ALA A CA 1
ATOM 6292 C C . ALA A 1 802 ? 39.548 14.507 24.250 1.00 85.06 802 ALA A C 1
ATOM 6294 O O . ALA A 1 802 ? 40.386 13.603 24.223 1.00 85.06 802 ALA A O 1
ATOM 6295 N N . ASP A 1 803 ? 38.504 14.506 25.086 1.00 82.94 803 ASP A N 1
ATOM 6296 C CA . ASP A 1 803 ? 38.226 13.454 26.073 1.00 82.94 803 ASP A CA 1
ATOM 6297 C C . ASP A 1 803 ? 37.942 12.091 25.412 1.00 82.94 803 ASP A C 1
ATOM 6299 O O . ASP A 1 803 ? 38.267 11.044 25.974 1.00 82.94 803 ASP A O 1
ATOM 6303 N N . LEU A 1 804 ? 37.365 12.091 24.204 1.00 84.00 804 LEU A N 1
ATOM 6304 C CA . LEU A 1 804 ? 36.955 10.890 23.464 1.00 84.00 804 LEU A CA 1
ATOM 6305 C C . LEU A 1 804 ? 37.915 10.500 22.323 1.00 84.00 804 LEU A C 1
ATOM 6307 O O . LEU A 1 804 ? 37.567 9.681 21.461 1.00 84.00 804 LEU A O 1
ATOM 6311 N N . LYS A 1 805 ? 39.134 11.055 22.292 1.00 81.38 805 LYS A N 1
ATOM 6312 C CA . LYS A 1 805 ? 40.104 10.811 21.214 1.00 81.38 805 LYS A CA 1
ATOM 6313 C C . LYS A 1 805 ? 40.440 9.318 21.097 1.00 81.38 805 LYS A C 1
ATOM 6315 O O . LYS A 1 805 ? 40.955 8.702 22.025 1.00 81.38 805 LYS A O 1
ATOM 6320 N N . GLY A 1 806 ? 40.165 8.735 19.928 1.00 71.19 806 GLY A N 1
ATOM 6321 C CA . GLY A 1 806 ? 40.370 7.307 19.649 1.00 71.19 806 GLY A CA 1
ATOM 6322 C C . GLY A 1 806 ? 39.151 6.417 19.922 1.00 71.19 806 GLY A C 1
ATOM 6323 O O . GLY A 1 806 ? 39.119 5.291 19.428 1.00 71.19 806 GLY A O 1
ATOM 6324 N N . VAL A 1 807 ? 38.136 6.925 20.629 1.00 80.19 807 VAL A N 1
ATOM 6325 C CA . VAL A 1 807 ? 36.791 6.322 20.713 1.00 80.19 807 VAL A CA 1
ATOM 6326 C C . VAL A 1 807 ? 35.919 6.843 19.572 1.00 80.19 807 VAL A C 1
ATOM 6328 O O . VAL A 1 807 ? 35.195 6.079 18.935 1.00 80.19 807 VAL A O 1
ATOM 6331 N N . ILE A 1 808 ? 36.062 8.132 19.259 1.00 87.25 808 ILE A N 1
ATOM 6332 C CA . ILE A 1 808 ? 35.490 8.770 18.074 1.00 87.25 808 ILE A CA 1
ATOM 6333 C C . ILE A 1 808 ? 36.601 9.338 17.184 1.00 87.25 808 ILE A C 1
ATOM 6335 O O . ILE A 1 808 ? 37.670 9.732 17.656 1.00 87.25 808 ILE A O 1
ATOM 6339 N N . PHE A 1 809 ? 36.344 9.376 15.880 1.00 89.75 809 PHE A N 1
ATOM 6340 C CA . PHE A 1 809 ? 37.247 9.897 14.859 1.00 89.75 809 PHE A CA 1
ATOM 6341 C C . PHE A 1 809 ? 36.571 11.023 14.083 1.00 89.75 809 PHE A C 1
ATOM 6343 O O . PHE A 1 809 ? 35.397 10.926 13.718 1.00 89.75 809 PHE A O 1
ATOM 6350 N N . LEU A 1 810 ? 37.336 12.076 13.788 1.00 89.31 810 LEU A N 1
ATOM 6351 C CA . LEU A 1 810 ? 36.891 13.144 12.901 1.00 89.31 810 LEU A CA 1
ATOM 6352 C C . LEU A 1 810 ? 36.847 12.612 11.468 1.00 89.31 810 LEU A C 1
ATOM 6354 O O . LEU A 1 810 ? 37.840 12.083 10.967 1.00 89.31 810 LEU A O 1
ATOM 6358 N N . ASN A 1 811 ? 35.707 12.739 10.800 1.00 87.75 811 ASN A N 1
ATOM 6359 C CA . ASN A 1 811 ? 35.546 12.250 9.441 1.00 87.75 811 ASN A CA 1
ATOM 6360 C C . ASN A 1 811 ? 36.197 13.220 8.431 1.00 87.75 811 ASN A C 1
ATOM 6362 O O . ASN A 1 811 ? 35.690 14.329 8.259 1.00 87.75 811 ASN A O 1
ATOM 6366 N N . PRO A 1 812 ? 37.241 12.809 7.678 1.00 84.44 812 PRO A N 1
ATOM 6367 C CA . PRO A 1 812 ? 37.907 13.682 6.706 1.00 84.44 812 PRO A CA 1
ATOM 6368 C C . PRO A 1 812 ? 37.008 14.157 5.554 1.00 84.44 812 PRO A C 1
ATOM 6370 O O . PRO A 1 812 ? 37.356 15.100 4.849 1.00 84.44 812 PRO A O 1
ATOM 6373 N N . MET A 1 813 ? 35.876 13.482 5.335 1.00 76.19 813 MET A N 1
ATOM 6374 C CA . MET A 1 813 ? 34.893 13.798 4.295 1.00 76.19 813 MET A CA 1
ATOM 6375 C C . MET A 1 813 ? 33.735 14.667 4.805 1.00 76.19 813 MET A C 1
ATOM 6377 O O . MET A 1 813 ? 32.832 15.010 4.032 1.00 76.19 813 MET A O 1
ATOM 6381 N N . HIS A 1 814 ? 33.739 15.029 6.091 1.00 73.44 814 HIS A N 1
ATOM 6382 C CA . HIS A 1 814 ? 32.767 15.961 6.646 1.00 73.44 814 HIS A CA 1
ATOM 6383 C C . HIS A 1 814 ? 32.960 17.356 6.032 1.00 73.44 814 HIS A C 1
ATOM 6385 O O . HIS A 1 814 ? 34.065 17.896 6.017 1.00 73.44 814 HIS A O 1
ATOM 6391 N N . GLY A 1 815 ? 31.884 17.936 5.495 1.00 58.62 815 GLY A N 1
ATOM 6392 C CA . GLY A 1 815 ? 31.911 19.252 4.843 1.00 58.62 815 GLY A CA 1
ATOM 6393 C C . GLY A 1 815 ? 32.533 19.286 3.437 1.00 58.62 815 GLY A C 1
ATOM 6394 O O . GLY A 1 815 ? 32.573 20.352 2.823 1.00 58.62 815 GLY A O 1
ATOM 6395 N N . TYR A 1 816 ? 32.991 18.151 2.890 1.00 52.81 816 TYR A N 1
ATOM 6396 C CA . TYR A 1 816 ? 33.519 18.076 1.523 1.00 52.81 816 TYR A CA 1
ATOM 6397 C C . TYR A 1 816 ? 32.407 17.700 0.526 1.00 52.81 816 TYR A C 1
ATOM 6399 O O . TYR A 1 816 ? 31.893 16.581 0.534 1.00 52.81 816 TYR A O 1
ATOM 6407 N N . GLY A 1 817 ? 32.029 18.633 -0.355 1.00 49.59 817 GLY A N 1
ATOM 6408 C CA . GLY A 1 817 ? 30.870 18.482 -1.252 1.00 49.59 817 GLY A CA 1
ATOM 6409 C C . GLY A 1 817 ? 29.523 18.544 -0.512 1.00 49.59 817 GLY A C 1
ATOM 6410 O O . GLY A 1 817 ? 29.470 18.896 0.660 1.00 49.59 817 GLY A O 1
ATOM 6411 N N . ASN A 1 818 ? 28.417 18.179 -1.176 1.00 42.84 818 ASN A N 1
ATOM 6412 C CA . ASN A 1 818 ? 27.086 18.047 -0.548 1.00 42.84 818 ASN A CA 1
ATOM 6413 C C . ASN A 1 818 ? 26.996 16.781 0.347 1.00 42.84 818 ASN A C 1
ATOM 6415 O O . ASN A 1 818 ? 26.073 15.981 0.202 1.00 42.84 818 ASN A O 1
ATOM 6419 N N . SER A 1 819 ? 28.002 16.537 1.190 1.00 45.69 819 SER A N 1
ATOM 6420 C CA . SER A 1 819 ? 28.124 15.361 2.057 1.00 45.69 819 SER A CA 1
ATOM 6421 C C . SER A 1 819 ? 27.289 15.544 3.327 1.00 45.69 819 SER A C 1
ATOM 6423 O O . SER A 1 819 ? 27.514 16.483 4.082 1.00 45.69 819 SER A O 1
ATOM 6425 N N . THR A 1 820 ? 26.340 14.636 3.571 1.00 58.69 820 THR A N 1
ATOM 6426 C CA . THR A 1 820 ? 25.550 14.523 4.815 1.00 58.69 820 THR A CA 1
ATOM 6427 C C . THR A 1 820 ? 26.209 13.592 5.839 1.00 58.69 820 THR A C 1
ATOM 6429 O O . THR A 1 820 ? 25.543 13.094 6.745 1.00 58.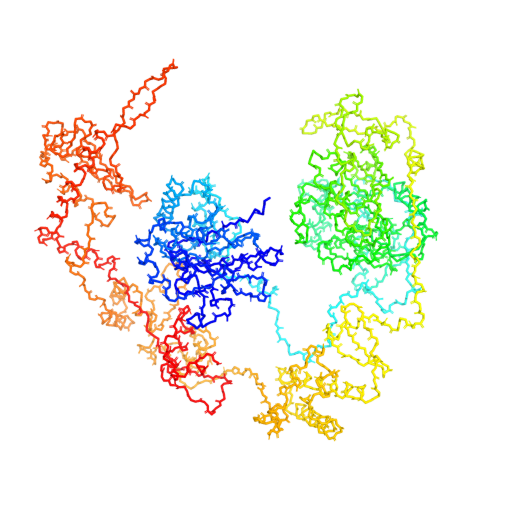69 820 THR A O 1
ATOM 6432 N N . GLN A 1 821 ? 27.491 13.259 5.658 1.00 66.38 821 GLN A N 1
ATOM 6433 C CA . GLN A 1 821 ? 28.190 12.363 6.576 1.00 66.38 821 GLN A CA 1
ATOM 6434 C C . GLN A 1 821 ? 28.420 13.050 7.920 1.00 66.38 821 GLN A C 1
ATOM 6436 O O . GLN A 1 821 ? 28.739 14.235 7.951 1.00 66.38 821 GLN A O 1
ATOM 6441 N N . ALA A 1 822 ? 28.298 12.298 9.014 1.00 76.06 822 ALA A N 1
ATOM 6442 C CA . ALA A 1 822 ? 28.525 12.827 10.353 1.00 76.06 822 ALA A CA 1
ATOM 6443 C C . ALA A 1 822 ? 29.964 13.346 10.516 1.00 76.06 822 ALA A C 1
ATOM 6445 O O . ALA A 1 822 ? 30.915 12.773 9.967 1.00 76.06 822 ALA A O 1
ATOM 6446 N N . LYS A 1 823 ? 30.102 14.443 11.274 1.00 85.44 823 LYS A N 1
ATOM 6447 C CA . LYS A 1 823 ? 31.387 15.073 11.618 1.00 85.44 823 LYS A CA 1
ATOM 6448 C C . LYS A 1 823 ? 32.269 14.129 12.420 1.00 85.44 823 LYS A C 1
ATOM 6450 O O . LYS A 1 823 ? 33.440 13.960 12.089 1.00 85.44 823 LYS A O 1
ATOM 6455 N N . TYR A 1 824 ? 31.675 13.469 13.407 1.00 88.75 824 TYR A N 1
ATOM 6456 C CA . TYR A 1 824 ? 32.327 12.475 14.245 1.00 88.75 824 TYR A CA 1
ATOM 6457 C C . TYR A 1 824 ? 31.696 11.116 14.013 1.00 88.75 824 TYR A C 1
ATOM 6459 O O . TYR A 1 824 ? 30.476 10.987 13.929 1.00 88.75 824 TYR A O 1
ATOM 6467 N N . LEU A 1 825 ? 32.548 10.107 13.903 1.00 88.19 825 LEU A N 1
ATOM 6468 C CA . LEU A 1 825 ? 32.149 8.717 13.757 1.00 88.19 825 LEU A CA 1
ATOM 6469 C C . LEU A 1 825 ? 32.749 7.915 14.900 1.00 88.19 825 LEU A C 1
ATOM 6471 O O . LEU A 1 825 ? 33.895 8.150 15.286 1.00 88.19 825 LEU A O 1
ATOM 6475 N N . MET A 1 826 ? 31.999 6.942 15.405 1.00 86.12 826 MET A N 1
ATOM 6476 C CA . MET A 1 826 ? 32.545 5.967 16.343 1.00 86.12 826 MET A CA 1
ATOM 6477 C C . MET A 1 826 ? 33.671 5.158 15.685 1.00 86.12 826 MET A C 1
ATOM 6479 O O . MET A 1 826 ? 33.693 4.958 14.465 1.00 86.12 826 MET A O 1
ATOM 6483 N N . ALA A 1 827 ? 34.629 4.699 16.491 1.00 85.31 827 ALA A N 1
ATOM 6484 C CA . ALA A 1 827 ? 35.779 3.923 16.033 1.00 85.31 827 ALA A CA 1
ATOM 6485 C C . ALA A 1 827 ? 35.379 2.687 15.219 1.00 85.31 827 ALA A C 1
ATOM 6487 O O . ALA A 1 827 ? 35.988 2.399 14.185 1.00 85.31 827 ALA A O 1
ATOM 6488 N N . ASP A 1 828 ? 34.335 1.985 15.651 1.00 79.62 828 ASP A N 1
ATOM 6489 C CA . ASP A 1 828 ? 33.809 0.807 14.972 1.00 79.62 828 ASP A CA 1
ATOM 6490 C C . ASP A 1 828 ? 33.293 1.123 13.561 1.00 79.62 828 ASP A C 1
ATOM 6492 O O . ASP A 1 828 ? 33.551 0.372 12.623 1.00 79.62 828 ASP A O 1
ATOM 6496 N N . GLU A 1 829 ? 32.623 2.254 13.365 1.00 85.12 829 GLU A N 1
ATOM 6497 C CA . GLU A 1 829 ? 32.142 2.700 12.060 1.00 85.12 829 GLU A CA 1
ATOM 6498 C C . GLU A 1 829 ? 33.277 3.246 11.182 1.00 85.12 829 GLU A C 1
ATOM 6500 O O . GLU A 1 829 ? 33.402 2.906 9.995 1.00 85.12 829 GLU A O 1
ATOM 6505 N N . TYR A 1 830 ? 34.145 4.081 11.758 1.00 89.06 830 TYR A N 1
ATOM 6506 C CA . TYR A 1 830 ? 35.229 4.718 11.022 1.00 89.06 830 TYR A CA 1
ATOM 6507 C C . TYR A 1 830 ? 36.250 3.695 10.509 1.00 89.06 830 TYR A C 1
ATOM 6509 O O . TYR A 1 830 ? 36.639 3.759 9.339 1.00 89.06 830 TYR A O 1
ATOM 6517 N N . LEU A 1 831 ? 36.615 2.703 11.326 1.00 89.81 831 LEU A N 1
ATOM 6518 C CA . LEU A 1 831 ? 37.633 1.691 11.017 1.00 89.81 831 LEU A CA 1
ATOM 6519 C C . LEU A 1 831 ? 37.091 0.465 10.262 1.00 89.81 831 LEU A C 1
ATOM 6521 O O . LEU A 1 831 ? 37.753 -0.574 10.209 1.00 89.81 831 LEU A O 1
ATOM 6525 N N . SER A 1 832 ? 35.911 0.589 9.654 1.00 86.81 832 SER A N 1
ATOM 6526 C CA . SER A 1 832 ? 35.232 -0.478 8.907 1.00 86.81 832 SER A CA 1
ATOM 6527 C C . SER A 1 832 ? 34.860 -0.035 7.487 1.00 86.81 832 SER A C 1
ATOM 6529 O O . SER A 1 832 ? 34.989 1.135 7.124 1.00 86.81 832 SER A O 1
ATOM 6531 N N . GLY A 1 833 ? 34.410 -0.950 6.631 1.00 86.94 833 GLY A N 1
ATOM 6532 C CA . GLY A 1 833 ? 34.144 -0.664 5.216 1.00 86.94 833 GLY A CA 1
ATOM 6533 C C . GLY A 1 833 ? 35.433 -0.545 4.397 1.00 86.94 833 GLY A C 1
ATOM 6534 O O . GLY A 1 833 ? 36.375 -1.292 4.646 1.00 86.94 833 GLY A O 1
ATOM 6535 N N . ASN A 1 834 ? 35.482 0.350 3.399 1.00 88.75 834 ASN A N 1
ATOM 6536 C CA . ASN A 1 834 ? 36.644 0.502 2.508 1.00 88.75 834 ASN A CA 1
ATOM 6537 C C . ASN A 1 834 ? 37.823 1.207 3.210 1.00 88.75 834 ASN A C 1
ATOM 6539 O O . ASN A 1 834 ? 38.058 2.404 3.027 1.00 88.75 834 ASN A O 1
ATOM 6543 N N . VAL A 1 835 ? 38.568 0.467 4.031 1.00 91.38 835 VAL A N 1
ATOM 6544 C CA . VAL A 1 835 ? 39.648 1.013 4.868 1.00 91.38 835 VAL A CA 1
ATOM 6545 C C . VAL A 1 835 ? 40.871 1.457 4.063 1.00 91.38 835 VAL A C 1
ATOM 6547 O O . VAL A 1 835 ? 41.619 2.315 4.528 1.00 91.38 835 VAL A O 1
ATOM 6550 N N . ARG A 1 836 ? 41.070 0.939 2.842 1.00 90.25 836 ARG A N 1
ATOM 6551 C CA . ARG A 1 836 ? 42.144 1.396 1.939 1.00 90.25 836 ARG A CA 1
ATOM 6552 C C . ARG A 1 836 ? 41.865 2.792 1.398 1.00 90.25 836 ARG A C 1
ATOM 6554 O O . ARG A 1 836 ? 42.736 3.657 1.438 1.00 90.25 836 ARG A O 1
ATOM 6561 N N . GLU A 1 837 ? 40.642 3.032 0.931 1.00 88.44 837 GLU A N 1
ATOM 6562 C CA . GLU A 1 837 ? 40.216 4.351 0.450 1.00 88.44 837 GLU A CA 1
ATOM 6563 C C . GLU A 1 837 ? 40.216 5.383 1.582 1.00 88.44 837 GLU A C 1
ATOM 6565 O O . GLU A 1 837 ? 40.766 6.475 1.425 1.00 88.44 837 GLU A O 1
ATOM 6570 N N . LYS A 1 838 ? 39.694 5.000 2.755 1.00 90.62 838 LYS A N 1
ATOM 6571 C CA . LYS A 1 838 ? 39.742 5.835 3.960 1.00 90.62 838 LYS A CA 1
ATOM 6572 C C . LYS A 1 838 ? 41.178 6.180 4.360 1.00 90.62 838 LYS A C 1
ATOM 6574 O O . LYS A 1 838 ? 41.432 7.328 4.704 1.00 90.62 838 LYS A O 1
ATOM 6579 N N . LEU A 1 839 ? 42.128 5.242 4.268 1.00 92.62 839 LEU A N 1
ATOM 6580 C CA . LEU A 1 839 ? 43.539 5.507 4.582 1.00 92.62 839 LEU A CA 1
ATOM 6581 C C . LEU A 1 839 ? 44.163 6.514 3.609 1.00 92.62 839 LEU A C 1
ATOM 6583 O O . LEU A 1 839 ? 44.901 7.404 4.030 1.00 92.62 839 LEU A O 1
ATOM 6587 N N . VAL A 1 840 ? 43.851 6.410 2.314 1.00 90.38 840 VAL A N 1
ATOM 6588 C CA . VAL A 1 840 ? 44.313 7.381 1.308 1.00 90.38 840 VAL A CA 1
ATOM 6589 C C . VAL A 1 840 ? 43.785 8.782 1.620 1.00 90.38 840 VAL A C 1
ATOM 6591 O O . VAL A 1 840 ? 44.540 9.749 1.527 1.00 90.38 840 VAL A O 1
ATOM 6594 N N . LEU A 1 841 ? 42.511 8.898 1.999 1.00 89.06 841 LEU A N 1
ATOM 6595 C CA . LEU A 1 841 ? 41.904 10.173 2.385 1.00 89.06 841 LEU A CA 1
ATOM 6596 C C . LEU A 1 841 ? 42.506 10.713 3.687 1.00 89.06 841 LEU A C 1
ATOM 6598 O O . LEU A 1 841 ? 42.927 11.863 3.720 1.00 89.06 841 LEU A O 1
ATOM 6602 N N . ALA A 1 842 ? 42.630 9.876 4.718 1.00 90.88 842 ALA A N 1
ATOM 6603 C CA . ALA A 1 842 ? 43.204 10.258 6.005 1.00 90.88 842 ALA A CA 1
ATOM 6604 C C . ALA A 1 842 ? 44.647 10.764 5.867 1.00 90.88 842 ALA A C 1
ATOM 6606 O O . ALA A 1 842 ? 44.988 11.776 6.469 1.00 90.88 842 ALA A O 1
ATOM 6607 N N . ARG A 1 843 ? 45.478 10.123 5.029 1.00 93.38 843 ARG A N 1
ATOM 6608 C CA . ARG A 1 843 ? 46.853 10.581 4.756 1.00 93.38 843 ARG A CA 1
ATOM 6609 C C . ARG A 1 843 ? 46.877 11.964 4.110 1.00 93.38 843 ARG A C 1
ATOM 6611 O O . ARG A 1 843 ? 47.603 12.831 4.578 1.00 93.38 843 ARG A O 1
ATOM 6618 N N . LYS A 1 844 ? 46.038 12.194 3.093 1.00 90.81 844 LYS A N 1
ATOM 6619 C CA . LYS A 1 844 ? 45.911 13.516 2.453 1.00 90.81 844 LYS A CA 1
ATOM 6620 C C . LYS A 1 844 ? 45.434 14.589 3.431 1.00 90.81 844 LYS A C 1
ATOM 6622 O O . LYS A 1 844 ? 45.911 15.715 3.380 1.00 90.81 844 LYS A O 1
ATOM 6627 N N . SER A 1 845 ? 44.504 14.254 4.322 1.00 89.12 845 SER A N 1
ATOM 6628 C CA . SER A 1 845 ? 44.017 15.199 5.329 1.00 89.12 845 SER A CA 1
ATOM 6629 C C . SER A 1 845 ? 45.047 15.460 6.427 1.00 89.12 845 SER A C 1
ATOM 6631 O O . SER A 1 845 ? 45.167 16.598 6.865 1.00 89.12 845 SER A O 1
ATOM 6633 N N . ALA A 1 846 ? 45.845 14.463 6.816 1.00 91.12 846 ALA A N 1
ATOM 6634 C CA . ALA A 1 846 ? 46.940 14.622 7.774 1.00 91.12 846 ALA A CA 1
ATOM 6635 C C . ALA A 1 846 ? 48.099 15.479 7.232 1.00 91.12 846 ALA A C 1
ATOM 6637 O O . ALA A 1 846 ? 48.769 16.146 8.013 1.00 91.12 846 ALA A O 1
ATOM 6638 N N . GLU A 1 847 ? 48.308 15.523 5.910 1.00 91.31 847 GLU A N 1
ATOM 6639 C CA . GLU A 1 847 ? 49.256 16.459 5.281 1.00 91.31 847 GLU A CA 1
ATOM 6640 C C . GLU A 1 847 ? 48.846 17.931 5.480 1.00 91.31 847 GLU A C 1
ATOM 6642 O O . GLU A 1 847 ? 49.711 18.803 5.543 1.00 91.31 847 GLU A O 1
ATOM 6647 N N . LEU A 1 848 ? 47.541 18.212 5.581 1.00 86.31 848 LEU A N 1
ATOM 6648 C CA . LEU A 1 848 ? 46.993 19.566 5.738 1.00 86.31 848 LEU A CA 1
ATOM 6649 C C . LEU A 1 848 ? 46.698 19.924 7.204 1.00 86.31 848 LEU A C 1
ATOM 6651 O O . LEU A 1 848 ? 46.937 21.057 7.614 1.00 86.31 848 LEU A O 1
ATOM 6655 N N . TYR A 1 849 ? 46.194 18.964 7.982 1.00 86.75 849 TYR A N 1
ATOM 6656 C CA . TYR A 1 849 ? 45.740 19.129 9.367 1.00 86.75 849 TYR A CA 1
ATOM 6657 C C . TYR A 1 849 ? 46.264 17.970 10.243 1.00 86.75 849 TYR A C 1
ATOM 6659 O O . TYR A 1 849 ? 45.522 17.045 10.591 1.00 86.75 849 TYR A O 1
ATOM 6667 N N . PRO A 1 850 ? 47.566 17.968 10.575 1.00 87.25 850 PRO A N 1
ATOM 6668 C CA . PRO A 1 850 ? 48.205 16.844 11.259 1.00 87.25 850 PRO A CA 1
ATOM 6669 C C . PRO A 1 850 ? 47.683 16.604 12.685 1.00 87.25 850 PRO A C 1
ATOM 6671 O O . PRO A 1 850 ? 47.558 15.446 13.084 1.00 87.25 850 PRO A O 1
ATOM 6674 N N . GLU A 1 851 ? 47.327 17.652 13.434 1.00 82.75 851 GLU A N 1
ATOM 6675 C CA . GLU A 1 851 ? 46.823 17.537 14.819 1.00 82.75 851 GLU A CA 1
ATOM 6676 C C . GLU A 1 851 ? 45.498 16.753 14.915 1.00 82.75 851 GLU A C 1
ATOM 6678 O O . GLU A 1 851 ? 45.264 16.022 15.887 1.00 82.75 851 GLU A O 1
ATOM 6683 N N . ASP A 1 852 ? 44.677 16.843 13.863 1.00 82.81 852 ASP A N 1
ATOM 6684 C CA . ASP A 1 852 ? 43.344 16.240 13.802 1.00 82.81 852 ASP A CA 1
ATOM 6685 C C . ASP A 1 852 ? 43.365 14.821 13.215 1.00 82.81 852 ASP A C 1
ATOM 6687 O O . ASP A 1 852 ? 42.689 13.930 13.726 1.00 82.81 852 ASP A O 1
ATOM 6691 N N . TYR A 1 853 ? 44.155 14.578 12.158 1.00 89.62 853 TYR A N 1
ATOM 6692 C CA . TYR A 1 853 ? 44.051 13.346 11.357 1.00 89.62 853 TYR A CA 1
ATOM 6693 C C . TYR A 1 853 ? 45.212 12.357 11.500 1.00 89.62 853 TYR A C 1
ATOM 6695 O O . TYR A 1 853 ? 45.110 11.245 10.977 1.00 89.62 853 TYR A O 1
ATOM 6703 N N . THR A 1 854 ? 46.295 12.681 12.217 1.00 90.44 854 THR A N 1
ATOM 6704 C CA . THR A 1 854 ? 47.388 11.707 12.440 1.00 90.44 854 THR A CA 1
ATOM 6705 C C . THR A 1 854 ? 46.867 10.438 13.123 1.00 90.44 854 THR A C 1
ATOM 6707 O O . THR A 1 854 ? 47.177 9.325 12.695 1.00 90.44 854 THR A O 1
ATOM 6710 N N . VAL A 1 855 ? 45.970 10.593 14.104 1.00 89.62 855 VAL A N 1
ATOM 6711 C CA . VAL A 1 855 ? 45.328 9.465 14.798 1.00 89.62 855 VAL A CA 1
ATOM 6712 C C . VAL A 1 855 ? 44.490 8.598 13.848 1.00 89.62 855 VAL A C 1
ATOM 6714 O O . VAL A 1 855 ? 44.495 7.372 13.960 1.00 89.62 855 VAL A O 1
ATOM 6717 N N . ASN A 1 856 ? 43.828 9.206 12.856 1.00 92.44 856 ASN A N 1
ATOM 6718 C CA . ASN A 1 856 ? 43.060 8.486 11.843 1.00 92.44 856 ASN A CA 1
ATOM 6719 C C . ASN A 1 856 ? 43.964 7.621 10.957 1.00 92.44 856 ASN A C 1
ATOM 6721 O O . ASN A 1 856 ? 43.586 6.501 10.616 1.00 92.44 856 ASN A O 1
ATOM 6725 N N . VAL A 1 857 ? 45.133 8.142 10.565 1.00 93.19 857 VAL A N 1
ATOM 6726 C CA . VAL A 1 857 ? 46.106 7.414 9.736 1.00 93.19 857 VAL A CA 1
ATOM 6727 C C . VAL A 1 857 ? 46.641 6.208 10.496 1.00 93.19 857 VAL A C 1
ATOM 6729 O O . VAL A 1 857 ? 46.547 5.091 9.991 1.00 93.19 857 VAL A O 1
ATOM 6732 N N . GLU A 1 858 ? 47.120 6.407 11.724 1.00 92.88 858 GLU A N 1
ATOM 6733 C CA . GLU A 1 858 ? 47.658 5.322 12.551 1.00 92.88 858 GLU A CA 1
ATOM 6734 C C . GLU A 1 858 ? 46.626 4.215 12.801 1.00 92.88 858 GLU A C 1
ATOM 6736 O O . GLU A 1 858 ? 46.947 3.026 12.722 1.00 92.88 858 GLU A O 1
ATOM 6741 N N . ALA A 1 859 ? 45.374 4.591 13.079 1.00 90.88 859 ALA A N 1
ATOM 6742 C CA . ALA A 1 859 ? 44.302 3.632 13.308 1.00 90.88 859 ALA A CA 1
ATOM 6743 C C . ALA A 1 859 ? 43.949 2.852 12.031 1.00 90.88 859 ALA A C 1
ATOM 6745 O O . ALA A 1 859 ? 43.806 1.629 12.078 1.00 90.88 859 ALA A O 1
ATOM 6746 N N . LEU A 1 860 ? 43.874 3.526 10.876 1.00 92.56 860 LEU A N 1
ATOM 6747 C CA . LEU A 1 860 ? 43.569 2.884 9.597 1.00 92.56 860 LEU A CA 1
ATOM 6748 C C . LEU A 1 860 ? 44.702 1.982 9.097 1.00 92.56 860 LEU A C 1
ATOM 6750 O O . LEU A 1 860 ? 44.417 0.953 8.488 1.00 92.56 860 LEU A O 1
ATOM 6754 N N . GLU A 1 861 ? 45.969 2.307 9.360 1.00 93.44 861 GLU A N 1
ATOM 6755 C CA . GLU A 1 861 ? 47.109 1.452 8.996 1.00 93.44 861 GLU A CA 1
ATOM 6756 C C . GLU A 1 861 ? 47.092 0.107 9.727 1.00 93.44 861 GLU A C 1
ATOM 6758 O O . GLU A 1 861 ? 47.408 -0.922 9.130 1.00 93.44 861 GLU A O 1
ATOM 6763 N N . ARG A 1 862 ? 46.661 0.092 10.994 1.00 90.38 862 ARG A N 1
ATOM 6764 C CA . ARG A 1 862 ? 46.584 -1.134 11.806 1.00 90.38 862 ARG A CA 1
ATOM 6765 C C . ARG A 1 862 ? 45.494 -2.102 11.347 1.00 90.38 862 ARG A C 1
ATOM 6767 O O . ARG A 1 862 ? 45.609 -3.295 11.607 1.00 90.38 862 ARG A O 1
ATOM 6774 N N . VAL A 1 863 ? 44.455 -1.608 10.673 1.00 90.12 863 VAL A N 1
ATOM 6775 C CA . VAL A 1 863 ? 43.268 -2.398 10.299 1.00 90.12 863 VAL A CA 1
ATOM 6776 C C . VAL A 1 863 ? 43.225 -2.796 8.816 1.00 90.12 863 VAL A C 1
ATOM 6778 O O . VAL A 1 863 ? 42.188 -3.249 8.329 1.00 90.12 863 VAL A O 1
ATOM 6781 N N . GLN A 1 864 ? 44.327 -2.635 8.074 1.00 90.50 864 GLN A N 1
ATOM 6782 C CA . GLN A 1 864 ? 44.371 -2.985 6.649 1.00 90.50 864 GLN A CA 1
ATOM 6783 C C . GLN A 1 864 ? 44.263 -4.508 6.417 1.00 90.50 864 GLN A C 1
ATOM 6785 O O . GLN A 1 864 ? 44.997 -5.275 7.048 1.00 90.50 864 GLN A O 1
ATOM 6790 N N . PRO A 1 865 ? 43.413 -4.973 5.475 1.00 88.94 865 PRO A N 1
ATOM 6791 C CA . PRO A 1 865 ? 43.359 -6.376 5.084 1.00 88.94 865 PRO A CA 1
ATOM 6792 C C . PRO A 1 865 ? 44.694 -6.846 4.505 1.00 88.94 865 PRO A C 1
ATOM 6794 O O . PRO A 1 865 ? 45.340 -6.124 3.741 1.00 88.94 865 PRO A O 1
ATOM 6797 N N . LYS A 1 866 ? 45.075 -8.086 4.820 1.00 89.69 866 LYS A N 1
ATOM 6798 C CA . LYS A 1 866 ? 46.275 -8.725 4.269 1.00 89.69 866 LYS A CA 1
ATOM 6799 C C . LYS A 1 866 ? 46.122 -8.946 2.762 1.00 89.69 866 LYS A C 1
ATOM 6801 O O . LYS A 1 866 ? 45.113 -9.502 2.340 1.00 89.69 866 LYS A O 1
ATOM 6806 N N . ASP A 1 867 ? 47.129 -8.563 1.977 1.00 90.31 867 ASP A N 1
ATOM 6807 C CA . ASP A 1 867 ? 47.122 -8.712 0.515 1.00 90.31 867 ASP A CA 1
ATOM 6808 C C . ASP A 1 867 ? 46.990 -10.177 0.059 1.00 90.31 867 ASP A C 1
ATOM 6810 O O . ASP A 1 867 ? 47.701 -11.063 0.537 1.00 90.31 867 ASP A O 1
ATOM 6814 N N . LEU A 1 868 ? 46.114 -10.398 -0.923 1.00 89.94 868 LEU A N 1
ATOM 6815 C CA . LEU A 1 868 ? 45.967 -11.641 -1.674 1.00 89.94 868 LEU A CA 1
ATOM 6816 C C . LEU A 1 868 ? 47.092 -11.801 -2.698 1.00 89.94 868 LEU A C 1
ATOM 6818 O O . LEU A 1 868 ? 47.470 -10.856 -3.398 1.00 89.94 868 LEU A O 1
ATOM 6822 N N . THR A 1 869 ? 47.583 -13.025 -2.829 1.00 91.56 869 THR A N 1
ATOM 6823 C CA . THR A 1 869 ? 48.636 -13.417 -3.770 1.00 91.56 869 THR A CA 1
ATOM 6824 C C . THR A 1 869 ? 48.068 -13.873 -5.119 1.00 91.56 869 THR A C 1
ATOM 6826 O O . THR A 1 869 ? 46.878 -14.140 -5.256 1.00 91.56 869 THR A O 1
ATOM 6829 N N . ALA A 1 870 ? 48.922 -14.020 -6.140 1.00 87.69 870 ALA A N 1
ATOM 6830 C CA . ALA A 1 870 ? 48.497 -14.439 -7.484 1.00 87.69 870 ALA A CA 1
ATOM 6831 C C . ALA A 1 870 ? 47.783 -15.804 -7.506 1.00 87.69 870 ALA A C 1
ATOM 6833 O O . ALA A 1 870 ? 46.883 -16.012 -8.311 1.00 87.69 870 ALA A O 1
ATOM 6834 N N . SER A 1 871 ? 48.157 -16.724 -6.609 1.00 86.44 871 SER A N 1
ATOM 6835 C CA . SER A 1 871 ? 47.503 -18.032 -6.460 1.00 86.44 871 SER A CA 1
ATOM 6836 C C . SER A 1 871 ? 46.085 -17.946 -5.898 1.00 86.44 871 SER A C 1
ATOM 6838 O O . SER A 1 871 ? 45.296 -18.864 -6.094 1.00 86.44 871 SER A O 1
ATOM 6840 N N . GLU A 1 872 ? 45.760 -16.854 -5.207 1.00 87.38 872 GLU A N 1
ATOM 6841 C CA . GLU A 1 872 ? 44.452 -16.614 -4.591 1.00 87.38 872 GLU A CA 1
ATOM 6842 C C . GLU A 1 872 ? 43.534 -15.784 -5.508 1.00 87.38 872 GLU A C 1
ATOM 6844 O O . GLU A 1 872 ? 42.368 -15.559 -5.187 1.00 87.38 872 GLU A O 1
ATOM 6849 N N . ILE A 1 873 ? 44.036 -15.341 -6.671 1.00 87.81 873 ILE A N 1
ATOM 6850 C CA . ILE A 1 873 ? 43.317 -14.480 -7.614 1.00 87.81 873 ILE A CA 1
ATOM 6851 C C . ILE A 1 873 ? 42.993 -15.256 -8.899 1.00 87.81 873 ILE A C 1
ATOM 6853 O O . ILE A 1 873 ? 43.864 -15.577 -9.706 1.00 87.81 873 ILE A O 1
ATOM 6857 N N . ALA A 1 874 ? 41.703 -15.495 -9.148 1.00 85.31 874 ALA A N 1
ATOM 6858 C CA . ALA A 1 874 ? 41.230 -16.090 -10.398 1.00 85.31 874 ALA A CA 1
ATOM 6859 C C . ALA A 1 874 ? 40.961 -15.010 -11.464 1.00 85.31 874 ALA A C 1
ATOM 6861 O O . ALA A 1 874 ? 40.106 -14.138 -11.286 1.00 85.31 874 ALA A O 1
ATOM 6862 N N . VAL A 1 875 ? 41.651 -15.078 -12.609 1.00 88.31 875 VAL A N 1
ATOM 6863 C CA . VAL A 1 875 ? 41.510 -14.108 -13.712 1.00 88.31 875 VAL A CA 1
ATOM 6864 C C . VAL A 1 875 ? 41.011 -14.813 -14.955 1.00 88.31 875 VAL A C 1
ATOM 6866 O O . VAL A 1 875 ? 41.580 -15.812 -15.362 1.00 88.31 875 VAL A O 1
ATOM 6869 N N . ARG A 1 876 ? 39.975 -14.285 -15.606 1.00 90.12 876 ARG A N 1
ATOM 6870 C CA . ARG A 1 876 ? 39.461 -14.816 -16.879 1.00 90.12 876 ARG A CA 1
ATOM 6871 C C . ARG A 1 876 ? 39.533 -13.772 -17.983 1.00 90.12 876 ARG A C 1
ATOM 6873 O O . ARG A 1 876 ? 39.395 -12.578 -17.713 1.00 90.12 876 ARG A O 1
ATOM 6880 N N . LEU A 1 877 ? 39.674 -14.226 -19.226 1.00 88.94 877 LEU A N 1
ATOM 6881 C CA . LEU A 1 877 ? 39.573 -13.358 -20.395 1.00 88.94 877 LEU A CA 1
ATOM 6882 C C . LEU A 1 877 ? 38.158 -12.748 -20.435 1.00 88.94 877 LEU A C 1
ATOM 6884 O O . LEU A 1 877 ? 37.171 -13.478 -20.374 1.00 88.94 877 LEU A O 1
ATOM 6888 N N . GLY A 1 878 ? 38.069 -11.415 -20.444 1.00 85.12 878 GLY A N 1
ATOM 6889 C CA . GLY A 1 878 ? 36.812 -10.664 -20.293 1.00 85.12 878 GLY A CA 1
ATOM 6890 C C . GLY A 1 878 ? 36.553 -10.117 -18.882 1.00 85.12 878 GLY A C 1
ATOM 6891 O O . GLY A 1 878 ? 35.526 -9.481 -18.640 1.00 85.12 878 GLY A O 1
ATOM 6892 N N . ALA A 1 879 ? 37.467 -10.325 -17.925 1.00 89.00 879 ALA A N 1
ATOM 6893 C CA . ALA A 1 879 ? 37.391 -9.668 -16.624 1.00 89.00 879 ALA A CA 1
ATOM 6894 C C . ALA A 1 879 ? 37.500 -8.140 -16.780 1.00 89.00 879 ALA A C 1
ATOM 6896 O O . ALA A 1 879 ? 38.514 -7.611 -17.218 1.00 89.00 879 ALA A O 1
ATOM 6897 N N . THR A 1 880 ? 36.459 -7.415 -16.369 1.00 87.44 880 THR A N 1
ATOM 6898 C CA . THR A 1 880 ? 36.321 -5.962 -16.599 1.00 87.44 880 THR A CA 1
ATOM 6899 C C . THR A 1 880 ? 37.331 -5.092 -15.846 1.00 87.44 880 THR A C 1
ATOM 6901 O O . THR A 1 880 ? 37.347 -3.882 -16.025 1.00 87.44 880 THR A O 1
ATOM 6904 N N . TRP A 1 881 ? 38.083 -5.667 -14.904 1.00 87.31 881 TRP A N 1
ATOM 6905 C CA . TRP A 1 881 ? 39.111 -4.942 -14.156 1.00 87.31 881 TRP A CA 1
ATOM 6906 C C . TRP A 1 881 ? 40.481 -5.001 -14.835 1.00 87.31 881 TRP A C 1
ATOM 6908 O O . TRP A 1 881 ? 41.369 -4.251 -14.427 1.00 87.31 881 TRP A O 1
ATOM 6918 N N . LEU A 1 882 ? 40.636 -5.859 -15.853 1.00 90.19 882 LEU A N 1
ATOM 6919 C CA . LEU A 1 882 ? 41.849 -5.944 -16.650 1.00 90.19 882 LEU A CA 1
ATOM 6920 C C . LEU A 1 882 ? 42.035 -4.656 -17.457 1.00 90.19 882 LEU A C 1
ATOM 6922 O O . LEU A 1 882 ? 41.100 -4.231 -18.138 1.00 90.19 882 LEU A O 1
ATOM 6926 N N . PRO A 1 883 ? 43.230 -4.050 -17.419 1.00 92.38 883 PRO A N 1
ATOM 6927 C CA . PRO A 1 883 ? 43.559 -2.945 -18.306 1.00 92.38 883 PRO A CA 1
ATOM 6928 C C . PRO A 1 883 ? 43.499 -3.375 -19.778 1.00 92.38 883 PRO A C 1
ATOM 6930 O O . PRO A 1 883 ? 43.878 -4.500 -20.119 1.00 92.38 883 PRO A O 1
ATOM 6933 N N . THR A 1 884 ? 43.062 -2.471 -20.655 1.00 92.94 884 THR A N 1
ATOM 6934 C CA . THR A 1 884 ? 42.986 -2.697 -22.109 1.00 92.94 884 THR A CA 1
ATOM 6935 C C . THR A 1 884 ? 44.333 -3.107 -22.693 1.00 92.94 884 THR A C 1
ATOM 6937 O O . THR A 1 884 ? 44.395 -4.012 -23.522 1.00 92.94 884 THR A O 1
ATOM 6940 N N . GLU A 1 885 ? 45.421 -2.551 -22.162 1.00 93.62 885 GLU A N 1
ATOM 6941 C CA . GLU A 1 885 ? 46.787 -2.832 -22.611 1.00 93.62 885 GLU A CA 1
ATOM 6942 C C . GLU A 1 885 ? 47.186 -4.290 -22.346 1.00 93.62 885 GLU A C 1
ATOM 6944 O O . GLU A 1 885 ? 47.922 -4.877 -23.130 1.00 93.62 885 GLU A O 1
ATOM 6949 N N . ILE A 1 886 ? 46.674 -4.908 -21.274 1.00 94.31 886 ILE A N 1
ATOM 6950 C CA . ILE A 1 886 ? 46.951 -6.318 -20.952 1.00 94.31 886 ILE A CA 1
ATOM 6951 C C . ILE A 1 886 ? 46.237 -7.243 -21.940 1.00 94.31 886 ILE A C 1
ATOM 6953 O O . ILE A 1 886 ? 46.784 -8.271 -22.339 1.00 94.31 886 ILE A O 1
ATOM 6957 N N . VAL A 1 887 ? 45.031 -6.867 -22.370 1.00 94.12 887 VAL A N 1
ATOM 6958 C CA . VAL A 1 887 ? 44.270 -7.614 -23.377 1.00 94.12 887 VAL A CA 1
ATOM 6959 C C . VAL A 1 887 ? 44.899 -7.466 -24.764 1.00 94.12 887 VAL A C 1
ATOM 6961 O O . VAL A 1 887 ? 45.021 -8.462 -25.478 1.00 94.12 887 VAL A O 1
ATOM 6964 N N . GLU A 1 888 ? 45.348 -6.260 -25.131 1.00 94.56 888 GLU A N 1
ATOM 6965 C CA . GLU A 1 888 ? 46.112 -6.024 -26.364 1.00 94.56 888 GLU A CA 1
ATOM 6966 C C . GLU A 1 888 ? 47.405 -6.835 -26.381 1.00 94.56 888 GLU A C 1
ATOM 6968 O O . GLU A 1 888 ? 47.685 -7.536 -27.356 1.00 94.56 888 GLU A O 1
ATOM 6973 N N . GLN A 1 889 ? 48.157 -6.794 -25.280 1.00 94.81 889 GLN A N 1
ATOM 6974 C CA . GLN A 1 889 ? 49.409 -7.523 -25.141 1.00 94.81 889 GLN A CA 1
ATOM 6975 C C . GLN A 1 889 ? 49.197 -9.033 -25.303 1.00 94.81 889 GLN A C 1
ATOM 6977 O O . GLN A 1 889 ? 49.866 -9.653 -26.131 1.00 94.81 889 GLN A O 1
ATOM 6982 N N . PHE A 1 890 ? 48.219 -9.612 -24.594 1.00 95.94 890 PHE A N 1
ATOM 6983 C CA . PHE A 1 890 ? 47.857 -11.021 -24.754 1.00 95.94 890 PHE A CA 1
ATOM 6984 C C . PHE A 1 890 ? 47.528 -11.350 -26.209 1.00 95.94 890 PHE A C 1
ATOM 6986 O O . PHE A 1 890 ? 48.092 -12.276 -26.784 1.00 95.94 890 PHE A O 1
ATOM 6993 N N . MET A 1 891 ? 46.622 -10.585 -26.819 1.00 95.31 891 MET A N 1
ATOM 6994 C CA . MET A 1 891 ? 46.154 -10.825 -28.180 1.00 95.31 891 MET A CA 1
ATOM 6995 C C . MET A 1 891 ? 47.307 -10.800 -29.193 1.00 95.31 891 MET A C 1
ATOM 6997 O O . MET A 1 891 ? 47.385 -11.674 -30.062 1.00 95.31 891 MET A O 1
ATOM 7001 N N . PHE A 1 892 ? 48.215 -9.828 -29.083 1.00 95.69 892 PHE A N 1
ATOM 7002 C CA . PHE A 1 892 ? 49.342 -9.694 -30.000 1.00 95.69 892 PHE A CA 1
ATOM 7003 C C . PHE A 1 892 ? 50.395 -10.783 -29.812 1.00 95.69 892 PHE A C 1
ATOM 7005 O O . PHE A 1 892 ? 50.852 -11.341 -30.813 1.00 95.69 892 PHE A O 1
ATOM 7012 N N . GLU A 1 893 ? 50.742 -11.119 -28.570 1.00 94.62 893 GLU A N 1
ATOM 7013 C CA . GLU A 1 893 ? 51.709 -12.176 -28.260 1.00 94.62 893 GLU A CA 1
ATOM 7014 C C . GLU A 1 893 ? 51.159 -13.563 -28.626 1.00 94.62 893 GLU A C 1
ATOM 7016 O O . GLU A 1 893 ? 51.832 -14.350 -29.297 1.00 94.62 893 GLU A O 1
ATOM 7021 N N . PHE A 1 894 ? 49.898 -13.837 -28.281 1.00 95.19 894 PHE A N 1
ATOM 7022 C CA . PHE A 1 894 ? 49.243 -15.120 -28.530 1.00 95.19 894 PHE A CA 1
ATOM 7023 C C . PHE A 1 894 ? 49.092 -15.412 -30.032 1.00 95.19 894 PHE A C 1
ATOM 7025 O O . PHE A 1 894 ? 49.444 -16.499 -30.511 1.00 95.19 894 PHE A O 1
ATOM 7032 N N . LEU A 1 895 ? 48.633 -14.421 -30.808 1.00 94.38 895 LEU A N 1
ATOM 7033 C CA . LEU A 1 895 ? 48.451 -14.555 -32.258 1.00 94.38 895 LEU A CA 1
ATOM 7034 C C . LEU A 1 895 ? 49.730 -14.297 -33.065 1.00 94.38 895 LEU A C 1
ATOM 7036 O O . LEU A 1 895 ? 49.754 -14.603 -34.254 1.00 94.38 895 LEU A O 1
ATOM 7040 N N . GLY A 1 896 ? 50.800 -13.775 -32.458 1.00 93.12 896 GLY A N 1
ATOM 7041 C CA . GLY A 1 896 ? 52.020 -13.389 -33.176 1.00 93.12 896 GLY A CA 1
ATOM 7042 C C . GLY A 1 896 ? 51.777 -12.256 -34.178 1.00 93.12 896 GLY A C 1
ATOM 7043 O O . GLY A 1 896 ? 52.256 -12.317 -35.307 1.00 93.12 896 GLY A O 1
ATOM 7044 N N . THR A 1 897 ? 50.989 -11.255 -33.780 1.00 92.81 897 THR A N 1
ATOM 7045 C CA . THR A 1 897 ? 50.555 -10.159 -34.664 1.00 92.81 897 THR A CA 1
ATOM 7046 C C . THR A 1 897 ? 51.759 -9.299 -35.078 1.00 92.81 897 THR A C 1
ATOM 7048 O O . THR A 1 897 ? 52.450 -8.785 -34.193 1.00 92.81 897 THR A O 1
ATOM 7051 N N . PRO A 1 898 ? 52.033 -9.083 -36.379 1.00 90.00 898 PRO A N 1
ATOM 7052 C CA . PRO A 1 898 ? 53.167 -8.273 -36.828 1.00 90.00 898 PRO A CA 1
ATOM 7053 C C . PRO A 1 898 ? 53.078 -6.808 -36.382 1.00 90.00 898 PRO A C 1
ATOM 7055 O O . PRO A 1 898 ? 51.993 -6.227 -36.368 1.00 90.00 898 PRO A O 1
ATOM 7058 N N . ARG A 1 899 ? 54.223 -6.159 -36.115 1.00 88.06 899 ARG A N 1
ATOM 7059 C CA . ARG A 1 899 ? 54.272 -4.750 -35.658 1.00 88.06 899 ARG A CA 1
ATOM 7060 C C . ARG A 1 899 ? 53.487 -3.784 -36.550 1.00 88.06 899 ARG A C 1
ATOM 7062 O O . ARG A 1 899 ? 52.844 -2.885 -36.028 1.00 88.06 899 ARG A O 1
ATOM 7069 N N . TYR A 1 900 ? 53.505 -3.969 -37.872 1.00 86.44 900 TYR A N 1
ATOM 7070 C CA . TYR A 1 900 ? 52.762 -3.101 -38.796 1.00 86.44 900 TYR A CA 1
ATOM 7071 C C . TYR A 1 900 ? 51.232 -3.218 -38.634 1.00 86.44 900 TYR A C 1
ATOM 7073 O O . TYR A 1 900 ? 50.513 -2.261 -38.912 1.00 86.44 900 TYR A O 1
ATOM 7081 N N . ALA A 1 901 ? 50.726 -4.368 -38.170 1.00 87.44 901 ALA A N 1
ATOM 7082 C CA . ALA A 1 901 ? 49.302 -4.605 -37.939 1.00 87.44 901 ALA A CA 1
ATOM 7083 C C . ALA A 1 901 ? 48.854 -4.138 -36.542 1.00 87.44 901 ALA A C 1
ATOM 7085 O O . ALA A 1 901 ? 47.736 -3.650 -36.403 1.00 87.44 901 ALA A O 1
ATOM 7086 N N . GLN A 1 902 ? 49.733 -4.204 -35.533 1.00 91.12 902 GLN A N 1
ATOM 7087 C CA . GLN A 1 902 ? 49.444 -3.768 -34.154 1.00 91.12 902 GLN A CA 1
ATOM 7088 C C . GLN A 1 902 ? 49.020 -2.293 -34.056 1.00 91.12 902 GLN A C 1
ATOM 7090 O O . GLN A 1 902 ? 48.229 -1.931 -33.192 1.00 91.12 902 GLN A O 1
ATOM 7095 N N . TRP A 1 903 ? 49.497 -1.435 -34.965 1.00 88.31 903 TRP A N 1
ATOM 7096 C CA . TRP A 1 903 ? 49.078 -0.030 -35.019 1.00 88.31 903 TRP A CA 1
ATOM 7097 C C . TRP A 1 903 ? 47.593 0.150 -35.357 1.00 88.31 903 TRP A C 1
ATOM 7099 O O . TRP A 1 903 ? 46.983 1.109 -34.892 1.00 88.31 903 TRP A O 1
ATOM 7109 N N . ASN A 1 904 ? 47.018 -0.772 -36.135 1.00 91.00 904 ASN A N 1
ATOM 7110 C CA . ASN A 1 904 ? 45.667 -0.663 -36.693 1.00 91.00 904 ASN A CA 1
ATOM 7111 C C . ASN A 1 904 ? 44.629 -1.538 -35.973 1.00 91.00 904 ASN A C 1
ATOM 7113 O O . ASN A 1 904 ? 43.448 -1.478 -36.306 1.00 91.00 904 ASN A O 1
ATOM 7117 N N . ILE A 1 905 ? 45.056 -2.370 -35.019 1.00 93.31 905 ILE A N 1
ATOM 7118 C CA . ILE A 1 905 ? 44.174 -3.215 -34.210 1.00 93.31 905 ILE A CA 1
ATOM 7119 C C . ILE A 1 905 ? 44.151 -2.632 -32.799 1.00 93.31 905 ILE A C 1
ATOM 7121 O O . ILE A 1 905 ? 45.202 -2.521 -32.174 1.00 93.31 905 ILE A O 1
ATOM 7125 N N . LYS A 1 906 ? 42.970 -2.251 -32.308 1.00 93.31 906 LYS A N 1
ATOM 7126 C CA . LYS A 1 906 ? 42.801 -1.602 -30.999 1.00 93.31 906 LYS A CA 1
ATOM 7127 C C . LYS A 1 906 ? 41.726 -2.282 -30.177 1.00 93.31 906 LYS A C 1
ATOM 7129 O O . LYS A 1 906 ? 40.685 -2.648 -30.721 1.00 93.31 906 LYS A O 1
ATOM 7134 N N . VAL A 1 907 ? 41.983 -2.456 -28.884 1.00 94.88 907 VAL A N 1
ATOM 7135 C CA . VAL A 1 907 ? 41.004 -2.994 -27.936 1.00 94.88 907 VAL A CA 1
ATOM 7136 C C . VAL A 1 907 ? 40.383 -1.839 -27.169 1.00 94.88 907 VAL A C 1
ATOM 7138 O O . VAL A 1 907 ? 41.053 -1.116 -26.439 1.00 94.88 907 VAL A O 1
ATOM 7141 N N . HIS A 1 908 ? 39.070 -1.711 -27.294 1.00 93.81 908 HIS A N 1
ATOM 7142 C CA . HIS A 1 908 ? 38.270 -0.725 -26.589 1.00 93.81 908 HIS A CA 1
ATOM 7143 C C . HIS A 1 908 ? 37.424 -1.424 -25.529 1.00 93.81 908 HIS A C 1
ATOM 7145 O O . HIS A 1 908 ? 36.797 -2.449 -25.806 1.00 93.81 908 HIS A O 1
ATOM 7151 N N . PHE A 1 909 ? 37.372 -0.858 -24.325 1.00 91.00 909 PHE A N 1
ATOM 7152 C CA . PHE A 1 909 ? 36.455 -1.293 -23.274 1.00 91.00 909 PHE A CA 1
ATOM 7153 C C . PHE A 1 909 ? 35.517 -0.149 -22.895 1.00 91.00 909 PHE A C 1
ATOM 7155 O O . PHE A 1 909 ? 35.952 0.914 -22.452 1.00 91.00 909 PHE A O 1
ATOM 7162 N N . SER A 1 910 ? 34.214 -0.374 -23.048 1.00 86.06 910 SER A N 1
ATOM 7163 C CA . SER A 1 910 ? 33.194 0.570 -22.603 1.00 86.06 910 SER A CA 1
ATOM 7164 C C . SER A 1 910 ? 32.854 0.299 -21.142 1.00 86.06 910 SER A C 1
ATOM 7166 O O . SER A 1 910 ? 32.127 -0.642 -20.825 1.00 86.06 910 SER A O 1
ATOM 7168 N N . ALA A 1 911 ? 33.330 1.151 -20.232 1.00 72.31 911 ALA A N 1
ATOM 7169 C CA . ALA A 1 911 ? 32.988 1.045 -18.811 1.00 72.31 911 ALA A CA 1
ATOM 7170 C C . ALA A 1 911 ? 31.473 1.200 -18.541 1.00 72.31 911 ALA A C 1
ATOM 7172 O O . ALA A 1 911 ? 30.985 0.708 -17.524 1.00 72.31 911 ALA A O 1
ATOM 7173 N N . TYR A 1 912 ? 30.731 1.844 -19.455 1.00 66.00 912 TYR A N 1
ATOM 7174 C CA . TYR A 1 912 ? 29.284 2.064 -19.347 1.00 66.00 912 TYR A CA 1
ATOM 7175 C C . TYR A 1 912 ? 28.459 0.837 -19.765 1.00 66.00 912 TYR A C 1
ATOM 7177 O O . TYR A 1 912 ? 27.543 0.445 -19.046 1.00 66.00 912 TYR A O 1
ATOM 7185 N N . THR A 1 913 ? 28.789 0.209 -20.901 1.00 73.25 913 THR A N 1
ATOM 7186 C CA . THR A 1 913 ? 28.062 -0.976 -21.408 1.00 73.25 913 THR A CA 1
ATOM 7187 C C . THR A 1 913 ? 28.670 -2.299 -20.935 1.00 73.25 913 THR A C 1
ATOM 7189 O O . THR A 1 913 ? 28.026 -3.340 -21.025 1.00 73.25 913 THR A O 1
ATOM 7192 N N . GLY A 1 914 ? 29.901 -2.272 -20.414 1.00 80.25 914 GLY A N 1
ATOM 7193 C CA . GLY A 1 914 ? 30.674 -3.461 -20.060 1.00 80.25 914 GLY A CA 1
ATOM 7194 C C . GLY A 1 914 ? 31.138 -4.274 -21.271 1.00 80.25 914 GLY A C 1
ATOM 7195 O O . GLY A 1 914 ? 31.585 -5.405 -21.089 1.00 80.25 914 GLY A O 1
ATOM 7196 N N . GLU A 1 915 ? 31.011 -3.724 -22.483 1.00 86.62 915 GLU A N 1
ATOM 7197 C CA . GLU A 1 915 ? 31.356 -4.410 -23.725 1.00 86.62 915 GLU A CA 1
ATOM 7198 C C . GLU A 1 915 ? 32.792 -4.115 -24.161 1.00 86.62 915 GLU A C 1
ATOM 7200 O O . GLU A 1 915 ? 33.293 -2.990 -24.058 1.00 86.62 915 GLU A O 1
ATOM 7205 N N . TRP A 1 916 ? 33.429 -5.150 -24.696 1.00 93.50 916 TRP A N 1
ATOM 7206 C CA . TRP A 1 916 ? 34.728 -5.084 -25.345 1.00 93.50 916 TRP A CA 1
ATOM 7207 C C . TRP A 1 916 ? 34.543 -5.017 -26.857 1.00 93.50 916 TRP A C 1
ATOM 7209 O O . TRP A 1 916 ? 33.752 -5.769 -27.429 1.00 93.50 916 TRP A O 1
ATOM 7219 N N . ASN A 1 917 ? 35.303 -4.160 -27.523 1.00 95.06 917 ASN A N 1
ATOM 7220 C CA . ASN A 1 917 ? 35.344 -4.092 -28.974 1.00 95.06 917 ASN A CA 1
ATOM 7221 C C . ASN A 1 917 ? 36.789 -4.173 -29.454 1.00 95.06 917 ASN A C 1
ATOM 7223 O O . ASN A 1 917 ? 37.674 -3.544 -28.884 1.00 95.06 917 ASN A O 1
ATOM 7227 N N . ILE A 1 918 ? 37.021 -4.946 -30.507 1.00 95.56 918 ILE A N 1
ATOM 7228 C CA . ILE A 1 918 ? 38.305 -5.001 -31.195 1.00 95.56 918 ILE A CA 1
ATOM 7229 C C . ILE A 1 918 ? 38.136 -4.331 -32.551 1.00 95.56 918 ILE A C 1
ATOM 7231 O O . ILE A 1 918 ? 37.453 -4.842 -33.443 1.00 95.56 918 ILE A O 1
ATOM 7235 N N . GLU A 1 919 ? 38.775 -3.189 -32.729 1.00 93.75 919 GLU A N 1
ATOM 7236 C CA . GLU A 1 919 ? 38.829 -2.487 -34.000 1.00 93.75 919 GLU A CA 1
ATOM 7237 C C . GLU A 1 919 ? 39.864 -3.141 -34.928 1.00 93.75 919 GLU A C 1
ATOM 7239 O O . GLU A 1 919 ? 40.812 -3.784 -34.481 1.00 93.75 919 GLU A O 1
ATOM 7244 N N . GLY A 1 920 ? 39.674 -3.031 -36.245 1.00 91.00 920 GLY A N 1
ATOM 7245 C CA . GLY A 1 920 ? 40.699 -3.455 -37.201 1.00 91.00 920 GLY A CA 1
ATOM 7246 C C . GLY A 1 920 ? 40.932 -4.969 -37.315 1.00 91.00 920 GLY A C 1
ATOM 7247 O O . GLY A 1 920 ? 41.931 -5.390 -37.890 1.00 91.00 920 GLY A O 1
ATOM 7248 N N . LYS A 1 921 ? 39.994 -5.817 -36.866 1.00 90.88 921 LYS A N 1
ATOM 7249 C CA . LYS A 1 921 ? 40.082 -7.303 -36.853 1.00 90.88 921 LYS A CA 1
ATOM 7250 C C . LYS A 1 921 ? 40.524 -7.976 -38.160 1.00 90.88 921 LYS A C 1
ATOM 7252 O O . LYS A 1 921 ? 40.841 -9.162 -38.174 1.00 90.88 921 LYS A O 1
ATOM 7257 N N . SER A 1 922 ? 40.439 -7.260 -39.278 1.00 88.19 922 SER A N 1
ATOM 7258 C CA . SER A 1 922 ? 40.780 -7.746 -40.614 1.00 88.19 922 SER A CA 1
ATOM 7259 C C . SER A 1 922 ? 42.088 -7.165 -41.156 1.00 88.19 922 SER A C 1
ATOM 7261 O O . SER A 1 922 ? 42.323 -7.323 -42.345 1.00 88.19 922 SER A O 1
ATOM 7263 N N . TYR A 1 923 ? 42.910 -6.471 -40.364 1.00 88.75 923 TYR A N 1
ATOM 7264 C CA . TYR A 1 923 ? 44.199 -5.946 -40.836 1.00 88.75 923 TYR A CA 1
ATOM 7265 C C . TYR A 1 923 ? 45.271 -7.038 -40.956 1.00 88.75 923 TYR A C 1
ATOM 7267 O O . TYR A 1 923 ? 46.090 -6.985 -41.867 1.00 88.75 923 TYR A O 1
ATOM 7275 N N . ASP A 1 924 ? 45.227 -8.072 -40.111 1.00 88.88 924 ASP A N 1
ATOM 7276 C CA . ASP A 1 924 ? 46.216 -9.160 -40.100 1.00 88.88 924 ASP A CA 1
ATOM 7277 C C . ASP A 1 924 ? 45.767 -10.392 -40.921 1.00 88.88 924 ASP A C 1
ATOM 7279 O O . ASP A 1 924 ? 45.686 -11.514 -40.421 1.00 88.88 924 ASP A O 1
ATOM 7283 N N . ARG A 1 925 ? 45.372 -10.184 -42.190 1.00 84.38 925 ARG A N 1
ATOM 7284 C CA . ARG A 1 925 ? 44.735 -11.234 -43.029 1.00 84.38 925 ARG A CA 1
ATOM 7285 C C . ARG A 1 925 ? 45.657 -12.380 -43.432 1.00 84.38 925 ARG A C 1
ATOM 7287 O O . ARG A 1 925 ? 45.169 -13.457 -43.754 1.00 84.38 925 ARG A O 1
ATOM 7294 N N . SER A 1 926 ? 46.965 -12.145 -43.466 1.00 84.62 926 SER A N 1
ATOM 7295 C CA . SER A 1 926 ? 47.967 -13.138 -43.870 1.00 84.62 926 SER A CA 1
ATOM 7296 C C . SER A 1 926 ? 48.459 -14.005 -42.706 1.00 84.62 926 SER A C 1
ATOM 7298 O O . SER A 1 926 ? 49.236 -14.934 -42.927 1.00 84.62 926 SER A O 1
ATOM 7300 N N . ASN A 1 927 ? 48.007 -13.746 -41.474 1.00 89.19 927 ASN A N 1
ATOM 7301 C CA . ASN A 1 927 ? 48.445 -14.492 -40.303 1.00 89.19 927 ASN A CA 1
ATOM 7302 C C . ASN A 1 927 ? 47.717 -15.837 -40.161 1.00 89.19 927 ASN A C 1
ATOM 7304 O O . ASN A 1 927 ? 46.527 -15.921 -39.837 1.00 89.19 927 ASN A O 1
ATOM 7308 N N . VAL A 1 928 ? 48.487 -16.912 -40.333 1.00 88.12 928 VAL A N 1
ATOM 7309 C CA . VAL A 1 928 ? 48.026 -18.301 -40.210 1.00 88.12 928 VAL A CA 1
ATOM 7310 C C . VAL A 1 928 ? 47.481 -18.596 -38.809 1.00 88.12 928 VAL A C 1
ATOM 7312 O O . VAL A 1 928 ? 46.469 -19.289 -38.681 1.00 88.12 928 VAL A O 1
ATOM 7315 N N . LYS A 1 929 ? 48.076 -18.029 -37.749 1.00 90.75 929 LYS A N 1
ATOM 7316 C CA . LYS A 1 929 ? 47.566 -18.210 -36.384 1.00 90.75 929 LYS A CA 1
ATOM 7317 C C . LYS A 1 929 ? 46.172 -17.610 -36.226 1.00 90.75 929 LYS A C 1
ATOM 7319 O O . LYS A 1 929 ? 45.306 -18.249 -35.630 1.00 90.75 929 LYS A O 1
ATOM 7324 N N . ALA A 1 930 ? 45.941 -16.433 -36.803 1.00 90.38 930 ALA A N 1
ATOM 7325 C CA . ALA A 1 930 ? 44.669 -15.729 -36.701 1.00 90.38 930 ALA A CA 1
ATOM 7326 C C . ALA A 1 930 ? 43.550 -16.351 -37.556 1.00 90.38 930 ALA A C 1
ATOM 7328 O O . ALA A 1 930 ? 42.395 -16.317 -37.141 1.00 90.38 930 ALA A O 1
ATOM 7329 N N . TYR A 1 931 ? 43.854 -16.934 -38.720 1.00 90.25 931 TYR A N 1
ATOM 7330 C CA . TYR A 1 931 ? 42.828 -17.454 -39.643 1.00 90.25 931 TYR A CA 1
ATOM 7331 C C . TYR A 1 931 ? 42.699 -18.983 -39.668 1.00 90.25 931 TYR A C 1
ATOM 7333 O O . TYR A 1 931 ? 41.686 -19.494 -40.134 1.00 90.25 931 TYR A O 1
ATOM 7341 N N . SER A 1 932 ? 43.692 -19.735 -39.181 1.00 83.94 932 SER A N 1
ATOM 7342 C CA . SER A 1 932 ? 43.703 -21.208 -39.258 1.00 83.94 932 SER A CA 1
ATOM 7343 C C . SER A 1 932 ? 43.989 -21.896 -37.920 1.00 83.94 932 SER A C 1
ATOM 7345 O O . SER A 1 932 ? 43.303 -22.854 -37.563 1.00 83.94 932 SER A O 1
ATOM 7347 N N . THR A 1 933 ? 44.980 -21.429 -37.150 1.00 88.31 933 THR A N 1
ATOM 7348 C CA . THR A 1 933 ? 45.349 -22.093 -35.883 1.00 88.31 933 THR A CA 1
ATOM 7349 C C . THR A 1 933 ? 44.326 -21.825 -34.785 1.00 88.31 933 THR A C 1
ATOM 7351 O O . THR A 1 933 ? 43.832 -22.774 -34.175 1.00 88.31 933 THR A O 1
ATOM 7354 N N . TYR A 1 934 ? 43.979 -20.555 -34.570 1.00 91.31 934 TYR A N 1
ATOM 7355 C CA . TYR A 1 934 ? 43.020 -20.091 -33.559 1.00 91.31 934 TYR A CA 1
ATOM 7356 C C . TYR A 1 934 ? 41.771 -19.445 -34.172 1.00 91.31 934 TYR A C 1
ATOM 7358 O O . TYR A 1 934 ? 40.853 -19.071 -33.451 1.00 91.31 934 TYR A O 1
ATOM 7366 N N . GLY A 1 935 ? 41.732 -19.328 -35.501 1.00 88.88 935 GLY A N 1
ATOM 7367 C CA . GLY A 1 935 ? 40.547 -18.977 -36.278 1.00 88.88 935 GLY A CA 1
ATOM 7368 C C . GLY A 1 935 ? 40.012 -20.166 -37.072 1.00 88.88 935 GLY A C 1
ATOM 7369 O O . GLY A 1 935 ? 40.466 -21.302 -36.934 1.00 88.88 935 GLY A O 1
ATOM 7370 N N . THR A 1 936 ? 39.043 -19.883 -37.929 1.00 89.50 936 THR A N 1
ATOM 7371 C CA . THR A 1 936 ? 38.462 -20.808 -38.906 1.00 89.50 936 THR A CA 1
ATOM 7372 C C . THR A 1 936 ? 38.348 -20.101 -40.258 1.00 89.50 936 THR A C 1
ATOM 7374 O O . THR A 1 936 ? 38.446 -18.875 -40.337 1.00 89.50 936 THR A O 1
ATOM 7377 N N . GLY A 1 937 ? 38.026 -20.844 -41.322 1.00 83.00 937 GLY A N 1
ATOM 7378 C CA . GLY A 1 937 ? 37.714 -20.242 -42.625 1.00 83.00 937 GLY A CA 1
ATOM 7379 C C . GLY A 1 937 ? 36.487 -19.311 -42.615 1.00 83.00 937 GLY A C 1
ATOM 7380 O O . GLY A 1 937 ? 36.286 -18.565 -43.569 1.00 83.00 937 GLY A O 1
ATOM 7381 N N . ARG A 1 938 ? 35.668 -19.340 -41.552 1.00 86.06 938 ARG A N 1
ATOM 7382 C CA . ARG A 1 938 ? 34.435 -18.547 -41.402 1.00 86.06 938 ARG A CA 1
ATOM 7383 C C . ARG A 1 938 ? 34.562 -17.376 -40.424 1.00 86.06 938 ARG A C 1
ATOM 7385 O O . ARG A 1 938 ? 33.827 -16.402 -40.556 1.00 86.06 938 ARG A O 1
ATOM 7392 N N . ILE A 1 939 ? 35.461 -17.460 -39.444 1.00 92.00 939 ILE A N 1
ATOM 7393 C CA . ILE A 1 939 ? 35.667 -16.437 -38.410 1.00 92.00 939 ILE A CA 1
ATOM 7394 C C . ILE A 1 939 ? 37.133 -16.411 -37.970 1.00 92.00 939 ILE A C 1
ATOM 7396 O O . ILE A 1 939 ? 37.717 -17.456 -37.693 1.00 92.00 939 ILE A O 1
ATOM 7400 N N . ASN A 1 940 ? 37.738 -15.225 -37.891 1.00 94.62 940 ASN A N 1
ATOM 7401 C CA . ASN A 1 940 ? 39.128 -15.085 -37.454 1.00 94.62 940 ASN A CA 1
ATOM 7402 C C . ASN A 1 940 ? 39.259 -15.034 -35.919 1.00 94.62 940 ASN A C 1
ATOM 7404 O O . ASN A 1 940 ? 38.296 -14.762 -35.198 1.00 94.62 940 ASN A O 1
ATOM 7408 N N . ALA A 1 941 ? 40.471 -15.272 -35.419 1.00 94.94 941 ALA A N 1
ATOM 7409 C CA . ALA A 1 941 ? 40.766 -15.335 -33.993 1.00 94.94 941 ALA A CA 1
ATOM 7410 C C . ALA A 1 941 ? 40.506 -14.005 -33.269 1.00 94.94 941 ALA A C 1
ATOM 7412 O O . ALA A 1 941 ? 40.022 -14.030 -32.145 1.00 94.94 941 ALA A O 1
ATOM 7413 N N . TYR A 1 942 ? 40.735 -12.848 -33.906 1.00 95.81 942 TYR A N 1
ATOM 7414 C CA . TYR A 1 942 ? 40.413 -11.538 -33.316 1.00 95.81 942 TYR A CA 1
ATOM 7415 C C . TYR A 1 942 ? 38.922 -11.407 -33.009 1.00 95.81 942 TYR A C 1
ATOM 7417 O O . TYR A 1 942 ? 38.539 -10.906 -31.956 1.00 95.81 942 TYR A O 1
ATOM 7425 N N . LYS A 1 943 ? 38.056 -11.894 -33.903 1.00 94.38 943 LYS A N 1
ATOM 7426 C CA . LYS A 1 943 ? 36.613 -11.899 -33.663 1.00 94.38 943 LYS A CA 1
ATOM 7427 C C . LYS A 1 943 ? 36.226 -12.903 -32.573 1.00 94.38 943 LYS A C 1
ATOM 7429 O O . LYS A 1 943 ? 35.387 -12.573 -31.746 1.00 94.38 943 LYS A O 1
ATOM 7434 N N . ILE A 1 944 ? 36.864 -14.074 -32.519 1.00 95.50 944 ILE A N 1
ATOM 7435 C CA . ILE A 1 944 ? 36.658 -15.040 -31.425 1.00 95.50 944 ILE A CA 1
ATOM 7436 C C . ILE A 1 944 ? 37.083 -14.440 -30.073 1.00 95.50 944 ILE A C 1
ATOM 7438 O O . ILE A 1 944 ? 36.357 -14.584 -29.091 1.00 95.50 944 ILE A O 1
ATOM 7442 N N . ILE A 1 945 ? 38.216 -13.732 -30.013 1.00 96.12 945 ILE A N 1
ATOM 7443 C CA . ILE A 1 945 ? 38.681 -13.031 -28.807 1.00 96.12 945 ILE A CA 1
ATOM 7444 C C . ILE A 1 945 ? 37.668 -11.959 -28.397 1.00 96.12 945 ILE A C 1
ATOM 7446 O O . ILE A 1 945 ? 37.313 -11.914 -27.226 1.00 96.12 945 ILE A O 1
ATOM 7450 N N . GLU A 1 946 ? 37.136 -11.158 -29.327 1.00 95.56 946 GLU A N 1
ATOM 7451 C CA . GLU A 1 946 ? 36.085 -10.176 -29.014 1.00 95.56 946 GLU A CA 1
ATOM 7452 C C . GLU A 1 946 ? 34.835 -10.835 -28.412 1.00 95.56 946 GLU A C 1
ATOM 7454 O O . GLU A 1 946 ? 34.337 -10.374 -27.385 1.00 95.56 946 GLU A O 1
ATOM 7459 N N . GLU A 1 947 ? 34.328 -11.921 -29.005 1.00 94.88 947 GLU A N 1
ATOM 7460 C CA . GLU A 1 947 ? 33.178 -12.644 -28.438 1.00 94.88 947 GLU A CA 1
ATOM 7461 C C . GLU A 1 947 ? 33.513 -13.207 -27.046 1.00 94.88 947 GLU A C 1
ATOM 7463 O O . GLU A 1 947 ? 32.712 -13.105 -26.118 1.00 94.88 947 GLU A O 1
ATOM 7468 N N . THR A 1 948 ? 34.738 -13.705 -26.856 1.00 94.75 948 THR A N 1
ATOM 7469 C CA . THR A 1 948 ? 35.209 -14.250 -25.572 1.00 94.75 948 THR A CA 1
ATOM 7470 C C . THR A 1 948 ? 35.340 -13.180 -24.493 1.00 94.75 948 THR A C 1
ATOM 7472 O O . THR A 1 948 ? 34.909 -13.403 -23.364 1.00 94.75 948 THR A O 1
ATOM 7475 N N . LEU A 1 949 ? 35.876 -12.006 -24.837 1.00 94.56 949 LEU A N 1
ATOM 7476 C CA . LEU A 1 949 ? 35.952 -10.849 -23.945 1.00 94.56 949 LEU A CA 1
ATOM 7477 C C . LEU A 1 949 ? 34.557 -10.409 -23.480 1.00 94.56 949 LEU A C 1
ATOM 7479 O O . LEU A 1 949 ? 34.385 -10.000 -22.335 1.00 94.56 949 LEU A O 1
ATOM 7483 N N . ASN A 1 950 ? 33.552 -10.563 -24.345 1.00 92.75 950 ASN A N 1
ATOM 7484 C CA . ASN A 1 950 ? 32.148 -10.289 -24.039 1.00 92.75 950 ASN A CA 1
ATOM 7485 C C . ASN A 1 950 ? 31.394 -11.476 -23.417 1.00 92.75 950 ASN A C 1
ATOM 7487 O O . ASN A 1 950 ? 30.172 -11.412 -23.281 1.00 92.75 950 ASN A O 1
ATOM 7491 N N . LEU A 1 951 ? 32.093 -12.551 -23.033 1.00 90.19 951 LEU A N 1
ATOM 7492 C CA . LEU A 1 951 ? 31.510 -13.766 -22.451 1.00 90.19 951 LEU A CA 1
ATOM 7493 C C . LEU A 1 951 ? 30.408 -14.394 -23.335 1.00 90.19 951 LEU A C 1
ATOM 7495 O O . LEU A 1 951 ? 29.434 -14.950 -22.821 1.00 90.19 951 LEU A O 1
ATOM 7499 N N . LYS A 1 952 ? 30.552 -14.283 -24.663 1.00 91.81 952 LYS A N 1
ATOM 7500 C CA . LYS A 1 952 ? 29.653 -14.849 -25.676 1.00 91.81 952 LYS A CA 1
ATOM 7501 C C . LYS A 1 952 ? 30.270 -16.100 -26.298 1.00 91.81 952 LYS A C 1
ATOM 7503 O O . LYS A 1 952 ? 31.456 -16.122 -26.629 1.00 91.81 952 LYS A O 1
ATOM 7508 N N . ASP A 1 953 ? 29.444 -17.119 -26.513 1.00 89.19 953 ASP A N 1
ATOM 7509 C CA . ASP A 1 953 ? 29.843 -18.291 -27.294 1.00 89.19 953 ASP A CA 1
ATOM 7510 C C . ASP A 1 953 ? 29.864 -17.946 -28.781 1.00 89.19 953 ASP A C 1
ATOM 7512 O O . ASP A 1 953 ? 28.908 -17.371 -29.313 1.00 89.19 953 ASP A O 1
ATOM 7516 N N . VAL A 1 954 ? 30.922 -18.355 -29.477 1.00 92.19 954 VAL A N 1
ATOM 7517 C CA . VAL A 1 954 ? 31.019 -18.143 -30.925 1.00 92.19 954 VAL A CA 1
ATOM 7518 C C . VAL A 1 954 ? 29.977 -18.999 -31.649 1.00 92.19 954 VAL A C 1
ATOM 7520 O O . VAL A 1 954 ? 29.890 -20.203 -31.417 1.00 92.19 954 VAL A O 1
ATOM 7523 N N . ARG A 1 955 ? 29.185 -18.386 -32.542 1.00 90.81 955 ARG A N 1
ATOM 7524 C CA . ARG A 1 955 ? 28.150 -19.048 -33.361 1.00 90.81 955 ARG A CA 1
ATOM 7525 C C . ARG A 1 955 ? 28.293 -18.658 -34.831 1.00 90.81 955 ARG A C 1
ATOM 7527 O O . ARG A 1 955 ? 28.445 -17.478 -35.137 1.00 90.81 955 ARG A O 1
ATOM 7534 N N . ILE A 1 956 ? 28.216 -19.638 -35.733 1.00 90.31 956 ILE A N 1
ATOM 7535 C CA . ILE A 1 956 ? 28.341 -19.450 -37.187 1.00 90.31 956 ILE A CA 1
ATOM 7536 C C . ILE A 1 956 ? 27.008 -19.769 -37.864 1.00 90.31 956 ILE A C 1
ATOM 7538 O O . ILE A 1 956 ? 26.438 -20.834 -37.636 1.00 90.31 956 ILE A O 1
ATOM 7542 N N . PHE A 1 957 ? 26.524 -18.862 -38.713 1.00 89.62 957 PHE A N 1
ATOM 7543 C CA . PHE A 1 957 ? 25.264 -19.003 -39.445 1.00 89.62 957 PHE A CA 1
ATOM 7544 C C . PHE A 1 957 ? 25.505 -19.043 -40.957 1.00 89.62 957 PHE A C 1
ATOM 7546 O O . PHE A 1 957 ? 26.285 -18.246 -41.479 1.00 89.62 957 PHE A O 1
ATOM 7553 N N . ASP A 1 958 ? 24.797 -19.935 -41.646 1.00 88.50 958 ASP A N 1
ATOM 7554 C CA . ASP A 1 958 ? 24.643 -19.937 -43.100 1.00 88.50 958 ASP A CA 1
ATOM 7555 C C . ASP A 1 958 ? 23.335 -19.231 -43.478 1.00 88.50 958 ASP A C 1
ATOM 7557 O O . ASP A 1 958 ? 22.366 -19.260 -42.721 1.00 88.50 958 ASP A O 1
ATOM 7561 N N . TYR A 1 959 ? 23.288 -18.601 -44.649 1.00 87.00 959 TYR A N 1
ATOM 7562 C CA . TYR A 1 959 ? 22.098 -17.896 -45.125 1.00 87.00 959 TYR A CA 1
ATOM 7563 C C . TYR A 1 959 ? 21.495 -18.649 -46.304 1.00 87.00 959 TYR A C 1
ATOM 7565 O O . TYR A 1 959 ? 22.180 -18.875 -47.300 1.00 87.00 959 TYR A O 1
ATOM 7573 N N . VAL A 1 960 ? 20.223 -19.022 -46.187 1.00 84.25 960 VAL A N 1
ATOM 7574 C CA . VAL A 1 960 ? 19.455 -19.679 -47.252 1.00 84.25 960 VAL A CA 1
ATOM 7575 C C . VAL A 1 960 ? 18.305 -18.760 -47.643 1.00 84.25 960 VAL A C 1
ATOM 7577 O O . VAL A 1 960 ? 17.628 -18.229 -46.765 1.00 84.25 960 VAL A O 1
ATOM 7580 N N . GLU A 1 961 ? 18.113 -18.527 -48.939 1.00 84.50 961 GLU A N 1
ATOM 7581 C CA . GLU A 1 961 ? 16.978 -17.747 -49.444 1.00 84.50 961 GLU A CA 1
ATOM 7582 C C . GLU A 1 961 ? 15.707 -18.602 -49.414 1.00 84.50 961 GLU A C 1
ATOM 7584 O O . GLU A 1 961 ? 15.715 -19.759 -49.839 1.00 84.50 961 GLU A O 1
ATOM 7589 N N . ASP A 1 962 ? 14.636 -18.056 -48.842 1.00 74.69 962 ASP A N 1
ATOM 7590 C CA . ASP A 1 962 ? 13.309 -18.659 -48.905 1.00 74.69 962 ASP A CA 1
ATOM 7591 C C . ASP A 1 962 ? 12.641 -18.413 -50.270 1.00 74.69 962 ASP A C 1
ATOM 7593 O O . ASP A 1 962 ? 13.182 -17.726 -51.138 1.00 74.69 962 ASP A O 1
ATOM 7597 N N . ALA A 1 963 ? 11.465 -19.013 -50.480 1.00 70.38 963 ALA A N 1
ATOM 7598 C CA . ALA A 1 963 ? 10.724 -18.936 -51.742 1.00 70.38 963 ALA A CA 1
ATOM 7599 C C . ALA A 1 963 ? 10.328 -17.499 -52.145 1.00 70.38 963 ALA A C 1
ATOM 7601 O O . ALA A 1 963 ? 10.034 -17.263 -53.315 1.00 70.38 963 ALA A O 1
ATOM 7602 N N . ASP A 1 964 ? 10.379 -16.551 -51.203 1.00 72.38 964 ASP A N 1
ATOM 7603 C CA . ASP A 1 964 ? 10.080 -15.131 -51.401 1.00 72.38 964 ASP A CA 1
ATOM 7604 C C . ASP A 1 964 ? 11.357 -14.274 -51.557 1.00 72.38 964 ASP A C 1
ATOM 7606 O O . ASP A 1 964 ? 11.289 -13.043 -51.602 1.00 72.38 964 ASP A O 1
ATOM 7610 N N . GLY A 1 965 ? 12.541 -14.899 -51.624 1.00 68.12 965 GLY A N 1
ATOM 7611 C CA . GLY A 1 965 ? 13.834 -14.225 -51.778 1.00 68.12 965 GLY A CA 1
ATOM 7612 C C . GLY A 1 965 ? 14.392 -13.596 -50.493 1.00 68.12 965 GLY A C 1
ATOM 7613 O O . GLY A 1 965 ? 15.349 -12.819 -50.552 1.00 68.12 965 GLY A O 1
ATOM 7614 N N . LYS A 1 966 ? 13.837 -13.902 -49.310 1.00 71.38 966 LYS A N 1
ATOM 7615 C CA . LYS A 1 966 ? 14.370 -13.438 -48.019 1.00 71.38 966 LYS A CA 1
ATOM 7616 C C . LYS A 1 966 ? 15.430 -14.400 -47.481 1.00 71.38 966 LYS A C 1
ATOM 7618 O O . LYS A 1 966 ? 15.243 -15.610 -47.393 1.00 71.38 966 LYS A O 1
ATOM 7623 N N . LYS A 1 967 ? 16.568 -13.841 -47.055 1.00 84.12 967 LYS A N 1
ATOM 7624 C CA . LYS A 1 967 ? 17.691 -14.594 -46.472 1.00 84.12 967 LYS A CA 1
ATOM 7625 C C . LYS A 1 967 ? 17.385 -15.007 -45.032 1.00 84.12 967 LYS A C 1
ATOM 7627 O O . LYS A 1 967 ? 17.382 -14.171 -44.130 1.00 84.12 967 LYS A O 1
ATOM 7632 N N . LYS A 1 968 ? 17.199 -16.304 -44.797 1.00 82.31 968 LYS A N 1
ATOM 7633 C CA . LYS A 1 968 ? 17.031 -16.908 -43.472 1.00 82.31 968 LYS A CA 1
ATOM 7634 C C . LYS A 1 968 ? 18.373 -17.417 -42.942 1.00 82.31 968 LYS A C 1
ATOM 7636 O O . LYS A 1 968 ? 19.026 -18.237 -43.583 1.00 82.31 968 LYS A O 1
ATOM 7641 N N . ALA A 1 969 ? 18.772 -16.945 -41.760 1.00 86.75 969 ALA A N 1
ATOM 7642 C CA . ALA A 1 969 ? 19.973 -17.415 -41.068 1.00 86.75 969 ALA A CA 1
ATOM 7643 C C . ALA A 1 969 ? 19.716 -18.777 -40.397 1.00 86.75 969 ALA A C 1
ATOM 7645 O O . ALA A 1 969 ? 18.812 -18.917 -39.573 1.00 86.75 969 ALA A O 1
ATOM 7646 N N . ILE A 1 970 ? 20.525 -19.778 -40.730 1.00 85.31 970 ILE A N 1
ATOM 7647 C CA . ILE A 1 970 ? 20.474 -21.140 -40.194 1.00 85.31 970 ILE A CA 1
ATOM 7648 C C . ILE A 1 970 ? 21.806 -21.426 -39.502 1.00 85.31 970 ILE A C 1
ATOM 7650 O O . ILE A 1 970 ? 22.870 -21.241 -40.083 1.00 85.31 970 ILE A O 1
ATOM 7654 N N . LEU A 1 971 ? 21.764 -21.871 -38.244 1.00 89.19 971 LEU A N 1
ATOM 7655 C CA . LEU A 1 971 ? 22.974 -22.166 -37.475 1.00 89.19 971 LEU A CA 1
ATOM 7656 C C . LEU A 1 971 ? 23.749 -23.332 -38.109 1.00 89.19 971 LEU A C 1
ATOM 7658 O O . LEU A 1 971 ? 23.257 -24.463 -38.159 1.00 89.19 971 LEU A O 1
ATOM 7662 N N . ASN A 1 972 ? 24.994 -23.080 -38.506 1.00 90.00 972 ASN A N 1
ATOM 7663 C CA . ASN A 1 972 ? 25.905 -24.118 -38.959 1.00 90.00 972 ASN A CA 1
ATOM 7664 C C . ASN A 1 972 ? 26.517 -24.815 -37.740 1.00 90.00 972 ASN A C 1
ATOM 7666 O O . ASN A 1 972 ? 27.505 -24.354 -37.161 1.00 90.00 972 ASN A O 1
ATOM 7670 N N . LYS A 1 973 ? 25.912 -25.936 -37.333 1.00 88.00 973 LYS A N 1
ATOM 7671 C CA . LYS A 1 973 ? 26.326 -26.699 -36.143 1.00 88.00 973 LYS A CA 1
ATOM 7672 C C . LYS A 1 973 ? 27.785 -27.166 -36.213 1.00 88.00 973 LYS A C 1
ATOM 7674 O O . LYS A 1 973 ? 28.471 -27.146 -35.196 1.00 88.00 973 LYS A O 1
ATOM 7679 N N . LYS A 1 974 ? 28.263 -27.553 -37.401 1.00 88.81 974 LYS A N 1
ATOM 7680 C CA . LYS A 1 974 ? 29.624 -28.073 -37.600 1.00 88.81 974 LYS A CA 1
ATOM 7681 C C . LYS A 1 974 ? 30.670 -26.971 -37.435 1.00 88.81 974 LYS A C 1
ATOM 7683 O O . LYS A 1 974 ? 31.577 -27.111 -36.622 1.00 88.81 974 LYS A O 1
ATOM 7688 N N . GLU A 1 975 ? 30.516 -25.864 -38.158 1.00 88.94 975 GLU A N 1
ATOM 7689 C CA . GLU A 1 975 ? 31.450 -24.731 -38.085 1.00 88.94 975 GLU A CA 1
ATOM 7690 C C . GLU A 1 975 ? 31.401 -24.041 -36.715 1.00 88.94 975 GLU A C 1
ATOM 7692 O O . GLU A 1 975 ? 32.433 -23.622 -36.195 1.00 88.94 975 GLU A O 1
ATOM 7697 N N . THR A 1 976 ? 30.221 -23.988 -36.087 1.00 91.06 976 THR A N 1
ATOM 7698 C CA . THR A 1 976 ? 30.056 -23.471 -34.720 1.00 91.06 976 THR A CA 1
ATOM 7699 C C . THR A 1 976 ? 30.852 -24.291 -33.704 1.00 91.06 976 THR A C 1
ATOM 7701 O O . THR A 1 976 ? 31.603 -23.711 -32.925 1.00 91.06 976 THR A O 1
ATOM 7704 N N . ALA A 1 977 ? 30.759 -25.625 -33.739 1.00 90.06 977 ALA A N 1
ATOM 7705 C CA . ALA A 1 977 ? 31.510 -26.485 -32.822 1.00 90.06 977 ALA A CA 1
ATOM 7706 C C . ALA A 1 977 ? 33.033 -26.325 -32.987 1.00 90.06 977 ALA A C 1
ATOM 7708 O O . ALA A 1 977 ? 33.765 -26.264 -32.000 1.00 90.06 977 ALA A O 1
ATOM 7709 N N . ILE A 1 978 ? 33.518 -26.192 -34.229 1.00 89.81 978 ILE A N 1
ATOM 7710 C CA . ILE A 1 978 ? 34.942 -25.948 -34.509 1.00 89.81 978 ILE A CA 1
ATOM 7711 C C . ILE A 1 978 ? 35.375 -24.592 -33.938 1.00 89.81 978 ILE A C 1
ATOM 7713 O O . ILE A 1 978 ? 36.411 -24.508 -33.278 1.00 89.81 978 ILE A O 1
ATOM 7717 N N . ALA A 1 979 ? 34.587 -23.536 -34.154 1.00 91.44 979 ALA A N 1
ATOM 7718 C CA . ALA A 1 979 ? 34.895 -22.203 -33.644 1.00 91.44 979 ALA A CA 1
ATOM 7719 C C . ALA A 1 979 ? 34.888 -22.142 -32.104 1.00 91.44 979 ALA A C 1
ATOM 7721 O O . ALA A 1 979 ? 35.756 -21.498 -31.517 1.00 91.44 979 ALA A O 1
ATOM 7722 N N . GLN A 1 980 ? 33.976 -22.862 -31.444 1.00 93.44 980 GLN A N 1
ATOM 7723 C CA . GLN A 1 980 ? 33.946 -22.993 -29.982 1.00 93.44 980 GLN A CA 1
ATOM 7724 C C . GLN A 1 980 ? 35.162 -23.760 -29.443 1.00 93.44 980 GLN A C 1
ATOM 7726 O O . GLN A 1 980 ? 35.762 -23.345 -28.457 1.00 93.44 980 GLN A O 1
ATOM 7731 N N . ALA A 1 981 ? 35.614 -24.815 -30.127 1.00 92.56 981 ALA A N 1
ATOM 7732 C CA . ALA A 1 981 ? 36.856 -25.490 -29.750 1.00 92.56 981 ALA A CA 1
ATOM 7733 C C . ALA A 1 981 ? 38.075 -24.547 -29.837 1.00 92.56 981 ALA A C 1
ATOM 7735 O O . ALA A 1 981 ? 38.947 -24.575 -28.970 1.00 92.56 981 ALA A O 1
ATOM 7736 N N . LYS A 1 982 ? 38.130 -23.661 -30.846 1.00 94.31 982 LYS A N 1
ATOM 7737 C CA . LYS A 1 982 ? 39.167 -22.612 -30.927 1.00 94.31 982 LYS A CA 1
ATOM 7738 C C . LYS A 1 982 ? 39.046 -21.581 -29.803 1.00 94.31 982 LYS A C 1
ATOM 7740 O O . LYS A 1 982 ? 40.064 -21.144 -29.273 1.00 94.31 982 LYS A O 1
ATOM 7745 N N . GLN A 1 983 ? 37.820 -21.220 -29.430 1.00 96.06 983 GLN A N 1
ATOM 7746 C CA . GLN A 1 983 ? 37.540 -20.322 -28.314 1.00 96.06 983 GLN A CA 1
ATOM 7747 C C . GLN A 1 983 ? 38.082 -20.868 -26.982 1.00 96.06 983 GLN A C 1
ATOM 7749 O O . GLN A 1 983 ? 38.698 -20.114 -26.230 1.00 96.06 983 GLN A O 1
ATOM 7754 N N . GLU A 1 984 ? 37.934 -22.167 -26.709 1.00 94.94 984 GLU A N 1
ATOM 7755 C CA . GLU A 1 984 ? 38.495 -22.792 -25.500 1.00 94.94 984 GLU A CA 1
ATOM 7756 C C . GLU A 1 984 ? 40.031 -22.792 -25.488 1.00 94.94 984 GLU A C 1
ATOM 7758 O O . GLU A 1 984 ? 40.639 -22.480 -24.465 1.00 94.94 984 GLU A O 1
ATOM 7763 N N . LEU A 1 985 ? 40.678 -23.029 -26.636 1.00 95.38 985 LEU A N 1
ATOM 7764 C CA . LEU A 1 985 ? 42.141 -22.922 -26.744 1.00 95.38 985 LEU A CA 1
ATOM 7765 C C . LEU A 1 985 ? 42.647 -21.505 -26.430 1.00 95.38 985 LEU A C 1
ATOM 7767 O O . LEU A 1 985 ? 43.686 -21.348 -25.793 1.00 95.38 985 LEU A O 1
ATOM 7771 N N . ILE A 1 986 ? 41.911 -20.474 -26.851 1.00 95.69 986 ILE A N 1
ATOM 7772 C CA . ILE A 1 986 ? 42.229 -19.072 -26.540 1.00 95.69 986 ILE A CA 1
ATOM 7773 C C . ILE A 1 986 ? 42.076 -18.799 -25.037 1.00 95.69 986 ILE A C 1
ATOM 7775 O O . ILE A 1 986 ? 42.933 -18.139 -24.448 1.00 95.69 986 ILE A O 1
ATOM 7779 N N . LYS A 1 987 ? 41.015 -19.315 -24.398 1.00 94.81 987 LYS A N 1
ATOM 7780 C CA . LYS A 1 987 ? 40.808 -19.174 -22.947 1.00 94.81 987 LYS A CA 1
ATOM 7781 C C . LYS A 1 987 ? 41.937 -19.832 -22.155 1.00 94.81 987 LYS A C 1
ATOM 7783 O O . LYS A 1 987 ? 42.464 -19.198 -21.244 1.00 94.81 987 LYS A O 1
ATOM 7788 N N . GLN A 1 988 ? 42.329 -21.052 -22.525 1.00 93.69 988 GLN A N 1
ATOM 7789 C CA . GLN A 1 988 ? 43.444 -21.753 -21.886 1.00 93.69 988 GLN A CA 1
ATOM 7790 C C . GLN A 1 988 ? 44.757 -20.987 -22.072 1.00 93.69 988 GLN A C 1
ATOM 7792 O O . GLN A 1 988 ? 45.463 -20.726 -21.103 1.00 93.69 988 GLN A O 1
ATOM 7797 N N . GLY A 1 989 ? 45.030 -20.526 -23.295 1.00 94.25 989 GLY A N 1
ATOM 7798 C CA . GLY A 1 989 ? 46.212 -19.722 -23.588 1.00 94.25 989 GLY A CA 1
ATOM 7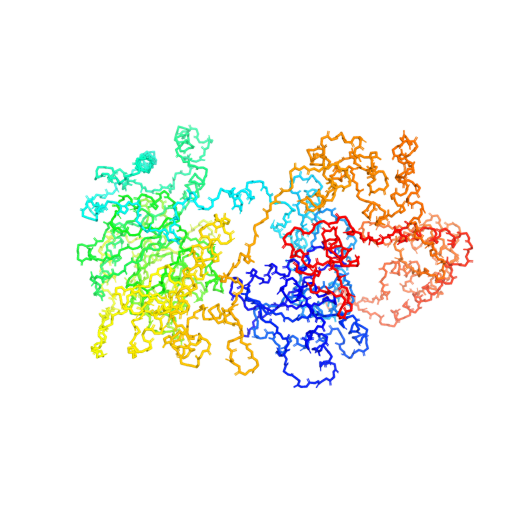799 C C . GLY A 1 989 ? 46.305 -18.445 -22.752 1.00 94.25 989 GLY A C 1
ATOM 7800 O O . GLY A 1 989 ? 47.398 -18.048 -22.360 1.00 94.25 989 GLY A O 1
ATOM 7801 N N . PHE A 1 990 ? 45.171 -17.815 -22.434 1.00 95.81 990 PHE A N 1
ATOM 7802 C CA . PHE A 1 990 ? 45.144 -16.660 -21.538 1.00 95.81 990 PHE A CA 1
ATOM 7803 C C . PHE A 1 990 ? 45.480 -17.027 -20.088 1.00 95.81 990 PHE A C 1
ATOM 7805 O O . PHE A 1 990 ? 46.218 -16.284 -19.445 1.00 95.81 990 PHE A O 1
ATOM 7812 N N . GLN A 1 991 ? 44.970 -18.154 -19.576 1.00 91.69 991 GLN A N 1
ATOM 7813 C CA . GLN A 1 991 ? 45.272 -18.618 -18.212 1.00 91.69 991 GLN A CA 1
ATOM 7814 C C . GLN A 1 991 ? 46.766 -18.878 -18.022 1.00 91.69 991 GLN A C 1
ATOM 7816 O O . GLN A 1 991 ? 47.354 -18.427 -17.041 1.00 91.69 991 GLN A O 1
ATOM 7821 N N . ASP A 1 992 ? 47.384 -19.544 -18.996 1.00 90.19 992 ASP A N 1
ATOM 7822 C CA . ASP A 1 992 ? 48.810 -19.864 -18.947 1.00 90.19 992 ASP A CA 1
ATOM 7823 C C . ASP A 1 992 ? 49.669 -18.593 -19.064 1.00 90.19 992 ASP A C 1
ATOM 7825 O O . ASP A 1 992 ? 50.745 -18.488 -18.475 1.00 90.19 992 ASP A O 1
ATOM 7829 N N . TRP A 1 993 ? 49.177 -17.601 -19.810 1.00 95.38 993 TRP A N 1
ATOM 7830 C CA . TRP A 1 993 ? 49.889 -16.359 -20.084 1.00 95.38 993 TRP A CA 1
ATOM 7831 C C . TRP A 1 993 ? 49.780 -15.329 -18.958 1.00 95.38 993 TRP A C 1
ATOM 7833 O O . TRP A 1 993 ? 50.775 -14.683 -18.640 1.00 95.38 993 TRP A O 1
ATOM 7843 N N . VAL A 1 994 ? 48.602 -15.122 -18.358 1.00 94.12 994 VAL A N 1
ATOM 7844 C CA . VAL A 1 994 ? 48.310 -13.939 -17.519 1.00 94.12 994 VAL A CA 1
ATOM 7845 C C . VAL A 1 994 ? 49.254 -13.790 -16.324 1.00 94.12 994 VAL A C 1
ATOM 7847 O O . VAL A 1 994 ? 49.642 -12.669 -15.993 1.00 94.12 994 VAL A O 1
ATOM 7850 N N . TRP A 1 995 ? 49.689 -14.909 -15.745 1.00 93.00 995 TRP A N 1
ATOM 7851 C CA . TRP A 1 995 ? 50.568 -14.941 -14.579 1.00 93.00 995 TRP A CA 1
ATOM 7852 C C . TRP A 1 995 ? 52.025 -15.278 -14.892 1.00 93.00 995 TRP A C 1
ATOM 7854 O O . TRP A 1 995 ? 52.835 -15.304 -13.967 1.00 93.00 995 TRP A O 1
ATOM 7864 N N . SER A 1 996 ? 52.390 -15.545 -16.148 1.00 92.06 996 SER A N 1
ATOM 7865 C CA . SER A 1 996 ? 53.728 -16.043 -16.495 1.00 92.06 996 SER A CA 1
ATOM 7866 C C . SER A 1 996 ? 54.839 -15.013 -16.261 1.00 92.06 996 SER A C 1
ATOM 7868 O O . SER A 1 996 ? 55.964 -15.389 -15.945 1.00 92.06 996 SER A O 1
ATOM 7870 N N . ASP A 1 997 ? 54.522 -13.726 -16.402 1.00 94.25 997 ASP A N 1
ATOM 7871 C CA . ASP A 1 997 ? 55.462 -12.614 -16.261 1.00 94.25 997 ASP A CA 1
ATOM 7872 C C . ASP A 1 997 ? 55.443 -12.022 -14.832 1.00 94.25 997 ASP A C 1
ATOM 7874 O O . ASP A 1 997 ? 54.361 -11.678 -14.342 1.00 94.25 997 ASP A O 1
ATOM 7878 N N . PRO A 1 998 ? 56.599 -11.903 -14.143 1.00 92.12 998 PRO A N 1
ATOM 7879 C CA . PRO A 1 998 ? 56.662 -11.411 -12.764 1.00 92.12 998 PRO A CA 1
ATOM 7880 C C . PRO A 1 998 ? 56.149 -9.978 -12.572 1.00 92.12 998 PRO A C 1
ATOM 7882 O O . PRO A 1 998 ? 55.395 -9.736 -11.630 1.00 92.12 998 PRO A O 1
ATOM 7885 N N . GLU A 1 999 ? 56.502 -9.046 -13.463 1.00 93.19 999 GLU A N 1
ATOM 7886 C CA . GLU A 1 999 ? 56.110 -7.633 -13.338 1.00 93.19 999 GLU A CA 1
ATOM 7887 C C . GLU A 1 999 ? 54.600 -7.461 -13.529 1.00 93.19 999 GLU A C 1
ATOM 7889 O O . GLU A 1 999 ? 53.911 -6.810 -12.736 1.00 93.19 999 GLU A O 1
ATOM 7894 N N . ARG A 1 1000 ? 54.044 -8.108 -14.556 1.00 93.94 1000 ARG A N 1
ATOM 7895 C CA . ARG A 1 1000 ? 52.601 -8.148 -14.802 1.00 93.94 1000 ARG A CA 1
ATOM 7896 C C . ARG A 1 1000 ? 51.850 -8.818 -13.660 1.00 93.94 1000 ARG A C 1
ATOM 7898 O O . ARG A 1 1000 ? 50.791 -8.322 -13.279 1.00 93.94 1000 ARG A O 1
ATOM 7905 N N . ARG A 1 1001 ? 52.388 -9.899 -13.090 1.00 93.06 1001 ARG A N 1
ATOM 7906 C CA . ARG A 1 1001 ? 51.801 -10.573 -11.925 1.00 93.06 1001 ARG A CA 1
ATOM 7907 C C . ARG A 1 1001 ? 51.707 -9.626 -10.734 1.00 93.06 1001 ARG A C 1
ATOM 7909 O O . ARG A 1 1001 ? 50.620 -9.472 -10.187 1.00 93.06 1001 ARG A O 1
ATOM 7916 N N . GLU A 1 1002 ? 52.800 -8.963 -10.365 1.00 92.50 1002 GLU A N 1
ATOM 7917 C CA . GLU A 1 1002 ? 52.817 -8.004 -9.255 1.00 92.50 1002 GLU A CA 1
ATOM 7918 C C . GLU A 1 1002 ? 51.820 -6.860 -9.484 1.00 92.50 1002 GLU A C 1
ATOM 7920 O O . GLU A 1 1002 ? 50.986 -6.563 -8.623 1.00 92.50 1002 GLU A O 1
ATOM 7925 N N . ARG A 1 1003 ? 51.831 -6.277 -10.689 1.00 92.56 1003 ARG A N 1
ATOM 7926 C CA . ARG A 1 1003 ? 50.918 -5.194 -11.071 1.00 92.56 1003 ARG A CA 1
ATOM 7927 C C . ARG A 1 1003 ? 49.449 -5.610 -10.969 1.00 92.56 1003 ARG A C 1
ATOM 7929 O O . ARG A 1 1003 ? 48.636 -4.845 -10.451 1.00 92.56 1003 ARG A O 1
ATOM 7936 N N . LEU A 1 1004 ? 49.095 -6.797 -11.466 1.00 91.75 1004 LEU A N 1
ATOM 7937 C CA . LEU A 1 1004 ? 47.721 -7.305 -11.428 1.00 91.75 1004 LEU A CA 1
ATOM 7938 C C . LEU A 1 1004 ? 47.284 -7.673 -10.004 1.00 91.75 1004 LEU A C 1
ATOM 7940 O O . LEU A 1 1004 ? 46.148 -7.369 -9.643 1.00 91.75 1004 LEU A O 1
ATOM 7944 N N . CYS A 1 1005 ? 48.168 -8.248 -9.181 1.00 92.06 1005 CYS A N 1
ATOM 7945 C CA . CYS A 1 1005 ? 47.889 -8.522 -7.768 1.00 92.06 1005 CYS A CA 1
ATOM 7946 C C . CYS A 1 1005 ? 47.598 -7.239 -6.990 1.00 92.06 1005 CYS A C 1
ATOM 7948 O O . CYS A 1 1005 ? 46.604 -7.168 -6.269 1.00 92.06 1005 CYS A O 1
ATOM 7950 N N . ARG A 1 1006 ? 48.428 -6.205 -7.161 1.00 90.25 1006 ARG A N 1
ATOM 7951 C CA . ARG A 1 1006 ? 48.218 -4.912 -6.503 1.00 90.25 1006 ARG A CA 1
ATOM 7952 C C . ARG A 1 1006 ? 46.906 -4.270 -6.944 1.00 90.25 1006 ARG A C 1
ATOM 7954 O O . ARG A 1 1006 ? 46.090 -3.902 -6.108 1.00 90.25 1006 ARG A O 1
ATOM 7961 N N . LEU A 1 1007 ? 46.657 -4.237 -8.255 1.00 89.25 1007 LEU A N 1
ATOM 7962 C CA . LEU A 1 1007 ? 45.413 -3.712 -8.817 1.00 89.25 1007 LEU A CA 1
ATOM 7963 C C . LEU A 1 1007 ? 44.175 -4.449 -8.283 1.00 89.25 1007 LEU A C 1
ATOM 7965 O O . LEU A 1 1007 ? 43.140 -3.822 -8.063 1.00 89.25 1007 LEU A O 1
ATOM 7969 N N . TYR A 1 1008 ? 44.270 -5.766 -8.093 1.00 90.12 1008 TYR A N 1
ATOM 7970 C CA . TYR A 1 1008 ? 43.189 -6.565 -7.529 1.00 90.12 1008 TYR A CA 1
ATOM 7971 C C . TYR A 1 1008 ? 42.966 -6.242 -6.050 1.00 90.12 1008 TYR A C 1
ATOM 7973 O O . TYR A 1 1008 ? 41.833 -5.987 -5.654 1.00 90.12 1008 TYR A O 1
ATOM 7981 N N . ASN A 1 1009 ? 44.029 -6.202 -5.242 1.00 89.31 1009 ASN A N 1
ATOM 7982 C CA . ASN A 1 1009 ? 43.924 -5.911 -3.813 1.00 89.31 1009 ASN A CA 1
ATOM 7983 C C . ASN A 1 1009 ? 43.375 -4.508 -3.544 1.00 89.31 1009 ASN A C 1
ATOM 7985 O O . ASN A 1 1009 ? 42.448 -4.357 -2.753 1.00 89.31 1009 ASN A O 1
ATOM 7989 N N . ASP A 1 1010 ? 43.863 -3.506 -4.272 1.00 85.31 1010 ASP A N 1
ATOM 7990 C CA . ASP A 1 1010 ? 43.402 -2.126 -4.125 1.00 85.31 1010 ASP A CA 1
ATOM 7991 C C . ASP A 1 1010 ? 41.919 -1.967 -4.508 1.00 85.31 1010 ASP A C 1
ATOM 7993 O O . ASP A 1 1010 ? 41.216 -1.141 -3.928 1.00 85.31 1010 ASP A O 1
ATOM 7997 N N . LYS A 1 1011 ? 41.421 -2.767 -5.464 1.00 82.81 1011 LYS A N 1
ATOM 7998 C CA . LYS A 1 1011 ? 40.020 -2.710 -5.916 1.00 82.81 1011 LYS A CA 1
ATOM 7999 C C . LYS A 1 1011 ? 39.061 -3.592 -5.123 1.00 82.81 1011 LYS A C 1
ATOM 8001 O O . LYS A 1 1011 ? 37.894 -3.228 -5.003 1.00 82.81 1011 LYS A O 1
ATOM 8006 N N . PHE A 1 1012 ? 39.506 -4.763 -4.672 1.00 83.81 1012 PHE A N 1
ATOM 8007 C CA . PHE A 1 1012 ? 38.624 -5.818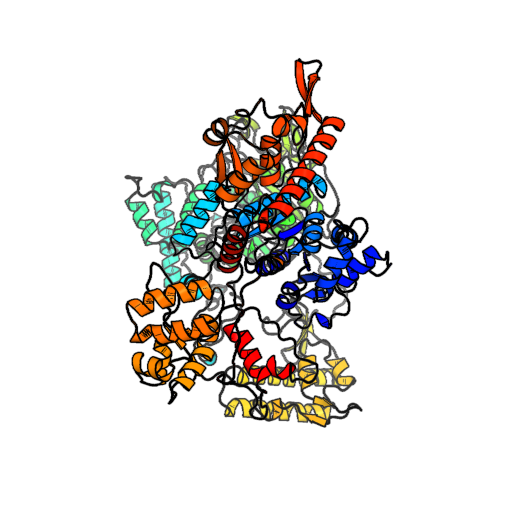 -4.164 1.00 83.81 1012 PHE A CA 1
ATOM 8008 C C . PHE A 1 1012 ? 38.957 -6.278 -2.737 1.00 83.81 1012 PHE A C 1
ATOM 8010 O O . PHE A 1 1012 ? 38.056 -6.748 -2.051 1.00 83.81 1012 PHE A O 1
ATOM 8017 N N . ASN A 1 1013 ? 40.199 -6.120 -2.263 1.00 86.56 1013 ASN A N 1
ATOM 8018 C CA . ASN A 1 1013 ? 40.627 -6.503 -0.910 1.00 86.56 1013 ASN A CA 1
ATOM 8019 C C . ASN A 1 1013 ? 40.753 -5.278 0.008 1.00 86.56 1013 ASN A C 1
ATOM 8021 O O . ASN A 1 1013 ? 41.821 -4.941 0.527 1.00 86.56 1013 ASN A O 1
ATOM 8025 N N . SER A 1 1014 ? 39.648 -4.557 0.148 1.00 86.00 1014 SER A N 1
ATOM 8026 C CA . SER A 1 1014 ? 39.620 -3.266 0.832 1.00 86.00 1014 SER A CA 1
ATOM 8027 C C . SER A 1 1014 ? 38.554 -3.158 1.920 1.00 86.00 1014 SER A C 1
ATOM 8029 O O . SER A 1 1014 ? 38.555 -2.177 2.657 1.00 86.00 1014 SER A O 1
ATOM 8031 N N . LEU A 1 1015 ? 37.664 -4.149 2.040 1.00 84.44 1015 LEU A N 1
ATOM 8032 C CA . LEU A 1 1015 ? 36.525 -4.128 2.956 1.00 84.44 1015 LEU A CA 1
ATOM 8033 C C . LEU A 1 1015 ? 36.855 -4.816 4.288 1.00 84.44 1015 LEU A C 1
ATOM 8035 O O . LEU A 1 1015 ? 37.162 -6.006 4.303 1.00 84.44 1015 LEU A O 1
ATOM 8039 N N . ARG A 1 1016 ? 36.731 -4.082 5.401 1.00 84.31 1016 ARG A N 1
ATOM 8040 C CA . ARG A 1 1016 ? 36.789 -4.620 6.771 1.00 84.31 1016 ARG A CA 1
ATOM 8041 C C . ARG A 1 1016 ? 35.382 -4.665 7.402 1.00 84.31 1016 ARG A C 1
ATOM 8043 O O . ARG A 1 1016 ? 34.693 -3.644 7.353 1.00 84.31 1016 ARG A O 1
ATOM 8050 N N . PRO A 1 1017 ? 34.937 -5.798 7.978 1.00 81.50 1017 PRO A N 1
ATOM 8051 C CA . PRO A 1 1017 ? 33.689 -5.870 8.748 1.00 81.50 1017 PRO A CA 1
ATOM 8052 C C . PRO A 1 1017 ? 33.712 -4.980 10.000 1.00 81.50 1017 PRO A C 1
ATOM 8054 O O . PRO A 1 1017 ? 34.781 -4.729 10.550 1.00 81.50 1017 PRO A O 1
ATOM 8057 N N . ARG A 1 1018 ? 32.536 -4.541 10.461 1.00 83.00 1018 ARG A N 1
ATOM 8058 C CA . ARG A 1 1018 ? 32.376 -3.757 11.697 1.00 83.00 1018 ARG A CA 1
ATOM 8059 C C . ARG A 1 1018 ? 32.414 -4.652 12.935 1.00 83.00 1018 ARG A C 1
ATOM 8061 O O . ARG A 1 1018 ? 31.858 -5.745 12.922 1.00 83.00 1018 ARG A O 1
ATOM 8068 N N . GLU A 1 1019 ? 33.070 -4.178 13.990 1.00 79.69 1019 GLU A N 1
ATOM 8069 C CA . GLU A 1 1019 ? 33.162 -4.832 15.302 1.00 79.69 1019 GLU A CA 1
ATOM 8070 C C . GLU A 1 1019 ? 32.429 -3.971 16.338 1.00 79.69 1019 GLU A C 1
ATOM 8072 O O . GLU A 1 1019 ? 32.725 -2.788 16.433 1.00 79.69 1019 GLU A O 1
ATOM 8077 N N . TYR A 1 1020 ? 31.488 -4.534 17.102 1.00 75.81 1020 TYR A N 1
ATOM 8078 C CA . TYR A 1 1020 ? 30.607 -3.773 18.001 1.00 75.81 1020 TYR A CA 1
ATOM 8079 C C . TYR A 1 1020 ? 30.975 -3.971 19.474 1.00 75.81 1020 TYR A C 1
ATOM 8081 O O . TYR A 1 1020 ? 31.196 -5.100 19.915 1.00 75.81 1020 TYR A O 1
ATOM 8089 N N . ASP A 1 1021 ? 30.962 -2.880 20.238 1.00 70.81 1021 ASP A N 1
ATOM 8090 C CA . ASP A 1 1021 ? 31.175 -2.846 21.688 1.00 70.81 1021 ASP A CA 1
ATOM 8091 C C . ASP A 1 1021 ? 29.971 -2.166 22.353 1.00 70.81 1021 ASP A C 1
ATOM 8093 O O . ASP A 1 1021 ? 29.579 -1.077 21.946 1.00 70.81 1021 ASP A O 1
ATOM 8097 N N . GLY A 1 1022 ? 29.361 -2.817 23.345 1.00 68.00 1022 GLY A N 1
ATOM 8098 C CA . GLY A 1 1022 ? 28.204 -2.304 24.086 1.00 68.00 1022 GLY A CA 1
ATOM 8099 C C . GLY A 1 1022 ? 28.448 -2.115 25.572 1.00 68.00 1022 GLY A C 1
ATOM 8100 O O . GLY A 1 1022 ? 27.497 -1.919 26.326 1.00 68.00 1022 GLY A O 1
ATOM 8101 N N . SER A 1 1023 ? 29.704 -2.182 26.012 1.00 66.75 1023 SER A N 1
ATOM 8102 C CA . SER A 1 1023 ? 30.096 -1.991 27.412 1.00 66.75 1023 SER A CA 1
ATOM 8103 C C . SER A 1 1023 ? 29.600 -0.670 28.020 1.00 66.75 1023 SER A C 1
ATOM 8105 O O . SER A 1 1023 ? 29.392 -0.606 29.231 1.00 66.75 1023 SER A O 1
ATOM 8107 N N . HIS A 1 1024 ? 29.358 0.338 27.180 1.00 61.59 1024 HIS A N 1
ATOM 8108 C CA . HIS A 1 1024 ? 28.897 1.676 27.538 1.00 61.59 1024 HIS A CA 1
ATOM 8109 C C . HIS A 1 1024 ? 27.365 1.846 27.559 1.00 61.59 1024 HIS A C 1
ATOM 8111 O O . HIS A 1 1024 ? 26.894 2.903 27.958 1.00 61.59 1024 HIS A O 1
ATOM 8117 N N . ILE A 1 1025 ? 26.570 0.855 27.139 1.00 63.62 1025 ILE A N 1
ATOM 8118 C CA . ILE A 1 1025 ? 25.103 0.985 27.067 1.00 63.62 1025 ILE A CA 1
ATOM 8119 C C . ILE A 1 1025 ? 24.476 0.865 28.462 1.00 63.62 1025 ILE A C 1
ATOM 8121 O O . ILE A 1 1025 ? 24.744 -0.091 29.196 1.00 63.62 1025 ILE A O 1
ATOM 8125 N N . VAL A 1 1026 ? 23.585 1.804 28.795 1.00 62.66 1026 VAL A N 1
ATOM 8126 C CA . VAL A 1 1026 ? 22.760 1.788 30.013 1.00 62.66 1026 VAL A CA 1
ATOM 8127 C C . VAL A 1 1026 ? 21.348 1.296 29.670 1.00 62.66 1026 VAL A C 1
ATOM 8129 O O . VAL A 1 1026 ? 20.721 1.800 28.744 1.00 62.66 1026 VAL A O 1
ATOM 8132 N N . PHE A 1 1027 ? 20.841 0.306 30.411 1.00 66.69 1027 PHE A N 1
ATOM 8133 C CA . PHE A 1 1027 ? 19.570 -0.378 30.127 1.00 66.69 1027 PHE A CA 1
ATOM 8134 C C . PHE A 1 1027 ? 18.438 0.099 31.052 1.00 66.69 1027 PHE A C 1
ATOM 8136 O O . PHE A 1 1027 ? 18.163 -0.507 32.090 1.00 66.69 1027 PHE A O 1
ATOM 8143 N N . SER A 1 1028 ? 17.775 1.195 30.677 1.00 49.09 1028 SER A N 1
ATOM 8144 C CA . SER A 1 1028 ? 16.623 1.752 31.402 1.00 49.09 1028 SER A CA 1
ATOM 8145 C C . SER A 1 1028 ? 15.392 0.836 31.310 1.00 49.09 1028 SER A C 1
ATOM 8147 O O . SER A 1 1028 ? 15.071 0.325 30.244 1.00 49.09 1028 SER A O 1
ATOM 8149 N N . GLY A 1 1029 ? 14.679 0.619 32.423 1.00 49.62 1029 GLY A N 1
ATOM 8150 C CA . GLY A 1 1029 ? 13.474 -0.232 32.469 1.00 49.62 1029 GLY A CA 1
ATOM 8151 C C . GLY A 1 1029 ? 13.733 -1.730 32.687 1.00 49.62 1029 GLY A C 1
ATOM 8152 O O . GLY A 1 1029 ? 12.790 -2.478 32.948 1.00 49.62 1029 GLY A O 1
ATOM 8153 N N . MET A 1 1030 ? 14.996 -2.166 32.667 1.00 59.44 1030 MET A N 1
ATOM 8154 C CA . MET A 1 1030 ? 15.376 -3.531 33.032 1.00 59.44 1030 MET A CA 1
ATOM 8155 C C . MET A 1 1030 ? 15.203 -3.751 34.542 1.00 59.44 1030 MET A C 1
ATOM 8157 O O . MET A 1 1030 ? 15.481 -2.862 35.352 1.00 59.44 1030 MET A O 1
ATOM 8161 N N . ASN A 1 1031 ? 14.736 -4.941 34.938 1.00 56.94 1031 ASN A N 1
ATOM 8162 C CA . ASN A 1 1031 ? 14.670 -5.308 36.352 1.00 56.94 1031 ASN A CA 1
ATOM 8163 C C . ASN A 1 1031 ? 16.088 -5.217 36.960 1.00 56.94 1031 ASN A C 1
ATOM 8165 O O . ASN A 1 1031 ? 16.982 -5.895 36.450 1.00 56.94 1031 ASN A O 1
ATOM 8169 N N . PRO A 1 1032 ? 16.306 -4.432 38.034 1.00 55.97 1032 PRO A N 1
ATOM 8170 C CA . PRO A 1 1032 ? 17.630 -4.232 38.627 1.00 55.97 1032 PRO A CA 1
ATOM 8171 C C . PRO A 1 1032 ? 18.290 -5.511 39.167 1.00 55.97 1032 PRO A C 1
ATOM 8173 O O . PRO A 1 1032 ? 19.482 -5.497 39.447 1.00 55.97 1032 PRO A O 1
ATOM 8176 N N . GLU A 1 1033 ? 17.556 -6.620 39.300 1.00 57.38 1033 GLU A N 1
ATOM 8177 C CA . GLU A 1 1033 ? 18.124 -7.922 39.681 1.00 57.38 1033 GLU A CA 1
ATOM 8178 C C . GLU A 1 1033 ? 18.764 -8.702 38.509 1.00 57.38 1033 GLU A C 1
ATOM 8180 O O . GLU A 1 1033 ? 19.292 -9.794 38.718 1.00 57.38 1033 GLU A O 1
ATOM 8185 N N . ILE A 1 1034 ? 18.726 -8.179 37.274 1.00 65.69 1034 ILE A N 1
ATOM 8186 C CA . ILE A 1 1034 ? 19.282 -8.830 36.074 1.00 65.69 1034 ILE A CA 1
ATOM 8187 C C . ILE A 1 1034 ? 20.581 -8.128 35.639 1.00 65.69 1034 ILE A C 1
ATOM 8189 O O . ILE A 1 1034 ? 20.556 -6.971 35.234 1.00 65.69 1034 ILE A O 1
ATOM 8193 N N . GLU A 1 1035 ? 21.713 -8.844 35.639 1.00 73.19 1035 GLU A N 1
ATOM 8194 C CA . GLU A 1 1035 ? 22.999 -8.361 35.102 1.00 73.19 1035 GLU A CA 1
ATOM 8195 C C . GLU A 1 1035 ? 23.333 -8.997 33.736 1.00 73.19 1035 GLU A C 1
ATOM 8197 O O . GLU A 1 1035 ? 23.295 -10.222 33.574 1.00 73.19 1035 GLU A O 1
ATOM 8202 N N . LEU A 1 1036 ? 23.703 -8.174 32.743 1.00 79.00 1036 LEU A N 1
ATOM 8203 C CA . LEU A 1 1036 ? 24.056 -8.622 31.386 1.00 79.00 1036 LEU A CA 1
ATOM 8204 C C . LEU A 1 1036 ? 25.560 -8.912 31.226 1.00 79.00 1036 LEU A C 1
ATOM 8206 O O . LEU A 1 1036 ? 26.421 -8.135 31.637 1.00 79.00 1036 LEU A O 1
ATOM 8210 N N . ARG A 1 1037 ? 25.890 -10.009 30.533 1.00 81.38 1037 ARG A N 1
ATOM 8211 C CA . ARG A 1 1037 ? 27.269 -10.400 30.180 1.00 81.38 1037 ARG A CA 1
ATOM 8212 C C . ARG A 1 1037 ? 27.825 -9.538 29.039 1.00 81.38 1037 ARG A C 1
ATOM 8214 O O . ARG A 1 1037 ? 27.076 -8.958 28.258 1.00 81.38 1037 ARG A O 1
ATOM 8221 N N . GLU A 1 1038 ? 29.150 -9.491 28.895 1.00 79.00 1038 GLU A N 1
ATOM 8222 C CA . GLU A 1 1038 ? 29.843 -8.688 27.869 1.00 79.00 1038 GLU A CA 1
ATOM 8223 C C . GLU A 1 1038 ? 29.348 -8.966 26.442 1.00 79.00 1038 GLU A C 1
ATOM 8225 O O . GLU A 1 1038 ? 28.959 -8.042 25.733 1.00 79.00 1038 GLU A O 1
ATOM 8230 N N . HIS A 1 1039 ? 29.237 -10.236 26.044 1.00 79.81 1039 HIS A N 1
ATOM 8231 C CA . HIS A 1 1039 ? 28.734 -10.593 24.714 1.00 79.81 1039 HIS A CA 1
ATOM 8232 C C . HIS A 1 1039 ? 27.270 -10.190 24.497 1.00 79.81 1039 HIS A C 1
ATOM 8234 O O . HIS A 1 1039 ? 26.878 -9.927 23.368 1.00 79.81 1039 HIS A O 1
ATOM 8240 N N . GLN A 1 1040 ? 26.459 -10.117 25.558 1.00 81.00 1040 GLN A N 1
ATOM 8241 C CA . GLN A 1 1040 ? 25.066 -9.664 25.477 1.00 81.00 1040 GLN A CA 1
ATOM 8242 C C . GLN A 1 1040 ? 24.999 -8.153 25.269 1.00 81.00 1040 GLN A C 1
ATOM 8244 O O . GLN A 1 1040 ? 24.204 -7.688 24.463 1.00 81.00 1040 GLN A O 1
ATOM 8249 N N . ARG A 1 1041 ? 25.875 -7.396 25.932 1.00 80.00 1041 ARG A N 1
ATOM 8250 C CA . ARG A 1 1041 ? 25.996 -5.950 25.725 1.00 80.00 1041 ARG A CA 1
ATOM 8251 C C . ARG A 1 1041 ? 26.492 -5.624 24.317 1.00 80.00 1041 ARG A C 1
ATOM 8253 O O . ARG A 1 1041 ? 25.868 -4.830 23.625 1.00 80.00 1041 ARG A O 1
ATOM 8260 N N . ASN A 1 1042 ? 27.533 -6.307 23.845 1.00 80.44 1042 ASN A N 1
ATOM 8261 C CA . ASN A 1 1042 ? 28.063 -6.120 22.487 1.00 80.44 1042 ASN A CA 1
ATOM 8262 C C . ASN A 1 1042 ? 27.044 -6.525 21.416 1.00 80.44 1042 ASN A C 1
ATOM 8264 O O . ASN A 1 1042 ? 26.953 -5.899 20.364 1.00 80.44 1042 ASN A O 1
ATOM 8268 N N . ALA A 1 1043 ? 26.232 -7.541 21.703 1.00 76.00 1043 ALA A N 1
ATOM 8269 C CA . ALA A 1 1043 ? 25.115 -7.938 20.864 1.00 76.00 1043 ALA A CA 1
ATOM 8270 C C . ALA A 1 1043 ? 24.017 -6.864 20.785 1.00 76.00 1043 ALA A C 1
ATOM 8272 O O . ALA A 1 1043 ? 23.509 -6.600 19.698 1.00 76.00 1043 ALA A O 1
ATOM 8273 N N . VAL A 1 1044 ? 23.685 -6.213 21.903 1.00 74.12 1044 VAL A N 1
ATOM 8274 C CA . VAL A 1 1044 ? 22.769 -5.062 21.910 1.00 74.12 1044 VAL A CA 1
ATOM 8275 C C . VAL A 1 1044 ? 23.372 -3.895 21.127 1.00 74.12 1044 VAL A C 1
ATOM 8277 O O . VAL A 1 1044 ? 22.680 -3.332 20.290 1.00 74.12 1044 VAL A O 1
ATOM 8280 N N . ALA A 1 1045 ? 24.656 -3.570 21.307 1.00 71.94 1045 ALA A N 1
ATOM 8281 C CA . ALA A 1 1045 ? 25.330 -2.543 20.501 1.00 71.94 1045 ALA A CA 1
ATOM 8282 C C . ALA A 1 1045 ? 25.300 -2.860 19.004 1.00 71.94 1045 ALA A C 1
ATOM 8284 O O . ALA A 1 1045 ? 25.069 -1.981 18.179 1.00 71.94 1045 ALA A O 1
ATOM 8285 N N . HIS A 1 1046 ? 25.473 -4.129 18.642 1.00 74.81 1046 HIS A N 1
ATOM 8286 C CA . HIS A 1 1046 ? 25.328 -4.577 17.265 1.00 74.81 1046 HIS A CA 1
ATOM 8287 C C . HIS A 1 1046 ? 23.897 -4.349 16.757 1.00 74.81 1046 HIS A C 1
ATOM 8289 O O . HIS A 1 1046 ? 23.721 -3.861 15.647 1.00 74.81 1046 HIS A O 1
ATOM 8295 N N . ILE A 1 1047 ? 22.863 -4.620 17.558 1.00 71.12 1047 ILE A N 1
ATOM 8296 C CA . ILE A 1 1047 ? 21.468 -4.327 17.184 1.00 71.12 1047 ILE A CA 1
ATOM 8297 C C . ILE A 1 1047 ? 21.240 -2.817 17.025 1.00 71.12 1047 ILE A C 1
ATOM 8299 O O . ILE A 1 1047 ? 20.705 -2.390 16.006 1.00 71.12 1047 ILE A O 1
ATOM 8303 N N . LEU A 1 1048 ? 21.662 -2.015 18.003 1.00 64.12 1048 LEU A N 1
ATOM 8304 C CA . LEU A 1 1048 ? 21.412 -0.573 18.022 1.00 64.12 1048 LEU A CA 1
ATOM 8305 C C . LEU A 1 1048 ? 22.167 0.162 16.907 1.00 64.12 1048 LEU A C 1
ATOM 8307 O O . LEU A 1 1048 ? 21.607 1.044 16.264 1.00 64.12 1048 LEU A O 1
ATOM 8311 N N . TYR A 1 1049 ? 23.430 -0.199 16.664 1.00 66.44 1049 TYR A N 1
ATOM 8312 C CA . TYR A 1 1049 ? 24.327 0.559 15.783 1.00 66.44 1049 TYR A CA 1
ATOM 8313 C C . TYR A 1 1049 ? 24.551 -0.108 14.421 1.00 66.44 1049 TYR A C 1
ATOM 8315 O O . TYR A 1 1049 ? 25.039 0.525 13.484 1.00 66.44 1049 TYR A O 1
ATOM 8323 N N . GLY A 1 1050 ? 24.273 -1.408 14.308 1.00 56.31 1050 GLY A N 1
ATOM 8324 C CA . GLY A 1 1050 ? 24.613 -2.215 13.136 1.00 56.31 1050 GLY A CA 1
ATOM 8325 C C . GLY A 1 1050 ? 23.507 -2.390 12.108 1.00 56.31 1050 GLY A C 1
ATOM 8326 O O . GLY A 1 1050 ? 23.799 -2.820 10.991 1.00 56.31 1050 GLY A O 1
ATOM 8327 N N . GLY A 1 1051 ? 22.268 -2.020 12.437 1.00 59.41 1051 GLY A N 1
ATOM 8328 C CA . GLY A 1 1051 ? 21.116 -2.273 11.576 1.00 59.41 1051 GLY A CA 1
ATOM 8329 C C . GLY A 1 1051 ? 20.720 -3.754 11.602 1.00 59.41 1051 GLY A C 1
ATOM 8330 O O . GLY A 1 1051 ? 20.309 -4.261 12.642 1.00 59.41 1051 GLY A O 1
ATOM 8331 N N . ASN A 1 1052 ? 20.811 -4.458 10.466 1.00 53.50 1052 ASN A N 1
ATOM 8332 C CA . ASN A 1 1052 ? 20.458 -5.883 10.390 1.00 53.50 1052 ASN A CA 1
ATOM 8333 C C . ASN A 1 1052 ? 21.498 -6.742 11.127 1.00 53.50 1052 ASN A C 1
ATOM 8335 O O . ASN A 1 1052 ? 22.607 -6.940 10.628 1.00 53.50 1052 ASN A O 1
ATOM 8339 N N . THR A 1 1053 ? 21.109 -7.291 12.278 1.00 56.62 1053 THR A N 1
ATOM 8340 C CA . THR A 1 1053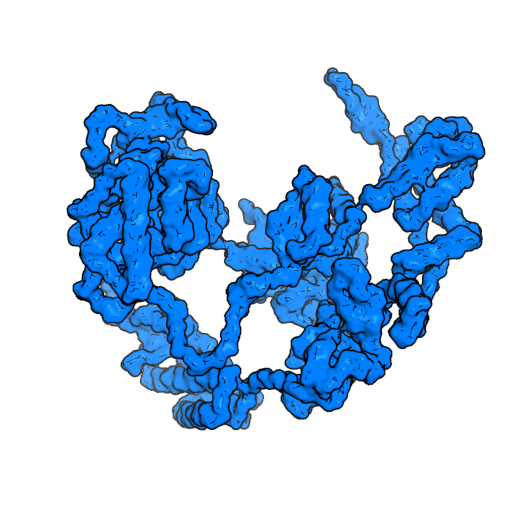 ? 22.025 -7.954 13.213 1.00 56.62 1053 THR A CA 1
ATOM 8341 C C . THR A 1 1053 ? 21.598 -9.390 13.511 1.00 56.62 1053 THR A C 1
ATOM 8343 O O . THR A 1 1053 ? 20.521 -9.632 14.053 1.00 56.62 1053 THR A O 1
ATOM 8346 N N . LEU A 1 1054 ? 22.478 -10.353 13.212 1.00 64.38 1054 LEU A N 1
ATOM 8347 C CA . LEU A 1 1054 ? 22.311 -11.771 13.551 1.00 64.38 1054 LEU A CA 1
ATOM 8348 C C . LEU A 1 1054 ? 23.137 -12.120 14.803 1.00 64.38 1054 LEU A C 1
ATOM 8350 O O . LEU A 1 1054 ? 24.359 -11.980 14.807 1.00 64.38 1054 LEU A O 1
ATOM 8354 N N . LEU A 1 1055 ? 22.483 -12.623 15.857 1.00 64.56 1055 LEU A N 1
ATOM 8355 C CA . LEU A 1 1055 ? 23.122 -13.005 17.127 1.00 64.56 1055 LEU A CA 1
ATOM 8356 C C . LEU A 1 1055 ? 23.109 -14.527 17.340 1.00 64.56 1055 LEU A C 1
ATOM 8358 O O . LEU A 1 1055 ? 22.191 -15.083 17.947 1.00 64.56 1055 LEU A O 1
ATOM 8362 N N . ALA A 1 1056 ? 24.154 -15.215 16.881 1.00 64.75 1056 ALA A N 1
ATOM 8363 C CA . ALA A 1 1056 ? 24.279 -16.674 16.966 1.00 64.75 1056 ALA A CA 1
ATOM 8364 C C . ALA A 1 1056 ? 24.826 -17.168 18.330 1.00 64.75 1056 ALA A C 1
ATOM 8366 O O . ALA A 1 1056 ? 25.862 -17.826 18.405 1.00 64.75 1056 ALA A O 1
ATOM 8367 N N . HIS A 1 1057 ? 24.155 -16.846 19.443 1.00 66.06 1057 HIS A N 1
ATOM 8368 C CA . HIS A 1 1057 ? 24.554 -17.337 20.775 1.00 66.06 1057 HIS A CA 1
ATOM 8369 C C . HIS A 1 1057 ? 24.094 -18.792 21.019 1.00 66.06 1057 HIS A C 1
ATOM 8371 O O . HIS A 1 1057 ? 22.984 -19.180 20.645 1.00 66.06 1057 HIS A O 1
ATOM 8377 N N . ALA A 1 1058 ? 24.895 -19.594 21.728 1.00 61.09 1058 ALA A N 1
ATOM 8378 C CA . ALA A 1 1058 ? 24.517 -20.950 22.147 1.00 61.09 1058 ALA A CA 1
ATOM 8379 C C . ALA A 1 1058 ? 23.332 -20.956 23.146 1.00 61.09 1058 ALA A C 1
ATOM 8381 O O . ALA A 1 1058 ? 23.060 -19.968 23.835 1.00 61.09 1058 ALA A O 1
ATOM 8382 N N . VAL A 1 1059 ? 22.590 -22.067 23.235 1.00 59.19 1059 VAL A N 1
ATOM 8383 C CA . VAL A 1 1059 ? 21.496 -22.236 24.218 1.00 59.19 1059 VAL A CA 1
ATOM 8384 C C . VAL A 1 1059 ? 22.060 -22.134 25.646 1.00 59.19 1059 VAL A C 1
ATOM 8386 O O . VAL A 1 1059 ? 23.115 -22.688 25.934 1.00 59.19 1059 VAL A O 1
ATOM 8389 N N . GLY A 1 1060 ? 21.398 -21.376 26.531 1.00 57.28 1060 GLY A N 1
ATOM 8390 C CA . GLY A 1 1060 ? 21.874 -21.102 27.902 1.00 57.28 1060 GLY A CA 1
ATOM 8391 C C . GLY A 1 1060 ? 22.845 -19.915 28.040 1.00 57.28 1060 GLY A C 1
ATOM 8392 O O . GLY A 1 1060 ? 23.127 -19.462 29.150 1.00 57.28 1060 GLY A O 1
ATOM 8393 N N . ALA A 1 1061 ? 23.298 -19.318 26.932 1.00 63.84 1061 ALA A N 1
ATOM 8394 C CA . ALA A 1 1061 ? 24.195 -18.156 26.955 1.00 63.84 1061 ALA A CA 1
ATOM 8395 C C . ALA A 1 1061 ? 23.510 -16.819 27.327 1.00 63.84 1061 ALA A C 1
ATOM 8397 O O . ALA A 1 1061 ? 24.183 -15.788 27.343 1.00 63.84 1061 ALA A O 1
ATOM 8398 N N . GLY A 1 1062 ? 22.211 -16.830 27.664 1.00 58.44 1062 GLY A N 1
ATOM 8399 C CA . GLY A 1 1062 ? 21.440 -15.644 28.067 1.00 58.44 1062 GLY A CA 1
ATOM 8400 C C . GLY A 1 1062 ? 20.636 -14.972 26.944 1.00 58.44 1062 GLY A C 1
ATOM 8401 O O . GLY A 1 1062 ? 20.248 -13.821 27.087 1.00 58.44 1062 GLY A O 1
ATOM 8402 N N . LYS A 1 1063 ? 20.356 -15.669 25.830 1.00 66.94 1063 LYS A N 1
ATOM 8403 C CA . LYS A 1 1063 ? 19.643 -15.118 24.654 1.00 66.94 1063 LYS A CA 1
ATOM 8404 C C . LYS A 1 1063 ? 18.348 -14.368 24.984 1.00 66.94 1063 LYS A C 1
ATOM 8406 O O . LYS A 1 1063 ? 18.101 -13.325 24.392 1.00 66.94 1063 LYS A O 1
ATOM 8411 N N . SER A 1 1064 ? 17.554 -14.885 25.922 1.00 62.47 1064 SER A N 1
ATOM 8412 C CA . SER A 1 1064 ? 16.285 -14.268 26.320 1.00 62.47 1064 SER A CA 1
ATOM 8413 C C . SER A 1 1064 ? 16.497 -12.882 26.926 1.00 62.47 1064 SER A C 1
ATOM 8415 O O . SER A 1 1064 ? 15.851 -11.949 26.478 1.00 62.47 1064 SER A O 1
ATOM 8417 N N . ALA A 1 1065 ? 17.476 -12.733 27.828 1.00 59.75 1065 ALA A N 1
ATOM 8418 C CA . ALA A 1 1065 ? 17.818 -11.460 28.469 1.00 59.75 1065 ALA A CA 1
ATOM 8419 C C . ALA A 1 1065 ? 18.447 -10.430 27.510 1.00 59.75 1065 ALA A C 1
ATOM 8421 O O . ALA A 1 1065 ? 18.498 -9.255 27.824 1.00 59.75 1065 ALA A O 1
ATOM 8422 N N . THR A 1 1066 ? 18.965 -10.862 26.355 1.00 59.34 1066 THR A N 1
ATOM 8423 C CA . THR A 1 1066 ? 19.486 -9.962 25.307 1.00 59.34 1066 THR A CA 1
ATOM 8424 C C . THR A 1 1066 ? 18.382 -9.454 24.369 1.00 59.34 1066 THR A C 1
ATOM 8426 O O . THR A 1 1066 ? 18.604 -8.486 23.653 1.00 59.34 1066 THR A O 1
ATOM 8429 N N . ARG A 1 1067 ? 17.222 -10.132 24.316 1.00 56.59 1067 ARG A N 1
ATOM 8430 C CA . ARG A 1 1067 ? 16.083 -9.791 23.438 1.00 56.59 1067 ARG A CA 1
ATOM 8431 C C . ARG A 1 1067 ? 14.977 -9.009 24.150 1.00 56.59 1067 ARG A C 1
ATOM 8433 O O . ARG A 1 1067 ? 14.251 -8.287 23.472 1.00 56.59 1067 ARG A O 1
ATOM 8440 N N . SER A 1 1068 ? 14.796 -9.264 25.444 1.00 47.12 1068 SER A N 1
ATOM 8441 C CA . SER A 1 1068 ? 13.902 -8.540 26.356 1.00 47.12 1068 SER A CA 1
ATOM 8442 C C . SER A 1 1068 ? 14.515 -7.216 26.764 1.00 47.12 1068 SER A C 1
ATOM 8444 O O . SER A 1 1068 ? 13.755 -6.232 26.809 1.00 47.12 1068 SER A O 1
#